Protein AF-0000000084835492 (afdb_homodimer)

InterPro domains:
  IPR012337 Ribonuclease H-like superfamily [SSF53098] (126-531)
  IPR033375 CGG triplet repeat-binding protein 1 [PTHR32344] (2-127)

Organism: Latimeria chalumnae (NCBI:txid7897)

pLDDT: mean 83.34, std 13.82, range [31.86, 97.75]

Foldseek 3Di:
DDDDDQWDADPQQRDTFRPPDPVRVVVCCVDPSSVVSVVVCVVVPPVPPPCDPVRVVVVVVVVVVVLLVVLLVVLLVCLQVLHQQQCCVPPVVLVCLVPPNDNSPSHDHSVCSLPPNLVVNLVVVLQVVLVVQPPAAWEWEKEWDQDPVRWIWMWICRPFIFIDTFPDDALVRVLVVNVVVCVSSVPDLQSHAEYEYALDPRVVVNCVPPSCVSRVNYFYFYALLVLLLVLVCLLCVLVVLLVLLLVLLQVLCVVPPPLVVLVQVQVLVVVCVVPVPDGDDDAQRDDPLDRCSSLSNLLVCLVCVVSLQVSLVVVDDPPGDPSSVVNNVQCPPPVSVVVNNVVSNLSNPLCVLSVVLSVVLADQQADLLCSLVSLVVVLVSLVVVCPDDDDPSNNSSSVSSNVSSVVCCPVSTRLNLQSVLSVCLQLQCVVVDDLDLVSNPSNRQSVVFDSVLSVVCNVPRHNPDDSDLVVLVVCCVVRVSVSVSNNCRNNDRNNHCVNVVLVVLLDSSCDPVNVVDDPVSSSSSSSSNRPNPD/DDDDDQWDADPQQRDTFRPPDPVRVVVCCVDPVSVVSVVVCVVVPPVVPPCDPVRVVVVVVVVVVVLLVVLLVVLLVCLQVLHQQQCCVPPVVLVCLVPPNDSSPSHDHSVCSLPPNLVVNLVVVLQVVLVVQPPAAWEWEKEWDQDPVRWIWMWICRPFIFIDTFPDDALVRVLVVNVVVCVSSVPDLQSYAEYEYALDPRVVVNCVPPSCVSRVNYFYFYALLVLLLVLVCLLCVLVVLLVLLLVLLQVQCVVPPVLVVLVQVQVLVVVCVVPVPDGDDDAQRDDPLDRCSSLSNLLVCLVCVVSLQVSLVVVDDPPGDPSSVVNNVQCPPPVSVVVNNVVSNLSNPLCVLSVVLSVVLLDQQADLLCSLVSLVVVLVSLVVVCPDDDDPSNNSSSVSSNVSSVVCCPVSTRLNLVSVLSVCLQLQCVVVDDLDLVSNPSNRQSVVFDSVLSVVCNVPRHNVDDSDLVVLVVCCVVRVSVSVSNNCRNNDRNNDPPNSVLVVLLDSSCDPVNVVDDPVSSSSSSSSNRPNPD

Structure (mmCIF, N/CA/C/O backbone):
data_AF-0000000084835492-model_v1
#
loop_
_entity.id
_entity.type
_entity.pdbx_description
1 polymer 'Uncharacterized protein'
#
loop_
_atom_site.group_PDB
_atom_site.id
_atom_site.type_symbol
_atom_site.label_atom_id
_atom_site.label_alt_id
_atom_site.label_comp_id
_atom_site.label_asym_id
_atom_site.label_entity_id
_atom_site.label_seq_id
_atom_site.pdbx_PDB_ins_code
_atom_site.Cartn_x
_atom_site.Cartn_y
_atom_site.Cartn_z
_atom_site.occupancy
_atom_site.B_iso_or_equiv
_atom_site.auth_seq_id
_atom_site.auth_comp_id
_atom_site.auth_asym_id
_atom_site.auth_atom_id
_atom_site.pdbx_PDB_model_num
ATOM 1 N N . MET A 1 1 ? 51.344 -12.445 8.789 1 59.06 1 MET A N 1
ATOM 2 C CA . MET A 1 1 ? 50.062 -12.719 9.43 1 59.06 1 MET A CA 1
ATOM 3 C C . MET A 1 1 ? 49.906 -11.906 10.711 1 59.06 1 MET A C 1
ATOM 5 O O . MET A 1 1 ? 50.875 -11.656 11.414 1 59.06 1 MET A O 1
ATOM 9 N N . HIS A 1 2 ? 48.875 -10.945 10.734 1 64.19 2 HIS A N 1
ATOM 10 C CA . HIS A 1 2 ? 48.719 -10.281 12.031 1 64.19 2 HIS A CA 1
ATOM 11 C C . HIS A 1 2 ? 47.406 -10.672 12.703 1 64.19 2 HIS A C 1
ATOM 13 O O . HIS A 1 2 ? 46.438 -10.984 12.031 1 64.19 2 HIS A O 1
ATOM 19 N N . ALA A 1 3 ? 47.5 -10.984 13.977 1 58.06 3 ALA A N 1
ATOM 20 C CA . ALA A 1 3 ? 46.375 -11.336 14.852 1 58.06 3 ALA A CA 1
ATOM 21 C C . ALA A 1 3 ? 45.625 -10.094 15.297 1 58.06 3 ALA A C 1
ATOM 23 O O . ALA A 1 3 ? 46.219 -9.086 15.664 1 58.06 3 ALA A O 1
ATOM 24 N N . ASP A 1 4 ? 44.5 -9.812 14.797 1 55.22 4 ASP A N 1
ATOM 25 C CA . ASP A 1 4 ? 43.656 -8.773 15.383 1 55.22 4 ASP A CA 1
ATOM 26 C C . ASP A 1 4 ? 42.469 -9.391 16.109 1 55.22 4 ASP A C 1
ATOM 28 O O . ASP A 1 4 ? 41.469 -9.805 15.469 1 55.22 4 ASP A O 1
ATOM 32 N N . GLY A 1 5 ? 42.406 -9.477 17.453 1 56.06 5 GLY A N 1
ATOM 33 C CA . GLY A 1 5 ? 41.531 -10.219 18.344 1 56.06 5 GLY A CA 1
ATOM 34 C C . GLY A 1 5 ? 41.562 -11.719 18.109 1 56.06 5 GLY A C 1
ATOM 35 O O . GLY A 1 5 ? 42.656 -12.312 18.109 1 56.06 5 GLY A O 1
ATOM 36 N N . ASP A 1 6 ? 40.375 -12.477 17.922 1 56.5 6 ASP A N 1
ATOM 37 C CA . ASP A 1 6 ? 40.312 -13.922 17.781 1 56.5 6 ASP A CA 1
ATOM 38 C C . ASP A 1 6 ? 40.438 -14.336 16.312 1 56.5 6 ASP A C 1
ATOM 40 O O . ASP A 1 6 ? 40.156 -15.492 15.969 1 56.5 6 ASP A O 1
ATOM 44 N N . LYS A 1 7 ? 40.719 -13.352 15.398 1 59.97 7 LYS A N 1
ATOM 45 C CA . LYS A 1 7 ? 40.844 -13.711 13.984 1 59.97 7 LYS A CA 1
ATOM 46 C C . LYS A 1 7 ? 42.25 -13.438 13.469 1 59.97 7 LYS A C 1
ATOM 48 O O . LYS A 1 7 ? 42.938 -12.531 13.953 1 59.97 7 LYS A O 1
ATOM 53 N N . LEU A 1 8 ? 42.812 -14.352 12.68 1 66.88 8 LEU A N 1
ATOM 54 C CA . LEU A 1 8 ? 44.125 -14.258 12.055 1 66.88 8 LEU A CA 1
ATOM 55 C C . LEU A 1 8 ? 44 -13.695 10.641 1 66.88 8 LEU A C 1
ATOM 57 O O . LEU A 1 8 ? 43.188 -14.156 9.844 1 66.88 8 LEU A O 1
ATOM 61 N N . PHE A 1 9 ? 44.625 -12.492 10.383 1 65.5 9 PHE A N 1
ATOM 62 C CA . PHE A 1 9 ? 44.625 -11.797 9.102 1 65.5 9 PHE A CA 1
ATOM 63 C C . PHE A 1 9 ? 45.906 -12.078 8.336 1 65.5 9 PHE A C 1
ATOM 65 O O . PHE A 1 9 ? 47 -12.047 8.906 1 65.5 9 PHE A O 1
ATOM 72 N N . CYS A 1 10 ? 45.719 -12.578 7.082 1 64.94 10 CYS A N 1
ATOM 73 C CA . CYS A 1 10 ? 46.875 -12.633 6.203 1 64.94 10 CYS A CA 1
ATOM 74 C C . CYS A 1 10 ? 47.094 -11.297 5.504 1 64.94 10 CYS A C 1
ATOM 76 O O . CYS A 1 10 ? 46.281 -10.852 4.719 1 64.94 10 CYS A O 1
ATOM 78 N N . THR A 1 11 ? 48.031 -10.469 5.859 1 66.69 11 THR A N 1
ATOM 79 C CA . THR A 1 11 ? 48.375 -9.141 5.367 1 66.69 11 THR A CA 1
ATOM 80 C C . THR A 1 11 ? 48.594 -9.164 3.857 1 66.69 11 THR A C 1
ATOM 82 O O . THR A 1 11 ? 48.281 -8.203 3.16 1 66.69 11 THR A O 1
ATOM 85 N N . SER A 1 12 ? 49.094 -10.148 3.289 1 64.88 12 SER A N 1
ATOM 86 C CA . SER A 1 12 ? 49.406 -10.234 1.868 1 64.88 12 SER A CA 1
ATOM 87 C C . SER A 1 12 ? 48.156 -10.508 1.034 1 64.88 12 SER A C 1
ATOM 89 O O . SER A 1 12 ? 48.031 -9.977 -0.072 1 64.88 12 SER A O 1
ATOM 91 N N . CYS A 1 13 ? 47.219 -11.227 1.516 1 63.81 13 CYS A N 1
ATOM 92 C CA . CYS A 1 13 ? 46.031 -11.641 0.775 1 63.81 13 CYS A CA 1
ATOM 93 C C . CYS A 1 13 ? 44.781 -10.914 1.274 1 63.81 13 CYS A C 1
ATOM 95 O O . CYS A 1 13 ? 43.719 -11.039 0.686 1 63.81 13 CYS A O 1
ATOM 97 N N . ASN A 1 14 ? 44.812 -9.977 2.314 1 60.72 14 ASN A N 1
ATOM 98 C CA . ASN A 1 14 ? 43.781 -9.188 2.986 1 60.72 14 ASN A CA 1
ATOM 99 C C . ASN A 1 14 ? 42.562 -10.023 3.309 1 60.72 14 ASN A C 1
ATOM 101 O O . ASN A 1 14 ? 41.438 -9.609 3.031 1 60.72 14 ASN A O 1
ATOM 105 N N . VAL A 1 15 ? 42.781 -11.242 3.818 1 67.94 15 VAL A N 1
ATOM 106 C CA . VAL A 1 15 ? 41.719 -12.164 4.184 1 67.94 15 VAL A CA 1
ATOM 107 C C . VAL A 1 15 ? 41.812 -12.516 5.668 1 67.94 15 VAL A C 1
ATOM 109 O O . VAL A 1 15 ? 42.906 -12.492 6.242 1 67.94 15 VAL A O 1
ATOM 112 N N . VAL A 1 16 ? 40.625 -12.711 6.406 1 67.94 16 VAL A N 1
ATOM 113 C CA . VAL A 1 16 ? 40.562 -13.156 7.793 1 67.94 16 VAL A CA 1
ATOM 114 C C . VAL A 1 16 ? 40.562 -14.688 7.848 1 67.94 16 VAL A C 1
ATOM 116 O O . VAL A 1 16 ? 39.781 -15.344 7.148 1 67.94 16 VAL A O 1
ATOM 119 N N . LEU A 1 17 ? 41.562 -15.32 8.438 1 65.5 17 LEU A N 1
ATOM 120 C CA . LEU A 1 17 ? 41.688 -16.766 8.586 1 65.5 17 LEU A CA 1
ATOM 121 C C . LEU A 1 17 ? 41.219 -17.219 9.961 1 65.5 17 LEU A C 1
ATOM 123 O O . LEU A 1 17 ? 41.344 -16.484 10.945 1 65.5 17 LEU A O 1
ATOM 127 N N . ASN A 1 18 ? 40.281 -18.297 10.078 1 62.31 18 ASN A N 1
ATOM 128 C CA . ASN A 1 18 ? 39.906 -18.891 11.352 1 62.31 18 ASN A CA 1
ATOM 129 C C . ASN A 1 18 ? 41.094 -19.5 12.078 1 62.31 18 ASN A C 1
ATOM 131 O O . ASN A 1 18 ? 41.812 -20.312 11.523 1 62.31 18 ASN A O 1
ATOM 135 N N . HIS A 1 19 ? 41.469 -19.016 13.289 1 58.59 19 HIS A N 1
ATOM 136 C CA . HIS A 1 19 ? 42.656 -19.359 14.07 1 58.59 19 HIS A CA 1
ATOM 137 C C . HIS A 1 19 ? 42.5 -20.703 14.773 1 58.59 19 HIS A C 1
ATOM 139 O O . HIS A 1 19 ? 43.438 -21.219 15.352 1 58.59 19 HIS A O 1
ATOM 145 N N . ASP A 1 20 ? 41.281 -21.344 14.953 1 59.28 20 ASP A N 1
ATOM 146 C CA . ASP A 1 20 ? 41.156 -22.531 15.797 1 59.28 20 ASP A CA 1
ATOM 147 C C . ASP A 1 20 ? 41.656 -23.766 15.078 1 59.28 20 ASP A C 1
ATOM 149 O O . ASP A 1 20 ? 41.875 -24.812 15.703 1 59.28 20 ASP A O 1
ATOM 153 N N . ARG A 1 21 ? 41.719 -23.75 13.641 1 56.41 21 ARG A N 1
ATOM 154 C CA . ARG A 1 21 ? 42.188 -24.953 12.969 1 56.41 21 ARG A CA 1
ATOM 155 C C . ARG A 1 21 ? 43.531 -24.719 12.281 1 56.41 21 ARG A C 1
ATOM 157 O O . ARG A 1 21 ? 43.625 -23.922 11.352 1 56.41 21 ARG A O 1
ATOM 164 N N . ARG A 1 22 ? 44.531 -25.297 12.719 1 61.28 22 ARG A N 1
ATOM 165 C CA . ARG A 1 22 ? 45.875 -25.234 12.211 1 61.28 22 ARG A CA 1
ATOM 166 C C . ARG A 1 22 ? 45.938 -25.625 10.742 1 61.28 22 ARG A C 1
ATOM 168 O O . ARG A 1 22 ? 46.719 -25.047 9.969 1 61.28 22 ARG A O 1
ATOM 175 N N . SER A 1 23 ? 44.969 -26.578 10.336 1 65.62 23 SER A N 1
ATOM 176 C CA . SER A 1 23 ? 45.031 -27.094 8.969 1 65.62 23 SER A CA 1
ATOM 177 C C . SER A 1 23 ? 44.625 -26.031 7.953 1 65.62 23 SER A C 1
ATOM 179 O O . SER A 1 23 ? 45.188 -25.969 6.859 1 65.62 23 SER A O 1
ATOM 181 N N . VAL A 1 24 ? 43.719 -25.062 8.359 1 66.94 24 VAL A N 1
ATOM 182 C CA . VAL A 1 24 ? 43.219 -24.047 7.441 1 66.94 24 VAL A CA 1
ATOM 183 C C . VAL A 1 24 ? 44.312 -23 7.203 1 66.94 24 VAL A C 1
ATOM 185 O O . VAL A 1 24 ? 44.469 -22.516 6.078 1 66.94 24 VAL A O 1
ATOM 188 N N . ILE A 1 25 ? 45.094 -22.75 8.227 1 67.31 25 ILE A N 1
ATOM 189 C CA . ILE A 1 25 ? 46.188 -21.781 8.141 1 67.31 25 ILE A CA 1
ATOM 190 C C . ILE A 1 25 ? 47.312 -22.344 7.258 1 67.31 25 ILE A C 1
ATOM 192 O O . ILE A 1 25 ? 47.844 -21.641 6.398 1 67.31 25 ILE A O 1
ATOM 196 N N . VAL A 1 26 ? 47.594 -23.656 7.383 1 70.81 26 VAL A N 1
ATOM 197 C CA . VAL A 1 26 ? 48.625 -24.312 6.621 1 70.81 26 VAL A CA 1
ATOM 198 C C . VAL A 1 26 ? 48.219 -24.406 5.152 1 70.81 26 VAL A C 1
ATOM 200 O O . VAL A 1 26 ? 49.062 -24.156 4.262 1 70.81 26 VAL A O 1
ATOM 203 N N . ASP A 1 27 ? 46.938 -24.625 4.875 1 70.88 27 ASP A N 1
ATOM 204 C CA . ASP A 1 27 ? 46.438 -24.734 3.508 1 70.88 27 ASP A CA 1
ATOM 205 C C . ASP A 1 27 ? 46.438 -23.375 2.82 1 70.88 27 ASP A C 1
ATOM 207 O O . ASP A 1 27 ? 46.781 -23.266 1.634 1 70.88 27 ASP A O 1
ATOM 211 N N . HIS A 1 28 ? 46.156 -22.281 3.57 1 72.94 28 HIS A N 1
ATOM 212 C CA . HIS A 1 28 ? 46.219 -20.938 3.021 1 72.94 28 HIS A CA 1
ATOM 213 C C . HIS A 1 28 ? 47.625 -20.578 2.6 1 72.94 28 HIS A C 1
ATOM 215 O O . HIS A 1 28 ? 47.844 -20.062 1.499 1 72.94 28 HIS A O 1
ATOM 221 N N . PHE A 1 29 ? 48.562 -20.953 3.445 1 72.25 29 PHE A N 1
ATOM 222 C CA . PHE A 1 29 ? 49.969 -20.641 3.158 1 72.25 29 PHE A CA 1
ATOM 223 C C . PHE A 1 29 ? 50.469 -21.469 1.984 1 72.25 29 PHE A C 1
ATOM 225 O O . PHE A 1 29 ? 51.344 -21.031 1.243 1 72.25 29 PHE A O 1
ATOM 232 N N . ALA A 1 30 ? 49.844 -22.656 1.763 1 69.19 30 ALA A N 1
ATOM 233 C CA . ALA A 1 30 ? 50.25 -23.562 0.693 1 69.19 30 ALA A CA 1
ATOM 234 C C . ALA A 1 30 ? 49.5 -23.25 -0.606 1 69.19 30 ALA A C 1
ATOM 236 O O . ALA A 1 30 ? 49.844 -23.781 -1.664 1 69.19 30 ALA A O 1
ATOM 237 N N . SER A 1 31 ? 48.5 -22.375 -0.477 1 69.94 31 SER A N 1
ATOM 238 C CA . SER A 1 31 ? 47.719 -22.094 -1.665 1 69.94 31 SER A CA 1
ATOM 239 C C . SER A 1 31 ? 48.469 -21.234 -2.66 1 69.94 31 SER A C 1
ATOM 241 O O . SER A 1 31 ? 49.344 -20.438 -2.27 1 69.94 31 SER A O 1
ATOM 243 N N . LYS A 1 32 ? 48.25 -21.375 -3.977 1 70.12 32 LYS A N 1
ATOM 244 C CA . LYS A 1 32 ? 48.906 -20.672 -5.07 1 70.12 32 LYS A CA 1
ATOM 245 C C . LYS A 1 32 ? 48.594 -19.188 -5.035 1 70.12 32 LYS A C 1
ATOM 247 O O . LYS A 1 32 ? 49.469 -18.359 -5.344 1 70.12 32 LYS A O 1
ATOM 252 N N . LYS A 1 33 ? 47.438 -18.812 -4.551 1 66.38 33 LYS A N 1
ATOM 253 C CA . LYS A 1 33 ? 47.031 -17.406 -4.512 1 66.38 33 LYS A CA 1
ATOM 254 C C . LYS A 1 33 ? 47.844 -16.641 -3.463 1 66.38 33 LYS A C 1
ATOM 256 O O . LYS A 1 33 ? 48.281 -15.516 -3.711 1 66.38 33 LYS A O 1
ATOM 261 N N . HIS A 1 34 ? 48.031 -17.203 -2.332 1 69.81 34 HIS A N 1
ATOM 262 C CA . HIS A 1 34 ? 48.812 -16.547 -1.301 1 69.81 34 HIS A CA 1
ATOM 263 C C . HIS A 1 34 ? 50.281 -16.422 -1.742 1 69.81 34 HIS A C 1
ATOM 265 O O . HIS A 1 34 ? 50.906 -15.375 -1.557 1 69.81 34 HIS A O 1
ATOM 271 N N . LYS A 1 35 ? 50.844 -17.469 -2.385 1 71.94 35 LYS A N 1
ATOM 272 C CA . LYS A 1 35 ? 52.219 -17.453 -2.826 1 71.94 35 LYS A CA 1
ATOM 273 C C . LYS A 1 35 ? 52.438 -16.375 -3.898 1 71.94 35 LYS A C 1
ATOM 275 O O . LYS A 1 35 ? 53.438 -15.672 -3.885 1 71.94 35 LYS A O 1
ATOM 280 N N . LEU A 1 36 ? 51.5 -16.234 -4.77 1 68.44 36 LEU A N 1
ATOM 281 C CA . LEU A 1 36 ? 51.625 -15.242 -5.828 1 68.44 36 LEU A CA 1
ATOM 282 C C . LEU A 1 36 ? 51.531 -13.836 -5.262 1 68.44 36 LEU A C 1
ATOM 284 O O . LEU A 1 36 ? 52.281 -12.945 -5.668 1 68.44 36 LEU A O 1
ATOM 288 N N . LYS A 1 37 ? 50.656 -13.617 -4.266 1 64.88 37 LYS A N 1
ATOM 289 C CA . LYS A 1 37 ? 50.531 -12.289 -3.68 1 64.88 37 LYS A CA 1
ATOM 290 C C . LYS A 1 37 ? 51.719 -11.977 -2.773 1 64.88 37 LYS A C 1
ATOM 292 O O . LYS A 1 37 ? 52.188 -10.828 -2.707 1 64.88 37 LYS A O 1
ATOM 297 N N . GLU A 1 38 ? 52.219 -12.992 -2.172 1 65.44 38 GLU A N 1
ATOM 298 C CA . GLU A 1 38 ? 53.438 -12.836 -1.371 1 65.44 38 GLU A CA 1
ATOM 299 C C . GLU A 1 38 ? 54.625 -12.516 -2.25 1 65.44 38 GLU A C 1
ATOM 301 O O . GLU A 1 38 ? 55.469 -11.672 -1.902 1 65.44 38 GLU A O 1
ATOM 306 N N . GLU A 1 39 ? 54.812 -13.188 -3.381 1 64.06 39 GLU A N 1
ATOM 307 C CA . GLU A 1 39 ? 55.906 -12.914 -4.305 1 64.06 39 GLU A CA 1
ATOM 308 C C . GLU A 1 39 ? 55.781 -11.523 -4.922 1 64.06 39 GLU A C 1
ATOM 310 O O . GLU A 1 39 ? 56.75 -10.805 -5.066 1 64.06 39 GLU A O 1
ATOM 315 N N . ALA A 1 40 ? 54.594 -11.078 -5.262 1 56.97 40 ALA A N 1
ATOM 316 C CA . ALA A 1 40 ? 54.406 -9.727 -5.777 1 56.97 40 ALA A CA 1
ATOM 317 C C . A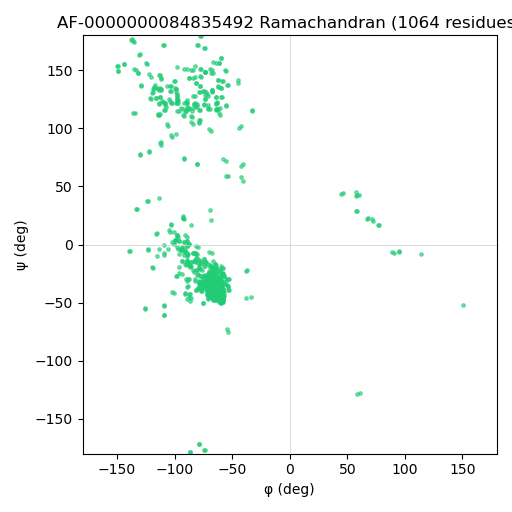LA A 1 40 ? 54.688 -8.68 -4.703 1 56.97 40 ALA A C 1
ATOM 319 O O . ALA A 1 40 ? 55.25 -7.633 -4.984 1 56.97 40 ALA A O 1
ATOM 320 N N . ALA A 1 41 ? 54.281 -8.914 -3.535 1 52.53 41 ALA A N 1
ATOM 321 C CA . ALA A 1 41 ? 54.562 -8.008 -2.428 1 52.53 41 ALA A CA 1
ATOM 322 C C . ALA A 1 41 ? 56.062 -7.938 -2.168 1 52.53 41 ALA A C 1
ATOM 324 O O . ALA A 1 41 ? 56.594 -6.879 -1.823 1 52.53 41 ALA A O 1
ATOM 325 N N . GLN A 1 42 ? 56.75 -8.961 -2.266 1 49.44 42 GLN A N 1
ATOM 326 C CA . GLN A 1 42 ? 58.219 -8.953 -2.111 1 49.44 42 GLN A CA 1
ATOM 327 C C . GLN A 1 42 ? 58.875 -8.172 -3.238 1 49.44 42 GLN A C 1
ATOM 329 O O . GLN A 1 42 ? 59.875 -7.5 -3.02 1 49.44 42 GLN A O 1
ATOM 334 N N . GLU A 1 43 ? 58.5 -8.328 -4.516 1 46.53 43 GLU A N 1
ATOM 335 C CA . GLU A 1 43 ? 59.125 -7.543 -5.578 1 46.53 43 GLU A CA 1
ATOM 336 C C . GLU A 1 43 ? 58.812 -6.055 -5.406 1 46.53 43 GLU A C 1
ATOM 338 O O . GLU A 1 43 ? 59.688 -5.215 -5.707 1 46.53 43 GLU A O 1
ATOM 343 N N . ASP A 1 44 ? 57.625 -5.691 -5.125 1 40.38 44 ASP A N 1
ATOM 344 C CA . ASP A 1 44 ? 57.406 -4.277 -4.871 1 40.38 44 ASP A CA 1
ATOM 345 C C . ASP A 1 44 ? 58.031 -3.836 -3.551 1 40.38 44 ASP A C 1
ATOM 347 O O . ASP A 1 44 ? 57.875 -2.682 -3.141 1 40.38 44 ASP A O 1
ATOM 351 N N . GLY A 1 45 ? 58.531 -4.68 -2.801 1 38.31 45 GLY A N 1
ATOM 352 C CA . GLY A 1 45 ? 59.219 -4.414 -1.553 1 38.31 45 GLY A CA 1
ATOM 353 C C . GLY A 1 45 ? 60.469 -3.545 -1.731 1 38.31 45 GLY A C 1
ATOM 354 O O . GLY A 1 45 ? 61.156 -3.25 -0.764 1 38.31 45 GLY A O 1
ATOM 355 N N . GLY A 1 46 ? 61.094 -3.549 -2.82 1 36.25 46 GLY A N 1
ATOM 356 C CA . GLY A 1 46 ? 62.281 -2.744 -2.781 1 36.25 46 GLY A CA 1
ATOM 357 C C . GLY A 1 46 ? 62.031 -1.311 -2.352 1 36.25 46 GLY A C 1
ATOM 358 O O . GLY A 1 46 ? 62.875 -0.703 -1.685 1 36.25 46 GLY A O 1
ATOM 359 N N . ASN A 1 47 ? 61.438 -0.494 -3.174 1 35.31 47 ASN A N 1
ATOM 360 C CA . ASN A 1 47 ? 61.375 0.901 -2.75 1 35.31 47 ASN A CA 1
ATOM 361 C C . ASN A 1 47 ? 60.438 1.087 -1.564 1 35.31 47 ASN A C 1
ATOM 363 O O . ASN A 1 47 ? 59.281 1.511 -1.736 1 35.31 47 ASN A O 1
ATOM 367 N N . LYS A 1 48 ? 60.219 0.139 -0.65 1 33.94 48 LYS A N 1
ATOM 368 C CA . LYS A 1 48 ? 59.531 0.352 0.623 1 33.94 48 LYS A CA 1
ATOM 369 C C . LYS A 1 48 ? 60.188 1.465 1.426 1 33.94 48 LYS A C 1
ATOM 371 O O . LYS A 1 48 ? 61.281 1.263 2.006 1 33.94 48 LYS A O 1
ATOM 376 N N . ARG A 1 49 ? 60.312 2.715 0.982 1 33.47 49 ARG A N 1
ATOM 377 C CA . ARG A 1 49 ? 60.562 3.723 2.004 1 33.47 49 ARG A CA 1
ATOM 378 C C . ARG A 1 49 ? 59.875 3.377 3.311 1 33.47 49 ARG A C 1
ATOM 380 O O . ARG A 1 49 ? 58.719 2.953 3.303 1 33.47 49 ARG A O 1
ATOM 387 N N . GLN A 1 50 ? 60.531 3.102 4.414 1 32.75 50 GLN A N 1
ATOM 388 C CA . GLN A 1 50 ? 60.125 2.871 5.801 1 32.75 50 GLN A CA 1
ATOM 389 C C . GLN A 1 50 ? 59.062 3.863 6.246 1 32.75 50 GLN A C 1
ATOM 391 O O . GLN A 1 50 ? 59.344 5.059 6.371 1 32.75 50 GLN A O 1
ATOM 396 N N . LYS A 1 51 ? 57.906 3.812 5.73 1 35.66 51 LYS A N 1
ATOM 397 C CA . LYS A 1 51 ? 56.906 4.648 6.391 1 35.66 51 LYS A CA 1
ATOM 398 C C . LYS A 1 51 ? 57.031 4.562 7.906 1 35.66 51 LYS A C 1
ATOM 400 O O . LYS A 1 51 ? 57.125 3.469 8.461 1 35.66 51 LYS A O 1
ATOM 405 N N . THR A 1 52 ? 57.625 5.555 8.586 1 34.94 52 THR A N 1
ATOM 406 C CA . THR A 1 52 ? 57.812 5.641 10.031 1 34.94 52 THR A CA 1
ATOM 407 C C . THR A 1 52 ? 56.562 5.273 10.773 1 34.94 52 THR A C 1
ATOM 409 O O . THR A 1 52 ? 55.438 5.414 10.242 1 34.94 52 THR A O 1
ATOM 412 N N . ILE A 1 53 ? 56.656 4.555 11.922 1 42.06 53 ILE A N 1
ATOM 413 C CA . ILE A 1 53 ? 55.594 4.121 12.836 1 42.06 53 ILE A CA 1
ATOM 414 C C . ILE A 1 53 ? 54.531 5.215 12.953 1 42.06 53 ILE A C 1
ATOM 416 O O . ILE A 1 53 ? 53.344 4.934 12.914 1 42.06 53 ILE A O 1
ATOM 420 N N . PRO A 1 54 ? 54.969 6.375 13.125 1 45.47 54 PRO A N 1
ATOM 421 C CA . PRO A 1 54 ? 53.938 7.41 13.281 1 45.47 54 PRO A CA 1
ATOM 422 C C . PRO A 1 54 ? 53.094 7.594 12.023 1 45.47 54 PRO A C 1
ATOM 424 O O . PRO A 1 54 ? 51.906 7.844 12.109 1 45.47 54 PRO A O 1
ATOM 427 N N . SER A 1 55 ? 53.656 7.371 10.961 1 46.09 55 SER A N 1
ATOM 428 C CA . SER A 1 55 ? 52.938 7.609 9.703 1 46.09 55 SER A CA 1
ATOM 429 C C . SER A 1 55 ? 51.938 6.488 9.414 1 46.09 55 SER A C 1
ATOM 431 O O . SER A 1 55 ? 50.844 6.742 8.914 1 46.09 55 SER A O 1
ATOM 433 N N . THR A 1 56 ? 52.344 5.32 9.719 1 44.69 56 THR A N 1
ATOM 434 C CA . THR A 1 56 ? 51.438 4.188 9.547 1 44.69 56 THR A CA 1
ATOM 435 C C . THR A 1 56 ? 50.25 4.293 10.484 1 44.69 56 THR A C 1
ATOM 437 O O . THR A 1 56 ? 49.094 3.986 10.094 1 44.69 56 THR A O 1
ATOM 440 N N . LEU A 1 57 ? 50.531 4.645 11.664 1 46.53 57 LEU A N 1
ATOM 441 C CA . LEU A 1 57 ? 49.469 4.844 12.625 1 46.53 57 LEU A CA 1
ATOM 442 C C . LEU A 1 57 ? 48.531 5.977 12.188 1 46.53 57 LEU A C 1
ATOM 444 O O . LEU A 1 57 ? 47.312 5.887 12.336 1 46.53 57 LEU A O 1
ATOM 448 N N . LYS A 1 58 ? 49.156 7.023 11.773 1 48.94 58 LYS A N 1
ATOM 449 C CA . LYS A 1 58 ? 48.375 8.141 11.25 1 48.94 58 LYS A CA 1
ATOM 450 C C . LYS A 1 58 ? 47.594 7.723 10.023 1 48.94 58 LYS A C 1
ATOM 452 O O . LYS A 1 58 ? 46.438 8.125 9.867 1 48.94 58 LYS A O 1
ATOM 457 N N . ASN A 1 59 ? 48.281 6.945 9.281 1 51.31 59 ASN A N 1
ATOM 458 C CA . ASN A 1 59 ? 47.594 6.461 8.086 1 51.31 59 ASN A CA 1
ATOM 459 C C . ASN A 1 59 ? 46.438 5.508 8.438 1 51.31 59 ASN A C 1
ATOM 461 O O . ASN A 1 59 ? 45.375 5.543 7.809 1 51.31 59 ASN A O 1
ATOM 465 N N . LYS A 1 60 ? 46.719 4.715 9.469 1 51.66 60 LYS A N 1
ATOM 466 C CA . LYS A 1 60 ? 45.656 3.812 9.93 1 51.66 60 LYS A CA 1
ATOM 467 C C . LYS A 1 60 ? 44.5 4.586 10.547 1 51.66 60 LYS A C 1
ATOM 469 O O . LYS A 1 60 ? 43.344 4.246 10.336 1 51.66 60 LYS A O 1
ATOM 474 N N . THR A 1 61 ? 44.938 5.559 11.336 1 60.91 61 THR A N 1
ATOM 475 C CA . THR A 1 61 ? 43.906 6.387 11.961 1 60.91 61 THR A CA 1
ATOM 476 C C . THR A 1 61 ? 43.094 7.148 10.906 1 60.91 61 THR A C 1
ATOM 478 O O . THR A 1 61 ? 41.875 7.273 11.023 1 60.91 61 THR A O 1
ATOM 481 N N . GLN A 1 62 ? 43.812 7.582 9.922 1 70.56 62 GLN A N 1
ATOM 482 C CA . GLN A 1 62 ? 43.156 8.32 8.867 1 70.56 62 GLN A CA 1
ATOM 483 C C . GLN A 1 62 ? 42.281 7.391 8.023 1 70.56 62 GLN A C 1
ATOM 485 O O . GLN A 1 62 ? 41.156 7.754 7.641 1 70.56 62 GLN A O 1
ATOM 490 N N . ALA A 1 63 ? 42.844 6.258 7.832 1 70.44 63 ALA A N 1
ATOM 491 C CA . ALA A 1 63 ? 42.062 5.277 7.07 1 70.44 63 ALA A CA 1
ATOM 492 C C . ALA A 1 63 ? 40.781 4.883 7.809 1 70.44 63 ALA A C 1
ATOM 494 O O . ALA A 1 63 ? 39.75 4.715 7.195 1 70.44 63 ALA A O 1
ATOM 495 N N . GLU A 1 64 ? 40.969 4.734 9.109 1 77.94 64 GLU A N 1
ATOM 496 C CA . GLU A 1 64 ? 39.812 4.383 9.922 1 77.94 64 GLU A CA 1
ATOM 497 C C . GLU A 1 64 ? 38.781 5.5 9.922 1 77.94 64 GLU A C 1
ATOM 499 O O . GLU A 1 64 ? 37.562 5.242 9.852 1 77.94 64 GLU A O 1
ATOM 504 N N . LYS A 1 65 ? 39.281 6.637 9.969 1 82.75 65 LYS A N 1
ATOM 505 C CA . LYS A 1 65 ? 38.375 7.781 9.938 1 82.75 65 LYS A CA 1
ATOM 506 C C . LYS A 1 65 ? 37.625 7.867 8.609 1 82.75 65 LYS A C 1
ATOM 508 O O . LYS A 1 65 ? 36.438 8.164 8.57 1 82.75 65 LYS A O 1
ATOM 513 N N . GLU A 1 66 ? 38.375 7.598 7.613 1 84 66 GLU A N 1
ATOM 514 C CA . GLU A 1 66 ? 37.75 7.645 6.289 1 84 66 GLU A CA 1
ATOM 515 C C . GLU A 1 66 ? 36.719 6.539 6.121 1 84 66 GLU A C 1
ATOM 517 O O . GLU A 1 66 ? 35.688 6.738 5.465 1 84 66 GLU A O 1
ATOM 522 N N . ARG A 1 67 ? 37.031 5.492 6.734 1 86.69 67 ARG A N 1
ATOM 523 C CA . ARG A 1 67 ? 36.094 4.371 6.688 1 86.69 67 ARG A CA 1
ATOM 524 C C . ARG A 1 67 ? 34.812 4.715 7.402 1 86.69 67 ARG A C 1
ATOM 526 O O . ARG A 1 67 ? 33.719 4.441 6.887 1 86.69 67 ARG A O 1
ATOM 533 N N . VAL A 1 68 ? 34.969 5.242 8.484 1 89.81 68 VAL A N 1
ATOM 534 C CA . VAL A 1 68 ? 33.781 5.605 9.266 1 89.81 68 VAL A CA 1
ATOM 535 C C . VAL A 1 68 ? 33 6.684 8.539 1 89.81 68 VAL A C 1
ATOM 537 O O . VAL A 1 68 ? 31.766 6.652 8.516 1 89.81 68 VAL A O 1
ATOM 540 N N . GLU A 1 69 ? 33.688 7.535 7.926 1 91.19 69 GLU A N 1
ATOM 541 C CA . GLU A 1 69 ? 33.031 8.656 7.242 1 91.19 69 GLU A CA 1
ATOM 542 C C . GLU A 1 69 ? 32.219 8.164 6.059 1 91.19 69 GLU A C 1
ATOM 544 O O . GLU A 1 69 ? 31.094 8.641 5.84 1 91.19 69 GLU A O 1
ATOM 549 N N . ILE A 1 70 ? 32.781 7.258 5.348 1 92.69 70 ILE A N 1
ATOM 550 C CA . ILE A 1 70 ? 32.062 6.781 4.172 1 92.69 70 ILE A CA 1
ATOM 551 C C . ILE A 1 70 ? 30.828 5.984 4.613 1 92.69 70 ILE A C 1
ATOM 553 O O . ILE A 1 70 ? 29.781 6.035 3.961 1 92.69 70 ILE A O 1
ATOM 557 N N . CYS A 1 71 ? 30.953 5.219 5.641 1 94.81 71 CYS A N 1
ATOM 558 C CA . CYS A 1 71 ? 29.828 4.434 6.145 1 94.81 71 CYS A CA 1
ATOM 559 C C . CYS A 1 71 ? 28.719 5.336 6.656 1 94.81 71 CYS A C 1
ATOM 561 O O . CYS A 1 71 ? 27.547 5.102 6.371 1 94.81 71 CYS A O 1
ATOM 563 N N . LYS A 1 72 ? 29.094 6.379 7.316 1 94.62 72 LYS A N 1
ATOM 564 C CA . LYS A 1 72 ? 28.109 7.332 7.828 1 94.62 72 LYS A CA 1
ATOM 565 C C . LYS A 1 72 ? 27.438 8.086 6.688 1 94.62 72 LYS A C 1
ATOM 567 O O . LYS A 1 72 ? 26.219 8.297 6.715 1 94.62 72 LYS A O 1
ATOM 572 N N . ALA A 1 73 ? 28.234 8.438 5.773 1 94.25 73 ALA A N 1
ATOM 573 C CA . ALA A 1 73 ? 27.688 9.148 4.617 1 94.25 73 ALA A CA 1
ATOM 574 C C . ALA A 1 73 ? 26.688 8.281 3.854 1 94.25 73 ALA A C 1
ATOM 576 O O . ALA A 1 73 ? 25.656 8.766 3.391 1 94.25 73 ALA A O 1
ATOM 577 N N . TRP A 1 74 ? 27.031 7.031 3.715 1 95.81 74 TRP A N 1
ATOM 578 C CA . TRP A 1 74 ? 26.172 6.09 3.008 1 95.81 74 TRP A CA 1
ATOM 579 C C . TRP A 1 74 ? 24.859 5.887 3.754 1 95.81 74 TRP A C 1
ATOM 581 O O . TRP A 1 74 ? 23.781 5.945 3.154 1 95.81 74 TRP A O 1
ATOM 591 N N . VAL A 1 75 ? 24.922 5.719 5.043 1 96.25 75 VAL A N 1
ATOM 592 C CA . VAL 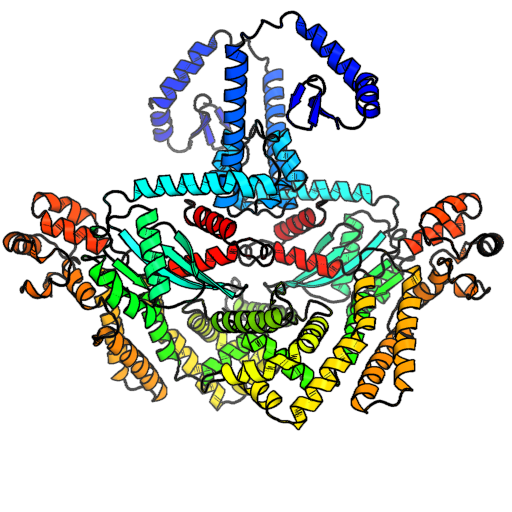A 1 75 ? 23.734 5.523 5.867 1 96.25 75 VAL A CA 1
ATOM 593 C C . VAL A 1 75 ? 22.844 6.77 5.809 1 96.25 75 VAL A C 1
ATOM 595 O O . VAL A 1 75 ? 21.625 6.672 5.66 1 96.25 75 VAL A O 1
ATOM 598 N N . LYS A 1 76 ? 23.438 7.891 5.902 1 95 76 LYS A N 1
ATOM 599 C CA . LYS A 1 76 ? 22.703 9.148 5.848 1 95 76 LYS A CA 1
ATOM 600 C C . LYS A 1 76 ? 22 9.32 4.504 1 95 76 LYS A C 1
ATOM 602 O O . LYS A 1 76 ? 20.844 9.727 4.449 1 95 76 LYS A O 1
ATOM 607 N N . THR A 1 77 ? 22.766 8.977 3.488 1 94.75 77 THR A N 1
ATOM 608 C CA . THR A 1 77 ? 22.203 9.102 2.143 1 94.75 77 THR A CA 1
ATOM 609 C C . THR A 1 77 ? 20.984 8.203 1.97 1 94.75 77 THR A C 1
ATOM 611 O O . THR A 1 77 ? 19.953 8.648 1.489 1 94.75 77 THR A O 1
ATOM 614 N N . LEU A 1 78 ? 21.094 6.953 2.365 1 95.62 78 LEU A N 1
ATOM 615 C CA . LEU A 1 78 ? 20 6.004 2.211 1 95.62 78 LEU A CA 1
ATOM 616 C C . LEU A 1 78 ? 18.812 6.395 3.09 1 95.62 78 LEU A C 1
ATOM 618 O O . LEU A 1 78 ? 17.672 6.41 2.629 1 95.62 78 LEU A O 1
ATOM 622 N N . ALA A 1 79 ? 19.078 6.746 4.305 1 94.25 79 ALA A N 1
ATOM 623 C CA . ALA A 1 79 ? 18.016 7.062 5.262 1 94.25 79 ALA A CA 1
ATOM 624 C C . ALA A 1 79 ? 17.25 8.32 4.844 1 94.25 79 ALA A C 1
ATOM 626 O O . ALA A 1 79 ? 16.016 8.344 4.859 1 94.25 79 ALA A O 1
ATOM 627 N N . ASP A 1 80 ? 18 9.344 4.422 1 93.06 80 ASP A N 1
ATOM 628 C CA . ASP A 1 80 ? 17.375 10.602 4.035 1 93.06 80 ASP A CA 1
ATOM 629 C C . ASP A 1 80 ? 16.547 10.445 2.762 1 93.06 80 ASP A C 1
ATOM 631 O O . ASP A 1 80 ? 15.555 11.148 2.568 1 93.06 80 ASP A O 1
ATOM 635 N N . ALA A 1 81 ? 17 9.57 1.958 1 92.94 81 ALA A N 1
ATOM 636 C CA . ALA A 1 81 ? 16.297 9.344 0.701 1 92.94 81 ALA A CA 1
ATOM 637 C C . ALA A 1 81 ? 15.25 8.234 0.851 1 92.94 81 ALA A C 1
ATOM 639 O O . ALA A 1 81 ? 14.602 7.859 -0.122 1 92.94 81 ALA A O 1
ATOM 640 N N . ASN A 1 82 ? 15.094 7.695 1.999 1 92.06 82 ASN A N 1
ATOM 641 C CA . ASN A 1 82 ? 14.172 6.602 2.305 1 92.06 82 ASN A CA 1
ATOM 642 C C . ASN A 1 82 ? 14.453 5.375 1.442 1 92.06 82 ASN A C 1
ATOM 644 O O . ASN A 1 82 ? 13.547 4.836 0.807 1 92.06 82 ASN A O 1
ATOM 648 N N . ILE A 1 83 ? 15.672 5.109 1.295 1 94.12 83 ILE A N 1
ATOM 649 C CA . ILE A 1 83 ? 16.125 3.852 0.706 1 94.12 83 ILE A CA 1
ATOM 650 C C . ILE A 1 83 ? 16.484 2.867 1.813 1 94.12 83 ILE A C 1
ATOM 652 O O . ILE A 1 83 ? 17.312 3.174 2.68 1 94.12 83 ILE A O 1
ATOM 656 N N . PRO A 1 84 ? 15.883 1.691 1.805 1 93.31 84 PRO A N 1
ATOM 657 C CA . PRO A 1 84 ? 16.188 0.728 2.863 1 93.31 84 PRO A CA 1
ATOM 658 C C . PRO A 1 84 ? 17.672 0.361 2.914 1 93.31 84 PRO A C 1
ATOM 660 O O . PRO A 1 84 ? 18.297 0.173 1.87 1 93.31 84 PRO A O 1
ATOM 663 N N . LEU A 1 85 ? 18.203 0.222 4.102 1 94.31 85 LEU A N 1
ATOM 664 C CA . LEU A 1 85 ? 19.609 -0.118 4.281 1 94.31 85 LEU A CA 1
ATOM 665 C C . LEU A 1 85 ? 19.891 -1.525 3.771 1 94.31 85 LEU A C 1
ATOM 667 O O . LEU A 1 85 ? 21.031 -1.839 3.41 1 94.31 85 LEU A O 1
ATOM 671 N N . SER A 1 86 ? 18.922 -2.35 3.723 1 92.12 86 SER A N 1
ATOM 672 C CA . SER A 1 86 ? 19.094 -3.727 3.268 1 92.12 86 SER A CA 1
ATOM 673 C C . SER A 1 86 ? 19.469 -3.775 1.791 1 92.12 86 SER A C 1
ATOM 675 O O . SER A 1 86 ? 20.016 -4.773 1.319 1 92.12 86 SER A O 1
ATOM 677 N N . LYS A 1 87 ? 19.141 -2.725 1.096 1 93.12 87 LYS A N 1
ATOM 678 C CA . LYS A 1 87 ? 19.469 -2.672 -0.325 1 93.12 87 LYS A CA 1
ATOM 679 C C . LYS A 1 87 ? 20.984 -2.686 -0.538 1 93.12 87 LYS A C 1
ATOM 681 O O . LYS A 1 87 ? 21.469 -3.018 -1.625 1 93.12 87 LYS A O 1
ATOM 686 N N . SER A 1 88 ? 21.734 -2.324 0.486 1 93.56 88 SER A N 1
ATOM 687 C CA . SER A 1 88 ? 23.188 -2.334 0.4 1 93.56 88 SER A CA 1
ATOM 688 C C . SER A 1 88 ? 23.719 -3.748 0.195 1 93.56 88 SER A C 1
ATOM 690 O O . SER A 1 88 ? 24.859 -3.93 -0.25 1 93.56 88 SER A O 1
ATOM 692 N N . GLU A 1 89 ? 22.922 -4.699 0.524 1 92.12 89 GLU A N 1
ATOM 693 C CA . GLU A 1 89 ? 23.359 -6.086 0.414 1 92.12 89 GLU A CA 1
ATOM 694 C C . GLU A 1 89 ? 23.062 -6.652 -0.972 1 92.12 89 GLU A C 1
ATOM 696 O O . GLU A 1 89 ? 23.531 -7.738 -1.318 1 92.12 89 GLU A O 1
ATOM 701 N N . HIS A 1 90 ? 22.234 -5.984 -1.649 1 92.56 90 HIS A N 1
ATOM 702 C CA . HIS A 1 90 ? 21.969 -6.445 -3.008 1 92.56 90 HIS A CA 1
ATOM 703 C C . HIS A 1 90 ? 23.266 -6.59 -3.803 1 92.56 90 HIS A C 1
ATOM 705 O O . HIS A 1 90 ? 24.125 -5.715 -3.756 1 92.56 90 HIS A O 1
ATOM 711 N N . PRO A 1 91 ? 23.453 -7.598 -4.551 1 91.19 91 PRO A N 1
ATOM 712 C CA . PRO A 1 91 ? 24.703 -7.891 -5.23 1 91.19 91 PRO A CA 1
ATOM 713 C C . PRO A 1 91 ? 25.156 -6.77 -6.164 1 91.19 91 PRO A C 1
ATOM 715 O O . PRO A 1 91 ? 26.328 -6.422 -6.199 1 91.19 91 PRO A O 1
ATOM 718 N N . LEU A 1 92 ? 24.25 -6.203 -6.844 1 91.75 92 LEU A N 1
ATOM 719 C CA . LEU A 1 92 ? 24.625 -5.156 -7.793 1 91.75 92 LEU A CA 1
ATOM 720 C C . LEU A 1 92 ? 24.984 -3.867 -7.066 1 91.75 92 LEU A C 1
ATOM 722 O O . LEU A 1 92 ? 25.828 -3.105 -7.535 1 91.75 92 LEU A O 1
ATOM 726 N N . VAL A 1 93 ? 24.297 -3.58 -5.988 1 93.94 93 VAL A N 1
ATOM 727 C CA . VAL A 1 93 ? 24.656 -2.408 -5.195 1 93.94 93 VAL A CA 1
ATOM 728 C C . VAL A 1 93 ? 26.047 -2.59 -4.602 1 93.94 93 VAL A C 1
ATOM 730 O O . VAL A 1 93 ? 26.859 -1.664 -4.617 1 93.94 93 VAL A O 1
ATOM 733 N N . ARG A 1 94 ? 26.266 -3.793 -4.16 1 93.31 94 ARG A N 1
ATOM 734 C CA . ARG A 1 94 ? 27.578 -4.105 -3.619 1 93.31 94 ARG A CA 1
ATOM 735 C C . ARG A 1 94 ? 28.656 -3.943 -4.684 1 93.31 94 ARG A C 1
ATOM 737 O O . ARG A 1 94 ? 29.734 -3.4 -4.41 1 93.31 94 ARG A O 1
ATOM 744 N N . GLU A 1 95 ? 28.359 -4.453 -5.824 1 92.5 95 GLU A N 1
ATOM 745 C CA . GLU A 1 95 ? 29.297 -4.324 -6.93 1 92.5 95 GLU A CA 1
ATOM 746 C C . GLU A 1 95 ? 29.562 -2.857 -7.266 1 92.5 95 GLU A C 1
ATOM 748 O O . GLU A 1 95 ? 30.703 -2.465 -7.512 1 92.5 95 GLU A O 1
ATOM 753 N N . PHE A 1 96 ? 28.578 -2.059 -7.25 1 93.56 96 PHE A N 1
ATOM 754 C CA . PHE A 1 96 ? 28.703 -0.633 -7.535 1 93.56 96 PHE A CA 1
ATOM 755 C C . PHE A 1 96 ? 29.547 0.059 -6.469 1 93.56 96 PHE A C 1
ATOM 757 O O . PHE A 1 96 ? 30.422 0.864 -6.793 1 93.56 96 PHE A O 1
ATOM 764 N N . LEU A 1 97 ? 29.266 -0.27 -5.25 1 93.38 97 LEU A N 1
ATOM 765 C CA . LEU A 1 97 ? 30.016 0.315 -4.145 1 93.38 97 LEU A CA 1
ATOM 766 C C . LEU A 1 97 ? 31.484 -0.074 -4.223 1 93.38 97 LEU A C 1
ATOM 768 O O . LEU A 1 97 ? 32.375 0.767 -4.023 1 93.38 97 LEU A O 1
ATOM 772 N N . ASP A 1 98 ? 31.75 -1.258 -4.574 1 91.56 98 ASP A N 1
ATOM 773 C CA . ASP A 1 98 ? 33.125 -1.794 -4.59 1 91.56 98 ASP A CA 1
ATOM 774 C C . ASP A 1 98 ? 33.906 -1.249 -5.777 1 91.56 98 ASP A C 1
ATOM 776 O O . ASP A 1 98 ? 35.094 -0.956 -5.652 1 91.56 98 ASP A O 1
ATOM 780 N N . SER A 1 99 ? 33.25 -1.067 -6.852 1 90.88 99 SER A N 1
ATOM 781 C CA . SER A 1 99 ? 33.969 -0.769 -8.086 1 90.88 99 SER A CA 1
ATOM 782 C C . SER A 1 99 ? 33.969 0.729 -8.367 1 90.88 99 SER A C 1
ATOM 784 O O . SER A 1 99 ? 34.938 1.245 -8.969 1 90.88 99 SER A O 1
ATOM 786 N N . ARG A 1 100 ? 33 1.405 -7.902 1 91.25 100 ARG A N 1
ATOM 787 C CA . ARG A 1 100 ? 32.844 2.764 -8.414 1 91.25 100 ARG A CA 1
ATOM 788 C C . ARG A 1 100 ? 32.969 3.787 -7.289 1 91.25 100 ARG A C 1
ATOM 790 O O . ARG A 1 100 ? 33.188 4.973 -7.543 1 91.25 100 ARG A O 1
ATOM 797 N N . VAL A 1 101 ? 32.781 3.379 -6.113 1 92.25 101 VAL A N 1
ATOM 798 C CA . VAL A 1 101 ? 32.781 4.316 -4.996 1 92.25 101 VAL A CA 1
ATOM 799 C C . VAL A 1 101 ? 34.156 4.289 -4.316 1 92.25 101 VAL A C 1
ATOM 801 O O . VAL A 1 101 ? 34.688 3.219 -4.016 1 92.25 101 VAL A O 1
ATOM 804 N N . ARG A 1 102 ? 34.625 5.441 -4.074 1 87.81 102 ARG A N 1
ATOM 805 C CA . ARG A 1 102 ? 35.906 5.562 -3.361 1 87.81 102 ARG A CA 1
ATOM 806 C C . ARG A 1 102 ? 35.781 4.996 -1.951 1 87.81 102 ARG A C 1
ATOM 808 O O . ARG A 1 102 ? 35 5.484 -1.14 1 87.81 102 ARG A O 1
ATOM 815 N N . ASN A 1 103 ? 36.531 3.936 -1.649 1 87 103 ASN A N 1
ATOM 816 C CA . ASN A 1 103 ? 36.5 3.252 -0.362 1 87 103 ASN A CA 1
ATOM 817 C C . ASN A 1 103 ? 35.188 2.537 -0.124 1 87 103 ASN A C 1
ATOM 819 O O . ASN A 1 103 ? 34.75 2.371 1.021 1 87 103 ASN A O 1
ATOM 823 N N . GLY A 1 104 ? 34.5 2.24 -1.194 1 90.62 104 GLY A N 1
ATOM 824 C CA . GLY A 1 104 ? 33.188 1.625 -1.109 1 90.62 104 GLY A CA 1
ATOM 825 C C . GLY A 1 104 ? 33.219 0.224 -0.528 1 90.62 104 GLY A C 1
ATOM 826 O O . GLY A 1 104 ? 32.25 -0.245 0.034 1 90.62 104 GLY A O 1
ATOM 827 N N . GLY A 1 105 ? 34.281 -0.385 -0.685 1 88.44 105 GLY A N 1
ATOM 828 C CA . GLY A 1 105 ? 34.438 -1.73 -0.156 1 88.44 105 GLY A CA 1
ATOM 829 C C . GLY A 1 105 ? 34.375 -1.784 1.359 1 88.44 105 GLY A C 1
ATOM 830 O O . GLY A 1 105 ? 34.156 -2.844 1.942 1 88.44 105 GLY A O 1
ATOM 831 N N . ALA A 1 106 ? 34.562 -0.607 1.929 1 89.56 106 ALA A N 1
ATOM 832 C CA . ALA A 1 106 ? 34.594 -0.529 3.387 1 89.56 106 ALA A CA 1
ATOM 833 C C . ALA A 1 106 ? 33.156 -0.536 3.949 1 89.56 106 ALA A C 1
ATOM 835 O O . ALA A 1 106 ? 32.969 -0.763 5.145 1 89.56 106 ALA A O 1
ATOM 836 N N . ILE A 1 107 ? 32.25 -0.296 3.143 1 93.31 107 ILE A N 1
ATOM 837 C CA . ILE A 1 107 ? 30.859 -0.258 3.596 1 93.31 107 ILE A CA 1
ATOM 838 C C . ILE A 1 107 ? 30.391 -1.671 3.932 1 93.31 107 ILE A C 1
ATOM 840 O O . ILE A 1 107 ? 30.344 -2.541 3.059 1 93.31 107 ILE A O 1
ATOM 844 N N . PRO A 1 108 ? 30.062 -1.859 5.145 1 92.62 108 PRO A N 1
ATOM 845 C CA . PRO A 1 108 ? 29.688 -3.211 5.562 1 92.62 108 PRO A CA 1
ATOM 846 C C . PRO A 1 108 ? 28.25 -3.574 5.16 1 92.62 108 PRO A C 1
ATOM 848 O O . PRO A 1 108 ? 27.641 -2.867 4.359 1 92.62 108 PRO A O 1
ATOM 851 N N . GLY A 1 109 ? 27.828 -4.707 5.664 1 91.25 109 GLY A N 1
ATOM 852 C CA . GLY A 1 109 ? 26.484 -5.184 5.395 1 91.25 109 GLY A CA 1
ATOM 853 C C . GLY A 1 109 ? 25.422 -4.48 6.223 1 91.25 109 GLY A C 1
ATOM 854 O O . GLY A 1 109 ? 25.75 -3.619 7.047 1 91.25 109 GLY A O 1
ATOM 855 N N . ARG A 1 110 ? 24.234 -4.848 6.02 1 91 110 ARG A N 1
ATOM 856 C CA . ARG A 1 110 ? 23.062 -4.188 6.602 1 91 110 ARG A CA 1
ATOM 857 C C . ARG A 1 110 ? 23.141 -4.199 8.125 1 91 110 ARG A C 1
ATOM 859 O O . ARG A 1 110 ? 22.797 -3.211 8.773 1 91 110 ARG A O 1
ATOM 866 N N . THR A 1 111 ? 23.5 -5.289 8.711 1 91.62 111 THR A N 1
ATOM 867 C CA . THR A 1 111 ? 23.484 -5.453 10.156 1 91.62 111 THR A CA 1
ATOM 868 C C . THR A 1 111 ? 24.391 -4.422 10.828 1 91.62 111 THR A C 1
ATOM 870 O O . THR A 1 111 ? 23.984 -3.744 11.773 1 91.62 111 THR A O 1
ATOM 873 N N . GLN A 1 112 ? 25.562 -4.266 10.312 1 92.5 112 GLN A N 1
ATOM 874 C CA . GLN A 1 112 ? 26.484 -3.301 10.883 1 92.5 112 GLN A CA 1
ATOM 875 C C . GLN A 1 112 ? 26.031 -1.869 10.602 1 92.5 112 GLN A C 1
ATOM 877 O O . GLN A 1 112 ? 26.203 -0.985 11.445 1 92.5 112 GLN A O 1
ATOM 882 N N . LEU A 1 113 ? 25.547 -1.64 9.438 1 95.12 113 LEU A N 1
ATOM 883 C CA . LEU A 1 113 ? 25.047 -0.311 9.102 1 95.12 113 LEU A CA 1
ATOM 884 C C . LEU A 1 113 ? 23.938 0.11 10.055 1 95.12 113 LEU A C 1
ATOM 886 O O . LEU A 1 113 ? 23.875 1.267 10.477 1 95.12 113 LEU A O 1
ATOM 890 N N . THR A 1 114 ? 23.062 -0.844 10.422 1 93.69 114 THR A N 1
ATOM 891 C CA . THR A 1 114 ? 21.891 -0.562 11.242 1 93.69 114 THR A CA 1
ATOM 892 C C . THR A 1 114 ? 22.266 -0.453 12.711 1 93.69 114 THR A C 1
ATOM 894 O O . THR A 1 114 ? 21.734 0.386 13.438 1 93.69 114 THR A O 1
ATOM 897 N N . GLU A 1 115 ? 23.156 -1.242 13.133 1 92.62 115 GLU A N 1
ATOM 898 C CA . GLU A 1 115 ? 23.453 -1.33 14.555 1 92.62 115 GLU A CA 1
ATOM 899 C C . GLU A 1 115 ? 24.516 -0.3 14.961 1 92.62 115 GLU A C 1
ATOM 901 O O . GLU A 1 115 ? 24.469 0.228 16.078 1 92.62 115 GLU A O 1
ATOM 906 N N . THR A 1 116 ? 25.375 0.025 14.055 1 92.94 116 THR A N 1
ATOM 907 C CA . THR A 1 116 ? 26.5 0.87 14.438 1 92.94 116 THR A CA 1
ATOM 908 C C . THR A 1 116 ? 26.359 2.27 13.852 1 92.94 116 THR A C 1
ATOM 910 O O . THR A 1 116 ? 26.359 3.262 14.586 1 92.94 116 THR A O 1
ATOM 913 N N . TYR A 1 117 ? 26.172 2.389 12.672 1 95.31 117 TYR A N 1
ATOM 914 C CA . TYR A 1 117 ? 26.312 3.672 12 1 95.31 117 TYR A CA 1
ATOM 915 C C . TYR A 1 117 ? 25.016 4.453 12.016 1 95.31 117 TYR A C 1
ATOM 917 O O . TYR A 1 117 ? 25.016 5.688 12.094 1 95.31 117 TYR A O 1
ATOM 925 N N . LEU A 1 118 ? 23.891 3.771 11.914 1 95.81 118 LEU A N 1
ATOM 926 C CA . LEU A 1 118 ? 22.609 4.465 11.922 1 95.81 118 LEU A CA 1
ATOM 927 C C . LEU A 1 118 ? 22.422 5.234 13.227 1 95.81 118 LEU A C 1
ATOM 929 O O . LEU A 1 118 ? 22.062 6.418 13.203 1 95.81 118 LEU A O 1
ATOM 933 N N . PRO A 1 119 ? 22.625 4.562 14.328 1 94 119 PRO A N 1
ATOM 934 C CA . PRO A 1 119 ? 22.469 5.32 15.57 1 94 119 PRO A CA 1
ATOM 935 C C . PRO A 1 119 ? 23.422 6.512 15.656 1 94 119 PRO A C 1
ATOM 937 O O . PRO A 1 119 ? 23.062 7.559 16.203 1 94 119 PRO A O 1
ATOM 940 N N . GLU A 1 120 ? 24.594 6.367 15.102 1 94.31 120 GLU A N 1
ATOM 941 C CA . GLU A 1 120 ? 25.562 7.453 15.133 1 94.31 120 GLU A CA 1
ATOM 942 C C . GLU A 1 120 ? 25.094 8.641 14.289 1 94.31 120 GLU A C 1
ATOM 944 O O . GLU A 1 120 ? 25.188 9.789 14.727 1 94.31 120 GLU A O 1
ATOM 949 N N . VAL A 1 121 ? 24.641 8.32 13.141 1 94.94 121 VAL A N 1
ATOM 950 C CA . VAL A 1 121 ? 24.141 9.367 12.25 1 94.94 121 VAL A CA 1
ATOM 951 C C . VAL A 1 121 ? 22.938 10.055 12.883 1 94.94 121 VAL A C 1
ATOM 953 O O . VAL A 1 121 ? 22.797 11.273 12.797 1 94.94 121 VAL A O 1
ATOM 956 N N . TYR A 1 122 ? 22.125 9.281 13.492 1 92.62 122 TYR A N 1
ATOM 957 C CA . TYR A 1 122 ? 20.938 9.781 14.195 1 92.62 122 TYR A CA 1
ATOM 958 C C . TYR A 1 122 ? 21.328 10.781 15.273 1 92.62 122 TYR A C 1
ATOM 960 O O . TYR A 1 122 ? 20.781 11.875 15.352 1 92.62 122 TYR A O 1
ATOM 968 N N . LEU A 1 123 ? 22.266 10.375 16.047 1 91.75 123 LEU A N 1
ATOM 969 C CA . LEU A 1 123 ? 22.703 11.211 17.156 1 91.75 123 LEU A CA 1
ATOM 970 C C . LEU A 1 123 ? 23.359 12.492 16.641 1 91.75 123 LEU A C 1
ATOM 972 O O . LEU A 1 123 ? 23.172 13.562 17.219 1 91.75 123 LEU A O 1
ATOM 976 N N . GLU A 1 124 ? 24.094 12.359 15.578 1 91.88 124 GLU A N 1
ATOM 977 C CA . GLU A 1 124 ? 24.75 13.531 15 1 91.88 124 GLU A CA 1
ATOM 978 C C . GLU A 1 124 ? 23.719 14.531 14.477 1 91.88 124 GLU A C 1
ATOM 980 O O . GLU A 1 124 ? 23.859 15.742 14.672 1 91.88 124 GLU A O 1
ATOM 985 N N . GLU A 1 125 ? 22.797 14.031 13.797 1 89.19 125 GLU A N 1
ATOM 986 C CA . GLU A 1 125 ? 21.75 14.906 13.266 1 89.19 125 GLU A CA 1
ATOM 987 C C . GLU A 1 125 ? 20.938 15.539 14.391 1 89.19 125 GLU A C 1
ATOM 989 O O . GLU A 1 125 ? 20.484 16.672 14.273 1 89.19 125 GLU A O 1
ATOM 994 N N . LYS A 1 126 ? 20.703 14.805 15.398 1 86.25 126 LYS A N 1
ATOM 995 C CA . LYS A 1 126 ? 20 15.328 16.562 1 86.25 126 LYS A CA 1
ATOM 996 C C . LYS A 1 126 ? 20.766 16.5 17.188 1 86.25 126 LYS A C 1
ATOM 998 O O . LYS A 1 126 ? 20.172 17.5 17.578 1 86.25 126 LYS A O 1
ATOM 1003 N N . GLU A 1 127 ? 22.047 16.328 17.25 1 87.62 127 GLU A N 1
ATOM 1004 C CA . GLU A 1 127 ? 22.875 17.391 17.812 1 87.62 127 GLU A CA 1
ATOM 1005 C C . GLU A 1 127 ? 22.859 18.641 16.922 1 87.62 127 GLU A C 1
ATOM 1007 O O . GLU A 1 127 ? 22.859 19.766 17.422 1 87.62 127 GLU A O 1
ATOM 1012 N N . ASN A 1 128 ? 22.828 18.422 15.672 1 85.88 128 ASN A N 1
ATOM 1013 C CA . ASN A 1 128 ? 22.75 19.531 14.734 1 85.88 128 ASN A CA 1
ATOM 1014 C C . ASN A 1 128 ? 21.438 20.297 14.898 1 85.88 128 ASN A C 1
ATOM 1016 O O . ASN A 1 128 ? 21.406 21.516 14.805 1 85.88 128 ASN A O 1
ATOM 1020 N N . LEU A 1 129 ? 20.438 19.609 15.133 1 83.56 129 LEU A N 1
ATOM 1021 C CA . LEU A 1 129 ? 19.125 20.219 15.273 1 83.56 129 LEU A CA 1
ATOM 1022 C C . LEU A 1 129 ? 19.031 21 16.578 1 83.56 129 LEU A C 1
ATOM 1024 O O . LEU A 1 129 ? 18.375 22.031 16.656 1 83.56 129 LEU A O 1
ATOM 1028 N N . LYS A 1 130 ? 19.703 20.516 17.578 1 83.25 130 LYS A N 1
ATOM 1029 C CA . LYS A 1 130 ? 19.75 21.219 18.859 1 83.25 130 LYS A CA 1
ATOM 1030 C C . LYS A 1 130 ? 20.328 22.625 18.688 1 83.25 130 LYS A C 1
ATOM 1032 O O . LYS A 1 130 ? 19.812 23.578 19.266 1 83.25 130 LYS A O 1
ATOM 1037 N N . LEU A 1 131 ? 21.234 22.656 17.875 1 83.25 131 LEU A N 1
ATOM 1038 C CA . LEU A 1 131 ? 21.906 23.938 17.641 1 83.25 131 LEU A CA 1
ATOM 1039 C C . LEU A 1 131 ? 21.016 24.875 16.859 1 83.25 131 LEU A C 1
ATOM 1041 O O . LEU A 1 131 ? 21.031 26.094 17.062 1 83.25 131 LEU A O 1
ATOM 1045 N N . MET A 1 132 ? 20.219 24.328 16.094 1 79.31 132 MET A N 1
ATOM 1046 C CA . MET A 1 132 ? 19.328 25.141 15.25 1 79.31 132 MET A CA 1
ATOM 1047 C C . MET A 1 132 ? 18.203 25.75 16.078 1 79.31 132 MET A C 1
ATOM 1049 O O . MET A 1 132 ? 17.703 26.828 15.758 1 79.31 132 MET A O 1
ATOM 1053 N N . PHE A 1 133 ? 17.844 25.156 17.141 1 78.75 133 PHE A N 1
ATOM 1054 C CA . PHE A 1 133 ? 16.703 25.594 17.922 1 78.75 133 PHE A CA 1
ATOM 1055 C C . PHE A 1 133 ? 17.125 26.594 19 1 78.75 133 PHE A C 1
ATOM 1057 O O . PHE A 1 133 ? 16.297 27.266 19.594 1 78.75 133 PHE A O 1
ATOM 1064 N N . LYS A 1 134 ? 18.359 26.719 19.016 1 79.44 134 LYS A N 1
ATOM 1065 C CA . LYS A 1 134 ? 18.844 27.594 20.078 1 79.44 134 LYS A CA 1
ATOM 1066 C C . LYS A 1 134 ? 18.344 29.016 19.891 1 79.44 134 LYS A C 1
ATOM 1068 O O . LYS A 1 134 ? 18.469 29.578 18.797 1 79.44 134 LYS A O 1
ATOM 1073 N N . ASP A 1 135 ? 17.609 29.562 20.938 1 74.12 135 ASP A N 1
ATOM 1074 C CA . ASP A 1 135 ? 17.172 30.953 21.047 1 74.12 135 ASP A CA 1
ATOM 1075 C C . ASP A 1 135 ? 16.047 31.25 20.062 1 74.12 135 ASP A C 1
ATOM 1077 O O . ASP A 1 135 ? 15.906 32.375 19.609 1 74.12 135 ASP A O 1
ATOM 1081 N N . LYS A 1 136 ? 15.422 30.266 19.625 1 77.06 136 LYS A N 1
ATOM 1082 C CA . LYS A 1 136 ? 14.289 30.469 18.734 1 77.06 136 LYS A CA 1
ATOM 1083 C C . LYS A 1 136 ? 12.977 30.062 19.406 1 77.06 136 LYS A C 1
ATOM 1085 O O . LYS A 1 136 ? 12.961 29.188 20.266 1 77.06 136 LYS A O 1
ATOM 1090 N N . LYS A 1 137 ? 12.016 30.828 19.016 1 78.69 137 LYS A N 1
ATOM 1091 C CA . LYS A 1 137 ? 10.68 30.422 19.469 1 78.69 137 LYS A CA 1
ATOM 1092 C C . LYS A 1 137 ? 10.141 29.266 18.641 1 78.69 137 LYS A C 1
ATOM 1094 O O . LYS A 1 137 ? 10.344 29.234 17.422 1 78.69 137 LYS A O 1
ATOM 1099 N N . ILE A 1 138 ? 9.547 28.312 19.375 1 81.88 138 ILE A N 1
ATOM 1100 C CA . ILE A 1 138 ? 9.227 27.078 18.656 1 81.88 138 ILE A CA 1
ATOM 1101 C C . ILE A 1 138 ? 7.785 26.672 18.953 1 81.88 138 ILE A C 1
ATOM 1103 O O . ILE A 1 138 ? 7.215 27.078 19.969 1 81.88 138 ILE A O 1
ATOM 1107 N N . ALA A 1 139 ? 7.227 26.094 17.984 1 83.12 139 ALA A N 1
ATOM 1108 C CA . ALA A 1 139 ? 5.949 25.406 18.172 1 83.12 139 ALA A CA 1
ATOM 1109 C C . ALA A 1 139 ? 6.156 23.906 18.328 1 83.12 139 ALA A C 1
ATOM 1111 O O . ALA A 1 139 ? 7.004 23.312 17.656 1 83.12 139 ALA A O 1
ATOM 1112 N N . VAL A 1 140 ? 5.363 23.328 19.25 1 85.81 140 VAL A N 1
ATOM 1113 C CA . VAL A 1 140 ? 5.398 21.891 19.438 1 85.81 140 VAL A CA 1
ATOM 1114 C C . VAL A 1 140 ? 4.113 21.266 18.891 1 85.81 140 VAL A C 1
ATOM 1116 O O . VAL A 1 140 ? 3.018 21.578 19.375 1 85.81 140 VAL A O 1
ATOM 1119 N N . ILE A 1 141 ? 4.297 20.5 17.922 1 86.19 141 ILE A N 1
ATOM 1120 C CA . ILE A 1 141 ? 3.168 19.812 17.312 1 86.19 141 ILE A CA 1
ATOM 1121 C C . ILE A 1 141 ? 3.277 18.312 17.562 1 86.19 141 ILE A C 1
ATOM 1123 O O . ILE A 1 141 ? 4.336 17.719 17.344 1 86.19 141 ILE A O 1
ATOM 1127 N N . PHE A 1 142 ? 2.238 17.75 18.094 1 83.12 142 PHE A N 1
ATOM 1128 C CA . PHE A 1 142 ? 2.34 16.312 18.281 1 83.12 142 PHE A CA 1
ATOM 1129 C C . PHE A 1 142 ? 0.971 15.656 18.172 1 83.12 142 PHE A C 1
ATOM 1131 O O . PHE A 1 142 ? -0.056 16.297 18.375 1 83.12 142 PHE A O 1
ATOM 1138 N N . ASP A 1 143 ? 0.994 14.523 17.734 1 82.62 143 ASP A N 1
ATOM 1139 C CA . ASP A 1 143 ? -0.176 13.664 17.578 1 82.62 143 ASP A CA 1
ATOM 1140 C C . ASP A 1 143 ? 0.197 12.188 17.75 1 82.62 143 ASP A C 1
ATOM 1142 O O . ASP A 1 143 ? 1.377 11.836 17.703 1 82.62 143 ASP A O 1
ATOM 1146 N N . GLU A 1 144 ? -0.807 11.453 18.156 1 77.69 144 GLU A N 1
ATOM 1147 C CA . GLU A 1 144 ? -0.587 10.023 18.375 1 77.69 144 GLU A CA 1
ATOM 1148 C C . GLU A 1 144 ? -1.347 9.188 17.344 1 77.69 144 GLU A C 1
ATOM 1150 O O . GLU A 1 144 ? -2.41 9.594 16.875 1 77.69 144 GLU A O 1
ATOM 1155 N N . CYS A 1 145 ? -0.721 8.133 16.922 1 74.12 145 CYS A N 1
ATOM 1156 C CA . CYS A 1 145 ? -1.368 7.195 16.016 1 74.12 145 CYS A CA 1
ATOM 1157 C C . CYS A 1 145 ? -0.948 5.762 16.328 1 74.12 145 CYS A C 1
ATOM 1159 O O . CYS A 1 145 ? 0.074 5.535 16.969 1 74.12 145 CYS A O 1
ATOM 1161 N N . CYS A 1 146 ? -1.802 4.918 15.953 1 72.81 146 CYS A N 1
ATOM 1162 C CA . CYS A 1 146 ? -1.46 3.502 16.062 1 72.81 146 CYS A CA 1
ATOM 1163 C C . CYS A 1 146 ? -0.968 2.961 14.719 1 72.81 146 CYS A C 1
ATOM 1165 O O . CYS A 1 146 ? -1.627 3.137 13.695 1 72.81 146 CYS A O 1
ATOM 1167 N N . ASP A 1 147 ? 0.146 2.35 14.711 1 72.69 147 ASP A N 1
ATOM 1168 C CA . ASP A 1 147 ? 0.674 1.867 13.438 1 72.69 147 ASP A CA 1
ATOM 1169 C C . ASP A 1 147 ? 0.131 0.478 13.109 1 72.69 147 ASP A C 1
ATOM 1171 O O . ASP A 1 147 ? -0.741 -0.035 13.812 1 72.69 147 ASP A O 1
ATOM 1175 N N . ASP A 1 148 ? 0.518 -0.122 12.016 1 68.81 148 ASP A N 1
ATOM 1176 C CA . ASP A 1 148 ? -0 -1.38 11.484 1 68.81 148 ASP A CA 1
ATOM 1177 C C . ASP A 1 148 ? 0.328 -2.545 12.414 1 68.81 148 ASP A C 1
ATOM 1179 O O . ASP A 1 148 ? -0.319 -3.592 12.359 1 68.81 148 ASP A O 1
ATOM 1183 N N . GLU A 1 149 ? 1.33 -2.359 13.234 1 66.81 149 GLU A N 1
ATOM 1184 C CA . GLU A 1 149 ? 1.702 -3.408 14.18 1 66.81 149 GLU A CA 1
ATOM 1185 C C . GLU A 1 149 ? 1.093 -3.154 15.555 1 66.81 149 GLU A C 1
ATOM 1187 O O . GLU A 1 149 ? 1.476 -3.795 16.531 1 66.81 149 GLU A O 1
ATOM 1192 N N . ALA A 1 150 ? 0.219 -2.113 15.633 1 66.25 150 ALA A N 1
ATOM 1193 C CA . ALA A 1 150 ? -0.564 -1.793 16.828 1 66.25 150 ALA A CA 1
ATOM 1194 C C . ALA A 1 150 ? 0.294 -1.092 17.875 1 66.25 150 ALA A C 1
ATOM 1196 O O . ALA A 1 150 ? 0.005 -1.164 19.078 1 66.25 150 ALA A O 1
ATOM 1197 N N . ARG A 1 151 ? 1.29 -0.646 17.531 1 73 151 ARG A N 1
ATOM 1198 C CA . ARG A 1 151 ? 2.086 0.174 18.438 1 73 151 ARG A CA 1
ATOM 1199 C C . ARG A 1 151 ? 1.56 1.604 18.484 1 73 151 ARG A C 1
ATOM 1201 O O . ARG A 1 151 ? 1.143 2.154 17.469 1 73 151 ARG A O 1
ATOM 1208 N N . SER A 1 152 ? 1.538 2.127 19.656 1 73.81 152 SER A N 1
ATOM 1209 C CA . SER A 1 152 ? 1.18 3.533 19.797 1 73.81 152 SER A CA 1
ATOM 1210 C C . SER A 1 152 ? 2.367 4.441 19.5 1 73.81 152 SER A C 1
ATOM 1212 O O . SER A 1 152 ? 3.391 4.383 20.188 1 73.81 152 SER A O 1
ATOM 1214 N N . VAL A 1 153 ? 2.188 5.258 18.484 1 74 153 VAL A N 1
ATOM 1215 C CA . VAL A 1 153 ? 3.281 6.102 18.031 1 74 153 VAL A CA 1
ATOM 1216 C C . VAL A 1 153 ? 2.924 7.574 18.234 1 74 153 VAL A C 1
ATOM 1218 O O . VAL A 1 153 ? 1.815 8 17.906 1 74 153 VAL A O 1
ATOM 1221 N N . LEU A 1 154 ? 3.756 8.242 18.891 1 74.94 154 LEU A N 1
ATOM 1222 C CA . LEU A 1 154 ? 3.633 9.68 19.047 1 74.94 154 LEU A CA 1
ATOM 1223 C C . LEU A 1 154 ? 4.723 10.414 18.281 1 74.94 154 LEU A C 1
ATOM 1225 O O . LEU A 1 154 ? 5.91 10.133 18.453 1 74.94 154 LEU A O 1
ATOM 1229 N N . ASN A 1 155 ? 4.324 11.227 17.438 1 74.44 155 ASN A N 1
ATOM 1230 C CA . ASN A 1 155 ? 5.266 12.102 16.75 1 74.44 155 ASN A CA 1
ATOM 1231 C C . ASN A 1 155 ? 5.254 13.508 17.312 1 74.44 155 ASN A C 1
ATOM 1233 O O . ASN A 1 155 ? 4.191 14.117 17.484 1 74.44 155 ASN A O 1
ATOM 1237 N N . VAL A 1 156 ? 6.363 13.906 17.734 1 72.94 156 VAL A N 1
ATOM 1238 C CA . VAL A 1 156 ? 6.539 15.258 18.25 1 72.94 156 VAL A CA 1
ATOM 1239 C C . VAL A 1 156 ? 7.352 16.094 17.266 1 72.94 156 VAL A C 1
ATOM 1241 O O . VAL A 1 156 ? 8.469 15.719 16.906 1 72.94 156 VAL A O 1
ATOM 1244 N N . LEU A 1 157 ? 6.754 17.172 16.828 1 76 157 LEU A N 1
ATOM 1245 C CA . LEU A 1 157 ? 7.391 18.047 15.852 1 76 157 LEU A CA 1
ATOM 1246 C C . LEU A 1 157 ? 7.707 19.406 16.453 1 76 157 LEU A C 1
ATOM 1248 O O . LEU A 1 157 ? 6.848 20.031 17.094 1 76 157 LEU A O 1
ATOM 1252 N N . PHE A 1 158 ? 8.93 19.938 16.516 1 69.06 158 PHE A N 1
ATOM 1253 C CA . PHE A 1 158 ? 9.336 21.297 16.844 1 69.06 158 PHE A CA 1
ATOM 1254 C C . PHE A 1 158 ? 9.555 22.109 15.578 1 69.06 158 PHE A C 1
ATOM 1256 O O . PHE A 1 158 ? 9.43 23.344 15.594 1 69.06 158 PHE A O 1
ATOM 1263 N N . ALA A 1 159 ? 9.75 21.734 14.414 1 58.94 159 ALA A N 1
ATOM 1264 C CA . ALA A 1 159 ? 10.102 21.875 13 1 58.94 159 ALA A CA 1
ATOM 1265 C C . ALA A 1 159 ? 10.711 20.594 12.453 1 58.94 159 ALA A C 1
ATOM 1267 O O . ALA A 1 159 ? 10.344 20.141 11.367 1 58.94 159 ALA A O 1
ATOM 1268 N N . PRO A 1 160 ? 11.781 19.953 13.07 1 47.88 160 PRO A N 1
ATOM 1269 C CA . PRO A 1 160 ? 12.094 18.562 12.742 1 47.88 160 PRO A CA 1
ATOM 1270 C C . PRO A 1 160 ? 11.234 17.578 13.516 1 47.88 160 PRO A C 1
ATOM 1272 O O . PRO A 1 160 ? 10.633 17.922 14.539 1 47.88 160 PRO A O 1
ATOM 1275 N N . VAL A 1 161 ? 10.945 16.359 13.078 1 43.53 161 VAL A N 1
ATOM 1276 C CA . VAL A 1 161 ? 10.039 15.344 13.633 1 43.53 161 VAL A CA 1
ATOM 1277 C C . VAL A 1 161 ? 10.812 14.422 14.57 1 43.53 161 VAL A C 1
ATOM 1279 O O . VAL A 1 161 ? 11.945 14.031 14.273 1 43.53 161 VAL A O 1
ATOM 1282 N N . ASP A 1 162 ? 10.43 14.273 15.93 1 44.38 162 ASP A N 1
ATOM 1283 C CA . ASP A 1 162 ? 10.875 13.203 16.812 1 44.38 162 ASP A CA 1
ATOM 1284 C C . ASP A 1 162 ? 9.766 12.172 17.031 1 44.38 162 ASP A C 1
ATOM 1286 O O . ASP A 1 162 ? 8.648 12.523 17.406 1 44.38 162 ASP A O 1
ATOM 1290 N N . THR A 1 163 ? 10.016 10.891 16.766 1 41.31 163 THR A N 1
ATOM 1291 C CA . THR A 1 163 ? 9.039 9.82 16.906 1 41.31 163 THR A CA 1
ATOM 1292 C C . THR A 1 163 ? 9.227 9.086 18.234 1 41.31 163 THR A C 1
ATOM 1294 O O . THR A 1 163 ? 10.344 8.703 18.578 1 41.31 163 THR A O 1
ATOM 1297 N N . VAL A 1 164 ? 8.18 9 19.172 1 39.88 164 VAL A N 1
ATOM 1298 C CA . VAL A 1 164 ? 8.219 8.305 20.453 1 39.88 164 VAL A CA 1
ATOM 1299 C C . VAL A 1 164 ? 7.152 7.211 20.484 1 39.88 164 VAL A C 1
ATOM 1301 O O . VAL A 1 164 ? 6.016 7.426 20.047 1 39.88 164 VAL A O 1
ATOM 1304 N N . PHE A 1 165 ? 7.547 6.047 20.859 1 40.84 165 PHE A N 1
ATOM 1305 C CA . PHE A 1 165 ? 6.613 4.938 21.016 1 40.84 165 PHE A CA 1
ATOM 1306 C C . PHE A 1 165 ? 6.043 4.898 22.422 1 40.84 165 PHE A C 1
ATOM 1308 O O . PHE A 1 165 ? 6.789 4.918 23.406 1 40.84 165 PHE A O 1
ATOM 1315 N N . LEU A 1 166 ? 4.676 4.93 22.531 1 50.41 166 LEU A N 1
ATOM 1316 C CA . LEU A 1 166 ? 4 4.973 23.828 1 50.41 166 LEU A CA 1
ATOM 1317 C C . LEU A 1 166 ? 3.367 3.625 24.141 1 50.41 166 LEU A C 1
ATOM 1319 O O . LEU A 1 166 ? 2.844 2.949 23.266 1 50.41 166 LEU A O 1
ATOM 1323 N N . ASP A 1 167 ? 3.486 3.129 25.344 1 52.03 167 ASP A N 1
ATOM 1324 C CA . ASP A 1 167 ? 2.801 1.918 25.781 1 52.03 167 ASP A CA 1
ATOM 1325 C C . ASP A 1 167 ? 1.289 2.123 25.812 1 52.03 167 ASP A C 1
ATOM 1327 O O . ASP A 1 167 ? 0.525 1.204 25.516 1 52.03 167 ASP A O 1
ATOM 1331 N N . ALA A 1 168 ? 0.937 3.33 26.406 1 56 168 ALA A N 1
ATOM 1332 C CA . ALA A 1 168 ? -0.466 3.732 26.469 1 56 168 ALA A CA 1
ATOM 1333 C C . ALA A 1 168 ? -0.641 5.188 26.047 1 56 168 ALA A C 1
ATOM 1335 O O . ALA A 1 168 ? 0.287 5.992 26.172 1 56 168 ALA A O 1
ATOM 1336 N N . VAL A 1 169 ? -1.757 5.395 25.516 1 59.88 169 VAL A N 1
ATOM 1337 C CA . VAL A 1 169 ? -2.02 6.762 25.078 1 59.88 169 VAL A CA 1
ATOM 1338 C C . VAL A 1 169 ? -2.939 7.457 26.078 1 59.88 169 VAL A C 1
ATOM 1340 O O . VAL A 1 169 ? -4.152 7.234 26.078 1 59.88 169 VAL A O 1
ATOM 1343 N N . ASN A 1 170 ? -2.426 8.125 27.016 1 71.12 170 ASN A N 1
ATOM 1344 C CA . ASN A 1 170 ? -3.148 8.984 27.953 1 71.12 170 ASN A CA 1
ATOM 1345 C C . ASN A 1 170 ? -2.416 10.305 28.188 1 71.12 170 ASN A C 1
ATOM 1347 O O . ASN A 1 170 ? -1.352 10.539 27.609 1 71.12 170 ASN A O 1
ATOM 1351 N N . HIS A 1 171 ? -3.023 11.18 28.969 1 78.25 171 HIS A N 1
ATOM 1352 C CA . HIS A 1 171 ? -2.471 12.516 29.141 1 78.25 171 HIS A CA 1
ATOM 1353 C C . HIS A 1 171 ? -1.106 12.469 29.828 1 78.25 171 HIS A C 1
ATOM 1355 O O . HIS A 1 171 ? -0.222 13.266 29.516 1 78.25 171 HIS A O 1
ATOM 1361 N N . SER A 1 172 ? -0.947 11.555 30.656 1 75.5 172 SER A N 1
ATOM 1362 C CA . SER A 1 172 ? 0.305 11.461 31.406 1 75.5 172 SER A CA 1
ATOM 1363 C C . SER A 1 172 ? 1.45 11.008 30.5 1 75.5 172 SER A C 1
ATOM 1365 O O . SER A 1 172 ? 2.52 11.617 30.5 1 75.5 172 SER A O 1
ATOM 1367 N N . THR A 1 173 ? 1.176 9.992 29.719 1 75.88 173 THR A N 1
ATOM 1368 C CA . THR A 1 173 ? 2.225 9.438 28.875 1 75.88 173 THR A CA 1
ATOM 1369 C C . THR A 1 173 ? 2.605 10.414 27.766 1 75.88 173 THR A C 1
ATOM 1371 O O . THR A 1 173 ? 3.781 10.547 27.422 1 75.88 173 THR A O 1
ATOM 1374 N N . VAL A 1 174 ? 1.647 11.047 27.297 1 79.88 174 VAL A N 1
ATOM 1375 C CA . VAL A 1 174 ? 1.898 12.016 26.234 1 79.88 174 VAL A CA 1
ATOM 1376 C C . VAL A 1 174 ? 2.697 13.195 26.797 1 79.88 174 VAL A C 1
ATOM 1378 O O . VAL A 1 174 ? 3.656 13.656 26.156 1 79.88 174 VAL A O 1
ATOM 1381 N N . SER A 1 175 ? 2.273 13.664 27.984 1 83.12 175 SER A N 1
ATOM 1382 C CA . SER A 1 175 ? 2.973 14.797 28.594 1 83.12 175 SER A CA 1
ATOM 1383 C C . SER A 1 175 ? 4.434 14.453 28.875 1 83.12 175 SER A C 1
ATOM 1385 O O . SER A 1 175 ? 5.324 15.258 28.609 1 83.12 175 SER A O 1
ATOM 1387 N N . GLN A 1 176 ? 4.609 13.305 29.344 1 79.56 176 GLN A N 1
ATOM 1388 C CA . GLN A 1 176 ? 5.969 12.875 29.641 1 79.56 176 GLN A CA 1
ATOM 1389 C C . GLN A 1 176 ? 6.816 12.797 28.391 1 79.56 176 GLN A C 1
ATOM 1391 O O . GLN A 1 176 ? 7.98 13.211 28.391 1 79.56 176 GLN A O 1
ATOM 1396 N N . ALA A 1 177 ? 6.199 12.258 27.391 1 80.69 177 ALA A N 1
ATOM 1397 C CA . ALA A 1 177 ? 6.926 12.078 26.141 1 80.69 177 ALA A CA 1
ATOM 1398 C C . ALA A 1 177 ? 7.336 13.43 25.547 1 80.69 177 ALA A C 1
ATOM 1400 O O . ALA A 1 177 ? 8.453 13.578 25.047 1 80.69 177 ALA A O 1
ATOM 1401 N N . VAL A 1 178 ? 6.465 14.367 25.609 1 85.12 178 VAL A N 1
ATOM 1402 C CA . VAL A 1 178 ? 6.723 15.688 25.031 1 85.12 178 VAL A CA 1
ATOM 1403 C C . VAL A 1 178 ? 7.789 16.406 25.844 1 85.12 178 VAL A C 1
ATOM 1405 O O . VAL A 1 178 ? 8.695 17.031 25.281 1 85.12 178 VAL A O 1
ATOM 1408 N N . VAL A 1 179 ? 7.656 16.312 27.141 1 86.5 179 VAL A N 1
ATOM 1409 C CA . VAL A 1 179 ? 8.625 16.969 28.031 1 86.5 179 VAL A CA 1
ATOM 1410 C C . VAL A 1 179 ? 10 16.344 27.844 1 86.5 179 VAL A C 1
ATOM 1412 O O . VAL A 1 179 ? 11.008 17.047 27.766 1 86.5 179 VAL A O 1
ATOM 1415 N N . LYS A 1 180 ? 9.977 15.055 27.734 1 81.69 180 LYS A N 1
ATOM 1416 C CA . LYS A 1 180 ? 11.234 14.359 27.5 1 81.69 180 LYS A CA 1
ATOM 1417 C C . LYS A 1 180 ? 11.867 14.797 26.172 1 81.69 180 LYS A C 1
ATOM 1419 O O . LYS A 1 180 ? 13.086 14.992 26.094 1 81.69 180 LYS A O 1
ATOM 1424 N N . ALA A 1 181 ? 11.086 14.922 25.219 1 82.62 181 ALA A N 1
ATOM 1425 C CA . ALA A 1 181 ? 11.57 15.367 23.922 1 82.62 181 ALA A CA 1
ATOM 1426 C C . ALA A 1 181 ? 12.133 16.781 24 1 82.62 181 ALA A C 1
ATOM 1428 O O . ALA A 1 181 ? 13.188 17.062 23.422 1 82.62 181 ALA A O 1
ATOM 1429 N N . ALA A 1 182 ? 11.43 17.672 24.656 1 85.56 182 ALA A N 1
ATOM 1430 C CA . ALA A 1 182 ? 11.883 19.047 24.797 1 85.56 182 ALA A CA 1
ATOM 1431 C C . ALA A 1 182 ? 13.227 19.109 25.516 1 85.56 182 ALA A C 1
ATOM 1433 O O . ALA A 1 182 ? 14.102 19.906 25.141 1 85.56 182 ALA A O 1
ATOM 1434 N N . ASN A 1 183 ? 13.344 18.266 26.484 1 85.31 183 ASN A N 1
ATOM 1435 C CA . ASN A 1 183 ? 14.594 18.219 27.234 1 85.31 183 ASN A CA 1
ATOM 1436 C C . ASN A 1 183 ? 15.734 17.656 26.406 1 85.31 183 ASN A C 1
ATOM 1438 O O . ASN A 1 183 ? 16.859 18.141 26.469 1 85.31 183 ASN A O 1
ATOM 1442 N N . GLU A 1 184 ? 15.375 16.625 25.719 1 82.75 184 GLU A N 1
ATOM 1443 C CA . GLU A 1 184 ? 16.391 15.984 24.875 1 82.75 184 GLU A CA 1
ATOM 1444 C C . GLU A 1 184 ? 16.953 16.969 23.859 1 82.75 184 GLU A C 1
ATOM 1446 O O . GLU A 1 184 ? 18.141 16.891 23.516 1 82.75 184 GLU A O 1
ATOM 1451 N N . TYR A 1 185 ? 16.172 17.828 23.375 1 84.44 185 TYR A N 1
ATOM 1452 C CA . TYR A 1 185 ? 16.625 18.797 22.359 1 84.44 185 TYR A CA 1
ATOM 1453 C C . TYR A 1 185 ? 17.016 20.109 23.016 1 84.44 185 TYR A C 1
ATOM 1455 O O . TYR A 1 185 ? 17.297 21.094 22.328 1 84.44 185 TYR A O 1
ATOM 1463 N N . GLN A 1 186 ? 16.953 20.172 24.328 1 84.31 186 GLN A N 1
ATOM 1464 C CA . GLN A 1 186 ? 17.391 21.328 25.109 1 84.31 186 GLN A CA 1
ATOM 1465 C C . GLN A 1 186 ? 16.609 22.578 24.719 1 84.31 186 GLN A C 1
ATOM 1467 O O . GLN A 1 186 ? 17.203 23.625 24.484 1 84.31 186 GLN A O 1
ATOM 1472 N N . ILE A 1 187 ? 15.367 22.406 24.562 1 85.94 187 ILE A N 1
ATOM 1473 C CA . ILE A 1 187 ? 14.5 23.531 24.266 1 85.94 187 ILE A CA 1
ATOM 1474 C C . ILE A 1 187 ? 14.133 24.266 25.562 1 85.94 187 ILE A C 1
ATOM 1476 O O . ILE A 1 187 ? 13.672 23.641 26.516 1 85.94 187 ILE A O 1
ATOM 1480 N N . ASP A 1 188 ? 14.375 25.531 25.484 1 85.81 188 ASP A N 1
ATOM 1481 C CA . ASP A 1 188 ? 13.961 26.328 26.625 1 85.81 188 ASP A CA 1
ATOM 1482 C C . ASP A 1 188 ? 12.438 26.375 26.75 1 85.81 188 ASP A C 1
ATOM 1484 O O . ASP A 1 188 ? 11.734 26.656 25.781 1 85.81 188 ASP A O 1
ATOM 1488 N N . TYR A 1 189 ? 11.977 26.109 27.953 1 86.94 189 TYR A N 1
ATOM 1489 C CA . TYR A 1 189 ? 10.539 26.047 28.203 1 86.94 189 TYR A CA 1
ATOM 1490 C C . TYR A 1 189 ? 9.867 27.375 27.875 1 86.94 189 TYR A C 1
ATOM 1492 O O . TYR A 1 189 ? 8.727 27.391 27.406 1 86.94 189 TYR A O 1
ATOM 1500 N N . GLU A 1 190 ? 10.594 28.406 28 1 85 190 GLU A N 1
ATOM 1501 C CA . GLU A 1 190 ? 10.047 29.734 27.734 1 85 190 GLU A CA 1
ATOM 1502 C C . GLU A 1 190 ? 9.969 30.016 26.234 1 85 190 GLU A C 1
ATOM 1504 O O . GLU A 1 190 ? 9.273 30.922 25.797 1 85 190 GLU A O 1
ATOM 1509 N N . SER A 1 191 ? 10.641 29.172 25.5 1 85.44 191 SER A N 1
ATOM 1510 C CA . SER A 1 191 ? 10.703 29.375 24.062 1 85.44 191 SER A CA 1
ATOM 1511 C C . SER A 1 191 ? 9.547 28.672 23.359 1 85.44 191 SER A C 1
ATOM 1513 O O . SER A 1 191 ? 9.305 28.906 22.172 1 85.44 191 SER A O 1
ATOM 1515 N N . ILE A 1 192 ? 8.797 27.906 24.047 1 87.88 192 ILE A N 1
ATOM 1516 C CA . ILE A 1 192 ? 7.656 27.203 23.469 1 87.88 192 ILE A CA 1
ATOM 1517 C C . ILE A 1 192 ? 6.441 28.125 23.469 1 87.88 192 ILE A C 1
ATOM 1519 O O . ILE A 1 192 ? 5.93 28.5 24.531 1 87.88 192 ILE A O 1
ATOM 1523 N N . LEU A 1 193 ? 6.016 28.438 22.297 1 85.06 193 LEU A N 1
ATOM 1524 C CA . LEU A 1 193 ? 4.953 29.422 22.156 1 85.06 193 LEU A CA 1
ATOM 1525 C C . LEU A 1 193 ? 3.607 28.75 21.922 1 85.06 193 LEU A C 1
ATOM 1527 O O . LEU A 1 193 ? 2.574 29.234 22.391 1 85.06 193 LEU A O 1
ATOM 1531 N N . VAL A 1 194 ? 3.707 27.734 21.078 1 88.5 194 VAL A N 1
ATOM 1532 C CA . VAL A 1 194 ? 2.455 27.094 20.703 1 88.5 194 VAL A CA 1
ATOM 1533 C C . VAL A 1 194 ? 2.568 25.578 20.891 1 88.5 194 VAL A C 1
ATOM 1535 O O . VAL A 1 194 ? 3.602 24.984 20.578 1 88.5 194 VAL A O 1
ATOM 1538 N N . ILE A 1 195 ? 1.536 25.031 21.438 1 90.5 195 ILE A N 1
ATOM 1539 C CA . ILE A 1 195 ? 1.331 23.594 21.484 1 90.5 195 ILE A CA 1
ATOM 1540 C C . ILE A 1 195 ? 0.118 23.219 20.625 1 90.5 195 ILE A C 1
ATOM 1542 O O . ILE A 1 195 ? -1.012 23.594 20.953 1 90.5 195 ILE A O 1
ATOM 1546 N N . ASP A 1 196 ? 0.441 22.547 19.562 1 90 196 ASP A N 1
ATOM 1547 C CA . ASP A 1 196 ? -0.594 22.203 18.578 1 90 196 ASP A CA 1
ATOM 1548 C C . ASP A 1 196 ? -0.924 20.719 18.625 1 90 196 ASP A C 1
ATOM 1550 O O . ASP A 1 196 ? -0.05 19.875 18.422 1 90 196 ASP A O 1
ATOM 1554 N N . THR A 1 197 ? -2.174 20.344 18.938 1 89.19 197 THR A N 1
ATOM 1555 C CA . THR A 1 197 ? -2.596 18.953 19.062 1 89.19 197 THR A CA 1
ATOM 1556 C C . THR A 1 197 ? -3.938 18.734 18.359 1 89.19 197 THR A C 1
ATOM 1558 O O . THR A 1 197 ? -4.547 19.688 17.859 1 89.19 197 THR A O 1
ATOM 1561 N N . ASP A 1 198 ? -4.34 17.562 18.312 1 84.38 198 ASP A N 1
ATOM 1562 C CA . ASP A 1 198 ? -5.703 17.297 17.859 1 84.38 198 ASP A CA 1
ATOM 1563 C C . ASP A 1 198 ? -6.719 17.688 18.938 1 84.38 198 ASP A C 1
ATOM 1565 O O . ASP A 1 198 ? -6.352 18.25 19.969 1 84.38 198 ASP A O 1
ATOM 1569 N N . ASN A 1 199 ? -7.961 17.453 18.688 1 83.88 199 ASN A N 1
ATOM 1570 C CA . ASN A 1 199 ? -9.023 17.891 19.578 1 83.88 199 ASN A CA 1
ATOM 1571 C C . ASN A 1 199 ? -9.383 16.828 20.609 1 83.88 199 ASN A C 1
ATOM 1573 O O . ASN A 1 199 ? -10.438 16.891 21.25 1 83.88 199 ASN A O 1
ATOM 1577 N N . ALA A 1 200 ? -8.508 15.93 20.875 1 81.88 200 ALA A N 1
ATOM 1578 C CA . ALA A 1 200 ? -8.797 14.852 21.812 1 81.88 200 ALA A CA 1
ATOM 1579 C C . ALA A 1 200 ? -8.805 15.359 23.25 1 81.88 200 ALA A C 1
ATOM 1581 O O . ALA A 1 200 ? -8.023 16.25 23.609 1 81.88 200 ALA A O 1
ATOM 1582 N N . SER A 1 201 ? -9.609 14.75 24.062 1 85.75 201 SER A N 1
ATOM 1583 C CA . SER A 1 201 ? -9.781 15.188 25.438 1 85.75 201 SER A CA 1
ATOM 1584 C C . SER A 1 201 ? -8.5 15.016 26.234 1 85.75 201 SER A C 1
ATOM 1586 O O . SER A 1 201 ? -8.164 15.859 27.078 1 85.75 201 SER A O 1
ATOM 1588 N N . TYR A 1 202 ? -7.785 13.961 26.031 1 84.38 202 TYR A N 1
ATOM 1589 C CA . TYR A 1 202 ? -6.578 13.711 26.812 1 84.38 202 TYR A CA 1
ATOM 1590 C C . TYR A 1 202 ? -5.473 14.695 26.438 1 84.38 202 TYR A C 1
ATOM 1592 O O . TYR A 1 202 ? -4.602 15 27.25 1 84.38 202 TYR A O 1
ATOM 1600 N N . MET A 1 203 ? -5.5 15.234 25.266 1 88.62 203 MET A N 1
ATOM 1601 C CA . MET A 1 203 ? -4.547 16.266 24.859 1 88.62 203 MET A CA 1
ATOM 1602 C C . MET A 1 203 ? -4.812 17.562 25.594 1 88.62 203 MET A C 1
ATOM 1604 O O . MET A 1 203 ? -3.875 18.234 26.031 1 88.62 203 MET A O 1
ATOM 1608 N N . LYS A 1 204 ? -6.09 17.891 25.656 1 89.75 204 LYS A N 1
ATOM 1609 C CA . LYS A 1 204 ? -6.465 19.094 26.391 1 89.75 204 LYS A CA 1
ATOM 1610 C C . LYS A 1 204 ? -6.098 18.969 27.859 1 89.75 204 LYS A C 1
ATOM 1612 O O . LYS A 1 204 ? -5.598 19.922 28.469 1 89.75 204 LYS A O 1
ATOM 1617 N N . LYS A 1 205 ? -6.301 17.781 28.359 1 90.69 205 LYS A N 1
ATOM 1618 C CA . LYS A 1 205 ? -5.941 17.547 29.75 1 90.69 205 LYS A CA 1
ATOM 1619 C C . LYS A 1 205 ? -4.43 17.625 29.938 1 90.69 205 LYS A C 1
ATOM 1621 O O . LYS A 1 205 ? -3.959 18.109 30.984 1 90.69 205 LYS A O 1
ATOM 1626 N N . ALA A 1 206 ? -3.715 17.156 29.016 1 89.5 206 ALA A N 1
ATOM 1627 C CA . ALA A 1 206 ? -2.258 17.234 29.094 1 89.5 206 ALA A CA 1
ATOM 1628 C C . ALA A 1 206 ? -1.785 18.688 29.156 1 89.5 206 ALA A C 1
ATOM 1630 O O . ALA A 1 206 ? -0.874 19 29.922 1 89.5 206 ALA A O 1
ATOM 1631 N N . PHE A 1 207 ? -2.396 19.5 28.359 1 92.94 207 PHE A N 1
ATOM 1632 C CA . PHE A 1 207 ? -2.012 20.906 28.375 1 92.94 207 PHE A CA 1
ATOM 1633 C C . PHE A 1 207 ? -2.381 21.562 29.703 1 92.94 207 PHE A C 1
ATOM 1635 O O . PHE A 1 207 ? -1.549 22.219 30.328 1 92.94 207 PHE A O 1
ATOM 1642 N N . ASP A 1 208 ? -3.568 21.359 30.172 1 91.81 208 ASP A N 1
ATOM 1643 C CA . ASP A 1 208 ? -4.094 22.031 31.359 1 91.81 208 ASP A CA 1
ATOM 1644 C C . ASP A 1 208 ? -3.363 21.578 32.625 1 91.81 208 ASP A C 1
ATOM 1646 O O . ASP A 1 208 ? -3.107 22.375 33.531 1 91.81 208 ASP A O 1
ATOM 1650 N N . SER A 1 209 ? -3.021 20.344 32.625 1 90.56 209 SER A N 1
ATOM 1651 C CA . SER A 1 209 ? -2.467 19.781 33.844 1 90.56 209 SER A CA 1
ATOM 1652 C C . SER A 1 209 ? -0.948 19.922 33.906 1 90.56 209 SER A C 1
ATOM 1654 O O . SER A 1 209 ? -0.354 20 34.969 1 90.56 209 SER A O 1
ATOM 1656 N N . VAL A 1 210 ? -0.35 19.922 32.719 1 88.88 210 VAL A N 1
ATOM 1657 C CA . VAL A 1 210 ? 1.104 19.812 32.75 1 88.88 210 VAL A CA 1
ATOM 1658 C C . VAL A 1 210 ? 1.729 20.969 31.969 1 88.88 210 VAL A C 1
ATOM 1660 O O . VAL A 1 210 ? 2.467 21.781 32.531 1 88.88 210 VAL A O 1
ATOM 1663 N N . PHE A 1 211 ? 1.38 21.156 30.766 1 92.12 211 PHE A N 1
ATOM 1664 C CA . PHE A 1 211 ? 2.102 22.047 29.859 1 92.12 211 PHE A CA 1
ATOM 1665 C C . PHE A 1 211 ? 1.879 23.5 30.25 1 92.12 211 PHE A C 1
ATOM 1667 O O . PHE A 1 211 ? 2.787 24.328 30.125 1 92.12 211 PHE A O 1
ATOM 1674 N N . SER A 1 212 ? 0.675 23.812 30.688 1 90.75 212 SER A N 1
ATOM 1675 C CA . SER A 1 212 ? 0.371 25.203 31.031 1 90.75 212 SER A CA 1
ATOM 1676 C C . SER A 1 212 ? 1.29 25.703 32.125 1 90.75 212 SER A C 1
ATOM 1678 O O . SER A 1 212 ? 1.652 26.891 32.156 1 90.75 212 SER A O 1
ATOM 1680 N N . THR A 1 213 ? 1.689 24.797 32.969 1 89.81 213 THR A N 1
ATOM 1681 C CA . THR A 1 213 ? 2.555 25.156 34.094 1 89.81 213 THR A CA 1
ATOM 1682 C C . THR A 1 213 ? 4.023 25.109 33.688 1 89.81 213 THR A C 1
ATOM 1684 O O . THR A 1 213 ? 4.801 26 34 1 89.81 213 THR A O 1
ATOM 1687 N N . LEU A 1 214 ? 4.379 24.156 33 1 89.56 214 LEU A N 1
ATOM 1688 C CA . LEU A 1 214 ? 5.777 23.922 32.656 1 89.56 214 LEU A CA 1
ATOM 1689 C C . LEU A 1 214 ? 6.238 24.906 31.562 1 89.56 214 LEU A C 1
ATOM 1691 O O . LEU A 1 214 ? 7.406 25.297 31.547 1 89.56 214 LEU A O 1
ATOM 1695 N N . PHE A 1 215 ? 5.262 25.172 30.656 1 91.06 215 PHE A N 1
ATOM 1696 C CA . PHE A 1 215 ? 5.535 26.094 29.578 1 91.06 215 PHE A CA 1
ATOM 1697 C C . PHE A 1 215 ? 4.707 27.375 29.734 1 91.06 215 PHE A C 1
ATOM 1699 O O . PHE A 1 215 ? 3.707 27.562 29.031 1 91.06 215 PHE A O 1
ATOM 1706 N N . PRO A 1 216 ? 5.152 28.328 30.422 1 86.81 216 PRO A N 1
ATOM 1707 C CA . PRO A 1 216 ? 4.32 29.453 30.844 1 86.81 216 PRO A CA 1
ATOM 1708 C C . PRO A 1 216 ? 3.881 30.344 29.688 1 86.81 216 PRO A C 1
ATOM 1710 O O . PRO A 1 216 ? 2.83 30.984 29.75 1 86.81 216 PRO A O 1
ATOM 1713 N N . ASN A 1 217 ? 4.617 30.391 28.641 1 85.81 217 ASN A N 1
ATOM 1714 C CA . ASN A 1 217 ? 4.281 31.266 27.531 1 85.81 217 ASN A CA 1
ATOM 1715 C C . ASN A 1 217 ? 3.549 30.5 26.422 1 85.81 217 ASN A C 1
ATOM 1717 O O . ASN A 1 217 ? 3.273 31.062 25.359 1 85.81 217 ASN A O 1
ATOM 1721 N N . SER A 1 218 ? 3.211 29.281 26.719 1 90.19 218 SER A N 1
ATOM 1722 C CA . SER A 1 218 ? 2.668 28.438 25.656 1 90.19 218 SER A CA 1
ATOM 1723 C C . SER A 1 218 ? 1.156 28.609 25.547 1 90.19 218 SER A C 1
ATOM 1725 O O . SER A 1 218 ? 0.474 28.828 26.547 1 90.19 218 SER A O 1
ATOM 1727 N N . ILE A 1 219 ? 0.75 28.562 24.281 1 91.94 219 ILE A N 1
ATOM 1728 C CA . ILE A 1 219 ? -0.676 28.594 23.984 1 91.94 219 ILE A CA 1
ATOM 1729 C C . ILE A 1 219 ? -1.098 27.266 23.344 1 91.94 219 ILE A C 1
ATOM 1731 O O . ILE A 1 219 ? -0.394 26.719 22.5 1 91.94 219 ILE A O 1
ATOM 1735 N N . HIS A 1 220 ? -2.223 26.719 23.828 1 93.81 220 HIS A N 1
ATOM 1736 C CA . HIS A 1 220 ? -2.736 25.484 23.266 1 93.81 220 HIS A CA 1
ATOM 1737 C C . HIS A 1 220 ? -3.693 25.75 22.109 1 93.81 220 HIS A C 1
ATOM 1739 O O . HIS A 1 220 ? -4.738 26.375 22.297 1 93.81 220 HIS A O 1
ATOM 1745 N N . ILE A 1 221 ? -3.311 25.344 20.984 1 92.25 221 ILE A N 1
ATOM 1746 C CA . ILE A 1 221 ? -4.16 25.438 19.797 1 92.25 221 ILE A CA 1
ATOM 1747 C C . ILE A 1 221 ? -4.402 24.047 19.219 1 92.25 221 ILE A C 1
ATOM 1749 O O . ILE A 1 221 ? -3.455 23.297 18.969 1 92.25 221 ILE A O 1
ATOM 1753 N N . THR A 1 222 ? -5.645 23.719 19.062 1 91.75 222 THR A N 1
ATOM 1754 C CA . THR A 1 222 ? -5.934 22.469 18.391 1 91.75 222 THR A CA 1
ATOM 1755 C C . THR A 1 222 ? -5.93 22.641 16.875 1 91.75 222 THR A C 1
ATOM 1757 O O . THR A 1 222 ? -6.281 23.719 16.375 1 91.75 222 THR A O 1
ATOM 1760 N N . CYS A 1 223 ? -5.594 21.656 16.188 1 89.19 223 CYS A N 1
ATOM 1761 C CA . CYS A 1 223 ? -5.367 21.734 14.742 1 89.19 223 CYS A CA 1
ATOM 1762 C C . CYS A 1 223 ? -6.586 22.297 14.023 1 89.19 223 CYS A C 1
ATOM 1764 O O . CYS A 1 223 ? -7.648 21.672 14.008 1 89.19 223 CYS A O 1
ATOM 1766 N N . LEU A 1 224 ? -6.328 23.391 13.391 1 92.06 224 LEU A N 1
ATOM 1767 C CA . LEU A 1 224 ? -7.422 24.109 12.727 1 92.06 224 LEU A CA 1
ATOM 1768 C C . LEU A 1 224 ? -7.918 23.328 11.516 1 92.06 224 LEU A C 1
ATOM 1770 O O . LEU A 1 224 ? -9.117 23.328 11.219 1 92.06 224 LEU A O 1
ATOM 1774 N N . ALA A 1 225 ? -7.004 22.719 10.828 1 90.12 225 ALA A N 1
ATOM 1775 C CA . ALA A 1 225 ? -7.41 21.906 9.688 1 90.12 225 ALA A CA 1
ATOM 1776 C C . ALA A 1 225 ? -8.344 20.781 10.125 1 90.12 225 ALA A C 1
ATOM 1778 O O . ALA A 1 225 ? -9.297 20.438 9.422 1 90.12 225 ALA A O 1
ATOM 1779 N N . HIS A 1 226 ? -8.062 20.188 11.227 1 88.5 226 HIS A N 1
ATOM 1780 C CA . HIS A 1 226 ? -8.914 19.125 11.766 1 88.5 226 HIS A CA 1
ATOM 1781 C C . HIS A 1 226 ? -10.289 19.656 12.133 1 88.5 226 HIS A C 1
ATOM 1783 O O . HIS A 1 226 ? -11.297 18.969 11.945 1 88.5 226 HIS A O 1
ATOM 1789 N N . ILE A 1 227 ? -10.32 20.781 12.688 1 92 227 ILE A N 1
ATOM 1790 C CA . ILE A 1 227 ? -11.586 21.406 13.055 1 92 227 ILE A CA 1
ATOM 1791 C C . ILE A 1 227 ? -12.445 21.609 11.805 1 92 227 ILE A C 1
ATOM 1793 O O . ILE A 1 227 ? -13.633 21.266 11.805 1 92 227 ILE A O 1
ATOM 1797 N N . VAL A 1 228 ? -11.805 22.109 10.766 1 93.62 228 VAL A N 1
ATOM 1798 C CA . VAL A 1 228 ? -12.539 22.328 9.523 1 93.62 228 VAL A CA 1
ATOM 1799 C C . VAL A 1 228 ? -13.039 21 8.969 1 93.62 228 VAL A C 1
ATOM 1801 O O . VAL A 1 228 ? -14.141 20.922 8.414 1 93.62 228 VAL A O 1
ATOM 1804 N N . ASN A 1 229 ? -12.273 20.016 9.086 1 91.75 229 ASN A N 1
ATOM 1805 C CA . ASN A 1 229 ? -12.695 18.688 8.648 1 91.75 229 ASN A CA 1
ATOM 1806 C C . ASN A 1 229 ? -13.922 18.219 9.422 1 91.75 229 ASN A C 1
ATOM 1808 O O . ASN A 1 229 ? -14.828 17.609 8.852 1 91.75 229 ASN A O 1
ATOM 1812 N N . LEU A 1 230 ? -13.93 18.438 10.711 1 92 230 LEU A N 1
ATOM 1813 C CA . LEU A 1 230 ? -15.07 18.062 11.539 1 92 230 LEU A CA 1
ATOM 1814 C C . LEU A 1 230 ? -16.328 18.828 11.109 1 92 230 LEU A C 1
ATOM 1816 O O . LEU A 1 230 ? -17.422 18.266 11.117 1 92 230 LEU A O 1
ATOM 1820 N N . ILE A 1 231 ? -16.141 20.031 10.789 1 95.69 231 ILE A N 1
ATOM 1821 C CA . ILE A 1 231 ? -17.25 20.844 10.297 1 95.69 231 ILE A CA 1
ATOM 1822 C C . ILE A 1 231 ? -17.766 20.266 8.984 1 95.69 231 ILE A C 1
ATOM 1824 O O . ILE A 1 231 ? -18.984 20.172 8.773 1 95.69 231 ILE A O 1
ATOM 1828 N N . GLY A 1 232 ? -16.828 19.922 8.117 1 94.94 232 GLY A N 1
ATOM 1829 C CA . GLY A 1 232 ? -17.219 19.281 6.875 1 94.94 232 GLY A CA 1
ATOM 1830 C C . GLY A 1 232 ? -17.984 18 7.082 1 94.94 232 GLY A C 1
ATOM 1831 O O . GLY A 1 232 ? -18.953 17.719 6.359 1 94.94 232 GLY A O 1
ATOM 1832 N N . GLU A 1 233 ? -17.656 17.25 8.016 1 93.19 233 GLU A N 1
ATOM 1833 C CA . GLU A 1 233 ? -18.359 16.016 8.336 1 93.19 233 GLU A CA 1
ATOM 1834 C C . GLU A 1 233 ? -19.766 16.297 8.82 1 93.19 233 GLU A C 1
ATOM 1836 O O . GLU A 1 233 ? -20.703 15.555 8.477 1 93.19 233 GLU A O 1
ATOM 1841 N N . SER A 1 234 ? -19.906 17.312 9.617 1 95.12 234 SER A N 1
ATOM 1842 C CA . SER A 1 234 ? -21.219 17.703 10.086 1 95.12 234 SER A CA 1
ATOM 1843 C C . SER A 1 234 ? -22.094 18.203 8.93 1 95.12 234 SER A C 1
ATOM 1845 O O . SER A 1 234 ? -23.312 17.969 8.922 1 95.12 234 SER A O 1
ATOM 1847 N N . PHE A 1 235 ? -21.438 18.828 8.023 1 96.31 235 PHE A N 1
ATOM 1848 C CA . PHE A 1 235 ? -22.125 19.391 6.867 1 96.31 235 PHE A CA 1
ATOM 1849 C C . PHE A 1 235 ? -22.688 18.281 5.988 1 96.31 235 PHE A C 1
ATOM 1851 O O . PHE A 1 235 ? -23.797 18.406 5.441 1 96.31 235 PHE A O 1
ATOM 1858 N N . ARG A 1 236 ? -22 17.188 5.859 1 94.94 236 ARG A N 1
ATOM 1859 C CA . ARG A 1 236 ? -22.406 16.125 4.934 1 94.94 236 ARG A CA 1
ATOM 1860 C C . ARG A 1 236 ? -23.297 15.102 5.633 1 94.94 236 ARG A C 1
ATOM 1862 O O . ARG A 1 236 ? -23.969 14.305 4.977 1 94.94 236 ARG A O 1
ATOM 1869 N N . LYS A 1 237 ? -23.469 15.125 6.898 1 93.38 237 LYS A N 1
ATOM 1870 C CA . LYS A 1 237 ? -24.125 14.117 7.73 1 93.38 237 LYS A CA 1
ATOM 1871 C C . LYS A 1 237 ? -25.578 13.898 7.285 1 93.38 237 LYS A C 1
ATOM 1873 O O . LYS A 1 237 ? -26.031 12.758 7.199 1 93.38 237 LYS A O 1
ATOM 1878 N N . PRO A 1 238 ? -26.328 14.938 6.977 1 94.69 238 PRO A N 1
ATOM 1879 C CA . PRO A 1 238 ? -27.75 14.742 6.621 1 94.69 238 PRO A CA 1
ATOM 1880 C C . PRO A 1 238 ? -27.922 14.016 5.293 1 94.69 238 PRO A C 1
ATOM 1882 O O . PRO A 1 238 ? -29 13.484 5.016 1 94.69 238 PRO A O 1
ATOM 1885 N N . PHE A 1 239 ? -26.938 13.984 4.484 1 95.88 239 PHE A N 1
ATOM 1886 C CA . PHE A 1 239 ? -27.078 13.461 3.131 1 95.88 239 PHE A CA 1
ATOM 1887 C C . PHE A 1 239 ? -26.734 11.977 3.096 1 95.88 239 PHE A C 1
ATOM 1889 O O . PHE A 1 239 ? -25.781 11.562 2.43 1 95.88 239 PHE A O 1
ATOM 1896 N N . GLN A 1 240 ? -27.609 11.211 3.596 1 94.19 240 GLN A N 1
ATOM 1897 C CA . GLN A 1 240 ? -27.391 9.773 3.721 1 94.19 240 GLN A CA 1
ATOM 1898 C C . GLN A 1 240 ? -27.453 9.094 2.357 1 94.19 240 GLN A C 1
ATOM 1900 O O . GLN A 1 240 ? -26.703 8.141 2.104 1 94.19 240 GLN A O 1
ATOM 1905 N N . LEU A 1 241 ? -28.297 9.539 1.555 1 95.75 241 LEU A N 1
ATOM 1906 C CA . LEU A 1 241 ? -28.438 8.961 0.222 1 95.75 241 LEU A CA 1
ATOM 1907 C C . LEU A 1 241 ? -27.156 9.117 -0.578 1 95.75 241 LEU A C 1
ATOM 1909 O O . LEU A 1 241 ? -26.688 8.172 -1.222 1 95.75 241 LEU A O 1
ATOM 1913 N N . VAL A 1 242 ? -26.547 10.289 -0.484 1 96.69 242 VAL A N 1
ATOM 1914 C CA . VAL A 1 242 ? -25.297 10.562 -1.202 1 96.69 242 VAL A CA 1
ATOM 1915 C C . VAL A 1 242 ? -24.172 9.742 -0.592 1 96.69 242 VAL A C 1
ATOM 1917 O O . VAL A 1 242 ? -23.312 9.234 -1.312 1 96.69 242 VAL A O 1
ATOM 1920 N N . ASP A 1 243 ? -24.188 9.641 0.665 1 95.06 243 ASP A N 1
ATOM 1921 C CA . ASP A 1 243 ? -23.156 8.867 1.356 1 95.06 243 ASP A CA 1
ATOM 1922 C C . ASP A 1 243 ? -23.172 7.406 0.914 1 95.06 243 ASP A C 1
ATOM 1924 O O . ASP A 1 243 ? -22.125 6.812 0.68 1 95.06 243 ASP A O 1
ATOM 1928 N N . THR A 1 244 ? -24.375 6.895 0.809 1 94.31 244 THR A N 1
ATOM 1929 C CA . THR A 1 244 ? -24.516 5.516 0.35 1 94.31 244 THR A CA 1
ATOM 1930 C C . THR A 1 244 ? -24.031 5.371 -1.091 1 94.31 244 THR A C 1
ATOM 1932 O O . THR A 1 244 ? -23.344 4.41 -1.426 1 94.31 244 THR A O 1
ATOM 1935 N N . PHE A 1 245 ? -24.359 6.289 -1.851 1 96.62 245 PHE A N 1
ATOM 1936 C CA . PHE A 1 245 ? -23.969 6.289 -3.254 1 96.62 245 PHE A CA 1
ATOM 1937 C C . PHE A 1 245 ? -22.453 6.305 -3.383 1 96.62 245 PHE A C 1
ATOM 1939 O O . PHE A 1 245 ? -21.875 5.496 -4.121 1 96.62 245 PHE A O 1
ATOM 1946 N N . VAL A 1 246 ? -21.797 7.199 -2.631 1 95.69 246 VAL A N 1
ATOM 1947 C CA . VAL A 1 246 ? -20.359 7.371 -2.697 1 95.69 246 VAL A CA 1
ATOM 1948 C C . VAL A 1 246 ? -19.656 6.117 -2.17 1 95.69 246 VAL A C 1
ATOM 1950 O O . VAL A 1 246 ? -18.672 5.664 -2.742 1 95.69 246 VAL A O 1
ATOM 1953 N N . ARG A 1 247 ? -20.172 5.605 -1.154 1 90.62 247 ARG A N 1
ATOM 1954 C CA . ARG A 1 247 ? -19.609 4.391 -0.571 1 90.62 247 ARG A CA 1
ATOM 1955 C C . ARG A 1 247 ? -19.719 3.215 -1.539 1 90.62 247 ARG A C 1
ATOM 1957 O O . ARG A 1 247 ? -18.766 2.475 -1.738 1 90.62 247 ARG A O 1
ATOM 1964 N N . CYS A 1 248 ? -20.859 3.029 -2.119 1 93.62 248 CYS A N 1
ATOM 1965 C CA . CYS A 1 248 ? -21.078 1.942 -3.066 1 93.62 248 CYS A CA 1
ATOM 1966 C C . CYS A 1 248 ? -20.219 2.115 -4.305 1 93.62 248 CYS A C 1
ATOM 1968 O O . CYS A 1 248 ? -19.688 1.14 -4.836 1 93.62 248 CYS A O 1
ATOM 1970 N N . PHE A 1 249 ? -20.094 3.316 -4.68 1 94.69 249 PHE A N 1
ATOM 1971 C CA . PHE A 1 249 ? -19.281 3.6 -5.867 1 94.69 249 PHE A CA 1
ATOM 1972 C C . PHE A 1 249 ? -17.828 3.229 -5.637 1 94.69 249 PHE A C 1
ATOM 1974 O O . PHE A 1 249 ? -17.172 2.699 -6.531 1 94.69 249 PHE A O 1
ATOM 1981 N N . LYS A 1 250 ? -17.359 3.525 -4.5 1 90.38 250 LYS A N 1
ATOM 1982 C CA . LYS A 1 250 ? -15.992 3.156 -4.137 1 90.38 250 LYS A CA 1
ATOM 1983 C C . LYS A 1 250 ? -15.828 1.64 -4.086 1 90.38 250 LYS A C 1
ATOM 1985 O O . LYS A 1 250 ? -14.867 1.097 -4.637 1 90.38 250 LYS A O 1
ATOM 1990 N N . ASN A 1 251 ? -16.766 1.002 -3.541 1 87.44 251 ASN A N 1
ATOM 1991 C CA . ASN A 1 251 ? -16.672 -0.43 -3.273 1 87.44 251 ASN A CA 1
ATOM 1992 C C . ASN A 1 251 ? -16.781 -1.247 -4.559 1 87.44 251 ASN A C 1
ATOM 1994 O O . ASN A 1 251 ? -16.219 -2.346 -4.645 1 87.44 251 ASN A O 1
ATOM 1998 N N . MET A 1 252 ? -17.469 -0.736 -5.504 1 89 252 MET A N 1
ATOM 1999 C CA . MET A 1 252 ? -17.688 -1.515 -6.719 1 89 252 MET A CA 1
ATOM 2000 C C . MET A 1 252 ? -16.375 -1.756 -7.457 1 89 252 MET A C 1
ATOM 2002 O O . MET A 1 252 ? -16.266 -2.693 -8.25 1 89 252 MET A O 1
ATOM 2006 N N . PHE A 1 253 ? -15.367 -0.942 -7.18 1 85.81 253 PHE A N 1
ATOM 2007 C CA . PHE A 1 253 ? -14.086 -1.06 -7.871 1 85.81 253 PHE A CA 1
ATOM 2008 C C . PHE A 1 253 ? -13.094 -1.866 -7.043 1 85.81 253 PHE A C 1
ATOM 2010 O O . PHE A 1 253 ? -11.969 -2.104 -7.473 1 85.81 253 PHE A O 1
ATOM 2017 N N . TYR A 1 254 ? -13.492 -2.238 -5.891 1 75.56 254 TYR A N 1
ATOM 2018 C CA . TYR A 1 254 ? -12.602 -3.002 -5.027 1 75.56 254 TYR A CA 1
ATOM 2019 C C . TYR A 1 254 ? -12.242 -4.34 -5.66 1 75.56 254 TYR A C 1
ATOM 2021 O O . TYR A 1 254 ? -13.117 -5.172 -5.91 1 75.56 254 TYR A O 1
ATOM 2029 N N . ASN A 1 255 ? -10.969 -4.594 -5.984 1 64.25 255 ASN A N 1
ATOM 2030 C CA . ASN A 1 255 ? -10.406 -5.809 -6.566 1 64.25 255 ASN A CA 1
ATOM 2031 C C . ASN A 1 255 ? -11.078 -6.164 -7.887 1 64.25 255 ASN A C 1
ATOM 2033 O O . ASN A 1 255 ? -11.359 -7.336 -8.156 1 64.25 255 ASN A O 1
ATOM 2037 N N . SER A 1 256 ? -11.547 -5.168 -8.578 1 76.56 256 SER A N 1
ATOM 2038 C CA . SER A 1 256 ? -12.211 -5.379 -9.859 1 76.56 256 SER A CA 1
ATOM 2039 C C . SER A 1 256 ? -11.523 -4.602 -10.977 1 76.56 256 SER A C 1
ATOM 2041 O O . SER A 1 256 ? -12.008 -3.551 -11.398 1 76.56 256 SER A O 1
ATOM 2043 N N . GLY A 1 257 ? -10.492 -5.148 -11.422 1 71.56 257 GLY A N 1
ATOM 2044 C CA . GLY A 1 257 ? -9.727 -4.488 -12.461 1 71.56 257 GLY A CA 1
ATOM 2045 C C . GLY A 1 257 ? -10.469 -4.375 -13.781 1 71.56 257 GLY A C 1
ATOM 2046 O O . GLY A 1 257 ? -10.398 -3.348 -14.453 1 71.56 257 GLY A O 1
ATOM 2047 N N . SER A 1 258 ? -11.219 -5.375 -14.117 1 73.88 258 SER A N 1
ATOM 2048 C CA . SER A 1 258 ? -11.961 -5.371 -15.375 1 73.88 258 SER A CA 1
ATOM 2049 C C . SER A 1 258 ? -13.031 -4.289 -15.375 1 73.88 258 SER A C 1
ATOM 2051 O O . SER A 1 258 ? -13.234 -3.617 -16.391 1 73.88 258 SER A O 1
ATOM 2053 N N . ARG A 1 259 ? -13.664 -4.16 -14.258 1 84.19 259 ARG A N 1
ATOM 2054 C CA . ARG A 1 259 ? -14.703 -3.139 -14.156 1 84.19 259 ARG A CA 1
ATOM 2055 C C . ARG A 1 259 ? -14.102 -1.739 -14.25 1 84.19 259 ARG A C 1
ATOM 2057 O O . ARG A 1 259 ? -14.703 -0.836 -14.828 1 84.19 259 ARG A O 1
ATOM 2064 N N . LYS A 1 260 ? -12.969 -1.545 -13.625 1 84.38 260 LYS A N 1
ATOM 2065 C CA . LYS A 1 260 ? -12.266 -0.267 -13.727 1 84.38 260 LYS A CA 1
ATOM 2066 C C . LYS A 1 260 ? -11.961 0.073 -15.188 1 84.38 260 LYS A C 1
ATOM 2068 O O . LYS A 1 260 ? -12.172 1.206 -15.617 1 84.38 260 LYS A O 1
ATOM 2073 N N . ALA A 1 261 ? -11.516 -0.875 -15.883 1 79.44 261 ALA A N 1
ATOM 2074 C CA . ALA A 1 261 ? -11.172 -0.677 -17.281 1 79.44 261 ALA A CA 1
ATOM 2075 C C . ALA A 1 261 ? -12.414 -0.329 -18.109 1 79.44 261 ALA A C 1
ATOM 2077 O O . ALA A 1 261 ? -12.367 0.556 -18.969 1 79.44 261 ALA A O 1
ATOM 2078 N N . LYS A 1 262 ? -13.43 -1.085 -17.859 1 87.75 262 LYS A N 1
ATOM 2079 C CA . LYS A 1 262 ? -14.672 -0.812 -18.562 1 87.75 262 LYS A CA 1
ATOM 2080 C C . LYS A 1 262 ? -15.18 0.597 -18.266 1 87.75 262 LYS A C 1
ATOM 2082 O O . LYS A 1 262 ? -15.664 1.291 -19.156 1 87.75 262 LYS A O 1
ATOM 2087 N N . TYR A 1 263 ? -15.047 0.943 -16.969 1 92.44 263 TYR A N 1
ATOM 2088 C CA . TYR A 1 263 ? -15.484 2.275 -16.578 1 92.44 263 TYR A CA 1
ATOM 2089 C C . TYR A 1 263 ? -14.672 3.352 -17.297 1 92.44 263 TYR A C 1
ATOM 2091 O O . TYR A 1 263 ? -15.242 4.301 -17.844 1 92.44 263 TYR A O 1
ATOM 2099 N N . LEU A 1 264 ? -13.461 3.236 -17.281 1 88.5 264 LEU A N 1
ATOM 2100 C CA . LEU A 1 264 ? -12.594 4.238 -17.906 1 88.5 264 LEU A CA 1
ATOM 2101 C C . LEU A 1 264 ? -12.836 4.312 -19.406 1 88.5 264 LEU A C 1
ATOM 2103 O O . LEU A 1 264 ? -12.836 5.402 -19.984 1 88.5 264 LEU A O 1
ATOM 2107 N N . ARG A 1 265 ? -12.961 3.182 -20.062 1 87.12 265 ARG A N 1
ATOM 2108 C CA . ARG A 1 265 ? -13.258 3.156 -21.5 1 87.12 265 ARG A CA 1
ATOM 2109 C C . ARG A 1 265 ? -14.57 3.875 -21.797 1 87.12 265 ARG A C 1
ATOM 2111 O O . ARG A 1 265 ? -14.641 4.676 -22.734 1 87.12 265 ARG A O 1
ATOM 2118 N N . PHE A 1 266 ? -15.57 3.527 -21.016 1 94.12 266 PHE A N 1
ATOM 2119 C CA . PHE A 1 266 ? -16.875 4.148 -21.188 1 94.12 266 PHE A CA 1
ATOM 2120 C C . PHE A 1 266 ? -16.797 5.656 -21 1 94.12 266 PHE A C 1
ATOM 2122 O O . PHE A 1 266 ? -17.297 6.426 -21.812 1 94.12 266 PHE A O 1
ATOM 2129 N N . MET A 1 267 ? -16.156 6.074 -19.953 1 94.5 267 MET A N 1
ATOM 2130 C CA . MET A 1 267 ? -16.047 7.492 -19.625 1 94.5 267 MET A CA 1
ATOM 2131 C C . MET A 1 267 ? -15.234 8.242 -20.672 1 94.5 267 MET A C 1
ATOM 2133 O O . MET A 1 267 ? -15.555 9.383 -21 1 94.5 267 MET A O 1
ATOM 2137 N N . ASN A 1 268 ? -14.211 7.617 -21.109 1 91.31 268 ASN A N 1
ATOM 2138 C CA . ASN A 1 268 ? -13.398 8.234 -22.156 1 91.31 268 ASN A CA 1
ATOM 2139 C C . ASN A 1 268 ? -14.219 8.469 -23.422 1 91.31 268 ASN A C 1
ATOM 2141 O O . ASN A 1 268 ? -14.102 9.523 -24.047 1 91.31 268 ASN A O 1
ATOM 2145 N N . GLN A 1 269 ? -14.961 7.473 -23.797 1 92.81 269 GLN A N 1
ATOM 2146 C CA . GLN A 1 269 ? -15.82 7.598 -24.969 1 92.81 269 GLN A CA 1
ATOM 2147 C C . GLN A 1 269 ? -16.797 8.758 -24.828 1 92.81 269 GLN A C 1
ATOM 2149 O O . GLN A 1 269 ? -16.953 9.57 -25.734 1 92.81 269 GLN A O 1
ATOM 2154 N N . LYS A 1 270 ? -17.391 8.859 -23.672 1 93.88 270 LYS A N 1
ATOM 2155 C CA . LYS A 1 270 ? -18.391 9.891 -23.438 1 93.88 270 LYS A CA 1
ATOM 2156 C C . LYS A 1 270 ? -17.75 11.273 -23.359 1 93.88 270 LYS A C 1
ATOM 2158 O O . LYS A 1 270 ? -18.297 12.242 -23.906 1 93.88 270 LYS A O 1
ATOM 2163 N N . LEU A 1 271 ? -16.688 11.367 -22.688 1 92.56 271 LEU A N 1
ATOM 2164 C CA . LEU A 1 271 ? -16.016 12.656 -22.516 1 92.56 271 LEU A CA 1
ATOM 2165 C C . LEU A 1 271 ? -15.43 13.141 -23.828 1 92.56 271 LEU A C 1
ATOM 2167 O O . LEU A 1 271 ? -15.414 14.336 -24.109 1 92.56 271 LEU A O 1
ATOM 2171 N N . GLN A 1 272 ? -14.961 12.227 -24.562 1 89.88 272 GLN A N 1
ATOM 2172 C CA . GLN A 1 272 ? -14.344 12.586 -25.828 1 89.88 272 GLN A CA 1
ATOM 2173 C C . GLN A 1 272 ? -15.398 13.023 -26.844 1 89.88 272 GLN A C 1
ATOM 2175 O O . GLN A 1 272 ? -15.094 13.742 -27.797 1 89.88 272 GLN A O 1
ATOM 2180 N N . GLU A 1 273 ? -16.531 12.484 -26.656 1 90.12 273 GLU A N 1
ATOM 2181 C CA . GLU A 1 273 ? -17.625 12.977 -27.484 1 90.12 273 GLU A CA 1
ATOM 2182 C C . GLU A 1 273 ? -17.859 14.469 -27.266 1 90.12 273 GLU A C 1
ATOM 2184 O O . GLU A 1 273 ? -18.234 15.188 -28.188 1 90.12 273 GLU A O 1
ATOM 2189 N N . GLU A 1 274 ? -17.625 14.875 -26.094 1 86.06 274 GLU A N 1
ATOM 2190 C CA . GLU A 1 274 ? -17.797 16.281 -25.75 1 86.06 274 GLU A CA 1
ATOM 2191 C C . GLU A 1 274 ? -16.531 17.094 -26.047 1 86.06 274 GLU A C 1
ATOM 2193 O O . GLU A 1 274 ? -16.609 18.203 -26.562 1 86.06 274 GLU A O 1
ATOM 2198 N N . SER A 1 275 ? -15.445 16.531 -25.578 1 89.31 275 SER A N 1
ATOM 2199 C CA . SER A 1 275 ? -14.141 17.141 -25.812 1 89.31 275 SER A CA 1
ATOM 2200 C C . SER A 1 275 ? -13.109 16.109 -26.25 1 89.31 275 SER A C 1
ATOM 2202 O O . SER A 1 275 ? -12.711 15.25 -25.453 1 89.31 275 SER A O 1
ATOM 2204 N N . PRO A 1 276 ? -12.633 16.141 -27.406 1 87.25 276 PRO A N 1
ATOM 2205 C CA . PRO A 1 276 ? -11.766 15.102 -27.969 1 87.25 276 PRO A CA 1
ATOM 2206 C C . PRO A 1 276 ? -10.508 14.875 -27.141 1 87.25 276 PRO A C 1
ATOM 2208 O O . PRO A 1 276 ? -9.984 13.758 -27.094 1 87.25 276 PRO A O 1
ATOM 2211 N N . ASP A 1 277 ? -10.094 15.812 -26.438 1 86.38 277 ASP A N 1
ATOM 2212 C CA . ASP A 1 277 ? -8.844 15.664 -25.719 1 86.38 277 ASP A CA 1
ATOM 2213 C C . ASP A 1 277 ? -9.094 15.305 -24.25 1 86.38 277 ASP A C 1
ATOM 2215 O O . ASP A 1 277 ? -8.148 15.18 -23.469 1 86.38 277 ASP A O 1
ATOM 2219 N N . ALA A 1 278 ? -10.312 15.125 -23.953 1 87 278 ALA A N 1
ATOM 2220 C CA . ALA A 1 278 ? -10.625 14.852 -22.547 1 87 278 ALA A CA 1
ATOM 2221 C C . ALA A 1 278 ? -10.242 13.422 -22.172 1 87 278 ALA A C 1
ATOM 2223 O O . ALA A 1 278 ? -10.414 12.5 -22.969 1 87 278 ALA A O 1
ATOM 2224 N N . LYS A 1 279 ? -9.57 13.242 -21.094 1 86.56 279 LYS A N 1
ATOM 2225 C CA . LYS A 1 279 ? -9.195 11.93 -20.578 1 86.56 279 LYS A CA 1
ATOM 2226 C C . LYS A 1 279 ? -9.93 11.617 -19.281 1 86.56 279 LYS A C 1
ATOM 2228 O O . LYS A 1 279 ? -10.039 12.469 -18.406 1 86.56 279 LYS A O 1
ATOM 2233 N N . ALA A 1 280 ? -10.445 10.422 -19.266 1 88.31 280 ALA A N 1
ATOM 2234 C CA . ALA A 1 280 ? -11.188 10 -18.078 1 88.31 280 ALA A CA 1
ATOM 2235 C C . ALA A 1 280 ? -10.234 9.617 -16.953 1 88.31 280 ALA A C 1
ATOM 2237 O O . ALA A 1 280 ? -9.094 9.203 -17.203 1 88.31 280 ALA A O 1
ATOM 2238 N N . SER A 1 281 ? -10.641 9.898 -15.781 1 87.56 281 SER A N 1
ATOM 2239 C CA . SER A 1 281 ? -9.922 9.469 -14.586 1 87.56 281 SER A CA 1
ATOM 2240 C C . SER A 1 281 ? -10.828 8.672 -13.648 1 87.56 281 SER A C 1
ATOM 2242 O O . SER A 1 281 ? -12.055 8.742 -13.758 1 87.56 281 SER A O 1
ATOM 2244 N N . MET A 1 282 ? -10.219 7.898 -12.867 1 88.31 282 MET A N 1
ATOM 2245 C CA . MET A 1 282 ? -10.992 7.191 -11.844 1 88.31 282 MET A CA 1
ATOM 2246 C C . MET A 1 282 ? -11.531 8.164 -10.797 1 88.31 282 MET A C 1
ATOM 2248 O O . MET A 1 282 ? -10.891 9.172 -10.492 1 88.31 282 MET A O 1
ATOM 2252 N N . PRO A 1 283 ? -12.703 7.859 -10.242 1 90.19 283 PRO A N 1
ATOM 2253 C CA . PRO A 1 283 ? -13.203 8.711 -9.164 1 90.19 283 PRO A CA 1
ATOM 2254 C C . PRO A 1 283 ? -12.289 8.711 -7.938 1 90.19 283 PRO A C 1
ATOM 2256 O O . PRO A 1 283 ? -11.734 7.668 -7.578 1 90.19 283 PRO A O 1
ATOM 2259 N N . PRO A 1 284 ? -12.164 9.883 -7.355 1 88.12 284 PRO A N 1
ATOM 2260 C CA . PRO A 1 284 ? -11.406 9.906 -6.102 1 88.12 284 PRO A CA 1
ATOM 2261 C C . PRO A 1 284 ? -12.016 9.008 -5.027 1 88.12 284 PRO A C 1
ATOM 2263 O O . PRO A 1 284 ? -13.234 8.945 -4.887 1 88.12 284 PRO A O 1
ATOM 2266 N N . SER A 1 285 ? -11.195 8.289 -4.414 1 84.38 285 SER A N 1
ATOM 2267 C CA . SER A 1 285 ? -11.664 7.387 -3.369 1 84.38 285 SER A CA 1
ATOM 2268 C C . SER A 1 285 ? -11.688 8.078 -2.01 1 84.38 285 SER A C 1
ATOM 2270 O O . SER A 1 285 ? -10.656 8.586 -1.55 1 84.38 285 SER A O 1
ATOM 2272 N N . PRO A 1 286 ? -12.828 8.117 -1.413 1 86.56 286 PRO A N 1
ATOM 2273 C CA . PRO A 1 286 ? -12.875 8.672 -0.06 1 86.56 286 PRO A CA 1
ATOM 2274 C C . PRO A 1 286 ? -12.078 7.848 0.948 1 86.56 286 PRO A C 1
ATOM 2276 O O . PRO A 1 286 ? -12.234 6.625 1.007 1 86.56 286 PRO A O 1
ATOM 2279 N N . VAL A 1 287 ? -11.125 8.484 1.562 1 75.44 287 VAL A N 1
ATOM 2280 C CA . VAL A 1 287 ? -10.312 7.848 2.596 1 75.44 287 VAL A CA 1
ATOM 2281 C C . VAL A 1 287 ? -10.484 8.594 3.92 1 75.44 287 VAL A C 1
ATOM 2283 O O . VAL A 1 287 ? -10.555 9.82 3.943 1 75.44 287 VAL A O 1
ATOM 2286 N N . GLY A 1 288 ? -10.672 7.945 4.938 1 65.5 288 GLY A N 1
ATOM 2287 C CA . GLY A 1 288 ? -10.914 8.539 6.242 1 65.5 288 GLY A CA 1
ATOM 2288 C C . GLY A 1 288 ? -9.766 9.414 6.723 1 65.5 288 GLY A C 1
ATOM 2289 O O . GLY A 1 288 ? -9.992 10.406 7.414 1 65.5 288 GLY A O 1
ATOM 2290 N N . THR A 1 289 ? -8.594 9.016 6.289 1 64.06 289 THR A N 1
ATOM 2291 C CA . THR A 1 289 ? -7.438 9.742 6.801 1 64.06 289 THR A CA 1
ATOM 2292 C C . THR A 1 289 ? -7.156 10.984 5.953 1 64.06 289 THR A C 1
ATOM 2294 O O . THR A 1 289 ? -6.395 11.859 6.363 1 64.06 289 THR A O 1
ATOM 2297 N N . ARG A 1 290 ? -7.656 10.977 4.809 1 69.5 290 ARG A N 1
ATOM 2298 C CA . ARG A 1 290 ? -7.492 12.148 3.955 1 69.5 290 ARG A CA 1
ATOM 2299 C C . ARG A 1 290 ? -8.711 13.07 4.043 1 69.5 290 ARG A C 1
ATOM 2301 O O . ARG A 1 290 ? -9.711 12.836 3.369 1 69.5 290 ARG A O 1
ATOM 2308 N N . TRP A 1 291 ? -8.352 14.117 4.539 1 76.5 291 TRP A N 1
ATOM 2309 C CA . TRP A 1 291 ? -9.43 15.078 4.77 1 76.5 291 TRP A CA 1
ATOM 2310 C C . TRP A 1 291 ? -10 15.586 3.447 1 76.5 291 TRP A C 1
ATOM 2312 O O . TRP A 1 291 ? -9.281 15.672 2.449 1 76.5 291 TRP A O 1
ATOM 2322 N N . ASN A 1 292 ? -11.227 15.664 3.182 1 81.38 292 ASN A N 1
ATOM 2323 C CA . ASN A 1 292 ? -11.922 16.266 2.053 1 81.38 292 ASN A CA 1
ATOM 2324 C C . ASN A 1 292 ? -12.102 15.281 0.907 1 81.38 292 ASN A C 1
ATOM 2326 O O . ASN A 1 292 ? -12.695 15.617 -0.119 1 81.38 292 ASN A O 1
ATOM 2330 N N . SER A 1 293 ? -11.492 14.117 1.084 1 89.06 293 SER A N 1
ATOM 2331 C CA . SER A 1 293 ? -11.547 13.164 -0.017 1 89.06 293 SER A CA 1
ATOM 2332 C C . SER A 1 293 ? -12.992 12.852 -0.404 1 89.06 293 SER A C 1
ATOM 2334 O O . SER A 1 293 ? -13.297 12.656 -1.582 1 89.06 293 SER A O 1
ATOM 2336 N N . TRP A 1 294 ? -13.805 12.852 0.543 1 93.75 294 TRP A N 1
ATOM 2337 C CA . TRP A 1 294 ? -15.219 12.594 0.278 1 93.75 294 TRP A CA 1
ATOM 2338 C C . TRP A 1 294 ? -15.812 13.68 -0.613 1 93.75 294 TRP A C 1
ATOM 2340 O O . TRP A 1 294 ? -16.516 13.383 -1.577 1 93.75 294 TRP A O 1
ATOM 2350 N N . PHE A 1 295 ? -15.523 14.922 -0.328 1 95.56 295 PHE A N 1
ATOM 2351 C CA . PHE A 1 295 ? -16.047 16.031 -1.108 1 95.56 295 PHE A CA 1
ATOM 2352 C C . PHE A 1 295 ? -15.477 16.016 -2.523 1 95.56 295 PHE A C 1
ATOM 2354 O O . PHE A 1 295 ? -16.172 16.359 -3.48 1 95.56 295 PHE A O 1
ATOM 2361 N N . HIS A 1 296 ? -14.273 15.656 -2.645 1 94.56 296 HIS A N 1
ATOM 2362 C CA . HIS A 1 296 ? -13.688 15.547 -3.975 1 94.56 296 HIS A CA 1
ATOM 2363 C C . HIS A 1 296 ? -14.406 14.484 -4.805 1 94.56 296 HIS A C 1
ATOM 2365 O O . HIS A 1 296 ? -14.586 14.648 -6.012 1 94.56 296 HIS A O 1
ATOM 2371 N N . ALA A 1 297 ? -14.695 13.422 -4.129 1 96.12 297 ALA A N 1
ATOM 2372 C CA . ALA A 1 297 ? -15.469 12.391 -4.812 1 96.12 297 ALA A CA 1
ATOM 2373 C C . ALA A 1 297 ? -16.812 12.93 -5.277 1 96.12 297 ALA A C 1
ATOM 2375 O O . ALA A 1 297 ? -17.25 12.656 -6.402 1 96.12 297 ALA A O 1
ATOM 2376 N N . VAL A 1 298 ? -17.453 13.664 -4.445 1 97.06 298 VAL A N 1
ATOM 2377 C CA . VAL A 1 298 ? -18.75 14.227 -4.766 1 97.06 298 VAL A CA 1
ATOM 2378 C C . VAL A 1 298 ? -18.641 15.195 -5.941 1 97.06 298 VAL A C 1
ATOM 2380 O O . VAL A 1 298 ? -19.5 15.211 -6.828 1 97.06 298 VAL A O 1
ATOM 2383 N N . GLN A 1 299 ? -17.641 15.992 -5.945 1 96.75 299 GLN A N 1
ATOM 2384 C CA . GLN A 1 299 ? -17.406 16.922 -7.051 1 96.75 299 GLN A CA 1
ATOM 2385 C C . GLN A 1 299 ? -17.203 16.156 -8.359 1 96.75 299 GLN A C 1
ATOM 2387 O O . GLN A 1 299 ? -17.719 16.578 -9.406 1 96.75 299 GLN A O 1
ATOM 2392 N N . TYR A 1 300 ? -16.484 15.109 -8.281 1 96.5 300 TYR A N 1
ATOM 2393 C CA . TYR A 1 300 ? -16.312 14.25 -9.453 1 96.5 300 TYR A CA 1
ATOM 2394 C C . TYR A 1 300 ? -17.656 13.703 -9.93 1 96.5 300 TYR A C 1
ATOM 2396 O O . TYR A 1 300 ? -17.938 13.711 -11.133 1 96.5 300 TYR A O 1
ATOM 2404 N N . HIS A 1 301 ? -18.422 13.203 -9.008 1 97.19 301 HIS A N 1
ATOM 2405 C CA . HIS A 1 301 ? -19.703 12.594 -9.359 1 97.19 301 HIS A CA 1
ATOM 2406 C C . HIS A 1 301 ? -20.672 13.633 -9.922 1 97.19 301 HIS A C 1
ATOM 2408 O O . HIS A 1 301 ? -21.5 13.312 -10.781 1 97.19 301 HIS A O 1
ATOM 2414 N N . SER A 1 302 ? -20.562 14.797 -9.367 1 97.56 302 SER A N 1
ATOM 2415 C CA . SER A 1 302 ? -21.422 15.859 -9.891 1 97.56 302 SER A CA 1
ATOM 2416 C C . SER A 1 302 ? -21.141 16.125 -11.359 1 97.56 302 SER A C 1
ATOM 2418 O O . SER A 1 302 ? -22.062 16.297 -12.156 1 97.56 302 SER A O 1
ATOM 2420 N N . LYS A 1 303 ? -19.922 16.125 -11.766 1 95.19 303 LYS A N 1
ATOM 2421 C CA . LYS A 1 303 ? -19.516 16.422 -13.133 1 95.19 303 LYS A CA 1
ATOM 2422 C C . LYS A 1 303 ? -19.906 15.289 -14.078 1 95.19 303 LYS A C 1
ATOM 2424 O O . LYS A 1 303 ? -20.172 15.523 -15.258 1 95.19 303 LYS A O 1
ATOM 2429 N N . ASN A 1 304 ? -19.969 14.086 -13.555 1 95.81 304 ASN A N 1
ATOM 2430 C CA . ASN A 1 304 ? -20.125 12.93 -14.438 1 95.81 304 ASN A CA 1
ATOM 2431 C C . ASN A 1 304 ? -21.453 12.219 -14.195 1 95.81 304 ASN A C 1
ATOM 2433 O O . ASN A 1 304 ? -21.719 11.172 -14.789 1 95.81 304 ASN A O 1
ATOM 2437 N N . PHE A 1 305 ? -22.297 12.781 -13.438 1 96.94 305 PHE A N 1
ATOM 2438 C CA . PHE A 1 305 ? -23.516 12.117 -12.961 1 96.94 305 PHE A CA 1
ATOM 2439 C C . PHE A 1 305 ? -24.391 11.688 -14.133 1 96.94 305 PHE A C 1
ATOM 2441 O O . PHE A 1 305 ? -25.031 10.633 -14.086 1 96.94 305 PHE A O 1
ATOM 2448 N N . GLN A 1 306 ? -24.422 12.422 -15.172 1 93.88 306 GLN A N 1
ATOM 2449 C CA . GLN A 1 306 ? -25.328 12.203 -16.297 1 93.88 306 GLN A CA 1
ATOM 2450 C C . GLN A 1 306 ? -25 10.898 -17.016 1 93.88 306 GLN A C 1
ATOM 2452 O O . GLN A 1 306 ? -25.844 10.32 -17.688 1 93.88 306 GLN A O 1
ATOM 2457 N N . PHE A 1 307 ? -23.844 10.383 -16.875 1 95.56 307 PHE A N 1
ATOM 2458 C CA . PHE A 1 307 ? -23.406 9.211 -17.625 1 95.56 307 PHE A CA 1
ATOM 2459 C C . PHE A 1 307 ? -23.672 7.938 -16.828 1 95.56 307 PHE A C 1
ATOM 2461 O O . PHE A 1 307 ? -23.609 6.836 -17.391 1 95.56 307 PHE A O 1
ATOM 2468 N N . TYR A 1 308 ? -23.969 8.023 -15.523 1 96.75 308 TYR A N 1
ATOM 2469 C CA . TYR A 1 308 ? -23.938 6.871 -14.633 1 96.75 308 TYR A CA 1
ATOM 2470 C C . TYR A 1 308 ? -25.062 5.902 -14.969 1 96.75 308 TYR A C 1
ATOM 2472 O O . TYR A 1 308 ? -24.875 4.684 -14.945 1 96.75 308 TYR A O 1
ATOM 2480 N N . LYS A 1 309 ? -26.188 6.441 -15.273 1 95.06 309 LYS A N 1
ATOM 2481 C CA . LYS A 1 309 ? -27.344 5.578 -15.539 1 95.06 309 LYS A CA 1
ATOM 2482 C C . LYS A 1 309 ? -27.047 4.617 -16.688 1 95.06 309 LYS A C 1
ATOM 2484 O O . LYS A 1 309 ? -27.328 3.422 -16.594 1 95.06 309 LYS A O 1
ATOM 2489 N N . GLU A 1 310 ? -26.516 5.086 -17.734 1 94.81 310 GLU A N 1
ATOM 2490 C CA . GLU A 1 310 ? -26.188 4.266 -18.891 1 94.81 310 GLU A CA 1
ATOM 2491 C C . GLU A 1 310 ? -25.125 3.225 -18.547 1 94.81 310 GLU A C 1
ATOM 2493 O O . GLU A 1 310 ? -25.25 2.055 -18.906 1 94.81 310 GLU A O 1
ATOM 2498 N N . PHE A 1 311 ? -24.109 3.67 -17.875 1 95.81 311 PHE A N 1
ATOM 2499 C CA . PHE A 1 311 ? -23.016 2.764 -17.531 1 95.81 311 PHE A CA 1
ATOM 2500 C C . PHE A 1 311 ? -23.531 1.608 -16.672 1 95.81 311 PHE A C 1
ATOM 2502 O O . PHE A 1 311 ? -23.188 0.448 -16.938 1 95.81 311 PHE A O 1
ATOM 2509 N N . PHE A 1 312 ? -24.281 1.916 -15.648 1 95.38 312 PHE A N 1
ATOM 2510 C CA . PHE A 1 312 ? -24.688 0.901 -14.68 1 95.38 312 PHE A CA 1
ATOM 2511 C C . PHE A 1 312 ? -25.734 -0.021 -15.266 1 95.38 312 PHE A C 1
ATOM 2513 O O . PHE A 1 312 ? -25.844 -1.188 -14.883 1 95.38 312 PHE A O 1
ATOM 2520 N N . ASN A 1 313 ? -26.484 0.461 -16.172 1 93.38 313 ASN A N 1
ATOM 2521 C CA . ASN A 1 313 ? -27.422 -0.41 -16.859 1 93.38 313 ASN A CA 1
ATOM 2522 C C . ASN A 1 313 ? -26.703 -1.438 -17.734 1 93.38 313 ASN A C 1
ATOM 2524 O O . ASN A 1 313 ? -27.188 -2.566 -17.891 1 93.38 313 ASN A O 1
ATOM 2528 N N . GLU A 1 314 ? -25.547 -1.093 -18.219 1 90.69 314 GLU A N 1
ATOM 2529 C CA . GLU A 1 314 ? -24.734 -2.012 -19.016 1 90.69 314 GLU A CA 1
ATOM 2530 C C . GLU A 1 314 ? -23.938 -2.963 -18.125 1 90.69 314 GLU A C 1
ATOM 2532 O O . GLU A 1 314 ? -23.766 -4.133 -18.469 1 90.69 314 GLU A O 1
ATOM 2537 N N . GLU A 1 315 ? -23.438 -2.422 -17.031 1 88.5 315 GLU A N 1
ATOM 2538 C CA . GLU A 1 315 ? -22.531 -3.164 -16.172 1 88.5 315 GLU A CA 1
ATOM 2539 C C . GLU A 1 315 ? -23.281 -4.145 -15.281 1 88.5 315 GLU A C 1
ATOM 2541 O O . GLU A 1 315 ? -22.75 -5.199 -14.922 1 88.5 315 GLU A O 1
ATOM 2546 N N . CYS A 1 316 ? -24.438 -3.859 -14.883 1 85.62 316 CYS A N 1
ATOM 2547 C CA . CYS A 1 316 ? -25.141 -4.652 -13.883 1 85.62 316 CYS A CA 1
ATOM 2548 C C . CYS A 1 316 ? -25.719 -5.926 -14.508 1 85.62 316 CYS A C 1
ATOM 2550 O O . CYS A 1 316 ? -26.531 -5.859 -15.422 1 85.62 316 CYS A O 1
ATOM 2552 N N . LYS A 1 317 ? -25.047 -6.941 -14.141 1 81.12 317 LYS A N 1
ATOM 2553 C CA . LYS A 1 317 ? -25.531 -8.281 -14.469 1 81.12 317 LYS A CA 1
ATOM 2554 C C . LYS A 1 317 ? -26.031 -9.008 -13.219 1 81.12 317 LYS A C 1
ATOM 2556 O O . LYS A 1 317 ? -25.984 -8.453 -12.117 1 81.12 317 LYS A O 1
ATOM 2561 N N . SER A 1 318 ? -26.625 -10.133 -13.438 1 70.06 318 SER A N 1
ATOM 2562 C CA . SER A 1 318 ? -27.203 -10.883 -12.328 1 70.06 318 SER A CA 1
ATOM 2563 C C . SER A 1 318 ? -26.156 -11.227 -11.281 1 70.06 318 SER A C 1
ATOM 2565 O O . SER A 1 318 ? -26.438 -11.234 -10.086 1 70.06 318 SER A O 1
ATOM 2567 N N . SER A 1 319 ? -24.969 -11.297 -11.656 1 74 319 SER A N 1
ATOM 2568 C CA . SER A 1 319 ? -23.922 -11.75 -10.75 1 74 319 SER A CA 1
ATOM 2569 C C . SER A 1 319 ? -23.094 -10.578 -10.234 1 74 319 SER A C 1
ATOM 2571 O O . SER A 1 319 ? -22.078 -10.781 -9.555 1 74 319 SER A O 1
ATOM 2573 N N . SER A 1 320 ? -23.656 -9.438 -10.406 1 82.19 320 SER A N 1
ATOM 2574 C CA . SER A 1 320 ? -22.891 -8.258 -10.016 1 82.19 320 SER A CA 1
ATOM 2575 C C . SER A 1 320 ? -22.906 -8.062 -8.5 1 82.19 320 SER A C 1
ATOM 2577 O O . SER A 1 320 ? -23.844 -8.477 -7.828 1 82.19 320 SER A O 1
ATOM 2579 N N . PRO A 1 321 ? -21.875 -7.465 -7.977 1 83.81 321 PRO A N 1
ATOM 2580 C CA . PRO A 1 321 ? -21.828 -7.195 -6.539 1 83.81 321 PRO A CA 1
ATOM 2581 C C . PRO A 1 321 ? -22.969 -6.316 -6.059 1 83.81 321 PRO A C 1
ATOM 2583 O O . PRO A 1 321 ? -23.609 -5.625 -6.863 1 83.81 321 PRO A O 1
ATOM 2586 N N . VAL A 1 322 ? -23.219 -6.367 -4.789 1 85 322 VAL A N 1
ATOM 2587 C CA . VAL A 1 322 ? -24.328 -5.656 -4.156 1 85 322 VAL A CA 1
ATOM 2588 C C . VAL A 1 322 ? -24.172 -4.152 -4.383 1 85 322 VAL A C 1
ATOM 2590 O O . VAL A 1 322 ? -25.156 -3.441 -4.562 1 85 322 VAL A O 1
ATOM 2593 N N . SER A 1 323 ? -22.984 -3.666 -4.336 1 90.44 323 SER A N 1
ATOM 2594 C CA . SER A 1 323 ? -22.719 -2.242 -4.523 1 90.44 323 SER A CA 1
ATOM 2595 C C . SER A 1 323 ? -23.203 -1.774 -5.898 1 90.44 323 SER A C 1
ATOM 2597 O O . SER A 1 323 ? -23.797 -0.708 -6.02 1 90.44 323 SER A O 1
ATOM 2599 N N . VAL A 1 324 ? -22.984 -2.564 -6.883 1 92.75 324 VAL A N 1
ATOM 2600 C CA . VAL A 1 324 ? -23.391 -2.223 -8.242 1 92.75 324 VAL A CA 1
ATOM 2601 C C . VAL A 1 324 ? -24.922 -2.256 -8.352 1 92.75 324 VAL A C 1
ATOM 2603 O O . VAL A 1 324 ? -25.531 -1.363 -8.945 1 92.75 324 VAL A O 1
ATOM 2606 N N . GLN A 1 325 ? -25.5 -3.207 -7.738 1 92.94 325 GLN A N 1
ATOM 2607 C CA . GLN A 1 325 ? -26.953 -3.35 -7.766 1 92.94 325 GLN A CA 1
ATOM 2608 C C . GLN A 1 325 ? -27.641 -2.188 -7.051 1 92.94 325 GLN A C 1
ATOM 2610 O O . GLN A 1 325 ? -28.656 -1.666 -7.523 1 92.94 325 GLN A O 1
ATOM 2615 N N . THR A 1 326 ? -27.062 -1.835 -5.965 1 93.88 326 THR A N 1
ATOM 2616 C CA . THR A 1 326 ? -27.625 -0.736 -5.184 1 93.88 326 THR A CA 1
ATOM 2617 C C . THR A 1 326 ? -27.594 0.564 -5.98 1 93.88 326 THR A C 1
ATOM 2619 O O . THR A 1 326 ? -28.578 1.312 -5.992 1 93.88 326 THR A O 1
ATOM 2622 N N . ILE A 1 327 ? -26.5 0.807 -6.625 1 95.75 327 ILE A N 1
ATOM 2623 C CA . ILE A 1 327 ? -26.375 2.031 -7.406 1 95.75 327 ILE A CA 1
ATOM 2624 C C . ILE A 1 327 ? -27.359 2 -8.578 1 95.75 327 ILE A C 1
ATOM 2626 O O . ILE A 1 327 ? -28.016 3 -8.867 1 95.75 327 ILE A O 1
ATOM 2630 N N . GLN A 1 328 ? -27.453 0.87 -9.211 1 95.38 328 GLN A N 1
ATOM 2631 C CA . GLN A 1 328 ? -28.375 0.745 -10.336 1 95.38 328 GLN A CA 1
ATOM 2632 C C . GLN A 1 328 ? -29.812 1.001 -9.898 1 95.38 328 GLN A C 1
ATOM 2634 O O . GLN A 1 328 ? -30.562 1.688 -10.594 1 95.38 328 GLN A O 1
ATOM 2639 N N . LYS A 1 329 ? -30.125 0.433 -8.781 1 94.94 329 LYS A N 1
ATOM 2640 C CA . LYS A 1 329 ? -31.469 0.638 -8.25 1 94.94 329 LYS A CA 1
ATOM 2641 C C . LYS A 1 329 ? -31.734 2.115 -7.961 1 94.94 329 LYS A C 1
ATOM 2643 O O . LYS A 1 329 ? -32.812 2.627 -8.242 1 94.94 329 LYS A O 1
ATOM 2648 N N . MET A 1 330 ? -30.766 2.789 -7.434 1 96.25 330 MET A N 1
ATOM 2649 C CA . MET A 1 330 ? -30.891 4.211 -7.121 1 96.25 330 MET A CA 1
ATOM 2650 C C . MET A 1 330 ? -31.062 5.035 -8.391 1 96.25 330 MET A C 1
ATOM 2652 O O . MET A 1 330 ? -31.859 5.973 -8.43 1 96.25 330 MET A O 1
ATOM 2656 N N . LEU A 1 331 ? -30.375 4.637 -9.398 1 96.12 331 LEU A N 1
ATOM 2657 C CA . LEU A 1 331 ? -30.344 5.418 -10.633 1 96.12 331 LEU A CA 1
ATOM 2658 C C . LEU A 1 331 ? -31.594 5.152 -11.461 1 96.12 331 LEU A C 1
ATOM 2660 O O . LEU A 1 331 ? -32.031 6.004 -12.25 1 96.12 331 LEU A O 1
ATOM 2664 N N . ASN A 1 332 ? -32.188 4.031 -11.32 1 95.56 332 ASN A N 1
ATOM 2665 C CA . ASN A 1 332 ? -33.375 3.678 -12.117 1 95.56 332 ASN A CA 1
ATOM 2666 C C . ASN A 1 332 ? -34.656 4.105 -11.422 1 95.56 332 ASN A C 1
ATOM 2668 O O . ASN A 1 332 ? -35.719 4.164 -12.055 1 95.56 332 ASN A O 1
ATOM 2672 N N . ASP A 1 333 ? -34.562 4.367 -10.102 1 96.44 333 ASP A N 1
ATOM 2673 C CA . ASP A 1 333 ? -35.688 4.977 -9.398 1 96.44 333 ASP A CA 1
ATOM 2674 C C . ASP A 1 333 ? -35.75 6.473 -9.68 1 96.44 333 ASP A C 1
ATOM 2676 O O . ASP A 1 333 ? -34.875 7.238 -9.258 1 96.44 333 ASP A O 1
ATOM 2680 N N . PRO A 1 334 ? -36.781 6.883 -10.305 1 95.44 334 PRO A N 1
ATOM 2681 C CA . PRO A 1 334 ? -36.875 8.281 -10.727 1 95.44 334 PRO A CA 1
ATOM 2682 C C . PRO A 1 334 ? -36.781 9.258 -9.555 1 95.44 334 PRO A C 1
ATOM 2684 O O . PRO A 1 334 ? -36.156 10.32 -9.672 1 95.44 334 PRO A O 1
ATOM 2687 N N . THR A 1 335 ? -37.406 8.953 -8.477 1 95.81 335 THR A N 1
ATOM 2688 C CA . THR A 1 335 ? -37.375 9.82 -7.305 1 95.81 335 THR A CA 1
ATOM 2689 C C . THR A 1 335 ? -35.969 9.891 -6.711 1 95.81 335 THR A C 1
ATOM 2691 O O . THR A 1 335 ? -35.469 10.984 -6.422 1 95.81 335 THR A O 1
ATOM 2694 N N . LYS A 1 336 ? -35.375 8.781 -6.586 1 95.56 336 LYS A N 1
ATOM 2695 C CA . LYS A 1 336 ? -34.031 8.742 -6.02 1 95.56 336 LYS A CA 1
ATOM 2696 C C . LYS A 1 336 ? -33.031 9.375 -6.965 1 95.56 336 LYS A C 1
ATOM 2698 O O . LYS A 1 336 ? -32.094 10.023 -6.523 1 95.56 336 LYS A O 1
ATOM 2703 N N . TYR A 1 337 ? -33.281 9.141 -8.172 1 96.88 337 TYR A N 1
ATOM 2704 C CA . TYR A 1 337 ? -32.406 9.727 -9.172 1 96.88 337 TYR A CA 1
ATOM 2705 C C . TYR A 1 337 ? -32.406 11.25 -9.094 1 96.88 337 TYR A C 1
ATOM 2707 O O . TYR A 1 337 ? -31.359 11.891 -9.078 1 96.88 337 TYR A O 1
ATOM 2715 N N . ALA A 1 338 ? -33.531 11.773 -9.016 1 95.88 338 ALA A N 1
ATOM 2716 C CA . ALA A 1 338 ? -33.688 13.227 -8.961 1 95.88 338 ALA A CA 1
ATOM 2717 C C . ALA A 1 338 ? -33.125 13.789 -7.668 1 95.88 338 ALA A C 1
ATOM 2719 O O . ALA A 1 338 ? -32.438 14.82 -7.68 1 95.88 338 ALA A O 1
ATOM 2720 N N . LEU A 1 339 ? -33.406 13.094 -6.645 1 95.38 339 LEU A N 1
ATOM 2721 C CA . LEU A 1 339 ? -32.906 13.523 -5.344 1 95.38 339 LEU A CA 1
ATOM 2722 C C . LEU A 1 339 ? -31.375 13.484 -5.305 1 95.38 339 LEU A C 1
ATOM 2724 O O . LEU A 1 339 ? -30.75 14.406 -4.797 1 95.38 339 LEU A O 1
ATOM 2728 N N . LEU A 1 340 ? -30.828 12.438 -5.84 1 97 340 LEU A N 1
ATOM 2729 C CA . LEU A 1 340 ? -29.375 12.273 -5.879 1 97 340 LEU A CA 1
ATOM 2730 C C . LEU A 1 340 ? -28.719 13.367 -6.719 1 97 340 LEU A C 1
ATOM 2732 O O . LEU A 1 340 ? -27.703 13.938 -6.324 1 97 340 LEU A O 1
ATOM 2736 N N . LYS A 1 341 ? -29.312 13.609 -7.777 1 96.94 341 LYS A N 1
ATOM 2737 C CA . LYS A 1 341 ? -28.781 14.625 -8.688 1 96.94 341 LYS A CA 1
ATOM 2738 C C . LYS A 1 341 ? -28.734 15.992 -8.016 1 96.94 341 LYS A C 1
ATOM 2740 O O . LYS A 1 341 ? -27.719 16.672 -8.07 1 96.94 341 LYS A O 1
ATOM 2745 N N . VAL A 1 342 ? -29.75 16.312 -7.348 1 96.06 342 VAL A N 1
ATOM 2746 C CA . VAL A 1 342 ? -29.844 17.625 -6.711 1 96.06 342 VAL A CA 1
ATOM 2747 C C . VAL A 1 342 ? -28.906 17.703 -5.516 1 96.06 342 VAL A C 1
ATOM 2749 O O . VAL A 1 342 ? -28.219 18.703 -5.32 1 96.06 342 VAL A O 1
ATOM 2752 N N . GLN A 1 343 ? -28.891 16.656 -4.762 1 97 343 GLN A N 1
ATOM 2753 C CA . GLN A 1 343 ? -28.062 16.656 -3.561 1 97 343 GLN A CA 1
ATOM 2754 C C . GLN A 1 343 ? -26.578 16.688 -3.918 1 97 343 GLN A C 1
ATOM 2756 O O . GLN A 1 343 ? -25.797 17.406 -3.293 1 97 343 GLN A O 1
ATOM 2761 N N . ILE A 1 344 ? -26.219 15.961 -4.91 1 97.75 344 ILE A N 1
ATOM 2762 C CA . ILE A 1 344 ? -24.828 15.906 -5.34 1 97.75 344 ILE A CA 1
ATOM 2763 C C . ILE A 1 344 ? -24.406 17.266 -5.883 1 97.75 344 ILE A C 1
ATOM 276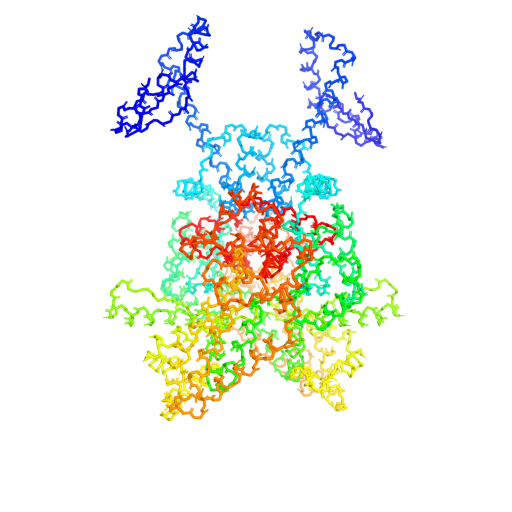5 O O . ILE A 1 344 ? -23.328 17.766 -5.57 1 97.75 344 ILE A O 1
ATOM 2769 N N . ALA A 1 345 ? -25.25 17.812 -6.637 1 97.06 345 ALA A N 1
ATOM 2770 C CA . ALA A 1 345 ? -24.953 19.125 -7.195 1 97.06 345 ALA A CA 1
ATOM 2771 C C . ALA A 1 345 ? -24.828 20.188 -6.09 1 97.06 345 ALA A C 1
ATOM 2773 O O . ALA A 1 345 ? -23.938 21.031 -6.133 1 97.06 345 ALA A O 1
ATOM 2774 N N . PHE A 1 346 ? -25.75 20.125 -5.156 1 96 346 PHE A N 1
ATOM 2775 C CA . PHE A 1 346 ? -25.734 21.047 -4.023 1 96 346 PHE A CA 1
ATOM 2776 C C . PHE A 1 346 ? -24.422 20.922 -3.236 1 96 346 PHE A C 1
ATOM 2778 O O . PHE A 1 346 ? -23.766 21.906 -2.961 1 96 346 PHE A O 1
ATOM 2785 N N . LEU A 1 347 ? -24.094 19.719 -2.928 1 96.75 347 LEU A N 1
ATOM 2786 C CA . LEU A 1 347 ? -22.906 19.453 -2.127 1 96.75 347 LEU A CA 1
ATOM 2787 C C . LEU A 1 347 ? -21.641 19.859 -2.873 1 96.75 347 LEU A C 1
ATOM 2789 O O . LEU A 1 347 ? -20.703 20.422 -2.275 1 96.75 347 LEU A O 1
ATOM 2793 N N . ALA A 1 348 ? -21.578 19.578 -4.137 1 97.12 348 ALA A N 1
ATOM 2794 C CA . ALA A 1 348 ? -20.406 19.891 -4.949 1 97.12 348 ALA A CA 1
ATOM 2795 C C . ALA A 1 348 ? -20.156 21.406 -4.98 1 97.12 348 ALA A C 1
ATOM 2797 O O . ALA A 1 348 ? -19.016 21.844 -4.965 1 97.12 348 ALA A O 1
ATOM 2798 N N . LYS A 1 349 ? -21.188 22.141 -4.941 1 95.81 349 LYS A N 1
ATOM 2799 C CA . LYS A 1 349 ? -21.078 23.594 -5.035 1 95.81 349 LYS A CA 1
ATOM 2800 C C . LYS A 1 349 ? -20.828 24.219 -3.666 1 95.81 349 LYS A C 1
ATOM 2802 O O . LYS A 1 349 ? -19.953 25.062 -3.51 1 95.81 349 LYS A O 1
ATOM 2807 N N . LYS A 1 350 ? -21.594 23.766 -2.732 1 95.25 350 LYS A N 1
ATOM 2808 C CA . LYS A 1 350 ? -21.609 24.469 -1.448 1 95.25 350 LYS A CA 1
ATOM 2809 C C . LYS A 1 350 ? -20.438 24.031 -0.568 1 95.25 350 LYS A C 1
ATOM 2811 O O . LYS A 1 350 ? -20.109 24.688 0.414 1 95.25 350 LYS A O 1
ATOM 2816 N N . CYS A 1 351 ? -19.781 22.938 -0.931 1 95.69 351 CYS A N 1
ATOM 2817 C CA . CYS A 1 351 ? -18.672 22.484 -0.105 1 95.69 351 CYS A CA 1
ATOM 2818 C C . CYS A 1 351 ? -17.406 23.266 -0.423 1 95.69 351 CYS A C 1
ATOM 2820 O O . CYS A 1 351 ? -16.391 23.141 0.284 1 95.69 351 CYS A O 1
ATOM 2822 N N . GLU A 1 352 ? -17.375 24.062 -1.403 1 95.5 352 GLU A N 1
ATOM 2823 C CA . GLU A 1 352 ? -16.188 24.734 -1.902 1 95.5 352 GLU A CA 1
ATOM 2824 C C . GLU A 1 352 ? -15.562 25.625 -0.823 1 95.5 352 GLU A C 1
ATOM 2826 O O . GLU A 1 352 ? -14.336 25.688 -0.709 1 95.5 352 GLU A O 1
ATOM 2831 N N . GLN A 1 353 ? -16.406 26.266 -0.079 1 95.5 353 GLN A N 1
ATOM 2832 C CA . GLN A 1 353 ? -15.883 27.141 0.963 1 95.5 353 GLN A CA 1
ATOM 2833 C C . GLN A 1 353 ? -15.188 26.344 2.061 1 95.5 353 GLN A C 1
ATOM 2835 O O . GLN A 1 353 ? -14.172 26.781 2.602 1 95.5 353 GLN A O 1
ATOM 2840 N N . ILE A 1 354 ? -15.758 25.234 2.369 1 96.25 354 ILE A N 1
ATOM 2841 C CA . ILE A 1 354 ? -15.172 24.375 3.379 1 96.25 354 ILE A CA 1
ATOM 2842 C C . ILE A 1 354 ? -13.836 23.828 2.881 1 96.25 354 ILE A C 1
ATOM 2844 O O . ILE A 1 354 ? -12.836 23.859 3.611 1 96.25 354 ILE A O 1
ATOM 2848 N N . LEU A 1 355 ? -13.805 23.453 1.59 1 95.12 355 LEU A N 1
ATOM 2849 C CA . LEU A 1 355 ? -12.602 22.891 0.989 1 95.12 355 LEU A CA 1
ATOM 2850 C C . LEU A 1 355 ? -11.492 23.938 0.903 1 95.12 355 LEU A C 1
ATOM 2852 O O . LEU A 1 355 ? -10.328 23.625 1.183 1 95.12 355 LEU A O 1
ATOM 2856 N N . SER A 1 356 ? -11.836 25.062 0.549 1 94.31 356 SER A N 1
ATOM 2857 C CA . SER A 1 356 ? -10.859 26.141 0.421 1 94.31 356 SER A CA 1
ATOM 2858 C C . SER A 1 356 ? -10.211 26.469 1.765 1 94.31 356 SER A C 1
ATOM 2860 O O . SER A 1 356 ? -9 26.672 1.844 1 94.31 356 SER A O 1
ATOM 2862 N N . LEU A 1 357 ? -11.016 26.516 2.783 1 94.38 357 LEU A N 1
ATOM 2863 C CA . LEU A 1 357 ? -10.484 26.812 4.109 1 94.38 357 LEU A CA 1
ATOM 2864 C C . LEU A 1 357 ? -9.594 25.688 4.605 1 94.38 357 LEU A C 1
ATOM 2866 O O . LEU A 1 357 ? -8.547 25.938 5.215 1 94.38 357 LEU A O 1
ATOM 2870 N N . ASN A 1 358 ? -10.008 24.516 4.344 1 92.56 358 ASN A N 1
ATOM 2871 C CA . ASN A 1 358 ? -9.203 23.359 4.742 1 92.56 358 ASN A CA 1
ATOM 2872 C C . ASN A 1 358 ? -7.84 23.375 4.062 1 92.56 358 ASN A C 1
ATOM 2874 O O . ASN A 1 358 ? -6.824 23.062 4.688 1 92.56 358 ASN A O 1
ATOM 2878 N N . LEU A 1 359 ? -7.844 23.703 2.846 1 90 359 LEU A N 1
ATOM 2879 C CA . LEU A 1 359 ? -6.59 23.781 2.102 1 90 359 LEU A CA 1
ATOM 2880 C C . LEU A 1 359 ? -5.688 24.859 2.674 1 90 359 LEU A C 1
ATOM 2882 O O . LEU A 1 359 ? -4.469 24.688 2.76 1 90 359 LEU A O 1
ATOM 2886 N N . ALA A 1 360 ? -6.258 25.922 3.059 1 89.69 360 ALA A N 1
ATOM 2887 C CA . ALA A 1 360 ? -5.5 27.031 3.654 1 89.69 360 ALA A CA 1
ATOM 2888 C C . ALA A 1 360 ? -4.855 26.594 4.969 1 89.69 360 ALA A C 1
ATOM 2890 O O . ALA A 1 360 ? -3.697 26.922 5.234 1 89.69 360 ALA A O 1
ATOM 2891 N N . PHE A 1 361 ? -5.602 25.844 5.715 1 91.25 361 PHE A N 1
ATOM 2892 C CA . PHE A 1 361 ? -5.117 25.469 7.031 1 91.25 361 PHE A CA 1
ATOM 2893 C C . PHE A 1 361 ? -4.148 24.281 6.93 1 91.25 361 PHE A C 1
ATOM 2895 O O . PHE A 1 361 ? -3.348 24.062 7.84 1 91.25 361 PHE A O 1
ATOM 2902 N N . GLU A 1 362 ? -4.227 23.547 5.883 1 87.31 362 GLU A N 1
ATOM 2903 C CA . GLU A 1 362 ? -3.305 22.438 5.68 1 87.31 362 GLU A CA 1
ATOM 2904 C C . GLU A 1 362 ? -1.947 22.922 5.184 1 87.31 362 GLU A C 1
ATOM 2906 O O . GLU A 1 362 ? -0.95 22.203 5.277 1 87.31 362 GLU A O 1
ATOM 2911 N N . SER A 1 363 ? -2.021 24.094 4.664 1 83.38 363 SER A N 1
ATOM 2912 C CA . SER A 1 363 ? -0.785 24.672 4.141 1 83.38 363 SER A CA 1
ATOM 2913 C C . SER A 1 363 ? 0.23 24.906 5.254 1 83.38 363 SER A C 1
ATOM 2915 O O . SER A 1 363 ? -0.141 25.031 6.422 1 83.38 363 SER A O 1
ATOM 2917 N N . ARG A 1 364 ? 1.518 24.953 4.93 1 78.12 364 ARG A N 1
ATOM 2918 C CA . ARG A 1 364 ? 2.58 25.203 5.898 1 78.12 364 ARG A CA 1
ATOM 2919 C C . ARG A 1 364 ? 2.766 26.688 6.141 1 78.12 364 ARG A C 1
ATOM 2921 O O . ARG A 1 364 ? 3.443 27.094 7.086 1 78.12 364 ARG A O 1
ATOM 2928 N N . LYS A 1 365 ? 2.117 27.359 5.402 1 78 365 LYS A N 1
ATOM 2929 C CA . LYS A 1 365 ? 2.178 28.797 5.617 1 78 365 LYS A CA 1
ATOM 2930 C C . LYS A 1 365 ? 1.391 29.203 6.859 1 78 365 LYS A C 1
ATOM 2932 O O . LYS A 1 365 ? 0.202 28.891 6.977 1 78 365 LYS A O 1
ATOM 2937 N N . PRO A 1 366 ? 2.096 29.875 7.699 1 81 366 PRO A N 1
ATOM 2938 C CA . PRO A 1 366 ? 1.396 30.266 8.922 1 81 366 PRO A CA 1
ATOM 2939 C C . PRO A 1 366 ? 0.208 31.188 8.656 1 81 366 PRO A C 1
ATOM 2941 O O . PRO A 1 366 ? 0.289 32.062 7.805 1 81 366 PRO A O 1
ATOM 2944 N N . CYS A 1 367 ? -0.871 30.906 9.312 1 85.12 367 CYS A N 1
ATOM 2945 C CA . CYS A 1 367 ? -2.072 31.719 9.148 1 85.12 367 CYS A CA 1
ATOM 2946 C C . CYS A 1 367 ? -2.678 32.094 10.492 1 85.12 367 CYS A C 1
ATOM 2948 O O . CYS A 1 367 ? -3.891 32.25 10.609 1 85.12 367 CYS A O 1
ATOM 2950 N N . THR A 1 368 ? -1.869 32.219 11.43 1 88.62 368 THR A N 1
ATOM 2951 C CA . THR A 1 368 ? -2.35 32.406 12.789 1 88.62 368 THR A CA 1
ATOM 2952 C C . THR A 1 368 ? -3.088 33.75 12.898 1 88.62 368 THR A C 1
ATOM 2954 O O . THR A 1 368 ? -4.156 33.812 13.508 1 88.62 368 THR A O 1
ATOM 2957 N N . VAL A 1 369 ? -2.607 34.75 12.312 1 90.06 369 VAL A N 1
ATOM 2958 C CA . VAL A 1 369 ? -3.145 36.094 12.469 1 90.06 369 VAL A CA 1
ATOM 2959 C C . VAL A 1 369 ? -4.461 36.219 11.711 1 90.06 369 VAL A C 1
ATOM 2961 O O . VAL A 1 369 ? -5.289 37.094 12.031 1 90.06 369 VAL A O 1
ATOM 2964 N N . LYS A 1 370 ? -4.691 35.312 10.773 1 91.19 370 LYS A N 1
ATOM 2965 C CA . LYS A 1 370 ? -5.898 35.375 9.953 1 91.19 370 LYS A CA 1
ATOM 2966 C C . LYS A 1 370 ? -6.875 34.25 10.32 1 91.19 370 LYS A C 1
ATOM 2968 O O . LYS A 1 370 ? -8.008 34.25 9.836 1 91.19 370 LYS A O 1
ATOM 2973 N N . ALA A 1 371 ? -6.449 33.375 11.133 1 93.19 371 ALA A N 1
ATOM 2974 C CA . ALA A 1 371 ? -7.172 32.125 11.375 1 93.19 371 ALA A CA 1
ATOM 2975 C C . ALA A 1 371 ? -8.586 32.406 11.883 1 93.19 371 ALA A C 1
ATOM 2977 O O . ALA A 1 371 ? -9.555 31.812 11.398 1 93.19 371 ALA A O 1
ATOM 2978 N N . PHE A 1 372 ? -8.711 33.281 12.805 1 93.94 372 PHE A N 1
ATOM 2979 C CA . PHE A 1 372 ? -10.016 33.562 13.391 1 93.94 372 PHE A CA 1
ATOM 2980 C C . PHE A 1 372 ? -10.953 34.156 12.352 1 93.94 372 PHE A C 1
ATOM 2982 O O . PHE A 1 372 ? -12.117 33.781 12.266 1 93.94 372 PHE A O 1
ATOM 2989 N N . ASP A 1 373 ? -10.477 35.094 11.633 1 93.44 373 ASP A N 1
ATOM 2990 C CA . ASP A 1 373 ? -11.297 35.75 10.625 1 93.44 373 ASP A CA 1
ATOM 2991 C C . ASP A 1 373 ? -11.75 34.75 9.555 1 93.44 373 ASP A C 1
ATOM 2993 O O . ASP A 1 373 ? -12.883 34.844 9.055 1 93.44 373 ASP A O 1
ATOM 2997 N N . LEU A 1 374 ? -10.859 33.938 9.203 1 94.56 374 LEU A N 1
ATOM 2998 C CA . LEU A 1 374 ? -11.219 32.906 8.219 1 94.56 374 LEU A CA 1
ATOM 2999 C C . LEU A 1 374 ? -12.336 32 8.742 1 94.56 374 LEU A C 1
ATOM 3001 O O . LEU A 1 374 ? -13.266 31.672 8 1 94.56 374 LEU A O 1
ATOM 3005 N N . LEU A 1 375 ? -12.266 31.641 9.984 1 96 375 LEU A N 1
ATOM 3006 C CA . LEU A 1 375 ? -13.312 30.828 10.594 1 96 375 LEU A CA 1
ATOM 3007 C C . LEU A 1 375 ? -14.617 31.609 10.703 1 96 375 LEU A C 1
ATOM 3009 O O . LEU A 1 375 ? -15.695 31.062 10.477 1 96 375 LEU A O 1
ATOM 3013 N N . GLU A 1 376 ? -14.484 32.812 11.023 1 95.06 376 GLU A N 1
ATOM 3014 C CA . GLU A 1 376 ? -15.664 33.688 11.125 1 95.06 376 GLU A CA 1
ATOM 3015 C C . GLU A 1 376 ? -16.344 33.844 9.766 1 95.06 376 GLU A C 1
ATOM 3017 O O . GLU A 1 376 ? -17.578 33.844 9.68 1 95.06 376 GLU A O 1
ATOM 3022 N N . GLU A 1 377 ? -15.547 34.031 8.789 1 95.81 377 GLU A N 1
ATOM 3023 C CA . GLU A 1 377 ? -16.094 34.125 7.441 1 95.81 377 GLU A CA 1
ATOM 3024 C C . GLU A 1 377 ? -16.875 32.844 7.074 1 95.81 377 GLU A C 1
ATOM 3026 O O . GLU A 1 377 ? -17.922 32.938 6.422 1 95.81 377 GLU A O 1
ATOM 3031 N N . LEU A 1 378 ? -16.344 31.75 7.457 1 97.25 378 LEU A N 1
ATOM 3032 C CA . LEU A 1 378 ? -17.047 30.5 7.207 1 97.25 378 LEU A CA 1
ATOM 3033 C C . LEU A 1 378 ? -18.375 30.453 7.969 1 97.25 378 LEU A C 1
ATOM 3035 O O . LEU A 1 378 ? -19.375 29.969 7.449 1 97.25 378 LEU A O 1
ATOM 3039 N N . GLN A 1 379 ? -18.391 30.984 9.148 1 97.06 379 GLN A N 1
ATOM 3040 C CA . GLN A 1 379 ? -19.609 31.047 9.945 1 97.06 379 GLN A CA 1
ATOM 3041 C C . GLN A 1 379 ? -20.656 31.938 9.281 1 97.06 379 GLN A C 1
ATOM 3043 O O . GLN A 1 379 ? -21.828 31.594 9.242 1 97.06 379 GLN A O 1
ATOM 3048 N N . ILE A 1 380 ? -20.219 33.031 8.812 1 96.25 380 ILE A N 1
ATOM 3049 C CA . ILE A 1 380 ? -21.109 33.969 8.125 1 96.25 380 ILE A CA 1
ATOM 3050 C C . ILE A 1 380 ? -21.688 33.281 6.887 1 96.25 380 ILE A C 1
ATOM 3052 O O . ILE A 1 380 ? -22.875 33.469 6.582 1 96.25 380 ILE A O 1
ATOM 3056 N N . TYR A 1 381 ? -20.844 32.562 6.281 1 96.31 381 TYR A N 1
ATOM 3057 C CA . TYR A 1 381 ? -21.281 31.828 5.105 1 96.31 381 TYR A CA 1
ATOM 3058 C C . TYR A 1 381 ? -22.422 30.875 5.465 1 96.31 381 TYR A C 1
ATOM 3060 O O . TYR A 1 381 ? -23.438 30.812 4.77 1 96.31 381 TYR A O 1
ATOM 3068 N N . PHE A 1 382 ? -22.312 30.156 6.531 1 96.56 382 PHE A N 1
ATOM 3069 C CA . PHE A 1 382 ? -23.344 29.203 6.945 1 96.56 382 PHE A CA 1
ATOM 3070 C C . PHE A 1 382 ? -24.625 29.922 7.34 1 96.56 382 PHE A C 1
ATOM 3072 O O . PHE A 1 382 ? -25.719 29.531 6.91 1 96.56 382 PHE A O 1
ATOM 3079 N N . ILE A 1 383 ? -24.5 30.969 8.055 1 94.75 383 ILE A N 1
ATOM 3080 C CA . ILE A 1 383 ? -25.656 31.703 8.57 1 94.75 383 ILE A CA 1
ATOM 3081 C C . ILE A 1 383 ? -26.422 32.344 7.418 1 94.75 383 ILE A C 1
ATOM 3083 O O . ILE A 1 383 ? -27.656 32.375 7.422 1 94.75 383 ILE A O 1
ATOM 3087 N N . SER A 1 384 ? -25.656 32.812 6.477 1 94.5 384 SER A N 1
ATOM 3088 C CA . SER A 1 384 ? -26.297 33.469 5.328 1 94.5 384 SER A CA 1
ATOM 3089 C C . SER A 1 384 ? -27.141 32.469 4.543 1 94.5 384 SER A C 1
ATOM 3091 O O . SER A 1 384 ? -28.172 32.844 3.967 1 94.5 384 SER A O 1
ATOM 3093 N N . HIS A 1 385 ? -26.766 31.281 4.527 1 93.31 385 HIS A N 1
ATOM 3094 C CA . HIS A 1 385 ? -27.5 30.266 3.764 1 93.31 385 HIS A CA 1
ATOM 3095 C C . HIS A 1 385 ? -28.656 29.688 4.57 1 93.31 385 HIS A C 1
ATOM 3097 O O . HIS A 1 385 ? -29.562 29.078 4.012 1 93.31 385 HIS A O 1
ATOM 3103 N N . LEU A 1 386 ? -28.594 29.859 5.816 1 91.25 386 LEU A N 1
ATOM 3104 C CA . LEU A 1 386 ? -29.719 29.453 6.648 1 91.25 386 LEU A CA 1
ATOM 3105 C C . LEU A 1 386 ? -30.922 30.359 6.426 1 91.25 386 LEU A C 1
ATOM 3107 O O . LEU A 1 386 ? -32.062 29.938 6.629 1 91.25 386 LEU A O 1
ATOM 3111 N N . GLU A 1 387 ? -30.688 31.5 5.965 1 86.19 387 GLU A N 1
ATOM 3112 C CA . GLU A 1 387 ? -31.734 32.5 5.773 1 86.19 387 GLU A CA 1
ATOM 3113 C C . GLU A 1 387 ? -32.375 32.375 4.387 1 86.19 387 GLU A C 1
ATOM 3115 O O . GLU A 1 387 ? -33.469 32.906 4.145 1 86.19 387 GLU A O 1
ATOM 3120 N N . LEU A 1 388 ? -31.703 31.625 3.562 1 84.12 388 LEU A N 1
ATOM 3121 C CA . LEU A 1 388 ? -32.219 31.469 2.205 1 84.12 388 LEU A CA 1
ATOM 3122 C C . LEU A 1 388 ? -33.281 30.375 2.154 1 84.12 388 LEU A C 1
ATOM 3124 O O . LEU A 1 388 ? -33.219 29.422 2.928 1 84.12 388 LEU A O 1
ATOM 3128 N N . PRO A 1 389 ? -34.25 30.641 1.331 1 73.5 389 PRO A N 1
ATOM 3129 C CA . PRO A 1 389 ? -35.25 29.594 1.166 1 73.5 389 PRO A CA 1
ATOM 3130 C C . PRO A 1 389 ? -34.719 28.344 0.456 1 73.5 389 PRO A C 1
ATOM 3132 O O . PRO A 1 389 ? -34.281 28.438 -0.702 1 73.5 389 PRO A O 1
ATOM 3135 N N . SER A 1 390 ? -34.375 27.391 1.171 1 76.62 390 SER A N 1
ATOM 3136 C CA . SER A 1 390 ? -33.875 26.141 0.617 1 76.62 390 SER A CA 1
ATOM 3137 C C . SER A 1 390 ? -34.594 24.938 1.23 1 76.62 390 SER A C 1
ATOM 3139 O O . SER A 1 390 ? -35.375 25.094 2.152 1 76.62 390 SER A O 1
ATOM 3141 N N . GLY A 1 391 ? -34.5 23.828 0.649 1 79.94 391 GLY A N 1
ATOM 3142 C CA . GLY A 1 391 ? -35.062 22.609 1.163 1 79.94 391 GLY A CA 1
ATOM 3143 C C . GLY A 1 391 ? -34.594 22.25 2.555 1 79.94 391 GLY A C 1
ATOM 3144 O O . GLY A 1 391 ? -33.5 22.656 2.959 1 79.94 391 GLY A O 1
ATOM 3145 N N . ASN A 1 392 ? -35.406 21.578 3.34 1 85.25 392 ASN A N 1
ATOM 3146 C CA . ASN A 1 392 ? -35.156 21.234 4.734 1 85.25 392 ASN A CA 1
ATOM 3147 C C . ASN A 1 392 ? -33.812 20.5 4.906 1 85.25 392 ASN A C 1
ATOM 3149 O O . ASN A 1 392 ? -33.062 20.781 5.836 1 85.25 392 ASN A O 1
ATOM 3153 N N . LEU A 1 393 ? -33.531 19.734 3.963 1 91.31 393 LEU A N 1
ATOM 3154 C CA . LEU A 1 393 ? -32.312 18.953 4.039 1 91.31 393 LEU A CA 1
ATOM 3155 C C . LEU A 1 393 ? -31.094 19.859 3.91 1 91.31 393 LEU A C 1
ATOM 3157 O O . LEU A 1 393 ? -30.094 19.672 4.617 1 91.31 393 LEU A O 1
ATOM 3161 N N . PHE A 1 394 ? -31.203 20.781 3.09 1 92 394 PHE A N 1
ATOM 3162 C CA . PHE A 1 394 ? -30.109 21.703 2.846 1 92 394 PHE A CA 1
ATOM 3163 C C . PHE A 1 394 ? -29.922 22.641 4.027 1 92 394 PHE A C 1
ATOM 3165 O O . PHE A 1 394 ? -28.781 22.938 4.43 1 92 394 PHE A O 1
ATOM 3172 N N . LYS A 1 395 ? -31 23.062 4.582 1 93.75 395 LYS A N 1
ATOM 3173 C CA . LYS A 1 395 ? -30.938 23.922 5.762 1 93.75 395 LYS A CA 1
ATOM 3174 C C . LYS A 1 395 ? -30.344 23.172 6.957 1 93.75 395 LYS A C 1
ATOM 3176 O O . LYS A 1 395 ? -29.594 23.75 7.746 1 93.75 395 LYS A O 1
ATOM 3181 N N . GLU A 1 396 ? -30.688 21.953 6.98 1 95.38 396 GLU A N 1
ATOM 3182 C CA . GLU A 1 396 ? -30.172 21.141 8.07 1 95.38 396 GLU A CA 1
ATOM 3183 C C . GLU A 1 396 ? -28.656 21 7.977 1 95.38 396 GLU A C 1
ATOM 3185 O O . GLU A 1 396 ? -27.953 21.016 8.992 1 95.38 396 GLU A O 1
ATOM 3190 N N . ALA A 1 397 ? -28.172 20.859 6.809 1 96.06 397 ALA A N 1
ATOM 3191 C CA . ALA A 1 397 ? -26.734 20.75 6.598 1 96.06 397 ALA A CA 1
ATOM 3192 C C . ALA A 1 397 ? -26 21.984 7.082 1 96.06 397 ALA A C 1
ATOM 3194 O O . ALA A 1 397 ? -25 21.891 7.801 1 96.06 397 ALA A O 1
ATOM 3195 N N . PHE A 1 398 ? -26.531 23.109 6.727 1 96.5 398 PHE A N 1
ATOM 3196 C CA . PHE A 1 398 ? -25.922 24.375 7.145 1 96.5 398 PHE A CA 1
ATOM 3197 C C . PHE A 1 398 ? -26.062 24.562 8.648 1 96.5 398 PHE A C 1
ATOM 3199 O O . PHE A 1 398 ? -25.156 25.109 9.297 1 96.5 398 PHE A O 1
ATOM 3206 N N . HIS A 1 399 ? -27.125 24.125 9.141 1 96.44 399 HIS A N 1
ATOM 3207 C CA . HIS A 1 399 ? -27.359 24.25 10.578 1 96.44 399 HIS A CA 1
ATOM 3208 C C . HIS A 1 399 ? -26.375 23.406 11.375 1 96.44 399 HIS A C 1
ATOM 3210 O O . HIS A 1 399 ? -25.766 23.891 12.328 1 96.44 399 HIS A O 1
ATOM 3216 N N . GLU A 1 400 ? -26.203 22.219 10.953 1 96.56 400 GLU A N 1
ATOM 3217 C CA . GLU A 1 400 ? -25.281 21.328 11.633 1 96.56 400 GLU A CA 1
ATOM 3218 C C . GLU A 1 400 ? -23.859 21.859 11.57 1 96.56 400 GLU A C 1
ATOM 3220 O O . GLU A 1 400 ? -23.125 21.812 12.57 1 96.56 400 GLU A O 1
ATOM 3225 N N . ALA A 1 401 ? -23.5 22.297 10.453 1 97.06 401 ALA A N 1
ATOM 3226 C CA . ALA A 1 401 ? -22.156 22.844 10.273 1 97.06 401 ALA A CA 1
ATOM 3227 C C . ALA A 1 401 ? -21.953 24.094 11.102 1 97.06 401 ALA A C 1
ATOM 3229 O O . ALA A 1 401 ? -20.906 24.281 11.734 1 97.06 401 ALA A O 1
ATOM 3230 N N . SER A 1 402 ? -22.969 24.922 11.078 1 96.94 402 SER A N 1
ATOM 3231 C CA . SER A 1 402 ? -22.906 26.172 11.836 1 96.94 402 SER A CA 1
ATOM 3232 C C . SER A 1 402 ? -22.828 25.906 13.336 1 96.94 402 SER A C 1
ATOM 3234 O O . SER A 1 402 ? -22.062 26.562 14.047 1 96.94 402 SER A O 1
ATOM 3236 N N . GLU A 1 403 ? -23.547 25.016 13.773 1 96.5 403 GLU A N 1
ATOM 3237 C CA . GLU A 1 403 ? -23.531 24.672 15.195 1 96.5 403 GLU A CA 1
ATOM 3238 C C . GLU A 1 403 ? -22.188 24.125 15.617 1 96.5 403 GLU A C 1
ATOM 3240 O O . GLU A 1 403 ? -21.672 24.453 16.688 1 96.5 403 GLU A O 1
ATOM 3245 N N . LYS A 1 404 ? -21.688 23.281 14.805 1 96.31 404 LYS A N 1
ATOM 3246 C CA . LYS A 1 404 ? -20.375 22.703 15.102 1 96.31 404 LYS A CA 1
ATOM 3247 C C . LYS A 1 404 ? -19.297 23.797 15.156 1 96.31 404 LYS A C 1
ATOM 3249 O O . LYS A 1 404 ? -18.453 23.781 16.047 1 96.31 404 LYS A O 1
ATOM 3254 N N . LEU A 1 405 ? -19.344 24.609 14.203 1 97.38 405 LEU A N 1
ATOM 3255 C CA . LEU A 1 405 ? -18.359 25.703 14.148 1 97.38 405 LEU A CA 1
ATOM 3256 C C . LEU A 1 405 ? -18.531 26.641 15.344 1 97.38 405 LEU A C 1
ATOM 3258 O O . LEU A 1 405 ? -17.531 27.094 15.914 1 97.38 405 LEU A O 1
ATOM 3262 N N . ASP A 1 406 ? -19.734 26.891 15.688 1 96.56 406 ASP A N 1
ATOM 3263 C CA . ASP A 1 406 ? -20.016 27.766 16.812 1 96.56 406 ASP A CA 1
ATOM 3264 C C . ASP A 1 406 ? -19.438 27.203 18.109 1 96.56 406 ASP A C 1
ATOM 3266 O O . ASP A 1 406 ? -18.984 27.969 18.969 1 96.56 406 ASP A O 1
ATOM 3270 N N . LYS A 1 407 ? -19.469 26.016 18.203 1 95.62 407 LYS A N 1
ATOM 3271 C CA . LYS A 1 407 ? -18.875 25.375 19.375 1 95.62 407 LYS A CA 1
ATOM 3272 C C . LYS A 1 407 ? -17.391 25.688 19.469 1 95.62 407 LYS A C 1
ATOM 3274 O O . LYS A 1 407 ? -16.875 25.969 20.562 1 95.62 407 LYS A O 1
ATOM 3279 N N . TYR A 1 408 ? -16.688 25.656 18.406 1 94.69 408 TYR A N 1
ATOM 3280 C CA . TYR A 1 408 ? -15.242 25.906 18.406 1 94.69 408 TYR A CA 1
ATOM 3281 C C . TYR A 1 408 ? -14.945 27.391 18.516 1 94.69 408 TYR A C 1
ATOM 3283 O O . TYR A 1 408 ? -13.906 27.781 19.078 1 94.69 408 TYR A O 1
ATOM 3291 N N . LEU A 1 409 ? -15.875 28.203 18.047 1 95 409 LEU A N 1
ATOM 3292 C CA . LEU A 1 409 ? -15.688 29.656 18.109 1 95 409 LEU A CA 1
ATOM 3293 C C . LEU A 1 409 ? -16.078 30.188 19.484 1 95 409 LEU A C 1
ATOM 3295 O O . LEU A 1 409 ? -15.789 31.344 19.797 1 95 409 LEU A O 1
ATOM 3299 N N . SER A 1 410 ? -16.625 29.328 20.281 1 91.31 410 SER A N 1
ATOM 3300 C CA . SER A 1 410 ? -17.031 29.766 21.609 1 91.31 410 SER A CA 1
ATOM 3301 C C . SER A 1 410 ? -16.109 29.172 22.688 1 91.31 410 SER A C 1
ATOM 3303 O O . SER A 1 410 ? -15.391 29.906 23.375 1 91.31 410 SER A O 1
ATOM 3305 N N . PHE A 1 411 ? -16.062 27.75 22.781 1 86.5 411 PHE A N 1
ATOM 3306 C CA . PHE A 1 411 ? -15.281 27.172 23.875 1 86.5 411 PHE A CA 1
ATOM 3307 C C . PHE A 1 411 ? -14.484 25.969 23.406 1 86.5 411 PHE A C 1
ATOM 3309 O O . PHE A 1 411 ? -13.602 25.484 24.109 1 86.5 411 PHE A O 1
ATOM 3316 N N . GLY A 1 412 ? -14.68 25.609 22.266 1 89.44 412 GLY A N 1
ATOM 3317 C CA . GLY A 1 412 ? -14.07 24.375 21.812 1 89.44 412 GLY A CA 1
ATOM 3318 C C . GLY A 1 412 ? -12.602 24.516 21.469 1 89.44 412 GLY A C 1
ATOM 3319 O O . GLY A 1 412 ? -11.828 23.562 21.594 1 89.44 412 GLY A O 1
ATOM 3320 N N . GLN A 1 413 ? -12.219 25.625 21 1 93.06 413 GLN A N 1
ATOM 3321 C CA . GLN A 1 413 ? -10.828 25.922 20.672 1 93.06 413 GLN A CA 1
ATOM 3322 C C . GLN A 1 413 ? -10.117 26.578 21.859 1 93.06 413 GLN A C 1
ATOM 3324 O O . GLN A 1 413 ? -10.352 27.75 22.156 1 93.06 413 GLN A O 1
ATOM 3329 N N . PRO A 1 414 ? -9.188 25.891 22.469 1 92.62 414 PRO A N 1
ATOM 3330 C CA . PRO A 1 414 ? -8.516 26.438 23.656 1 92.62 414 PRO A CA 1
ATOM 3331 C C . PRO A 1 414 ? -7.766 27.734 23.375 1 92.62 414 PRO A C 1
ATOM 3333 O O . PRO A 1 414 ? -7.695 28.609 24.234 1 92.62 414 PRO A O 1
ATOM 3336 N N . GLY A 1 415 ? -7.211 27.891 22.25 1 92.88 415 GLY A N 1
ATOM 3337 C CA . GLY A 1 415 ? -6.426 29.062 21.906 1 92.88 415 GLY A CA 1
ATOM 3338 C C . GLY A 1 415 ? -7.242 30.141 21.234 1 92.88 415 GLY A C 1
ATOM 3339 O O . GLY A 1 415 ? -6.688 31.031 20.562 1 92.88 415 GLY A O 1
ATOM 3340 N N . LEU A 1 416 ? -8.523 30.125 21.453 1 94.25 416 LEU A N 1
ATOM 3341 C CA . LEU A 1 416 ? -9.414 31.031 20.719 1 94.25 416 LEU A CA 1
ATOM 3342 C C . LEU A 1 416 ? -9.086 32.5 21.031 1 94.25 416 LEU A C 1
ATOM 3344 O O . LEU A 1 416 ? -9.031 33.312 20.125 1 94.25 416 LEU A O 1
ATOM 3348 N N . ASN A 1 417 ? -8.914 32.812 22.328 1 93.06 417 ASN A N 1
ATOM 3349 C CA . ASN A 1 417 ? -8.625 34.188 22.719 1 93.06 417 ASN A CA 1
ATOM 3350 C C . ASN A 1 417 ? -7.309 34.688 22.125 1 93.06 417 ASN A C 1
ATOM 3352 O O . ASN A 1 417 ? -7.184 35.844 21.781 1 93.06 417 ASN A O 1
ATOM 3356 N N . PHE A 1 418 ? -6.418 33.812 22.078 1 93.75 418 PHE A N 1
ATOM 3357 C CA . PHE A 1 418 ? -5.145 34.156 21.453 1 93.75 418 PHE A CA 1
ATOM 3358 C C . PHE A 1 418 ? -5.328 34.469 19.969 1 93.75 418 PHE A C 1
ATOM 3360 O O . PHE A 1 418 ? -4.801 35.438 19.469 1 93.75 418 PHE A O 1
ATOM 3367 N N . LEU A 1 419 ? -6.074 33.594 19.297 1 93.5 419 LEU A N 1
ATOM 3368 C CA . LEU A 1 419 ? -6.324 33.781 17.875 1 93.5 419 LEU A CA 1
ATOM 3369 C C . LEU A 1 419 ? -7.047 35.094 17.609 1 93.5 419 LEU A C 1
ATOM 3371 O O . LEU A 1 419 ? -6.758 35.781 16.625 1 93.5 419 LEU A O 1
ATOM 3375 N N . LYS A 1 420 ? -7.922 35.469 18.5 1 92.88 420 LYS A N 1
ATOM 3376 C CA . LYS A 1 420 ? -8.641 36.719 18.391 1 92.88 420 LYS A CA 1
ATOM 3377 C C . LYS A 1 420 ? -7.691 37.906 18.578 1 92.88 420 LYS A C 1
ATOM 3379 O O . LYS A 1 420 ? -7.746 38.875 17.828 1 92.88 420 LYS A O 1
ATOM 3384 N N . ALA A 1 421 ? -6.871 37.75 19.516 1 92.88 421 ALA A N 1
ATOM 3385 C CA . ALA A 1 421 ? -5.953 38.812 19.859 1 92.88 421 ALA A CA 1
ATOM 3386 C C . ALA A 1 421 ? -4.902 39 18.766 1 92.88 421 ALA A C 1
ATOM 3388 O O . ALA A 1 421 ? -4.496 40.125 18.484 1 92.88 421 ALA A O 1
ATOM 3389 N N . CYS A 1 422 ? -4.488 37.969 18.141 1 92.12 422 CYS A N 1
ATOM 3390 C CA . CYS A 1 422 ? -3.426 38.031 17.141 1 92.12 422 CYS A CA 1
ATOM 3391 C C . CYS A 1 422 ? -3.855 38.812 15.906 1 92.12 422 CYS A C 1
ATOM 3393 O O . CYS A 1 422 ? -3.014 39.25 15.117 1 92.12 422 CYS A O 1
ATOM 3395 N N . ARG A 1 423 ? -5.074 39.031 15.805 1 91.69 423 ARG A N 1
ATOM 3396 C CA . ARG A 1 423 ? -5.586 39.812 14.695 1 91.69 423 ARG A CA 1
ATOM 3397 C C . ARG A 1 423 ? -4.988 41.219 14.703 1 91.69 423 ARG A C 1
ATOM 3399 O O . ARG A 1 423 ? -5.023 41.906 13.695 1 91.69 423 ARG A O 1
ATOM 3406 N N . LEU A 1 424 ? -4.535 41.562 15.82 1 90.69 424 LEU A N 1
ATOM 3407 C CA . LEU A 1 424 ? -3.863 42.844 15.977 1 90.69 424 LEU A CA 1
ATOM 3408 C C . LEU A 1 424 ? -2.744 43 14.953 1 90.69 424 LEU A C 1
ATOM 3410 O O . LEU A 1 424 ? -2.463 44.094 14.5 1 90.69 424 LEU A O 1
ATOM 3414 N N . PHE A 1 425 ? -2.207 41.938 14.594 1 90.31 425 PHE A N 1
ATOM 3415 C CA . PHE A 1 425 ? -1.009 42 13.758 1 90.31 425 PHE A CA 1
ATOM 3416 C C . PHE A 1 425 ? -1.354 41.781 12.297 1 90.31 425 PHE A C 1
ATOM 3418 O O . PHE A 1 425 ? -0.462 41.562 11.469 1 90.31 425 PHE A O 1
ATOM 3425 N N . ASP A 1 426 ? -2.582 41.656 12.008 1 88 426 ASP A N 1
ATOM 3426 C CA . ASP A 1 426 ? -3.051 41.719 10.625 1 88 426 ASP A CA 1
ATOM 3427 C C . ASP A 1 426 ? -3.346 43.156 10.211 1 88 426 ASP A C 1
ATOM 3429 O O . ASP A 1 426 ? -4.301 43.781 10.695 1 88 426 ASP A O 1
ATOM 3433 N N . PRO A 1 427 ? -2.66 43.625 9.266 1 82.94 427 PRO A N 1
ATOM 3434 C CA . PRO A 1 427 ? -2.814 45.031 8.891 1 82.94 427 PRO A CA 1
ATOM 3435 C C . PRO A 1 427 ? -4.219 45.344 8.391 1 82.94 427 PRO A C 1
ATOM 3437 O O . PRO A 1 427 ? -4.664 46.5 8.5 1 82.94 427 PRO A O 1
ATOM 3440 N N . HIS A 1 428 ? -4.914 44.406 7.926 1 83.25 428 HIS A N 1
ATOM 3441 C CA . HIS A 1 428 ? -6.238 44.656 7.367 1 83.25 428 HIS A CA 1
ATOM 3442 C C . HIS A 1 428 ? -7.289 44.75 8.469 1 83.25 428 HIS A C 1
ATOM 3444 O O . HIS A 1 428 ? -8.375 45.281 8.25 1 83.25 428 HIS A O 1
ATOM 3450 N N . ARG A 1 429 ? -6.863 44.344 9.664 1 83.44 429 ARG A N 1
ATOM 3451 C CA . ARG A 1 429 ? -7.895 44.219 10.695 1 83.44 429 ARG A CA 1
ATOM 3452 C C . ARG A 1 429 ? -7.562 45.062 11.906 1 83.44 429 ARG A C 1
ATOM 3454 O O . ARG A 1 429 ? -8.398 45.25 12.797 1 83.44 429 ARG A O 1
ATOM 3461 N N . VAL A 1 430 ? -6.512 45.656 11.945 1 82.94 430 VAL A N 1
ATOM 3462 C CA . VAL A 1 430 ? -6.023 46.375 13.125 1 82.94 430 VAL A CA 1
ATOM 3463 C C . VAL A 1 430 ? -7 47.469 13.5 1 82.94 430 VAL A C 1
ATOM 3465 O O . VAL A 1 430 ? -7.234 47.719 14.68 1 82.94 430 VAL A O 1
ATOM 3468 N N . TYR A 1 431 ? -7.73 48 12.523 1 79.75 431 TYR A N 1
ATOM 3469 C CA . TYR A 1 431 ? -8.539 49.188 12.758 1 79.75 431 TYR A CA 1
ATOM 3470 C C . TYR A 1 431 ? -9.906 48.812 13.32 1 79.75 431 TYR A C 1
ATOM 3472 O O . TYR A 1 431 ? -10.594 49.656 13.898 1 79.75 431 TYR A O 1
ATOM 3480 N N . ILE A 1 432 ? -10.211 47.562 13.195 1 81.94 432 ILE A N 1
ATOM 3481 C CA . ILE A 1 432 ? -11.539 47.156 13.664 1 81.94 432 ILE A CA 1
ATOM 3482 C C . ILE A 1 432 ? -11.445 46.656 15.102 1 81.94 432 ILE A C 1
ATOM 3484 O O . ILE A 1 432 ? -12.469 46.5 15.773 1 81.94 432 ILE A O 1
ATOM 3488 N N . LEU A 1 433 ? -10.25 46.594 15.641 1 87.06 433 LEU A N 1
ATOM 3489 C CA . LEU A 1 433 ? -10.07 46 16.969 1 87.06 433 LEU A CA 1
ATOM 3490 C C . LEU A 1 433 ? -10.172 47.062 18.047 1 87.06 433 LEU A C 1
ATOM 3492 O O . LEU A 1 433 ? -9.922 48.25 17.781 1 87.06 433 LEU A O 1
ATOM 3496 N N . PRO A 1 434 ? -10.602 46.594 19.141 1 83.19 434 PRO A N 1
ATOM 3497 C CA . PRO A 1 434 ? -10.75 47.562 20.234 1 83.19 434 PRO A CA 1
ATOM 3498 C C . PRO A 1 434 ? -9.43 48.219 20.641 1 83.19 434 PRO A C 1
ATOM 3500 O O . PRO A 1 434 ? -8.359 47.625 20.406 1 83.19 434 PRO A O 1
ATOM 3503 N N . GLU A 1 435 ? -9.617 49.406 21.234 1 77.44 435 GLU A N 1
ATOM 3504 C CA . GLU A 1 435 ? -8.445 50.156 21.688 1 77.44 435 GLU A CA 1
ATOM 3505 C C . GLU A 1 435 ? -7.965 49.656 23.047 1 77.44 435 GLU A C 1
ATOM 3507 O O . GLU A 1 435 ? -6.805 49.875 23.422 1 77.44 435 GLU A O 1
ATOM 3512 N N . ASN A 1 436 ? -8.844 48.938 23.594 1 74.25 436 ASN A N 1
ATOM 3513 C CA . ASN A 1 436 ? -8.516 48.469 24.953 1 74.25 436 ASN A CA 1
ATOM 3514 C C . ASN A 1 436 ? -7.418 47.406 24.922 1 74.25 436 ASN A C 1
ATOM 3516 O O . ASN A 1 436 ? -7.539 46.406 24.234 1 74.25 436 ASN A O 1
ATOM 3520 N N . CYS A 1 437 ? -6.48 47.688 25.75 1 76.38 437 CYS A N 1
ATOM 3521 C CA . CYS A 1 437 ? -5.297 46.844 25.844 1 76.38 437 CYS A CA 1
ATOM 3522 C C . CYS A 1 437 ? -5.641 45.5 26.453 1 76.38 437 CYS A C 1
ATOM 3524 O O . CYS A 1 437 ? -4.965 44.5 26.188 1 76.38 437 CYS A O 1
ATOM 3526 N N . GLU A 1 438 ? -6.695 45.406 27.109 1 81 438 GLU A N 1
ATOM 3527 C CA . GLU A 1 438 ? -7.027 44.188 27.812 1 81 438 GLU A CA 1
ATOM 3528 C C . GLU A 1 438 ? -7.359 43.062 26.844 1 81 438 GLU A C 1
ATOM 3530 O O . GLU A 1 438 ? -7.102 41.875 27.125 1 81 438 GLU A O 1
ATOM 3535 N N . TYR A 1 439 ? -7.754 43.469 25.766 1 83.19 439 TYR A N 1
ATOM 3536 C CA . TYR A 1 439 ? -8.164 42.531 24.734 1 83.19 439 TYR A CA 1
ATOM 3537 C C . TYR A 1 439 ? -6.969 41.75 24.203 1 83.19 439 TYR A C 1
ATOM 3539 O O . TYR A 1 439 ? -7.109 40.594 23.797 1 83.19 439 TYR A O 1
ATOM 3547 N N . PHE A 1 440 ? -5.805 42.312 24.359 1 91.06 440 PHE A N 1
ATOM 3548 C CA . PHE A 1 440 ? -4.629 41.719 23.719 1 91.06 440 PHE A CA 1
ATOM 3549 C C . PHE A 1 440 ? -3.766 41 24.734 1 91.06 440 PHE A C 1
ATOM 3551 O O . PHE A 1 440 ? -2.715 40.438 24.391 1 91.06 440 PHE A O 1
ATOM 3558 N N . GLN A 1 441 ? -4.34 40.812 25.938 1 90.06 441 GLN A N 1
ATOM 3559 C CA . GLN A 1 441 ? -3.586 40.156 27 1 90.06 441 GLN A CA 1
ATOM 3560 C C . GLN A 1 441 ? -3.459 38.656 26.766 1 90.06 441 GLN A C 1
ATOM 3562 O O . GLN A 1 441 ? -2.611 38 27.359 1 90.06 441 GLN A O 1
ATOM 3567 N N . ALA A 1 442 ? -4.223 38.188 25.844 1 91 442 ALA A N 1
ATOM 3568 C CA . ALA A 1 442 ? -4.168 36.781 25.5 1 91 442 ALA A CA 1
ATOM 3569 C C . ALA A 1 442 ? -2.879 36.438 24.766 1 91 442 ALA A C 1
ATOM 3571 O O . ALA A 1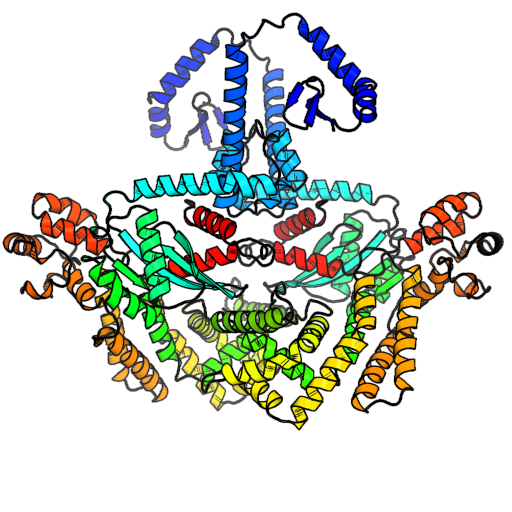 442 ? -2.506 35.25 24.656 1 91 442 ALA A O 1
ATOM 3572 N N . ILE A 1 443 ? -2.195 37.438 24.266 1 91.56 443 ILE A N 1
ATOM 3573 C CA . ILE A 1 443 ? -0.891 37.25 23.641 1 91.56 443 ILE A CA 1
ATOM 3574 C C . ILE A 1 443 ? 0.196 37.219 24.719 1 91.56 443 ILE A C 1
ATOM 3576 O O . ILE A 1 443 ? 0.388 38.188 25.438 1 91.56 443 ILE A O 1
ATOM 3580 N N . PRO A 1 444 ? 0.871 36.125 24.734 1 88.81 444 PRO A N 1
ATOM 3581 C CA . PRO A 1 444 ? 1.94 36.094 25.734 1 88.81 444 PRO A CA 1
ATOM 3582 C C . PRO A 1 444 ? 2.963 37.219 25.562 1 88.81 444 PRO A C 1
ATOM 3584 O O . PRO A 1 444 ? 3.482 37.406 24.453 1 88.81 444 PRO A O 1
ATOM 3587 N N . GLY A 1 445 ? 3.211 38 26.703 1 87.38 445 GLY A N 1
ATOM 3588 C CA . GLY A 1 445 ? 4.199 39.062 26.688 1 87.38 445 GLY A CA 1
ATOM 3589 C C . GLY A 1 445 ? 3.605 40.438 26.391 1 87.38 445 GLY A C 1
ATOM 3590 O O . GLY A 1 445 ? 4.297 41.438 26.5 1 87.38 445 GLY A O 1
ATOM 3591 N N . PHE A 1 446 ? 2.363 40.438 26.094 1 91.81 446 PHE A N 1
ATOM 3592 C CA . PHE A 1 446 ? 1.744 41.688 25.703 1 91.81 446 PHE A CA 1
ATOM 3593 C C . PHE A 1 446 ? 1.71 42.656 26.891 1 91.81 446 PHE A C 1
ATOM 3595 O O . PHE A 1 446 ? 1.687 43.875 26.688 1 91.81 446 PHE A O 1
ATOM 3602 N N . SER A 1 447 ? 1.655 42.156 28.062 1 86.62 447 SER A N 1
ATOM 3603 C CA . SER A 1 447 ? 1.601 43 29.266 1 86.62 447 SER A CA 1
ATOM 3604 C C . SER A 1 447 ? 2.818 43.906 29.359 1 86.62 447 SER A C 1
ATOM 3606 O O . SER A 1 447 ? 2.764 44.969 30 1 86.62 447 SER A O 1
ATOM 3608 N N . GLU A 1 448 ? 3.807 43.594 28.672 1 86.12 448 GLU A N 1
ATOM 3609 C CA . GLU A 1 448 ? 5.047 44.375 28.734 1 86.12 448 GLU A CA 1
ATOM 3610 C C . GLU A 1 448 ? 5.07 45.438 27.641 1 86.12 448 GLU A C 1
ATOM 3612 O O . GLU A 1 448 ? 5.969 46.281 27.609 1 86.12 448 GLU A O 1
ATOM 3617 N N . VAL A 1 449 ? 4.113 45.5 26.844 1 90.5 449 VAL A N 1
ATOM 3618 C CA . VAL A 1 449 ? 4.078 46.438 25.75 1 90.5 449 VAL A CA 1
ATOM 3619 C C . VAL A 1 449 ? 3.602 47.812 26.266 1 90.5 449 VAL A C 1
ATOM 3621 O O . VAL A 1 449 ? 2.494 47.906 26.797 1 90.5 449 VAL A O 1
ATOM 3624 N N . PRO A 1 450 ? 4.41 48.781 26.078 1 88.44 450 PRO A N 1
ATOM 3625 C CA . PRO A 1 450 ? 3.986 50.094 26.5 1 88.44 450 PRO A CA 1
ATOM 3626 C C . PRO A 1 450 ? 2.848 50.656 25.656 1 88.44 450 PRO A C 1
ATOM 3628 O O . PRO A 1 450 ? 2.789 50.406 24.453 1 88.44 450 PRO A O 1
ATOM 3631 N N . GLU A 1 451 ? 2.047 51.469 26.25 1 86.94 451 GLU A N 1
ATOM 3632 C CA . GLU A 1 451 ? 0.887 52.062 25.578 1 86.94 451 GLU A CA 1
ATOM 3633 C C . GLU A 1 451 ? 1.31 52.938 24.406 1 86.94 451 GLU A C 1
ATOM 3635 O O . GLU A 1 451 ? 0.616 53 23.391 1 86.94 451 GLU A O 1
ATOM 3640 N N . HIS A 1 452 ? 2.398 53.562 24.578 1 88.38 452 HIS A N 1
ATOM 3641 C CA . HIS A 1 452 ? 2.855 54.469 23.531 1 88.38 452 HIS A CA 1
ATOM 3642 C C . HIS A 1 452 ? 3.234 53.688 22.266 1 88.38 452 HIS A C 1
ATOM 3644 O O . HIS A 1 452 ? 3.025 54.156 21.156 1 88.38 452 HIS A O 1
ATOM 3650 N N . GLU A 1 453 ? 3.756 52.531 22.422 1 90.75 453 GLU A N 1
ATOM 3651 C CA . GLU A 1 453 ? 4.117 51.688 21.266 1 90.75 453 GLU A CA 1
ATOM 3652 C C . GLU A 1 453 ? 2.877 51.25 20.5 1 90.75 453 GLU A C 1
ATOM 3654 O O . GLU A 1 453 ? 2.887 51.188 19.281 1 90.75 453 GLU A O 1
ATOM 3659 N N . LEU A 1 454 ? 1.89 50.906 21.25 1 89.44 454 LEU A N 1
ATOM 3660 C CA . LEU A 1 454 ? 0.644 50.469 20.625 1 89.44 454 LEU A CA 1
ATOM 3661 C C . LEU A 1 454 ? 0.014 51.594 19.812 1 89.44 454 LEU A C 1
ATOM 3663 O O . LEU A 1 454 ? -0.491 51.375 18.719 1 89.44 454 LEU A O 1
ATOM 3667 N N . LYS A 1 455 ? 0.05 52.75 20.391 1 87.62 455 LYS A N 1
ATOM 3668 C CA . LYS A 1 455 ? -0.492 53.906 19.703 1 87.62 455 LYS A CA 1
ATOM 3669 C C . LYS A 1 455 ? 0.289 54.219 18.422 1 87.62 455 LYS A C 1
ATOM 3671 O O . LYS A 1 455 ? -0.302 54.5 17.375 1 87.62 455 LYS A O 1
ATOM 3676 N N . LEU A 1 456 ? 1.517 54.094 18.547 1 88.94 456 LEU A N 1
ATOM 3677 C CA . LEU A 1 456 ? 2.371 54.344 17.391 1 88.94 456 LEU A CA 1
ATOM 3678 C C . LEU A 1 456 ? 2.135 53.312 16.297 1 88.94 456 LEU A C 1
ATOM 3680 O O . LEU A 1 456 ? 2.15 53.625 15.117 1 88.94 456 LEU A O 1
ATOM 3684 N N . TYR A 1 457 ? 2.004 52.125 16.75 1 89.94 457 TYR A N 1
ATOM 3685 C CA . TYR A 1 457 ? 1.75 51.031 15.812 1 89.94 457 TYR A CA 1
ATOM 3686 C C . TYR A 1 457 ? 0.468 51.281 15.023 1 89.94 457 TYR A C 1
ATOM 3688 O O . TYR A 1 457 ? 0.454 51.156 13.797 1 89.94 457 TYR A O 1
ATOM 3696 N N . ARG A 1 458 ? -0.537 51.594 15.656 1 87.12 458 ARG A N 1
ATOM 3697 C CA . ARG A 1 458 ? -1.833 51.812 15.016 1 87.12 458 ARG A CA 1
ATOM 3698 C C . ARG A 1 458 ? -1.78 53 14.055 1 87.12 458 ARG A C 1
ATOM 3700 O O . ARG A 1 458 ? -2.486 53 13.047 1 87.12 458 ARG A O 1
ATOM 3707 N N . GLU A 1 459 ? -0.922 53.875 14.312 1 84.06 459 GLU A N 1
ATOM 3708 C CA . GLU A 1 459 ? -0.796 55.062 13.469 1 84.06 459 GLU A CA 1
ATOM 3709 C C . GLU A 1 459 ? 0.034 54.781 12.227 1 84.06 459 GLU A C 1
ATOM 3711 O O . GLU A 1 459 ? -0.217 55.344 11.156 1 84.06 459 GLU A O 1
ATOM 3716 N N . LYS A 1 460 ? 0.915 53.906 12.359 1 81.81 460 LYS A N 1
ATOM 3717 C CA . LYS A 1 460 ? 1.9 53.719 11.297 1 81.81 460 LYS A CA 1
ATOM 3718 C C . LYS A 1 460 ? 1.49 52.594 10.352 1 81.81 460 LYS A C 1
ATOM 3720 O O . LYS A 1 460 ? 1.902 52.562 9.195 1 81.81 460 LYS A O 1
ATOM 3725 N N . ILE A 1 461 ? 0.715 51.75 10.883 1 79.88 461 ILE A N 1
ATOM 3726 C CA . ILE A 1 461 ? 0.432 50.562 10.07 1 79.88 461 ILE A CA 1
ATOM 3727 C C . ILE A 1 461 ? -0.607 50.906 9.008 1 79.88 461 ILE A C 1
ATOM 3729 O O . ILE A 1 461 ? -1.567 51.625 9.273 1 79.88 461 ILE A O 1
ATOM 3733 N N . VAL A 1 462 ? -0.219 50.469 7.699 1 73.69 462 VAL A N 1
ATOM 3734 C CA . VAL A 1 462 ? -1.099 50.719 6.562 1 73.69 462 VAL A CA 1
ATOM 3735 C C . VAL A 1 462 ? -1.834 49.438 6.188 1 73.69 462 VAL A C 1
ATOM 3737 O O . VAL A 1 462 ? -1.227 48.375 6.113 1 73.69 462 VAL A O 1
ATOM 3740 N N . PRO A 1 463 ? -3.051 49.688 6.043 1 69.69 463 PRO A N 1
ATOM 3741 C CA . PRO A 1 463 ? -3.873 48.5 5.727 1 69.69 463 PRO A CA 1
ATOM 3742 C C . PRO A 1 463 ? -3.398 47.781 4.473 1 69.69 463 PRO A C 1
ATOM 3744 O O . PRO A 1 463 ? -3.572 46.562 4.359 1 69.69 463 PRO A O 1
ATOM 3747 N N . GLU A 1 464 ? -2.824 48.438 3.639 1 66.69 464 GLU A N 1
ATOM 3748 C CA . GLU A 1 464 ? -2.424 47.844 2.371 1 66.69 464 GLU A CA 1
ATOM 3749 C C . GLU A 1 464 ? -1.134 47.031 2.525 1 66.69 464 GLU A C 1
ATOM 3751 O O . GLU A 1 464 ? -0.735 46.312 1.613 1 66.69 464 GLU A O 1
ATOM 3756 N N . ALA A 1 465 ? -0.688 47.094 3.672 1 61.19 465 ALA A N 1
ATOM 3757 C CA . ALA A 1 465 ? 0.597 46.406 3.865 1 61.19 465 ALA A CA 1
ATOM 3758 C C . ALA A 1 465 ? 0.427 44.906 3.887 1 61.19 465 ALA A C 1
ATOM 3760 O O . ALA A 1 465 ? -0.531 44.375 4.469 1 61.19 465 ALA A O 1
ATOM 3761 N N . ILE A 1 466 ? 1.146 44.375 2.928 1 57.97 466 ILE A N 1
ATOM 3762 C CA . ILE A 1 466 ? 1.124 42.938 2.848 1 57.97 466 ILE A CA 1
ATOM 3763 C C . ILE A 1 466 ? 1.68 42.344 4.137 1 57.97 466 ILE A C 1
ATOM 3765 O O . ILE A 1 466 ? 2.641 42.844 4.707 1 57.97 466 ILE A O 1
ATOM 3769 N N . GLN A 1 467 ? 0.897 41.688 4.926 1 59.66 467 GLN A N 1
ATOM 3770 C CA . GLN A 1 467 ? 1.184 40.969 6.168 1 59.66 467 GLN A CA 1
ATOM 3771 C C . GLN A 1 467 ? 2.494 40.188 6.074 1 59.66 467 GLN A C 1
ATOM 3773 O O . GLN A 1 467 ? 2.508 38.969 6.219 1 59.66 467 GLN A O 1
ATOM 3778 N N . SER A 1 468 ? 3.506 41.062 5.699 1 63.03 468 SER A N 1
ATOM 3779 C CA . SER A 1 468 ? 4.793 40.406 5.535 1 63.03 468 SER A CA 1
ATOM 3780 C C . SER A 1 468 ? 5.676 40.594 6.766 1 63.03 468 SER A C 1
ATOM 3782 O O . SER A 1 468 ? 5.539 41.562 7.488 1 63.03 468 SER A O 1
ATOM 3784 N N . GLN A 1 469 ? 6.234 39.594 7.145 1 75.19 469 GLN A N 1
ATOM 3785 C CA . GLN A 1 469 ? 7.281 39.594 8.156 1 75.19 469 GLN A CA 1
ATOM 3786 C C . GLN A 1 469 ? 8.188 40.812 8.008 1 75.19 469 GLN A C 1
ATOM 3788 O O . GLN A 1 469 ? 8.641 41.375 9.008 1 75.19 469 GLN A O 1
ATOM 3793 N N . ALA A 1 470 ? 8.195 41.312 6.883 1 77.25 470 ALA A N 1
ATOM 3794 C CA . ALA A 1 470 ? 9.125 42.406 6.562 1 77.25 470 ALA A CA 1
ATOM 3795 C C . ALA A 1 470 ? 8.68 43.719 7.211 1 77.25 470 ALA A C 1
ATOM 3797 O O . ALA A 1 470 ? 9.516 44.5 7.652 1 77.25 470 ALA A O 1
ATOM 3798 N N . VAL A 1 471 ? 7.473 43.875 7.316 1 80.81 471 VAL A N 1
ATOM 3799 C CA . VAL A 1 471 ? 6.941 45.094 7.879 1 80.81 471 VAL A CA 1
ATOM 3800 C C . VAL A 1 471 ? 7.32 45.188 9.352 1 80.81 471 VAL A C 1
ATOM 3802 O O . VAL A 1 471 ? 7.719 46.281 9.828 1 80.81 471 VAL A O 1
ATOM 3805 N N . PHE A 1 472 ? 7.316 44.156 10 1 85.81 472 PHE A N 1
ATOM 3806 C CA . PHE A 1 472 ? 7.559 44.188 11.438 1 85.81 472 PHE A CA 1
ATOM 3807 C C . PHE A 1 472 ? 9.055 44.188 11.734 1 85.81 472 PHE A C 1
ATOM 3809 O O . PHE A 1 472 ? 9.484 44.75 12.758 1 85.81 472 PHE A O 1
ATOM 3816 N N . VAL A 1 473 ? 9.75 43.719 10.773 1 83.25 473 VAL A N 1
ATOM 3817 C CA . VAL A 1 473 ? 11.195 43.812 10.906 1 83.25 473 VAL A CA 1
ATOM 3818 C C . VAL A 1 473 ? 11.617 45.281 10.797 1 83.25 473 VAL A C 1
ATOM 3820 O O . VAL A 1 473 ? 12.484 45.75 11.547 1 83.25 473 VAL A O 1
ATOM 3823 N N . ASP A 1 474 ? 10.984 45.938 9.961 1 82.69 474 ASP A N 1
ATOM 3824 C CA . ASP A 1 474 ? 11.289 47.344 9.742 1 82.69 474 ASP A CA 1
ATOM 3825 C C . ASP A 1 474 ? 10.852 48.188 10.938 1 82.69 474 ASP A C 1
ATOM 3827 O O . ASP A 1 474 ? 11.484 49.188 11.258 1 82.69 474 ASP A O 1
ATOM 3831 N N . LEU A 1 475 ? 9.883 47.812 11.609 1 85.38 475 LEU A N 1
ATOM 3832 C CA . LEU A 1 475 ? 9.312 48.594 12.703 1 85.38 475 LEU A CA 1
ATOM 3833 C C . LEU A 1 475 ? 10.008 48.25 14.023 1 85.38 475 LEU A C 1
ATOM 3835 O O . LEU A 1 475 ? 9.742 48.906 15.039 1 85.38 475 LEU A O 1
ATOM 3839 N N . GLN A 1 476 ? 10.898 47.375 14.008 1 87.38 476 GLN A N 1
ATOM 3840 C CA . GLN A 1 476 ? 11.539 46.906 15.219 1 87.38 476 GLN A CA 1
ATOM 3841 C C . GLN A 1 476 ? 12.297 48.031 15.93 1 87.38 476 GLN A C 1
ATOM 3843 O O . GLN A 1 476 ? 12.383 48.031 17.156 1 87.38 476 GLN A O 1
ATOM 3848 N N . LYS A 1 477 ? 12.789 48.938 15.219 1 87.69 477 LYS A N 1
ATOM 3849 C CA . LYS A 1 477 ? 13.562 50.031 15.805 1 87.69 477 LYS A CA 1
ATOM 3850 C C . LYS A 1 477 ? 12.656 51.031 16.516 1 87.69 477 LYS A C 1
ATOM 3852 O O . LYS A 1 477 ? 13.008 51.531 17.578 1 87.69 477 LYS A O 1
ATOM 3857 N N . ARG A 1 478 ? 11.5 51.25 16.047 1 89.19 478 ARG A N 1
ATOM 3858 C CA . ARG A 1 478 ? 10.594 52.25 16.578 1 89.19 478 ARG A CA 1
ATOM 3859 C C . ARG A 1 478 ? 9.688 51.656 17.656 1 89.19 478 ARG A C 1
ATOM 3861 O O . ARG A 1 478 ? 9.367 52.344 18.641 1 89.19 478 ARG A O 1
ATOM 3868 N N . ILE A 1 479 ? 9.188 50.438 17.391 1 91.44 479 ILE A N 1
ATOM 3869 C CA . ILE A 1 479 ? 8.297 49.781 18.328 1 91.44 479 ILE A CA 1
ATOM 3870 C C . ILE A 1 479 ? 8.797 48.344 18.594 1 91.44 479 ILE A C 1
ATOM 3872 O O . ILE A 1 479 ? 8.156 47.375 18.203 1 91.44 479 ILE A O 1
ATOM 3876 N N . PRO A 1 480 ? 9.781 48.219 19.391 1 91.38 480 PRO A N 1
ATOM 3877 C CA . PRO A 1 480 ? 10.477 46.938 19.547 1 91.38 480 PRO A CA 1
ATOM 3878 C C . PRO A 1 480 ? 9.602 45.875 20.203 1 91.38 480 PRO A C 1
ATOM 3880 O O . PRO A 1 480 ? 9.617 44.719 19.781 1 91.38 480 PRO A O 1
ATOM 3883 N N . ASN A 1 481 ? 8.859 46.25 21.172 1 91.06 481 ASN A N 1
ATOM 3884 C CA . ASN A 1 481 ? 8.078 45.25 21.906 1 91.06 481 ASN A CA 1
ATOM 3885 C C . ASN A 1 481 ? 6.922 44.719 21.062 1 91.06 481 ASN A C 1
ATOM 3887 O O . ASN A 1 481 ? 6.699 43.5 21 1 91.06 481 ASN A O 1
ATOM 3891 N N . ILE A 1 482 ? 6.324 45.594 20.359 1 90 482 ILE A N 1
ATOM 3892 C CA . ILE A 1 482 ? 5.199 45.188 19.516 1 90 482 ILE A CA 1
ATOM 3893 C C . ILE A 1 482 ? 5.707 44.406 18.312 1 90 482 ILE A C 1
ATOM 3895 O O . ILE A 1 482 ? 5.09 43.406 17.906 1 90 482 ILE A O 1
ATOM 3899 N N . ALA A 1 483 ? 6.789 44.844 17.828 1 89.25 483 ALA A N 1
ATOM 3900 C CA . ALA A 1 483 ? 7.359 44.156 16.672 1 89.25 483 ALA A CA 1
ATOM 3901 C C . ALA A 1 483 ? 7.77 42.719 17.016 1 89.25 483 ALA A C 1
ATOM 3903 O O . ALA A 1 483 ? 7.582 41.812 16.203 1 89.25 483 ALA A O 1
ATOM 3904 N N . LYS A 1 484 ? 8.266 42.594 18.109 1 87.25 484 LYS A N 1
ATOM 3905 C CA . LYS A 1 484 ? 8.672 41.281 18.562 1 87.25 484 LYS A CA 1
ATOM 3906 C C . LYS A 1 484 ? 7.465 40.344 18.703 1 87.25 484 LYS A C 1
ATOM 3908 O O . LYS A 1 484 ? 7.5 39.188 18.25 1 87.25 484 LYS A O 1
ATOM 3913 N N . LEU A 1 485 ? 6.465 40.844 19.297 1 88.81 485 LEU A N 1
ATOM 3914 C CA . LEU A 1 485 ? 5.25 40.031 19.469 1 88.81 485 LEU A CA 1
ATOM 3915 C C . LEU A 1 485 ? 4.605 39.75 18.109 1 88.81 485 LEU A C 1
ATOM 3917 O O . LEU A 1 485 ? 4.105 38.625 17.891 1 88.81 485 LEU A O 1
ATOM 3921 N N . ALA A 1 486 ? 4.684 40.719 17.266 1 89.38 486 ALA A N 1
ATOM 3922 C CA . ALA A 1 486 ? 4.113 40.562 15.93 1 89.38 486 ALA A CA 1
ATOM 3923 C C . ALA A 1 486 ? 4.828 39.438 15.164 1 89.38 486 ALA A C 1
ATOM 3925 O O . ALA A 1 486 ? 4.188 38.594 14.531 1 89.38 486 ALA A O 1
ATOM 3926 N N . LEU A 1 487 ? 6.066 39.438 15.266 1 85.69 487 LEU A N 1
ATOM 3927 C CA . LEU A 1 487 ? 6.855 38.438 14.57 1 85.69 487 LEU A CA 1
ATOM 3928 C C . LEU A 1 487 ? 6.582 37.031 15.125 1 85.69 487 LEU A C 1
ATOM 3930 O O . LEU A 1 487 ? 6.523 36.062 14.375 1 85.69 487 LEU A O 1
ATOM 3934 N N . ASN A 1 488 ? 6.316 36.938 16.344 1 84.25 488 ASN A N 1
ATOM 3935 C CA . ASN A 1 488 ? 5.973 35.688 16.969 1 84.25 488 ASN A CA 1
ATOM 3936 C C . ASN A 1 488 ? 4.613 35.156 16.5 1 84.25 488 ASN A C 1
ATOM 3938 O O . ASN A 1 488 ? 4.461 34 16.188 1 84.25 488 ASN A O 1
ATOM 3942 N N . CYS A 1 489 ? 3.752 36.031 16.406 1 86.81 489 CYS A N 1
ATOM 3943 C CA . CYS A 1 489 ? 2.385 35.656 16.062 1 86.81 489 CYS A CA 1
ATOM 3944 C C . CYS A 1 489 ? 2.262 35.344 14.578 1 86.81 489 CYS A C 1
ATOM 3946 O O . CYS A 1 489 ? 1.603 34.375 14.203 1 86.81 489 CYS A O 1
ATOM 3948 N N . VAL A 1 490 ? 2.932 36.125 13.781 1 85.31 490 VAL A N 1
ATOM 3949 C CA . VAL A 1 490 ? 2.838 35.969 12.336 1 85.31 490 VAL A CA 1
ATOM 3950 C C . VAL A 1 490 ? 3.496 34.656 11.906 1 85.31 490 VAL A C 1
ATOM 3952 O O . VAL A 1 490 ? 3.041 34.031 10.961 1 85.31 490 VAL A O 1
ATOM 3955 N N . ASN A 1 491 ? 4.434 34.281 12.641 1 79.5 491 ASN A N 1
ATOM 3956 C CA . ASN A 1 491 ? 5.191 33.094 12.258 1 79.5 491 ASN A CA 1
ATOM 3957 C C . ASN A 1 491 ? 4.75 31.859 13.047 1 79.5 491 ASN A C 1
ATOM 3959 O O . ASN A 1 491 ? 5.234 30.766 12.797 1 79.5 491 ASN A O 1
ATOM 3963 N N . ALA A 1 492 ? 3.799 32.094 13.883 1 79.81 492 ALA A N 1
ATOM 3964 C CA . ALA A 1 492 ? 3.352 30.953 14.703 1 79.81 492 ALA A CA 1
ATOM 3965 C C . ALA A 1 492 ? 2.561 29.953 13.875 1 79.81 492 ALA A C 1
ATOM 3967 O O . ALA A 1 492 ? 1.71 30.328 13.07 1 79.81 492 ALA A O 1
ATOM 3968 N N . VAL A 1 493 ? 2.943 28.672 14.023 1 77.81 493 VAL A N 1
ATOM 3969 C CA . VAL A 1 493 ? 2.246 27.609 13.305 1 77.81 493 VAL A CA 1
ATOM 3970 C C . VAL A 1 493 ? 1.021 27.156 14.102 1 77.81 493 VAL A C 1
ATOM 3972 O O . VAL A 1 493 ? 1.15 26.656 15.219 1 77.81 493 VAL A O 1
ATOM 3975 N N . SER A 1 494 ? -0.184 27.469 13.57 1 74.44 494 SER A N 1
ATOM 3976 C CA . SER A 1 494 ? -1.42 27.109 14.258 1 74.44 494 SER A CA 1
ATOM 3977 C C . SER A 1 494 ? -2.223 26.094 13.445 1 74.44 494 SER A C 1
ATOM 3979 O O . SER A 1 494 ? -3.223 25.562 13.93 1 74.44 494 SER A O 1
ATOM 3981 N N . ASN A 1 495 ? -1.838 25.844 12.227 1 65.81 495 ASN A N 1
ATOM 3982 C CA . ASN A 1 495 ? -2.643 25.031 11.312 1 65.81 495 ASN A CA 1
ATOM 3983 C C . ASN A 1 495 ? -1.956 23.719 10.977 1 65.81 495 ASN A C 1
ATOM 3985 O O . ASN A 1 495 ? -2.252 23.109 9.945 1 65.81 495 ASN A O 1
ATOM 3989 N N . SER A 1 496 ? -1.347 23.094 11.883 1 69.44 496 SER A N 1
ATOM 3990 C CA . SER A 1 496 ? -0.329 22.203 11.328 1 69.44 496 SER A CA 1
ATOM 3991 C C . SER A 1 496 ? -0.895 20.812 11.062 1 69.44 496 SER A C 1
ATOM 3993 O O . SER A 1 496 ? -1.471 20.188 11.961 1 69.44 496 SER A O 1
ATOM 3995 N N . ALA A 1 497 ? -0.946 20.453 9.766 1 77.38 497 ALA A N 1
ATOM 3996 C CA . ALA A 1 497 ? -1.193 19.094 9.281 1 77.38 497 ALA A CA 1
ATOM 3997 C C . ALA A 1 497 ? 0.101 18.281 9.219 1 77.38 497 ALA A C 1
ATOM 3999 O O . ALA A 1 497 ? 0.148 17.219 8.602 1 77.38 497 ALA A O 1
ATOM 4000 N N . ASP A 1 498 ? 1.062 18.844 9.945 1 78.81 498 ASP A N 1
ATOM 4001 C CA . ASP A 1 498 ? 2.385 18.234 9.836 1 78.81 498 ASP A CA 1
ATOM 4002 C C . ASP A 1 498 ? 2.438 16.906 10.586 1 78.81 498 ASP A C 1
ATOM 4004 O O . ASP A 1 498 ? 3.152 15.984 10.18 1 78.81 498 ASP A O 1
ATOM 4008 N N . ALA A 1 499 ? 1.692 16.891 11.695 1 81 499 ALA A N 1
ATOM 4009 C CA . ALA A 1 499 ? 1.664 15.625 12.406 1 81 499 ALA A CA 1
ATOM 4010 C C . ALA A 1 499 ? 1.124 14.508 11.523 1 81 499 ALA A C 1
ATOM 4012 O O . ALA A 1 499 ? 1.675 13.406 11.492 1 81 499 ALA A O 1
ATOM 4013 N N . GLU A 1 500 ? 0.084 14.805 10.805 1 79.69 500 GLU A N 1
ATOM 4014 C CA . GLU A 1 500 ? -0.483 13.828 9.883 1 79.69 500 GLU A CA 1
ATOM 4015 C C . GLU A 1 500 ? 0.512 13.461 8.781 1 79.69 500 GLU A C 1
ATOM 4017 O O . GLU A 1 500 ? 0.609 12.305 8.383 1 79.69 500 GLU A O 1
ATOM 4022 N N . ARG A 1 501 ? 1.147 14.461 8.328 1 78.44 501 ARG A N 1
ATOM 4023 C CA . ARG A 1 501 ? 2.154 14.234 7.301 1 78.44 501 ARG A CA 1
ATOM 4024 C C . ARG A 1 501 ? 3.283 13.352 7.82 1 78.44 501 ARG A C 1
ATOM 4026 O O . ARG A 1 501 ? 3.83 12.531 7.082 1 78.44 501 ARG A O 1
ATOM 4033 N N . SER A 1 502 ? 3.623 13.578 9.047 1 83.75 502 SER A N 1
ATOM 4034 C CA . SER A 1 502 ? 4.684 12.773 9.648 1 83.75 502 SER A CA 1
ATOM 4035 C C . SER A 1 502 ? 4.277 11.312 9.75 1 83.75 502 SER A C 1
ATOM 4037 O O . SER A 1 502 ? 5.113 10.414 9.594 1 83.75 502 SER A O 1
ATOM 4039 N N . PHE A 1 503 ? 3.037 11.094 10.008 1 82.12 503 PHE A N 1
ATOM 4040 C CA . PHE A 1 503 ? 2.566 9.711 10.078 1 82.12 503 PHE A CA 1
ATOM 4041 C C . PHE A 1 503 ? 2.545 9.078 8.688 1 82.12 503 PHE A C 1
ATOM 4043 O O . PHE A 1 503 ? 2.789 7.879 8.547 1 82.12 503 PHE A O 1
ATOM 4050 N N . SER A 1 504 ? 2.207 9.883 7.715 1 82.31 504 SER A N 1
ATOM 4051 C CA . SER A 1 504 ? 2.291 9.391 6.348 1 82.31 504 SER A CA 1
ATOM 4052 C C . SER A 1 504 ? 3.707 8.93 6.008 1 82.31 504 SER A C 1
ATOM 4054 O O . SER A 1 504 ? 3.896 7.895 5.375 1 82.31 504 SER A O 1
ATOM 4056 N N . LEU A 1 505 ? 4.609 9.727 6.406 1 83.69 505 LEU A N 1
ATOM 4057 C CA . LEU A 1 505 ? 6.008 9.383 6.168 1 83.69 505 LEU A CA 1
ATOM 4058 C C . LEU A 1 505 ? 6.41 8.148 6.977 1 83.69 505 LEU A C 1
ATOM 4060 O O . LEU A 1 505 ? 7.156 7.301 6.488 1 83.69 505 LEU A O 1
ATOM 4064 N N . TYR A 1 506 ? 5.945 8.125 8.211 1 86.12 506 TYR A N 1
ATOM 4065 C CA . TYR A 1 506 ? 6.18 6.965 9.062 1 86.12 506 TYR A CA 1
ATOM 4066 C C . TYR A 1 506 ? 5.73 5.68 8.383 1 86.12 506 TYR A C 1
ATOM 4068 O O . TYR A 1 506 ? 6.457 4.684 8.383 1 86.12 506 TYR A O 1
ATOM 4076 N N . ASN A 1 507 ? 4.66 5.797 7.738 1 83.94 507 ASN A N 1
ATOM 4077 C CA . ASN A 1 507 ? 4.086 4.629 7.078 1 83.94 507 ASN A CA 1
ATOM 4078 C C . ASN A 1 507 ? 4.855 4.266 5.812 1 83.94 507 ASN A C 1
ATOM 4080 O O . ASN A 1 507 ? 4.855 3.107 5.391 1 83.94 507 ASN A O 1
ATOM 4084 N N . LEU A 1 508 ? 5.402 5.203 5.215 1 86.19 508 LEU A N 1
ATOM 4085 C CA . LEU A 1 508 ? 6.242 4.934 4.051 1 86.19 508 LEU A CA 1
ATOM 4086 C C . LEU A 1 508 ? 7.469 4.121 4.445 1 86.19 508 LEU A C 1
ATOM 4088 O O . LEU A 1 508 ? 7.938 3.283 3.67 1 86.19 508 LEU A O 1
ATOM 4092 N N . ILE A 1 509 ? 7.938 4.461 5.586 1 87.88 509 ILE A N 1
ATOM 4093 C CA . ILE A 1 509 ? 9.125 3.764 6.074 1 87.88 509 ILE A CA 1
ATOM 4094 C C . ILE A 1 509 ? 8.742 2.367 6.559 1 87.88 509 ILE A C 1
ATOM 4096 O O . ILE A 1 509 ? 9.391 1.381 6.199 1 87.88 509 ILE A O 1
ATOM 4100 N N . LEU A 1 510 ? 7.711 2.41 7.391 1 85.5 510 LEU A N 1
ATOM 4101 C CA . LEU A 1 510 ? 7.215 1.124 7.867 1 85.5 510 LEU A CA 1
ATOM 4102 C C . LEU A 1 510 ? 6.312 0.468 6.828 1 85.5 510 LEU A C 1
ATOM 4104 O O . LEU A 1 510 ? 5.102 0.361 7.031 1 85.5 510 LEU A O 1
ATOM 4108 N N . SER A 1 511 ? 6.887 0.056 5.785 1 81.62 511 SER A N 1
ATOM 4109 C CA . SER A 1 511 ? 6.129 -0.589 4.715 1 81.62 511 SER A CA 1
ATOM 4110 C C . SER A 1 511 ? 5.848 -2.051 5.047 1 81.62 511 SER A C 1
ATOM 4112 O O . SER A 1 511 ? 6.383 -2.59 6.016 1 81.62 511 SER A O 1
ATOM 4114 N N . ALA A 1 512 ? 5.066 -2.658 4.262 1 74.38 512 ALA A N 1
ATOM 4115 C CA . ALA A 1 512 ? 4.68 -4.051 4.477 1 74.38 512 ALA A CA 1
ATOM 4116 C C . ALA A 1 512 ? 5.898 -4.969 4.457 1 74.38 512 ALA A C 1
ATOM 4118 O O . ALA A 1 512 ? 5.895 -6.027 5.09 1 74.38 512 ALA A O 1
ATOM 4119 N N . ARG A 1 513 ? 6.922 -4.539 3.834 1 77.19 513 ARG A N 1
ATOM 4120 C CA . ARG A 1 513 ? 8.109 -5.379 3.703 1 77.19 513 ARG A CA 1
ATOM 4121 C C . ARG A 1 513 ? 9.117 -5.074 4.809 1 77.19 513 ARG A C 1
ATOM 4123 O O . ARG A 1 513 ? 10.148 -5.738 4.91 1 77.19 513 ARG A O 1
ATOM 4130 N N . ARG A 1 514 ? 8.82 -4.098 5.617 1 81.25 514 ARG A N 1
ATOM 4131 C CA . ARG A 1 514 ? 9.742 -3.707 6.676 1 81.25 514 ARG A CA 1
ATOM 4132 C C . ARG A 1 514 ? 9.062 -3.762 8.039 1 81.25 514 ARG A C 1
ATOM 4134 O O . ARG A 1 514 ? 9.258 -2.871 8.875 1 81.25 514 ARG A O 1
ATOM 4141 N N . LYS A 1 515 ? 8.281 -4.699 8.18 1 74.94 515 LYS A N 1
ATOM 4142 C CA . LYS A 1 515 ? 7.496 -4.809 9.406 1 74.94 515 LYS A CA 1
ATOM 4143 C C . LYS A 1 515 ? 8.367 -5.262 10.57 1 74.94 515 LYS A C 1
ATOM 4145 O O . LYS A 1 515 ? 7.996 -5.086 11.734 1 74.94 515 LYS A O 1
ATOM 4150 N N . SER A 1 516 ? 9.562 -5.781 10.266 1 76.62 516 SER A N 1
ATOM 4151 C CA . SER A 1 516 ? 10.414 -6.332 11.312 1 76.62 516 SER A CA 1
ATOM 4152 C C . SER A 1 516 ? 11.32 -5.262 11.906 1 76.62 516 SER A C 1
ATOM 4154 O O . SER A 1 516 ? 12.141 -5.547 12.781 1 76.62 516 SER A O 1
ATOM 4156 N N . LEU A 1 517 ? 11.164 -4.062 11.469 1 83.44 517 LEU A N 1
ATOM 4157 C CA . LEU A 1 517 ? 11.977 -2.973 11.992 1 83.44 517 LEU A CA 1
ATOM 4158 C C . LEU A 1 517 ? 11.703 -2.75 13.477 1 83.44 517 LEU A C 1
ATOM 4160 O O . LEU A 1 517 ? 10.547 -2.676 13.891 1 83.44 517 LEU A O 1
ATOM 4164 N N . ASN A 1 518 ? 12.773 -2.77 14.188 1 83.81 518 ASN A N 1
ATOM 4165 C CA . ASN A 1 518 ? 12.586 -2.475 15.609 1 83.81 518 ASN A CA 1
ATOM 4166 C C . ASN A 1 518 ? 12.32 -0.991 15.836 1 83.81 518 ASN A C 1
ATOM 4168 O O . ASN A 1 518 ? 12.547 -0.167 14.953 1 83.81 518 ASN A O 1
ATOM 4172 N N . GLU A 1 519 ? 11.914 -0.65 17.031 1 82.44 519 GLU A N 1
ATOM 4173 C CA . GLU A 1 519 ? 11.453 0.694 17.359 1 82.44 519 GLU A CA 1
ATOM 4174 C C . GLU A 1 519 ? 12.586 1.708 17.266 1 82.44 519 GLU A C 1
ATOM 4176 O O . GLU A 1 519 ? 12.391 2.824 16.781 1 82.44 519 GLU A O 1
ATOM 4181 N N . LYS A 1 520 ? 13.75 1.288 17.688 1 85.38 520 LYS A N 1
ATOM 4182 C CA . LYS A 1 520 ? 14.891 2.199 17.688 1 85.38 520 LYS A CA 1
ATOM 4183 C C . LYS A 1 520 ? 15.281 2.588 16.266 1 85.38 520 LYS A C 1
ATOM 4185 O O . LYS A 1 520 ? 15.492 3.768 15.977 1 85.38 520 LYS A O 1
ATOM 4190 N N . ASN A 1 521 ? 15.367 1.568 15.438 1 89.69 521 ASN A N 1
ATOM 4191 C CA . ASN A 1 521 ? 15.727 1.821 14.047 1 89.69 521 ASN A CA 1
ATOM 4192 C C . ASN A 1 521 ? 14.648 2.625 13.328 1 89.69 521 ASN A C 1
ATOM 4194 O O . ASN A 1 521 ? 14.953 3.516 12.531 1 89.69 521 ASN A O 1
ATOM 4198 N N . LEU A 1 522 ? 13.461 2.311 13.664 1 87.25 522 LEU A N 1
ATOM 4199 C CA . LEU A 1 522 ? 12.344 3.008 13.047 1 87.25 522 LEU A CA 1
ATOM 4200 C C . LEU A 1 522 ? 12.336 4.484 13.43 1 87.25 522 LEU A C 1
ATOM 4202 O O . LEU A 1 522 ? 12.109 5.348 12.578 1 87.25 522 LEU A O 1
ATOM 4206 N N . LYS A 1 523 ? 12.555 4.703 14.648 1 86.75 523 LYS A N 1
ATOM 4207 C CA . LYS A 1 523 ? 12.641 6.074 15.133 1 86.75 523 LYS A CA 1
ATOM 4208 C C . LYS A 1 523 ? 13.734 6.848 14.406 1 86.75 523 LYS A C 1
ATOM 4210 O O . LYS A 1 523 ? 13.516 7.973 13.953 1 86.75 523 LYS A O 1
ATOM 4215 N N . ALA A 1 524 ? 14.883 6.227 14.312 1 90.19 524 ALA A N 1
ATOM 4216 C CA . ALA A 1 524 ? 16.016 6.875 13.672 1 90.19 524 ALA A CA 1
ATOM 4217 C C . ALA A 1 524 ? 15.742 7.152 12.195 1 90.19 524 ALA A C 1
ATOM 4219 O O . ALA A 1 524 ? 16.031 8.242 11.695 1 90.19 524 ALA A O 1
ATOM 4220 N N . LEU A 1 525 ? 15.188 6.211 11.539 1 90.69 525 LEU A N 1
ATOM 4221 C CA . LEU A 1 525 ? 14.906 6.34 10.109 1 90.69 525 LEU A CA 1
ATOM 4222 C C . LEU A 1 525 ? 13.852 7.414 9.859 1 90.69 525 LEU A C 1
ATOM 4224 O O . LEU A 1 525 ? 13.977 8.211 8.93 1 90.69 525 LEU A O 1
ATOM 4228 N N . CYS A 1 526 ? 12.836 7.41 10.648 1 87.31 526 CYS A N 1
ATOM 4229 C CA . CYS A 1 526 ? 11.789 8.414 10.516 1 87.31 526 CYS A CA 1
ATOM 4230 C C . CYS A 1 526 ? 12.344 9.812 10.75 1 87.31 526 CYS A C 1
ATOM 4232 O O . CYS A 1 526 ? 12.031 10.742 9.992 1 87.31 526 CYS A O 1
ATOM 4234 N N . PHE A 1 527 ? 13.133 9.875 11.781 1 87.69 527 PHE A N 1
ATOM 4235 C CA . PHE A 1 527 ? 13.742 11.148 12.125 1 87.69 527 PHE A CA 1
ATOM 4236 C C . PHE A 1 527 ? 14.586 11.68 10.977 1 87.69 527 PHE A C 1
ATOM 4238 O O . PHE A 1 527 ? 14.453 12.844 10.586 1 87.69 527 PHE A O 1
ATOM 4245 N N . LEU A 1 528 ? 15.406 10.867 10.438 1 89.19 528 LEU A N 1
ATOM 4246 C CA . LEU A 1 528 ? 16.328 11.281 9.383 1 89.19 528 LEU A CA 1
ATOM 4247 C C . LEU A 1 528 ? 15.57 11.609 8.102 1 89.19 528 LEU A C 1
ATOM 4249 O O . LEU A 1 528 ? 15.883 12.586 7.426 1 89.19 528 LEU A O 1
ATOM 4253 N N . TYR A 1 529 ? 14.602 10.852 7.77 1 89.31 529 TYR A N 1
ATOM 4254 C CA . TYR A 1 529 ? 13.844 11.055 6.543 1 89.31 529 TYR A CA 1
ATOM 4255 C C . TYR A 1 529 ? 13.008 12.328 6.629 1 89.31 529 TYR A C 1
ATOM 4257 O O . TYR A 1 529 ? 12.945 13.102 5.672 1 89.31 529 TYR A O 1
ATOM 4265 N N . TYR A 1 530 ? 12.414 12.516 7.68 1 84.81 530 TYR A N 1
ATOM 4266 C CA . TYR A 1 530 ? 11.555 13.68 7.84 1 84.81 530 TYR A CA 1
ATOM 4267 C C . TYR A 1 530 ? 12.359 14.969 7.805 1 84.81 530 TYR A C 1
ATOM 4269 O O . TYR A 1 530 ? 11.891 15.992 7.297 1 84.81 530 TYR A O 1
ATOM 4277 N N . ASN A 1 531 ? 13.477 14.922 8.375 1 79.94 531 ASN A N 1
ATOM 4278 C CA . ASN A 1 531 ? 14.273 16.141 8.5 1 79.94 531 ASN A CA 1
ATOM 4279 C C . ASN A 1 531 ? 15.164 16.359 7.281 1 79.94 531 ASN A C 1
ATOM 4281 O O . ASN A 1 531 ? 15.969 17.281 7.25 1 79.94 531 ASN A O 1
ATOM 4285 N N . SER A 1 532 ? 14.992 15.352 6.332 1 78.12 532 SER A N 1
ATOM 4286 C CA . SER A 1 532 ? 15.812 15.484 5.129 1 78.12 532 SER A CA 1
ATOM 4287 C C . SER A 1 532 ? 15.336 16.641 4.266 1 78.12 532 SER A C 1
ATOM 4289 O O . SER A 1 532 ? 14.148 16.953 4.23 1 78.12 532 SER A O 1
ATOM 4291 N N . ASN A 1 533 ? 16.141 17.578 4.031 1 60.81 533 ASN A N 1
ATOM 4292 C CA . ASN A 1 533 ? 15.828 18.734 3.195 1 60.81 533 ASN A CA 1
ATOM 4293 C C . ASN A 1 533 ? 15.422 18.312 1.786 1 60.81 533 ASN A C 1
ATOM 4295 O O . ASN A 1 533 ? 16.219 17.719 1.058 1 60.81 533 ASN A O 1
ATOM 4299 N N . GLU A 1 534 ? 14.227 17.766 1.555 1 51.59 534 GLU A N 1
ATOM 4300 C CA . GLU A 1 534 ? 13.93 17.547 0.141 1 51.59 534 GLU A CA 1
ATOM 4301 C C . GLU A 1 534 ? 13.703 18.875 -0.58 1 51.59 534 GLU A C 1
ATOM 4303 O O . GLU A 1 534 ? 13.266 19.859 0.03 1 51.59 534 GLU A O 1
ATOM 4308 N N . MET B 1 1 ? 36.625 29.5 -25.031 1 59.31 1 MET B N 1
ATOM 4309 C CA . MET B 1 1 ? 35.156 29.297 -25.078 1 59.31 1 MET B CA 1
ATOM 4310 C C . MET B 1 1 ? 34.781 28.391 -26.234 1 59.31 1 MET B C 1
ATOM 4312 O O . MET B 1 1 ? 35.406 28.422 -27.297 1 59.31 1 MET B O 1
ATOM 4316 N N . HIS B 1 2 ? 34.156 27.156 -25.891 1 64.19 2 HIS B N 1
ATOM 4317 C CA . HIS B 1 2 ? 33.719 26.391 -27.047 1 64.19 2 HIS B CA 1
ATOM 4318 C C . HIS B 1 2 ? 32.188 26.312 -27.109 1 64.19 2 HIS B C 1
ATOM 4320 O O . HIS B 1 2 ? 31.531 26.328 -26.062 1 64.19 2 HIS B O 1
ATOM 4326 N N . ALA B 1 3 ? 31.625 26.531 -28.281 1 58.16 3 ALA B N 1
ATOM 4327 C CA . ALA B 1 3 ? 30.203 26.438 -28.578 1 58.16 3 ALA B CA 1
ATOM 4328 C C . ALA B 1 3 ? 29.766 25 -28.75 1 58.16 3 ALA B C 1
ATOM 4330 O O . ALA B 1 3 ? 30.438 24.203 -29.391 1 58.16 3 ALA B O 1
ATOM 4331 N N . ASP B 1 4 ? 29.109 24.438 -27.828 1 55.41 4 ASP B N 1
ATOM 4332 C CA . ASP B 1 4 ? 28.469 23.156 -28.078 1 55.41 4 ASP B CA 1
ATOM 4333 C C . ASP B 1 4 ? 26.953 23.297 -28.219 1 55.41 4 ASP B C 1
ATOM 4335 O O . ASP B 1 4 ? 26.25 23.438 -27.219 1 55.41 4 ASP B O 1
ATOM 4339 N N . GLY B 1 5 ? 26.328 23.281 -29.406 1 56.59 5 GLY B N 1
ATOM 4340 C CA . GLY B 1 5 ? 24.984 23.625 -29.812 1 56.59 5 GLY B CA 1
ATOM 4341 C C . GLY B 1 5 ? 24.625 25.078 -29.547 1 56.59 5 GLY B C 1
ATOM 4342 O O . GLY B 1 5 ? 25.359 25.984 -29.953 1 56.59 5 GLY B O 1
ATOM 4343 N N . ASP B 1 6 ? 23.453 25.406 -28.828 1 56.94 6 ASP B N 1
ATOM 4344 C CA . ASP B 1 6 ? 22.984 26.766 -28.578 1 56.94 6 ASP B CA 1
ATOM 4345 C C . ASP B 1 6 ? 23.547 27.297 -27.266 1 56.94 6 ASP B C 1
ATOM 4347 O O . ASP B 1 6 ? 23.094 28.344 -26.781 1 56.94 6 ASP B O 1
ATOM 4351 N N . LYS B 1 7 ? 24.516 26.531 -26.609 1 60.16 7 LYS B N 1
ATOM 4352 C CA . LYS B 1 7 ? 25.078 27 -25.359 1 60.16 7 LYS B CA 1
ATOM 4353 C C . LYS B 1 7 ? 26.578 27.234 -25.469 1 60.16 7 LYS B C 1
ATOM 4355 O O . LYS B 1 7 ? 27.266 26.562 -26.25 1 60.16 7 LYS B O 1
ATOM 4360 N N . LEU B 1 8 ? 27.078 28.344 -24.938 1 66.81 8 LEU B N 1
ATOM 4361 C CA . LEU B 1 8 ? 28.484 28.719 -24.906 1 66.81 8 LEU B CA 1
ATOM 4362 C C . LEU B 1 8 ? 29.156 28.25 -23.625 1 66.81 8 LEU B C 1
ATOM 4364 O O . LEU B 1 8 ? 28.641 28.484 -22.531 1 66.81 8 LEU B O 1
ATOM 4368 N N . PHE B 1 9 ? 30.172 27.328 -23.719 1 65.38 9 PHE B N 1
ATOM 4369 C CA . PHE B 1 9 ? 30.922 26.734 -22.594 1 65.38 9 PHE B CA 1
ATOM 4370 C C . PHE B 1 9 ? 32.25 27.469 -22.406 1 65.38 9 PHE B C 1
ATOM 4372 O O . PHE B 1 9 ? 32.969 27.734 -23.375 1 65.38 9 PHE B O 1
ATOM 4379 N N . CYS B 1 10 ? 32.469 27.953 -21.172 1 65.44 10 CYS B N 1
ATOM 4380 C CA . CYS B 1 10 ? 33.781 28.438 -20.844 1 65.44 10 CYS B CA 1
ATOM 4381 C C . CYS B 1 10 ? 34.688 27.297 -20.375 1 65.44 10 CYS B C 1
ATOM 4383 O O . CYS B 1 10 ? 34.438 26.672 -19.344 1 65.44 10 CYS B O 1
ATOM 4385 N N . THR B 1 11 ? 35.625 26.812 -21.125 1 66.94 11 THR B N 1
ATOM 4386 C CA . THR B 1 11 ? 36.531 25.688 -20.906 1 66.94 11 THR B CA 1
ATOM 4387 C C . THR B 1 11 ? 37.344 25.891 -19.625 1 66.94 11 THR B C 1
ATOM 4389 O O . THR B 1 11 ? 37.656 24.938 -18.922 1 66.94 11 THR B O 1
ATOM 4392 N N . SER B 1 12 ? 37.688 27 -19.234 1 65.25 12 SER B N 1
ATOM 4393 C CA . SER B 1 12 ? 38.5 27.281 -18.062 1 65.25 12 SER B CA 1
ATOM 4394 C C . SER B 1 12 ? 37.688 27.203 -16.781 1 65.25 12 SER B C 1
ATOM 4396 O O . SER B 1 12 ? 38.188 26.734 -15.758 1 65.25 12 SER B O 1
ATOM 4398 N N . CYS B 1 13 ? 36.469 27.562 -16.766 1 64.38 13 CYS B N 1
ATOM 4399 C CA . CYS B 1 13 ? 35.594 27.625 -15.586 1 64.38 13 CYS B CA 1
ATOM 4400 C C . CYS B 1 13 ? 34.594 26.5 -15.578 1 64.38 13 CYS B C 1
ATOM 4402 O O . CYS B 1 13 ? 33.875 26.312 -14.594 1 64.38 13 CYS B O 1
ATOM 4404 N N . ASN B 1 14 ? 34.469 25.562 -16.609 1 60.53 14 ASN B N 1
ATOM 4405 C CA . ASN B 1 14 ? 33.562 24.422 -16.844 1 60.53 14 ASN B CA 1
ATOM 4406 C C . ASN B 1 14 ? 32.125 24.797 -16.578 1 60.53 14 ASN B C 1
ATOM 4408 O O . ASN B 1 14 ? 31.406 24.078 -15.883 1 60.53 14 ASN B O 1
ATOM 4412 N N . VAL B 1 15 ? 31.703 25.969 -17.062 1 68.31 15 VAL B N 1
ATOM 4413 C CA . VAL B 1 15 ? 30.344 26.469 -16.906 1 68.31 15 VAL B CA 1
ATOM 4414 C C . VAL B 1 15 ? 29.719 26.734 -18.266 1 68.31 15 VAL B C 1
ATOM 4416 O O . VAL B 1 15 ? 30.422 27.031 -19.234 1 68.31 15 VAL B O 1
ATOM 4419 N N . VAL B 1 16 ? 28.344 26.531 -18.453 1 68.44 16 VAL B N 1
ATOM 4420 C CA . VAL B 1 16 ? 27.562 26.828 -19.656 1 68.44 16 VAL B CA 1
ATOM 4421 C C . VAL B 1 16 ? 27.062 28.281 -19.594 1 68.44 16 VAL B C 1
ATOM 4423 O O . VAL B 1 16 ? 26.5 28.703 -18.594 1 68.44 16 VAL B O 1
ATOM 4426 N N . LEU B 1 17 ? 27.453 29.141 -20.5 1 66.5 17 LEU B N 1
ATOM 4427 C CA . LEU B 1 17 ? 27.062 30.547 -20.594 1 66.5 17 LEU B CA 1
ATOM 4428 C C . LEU B 1 17 ? 25.938 30.734 -21.625 1 66.5 17 LEU B C 1
ATOM 4430 O O . LEU B 1 17 ? 25.906 30.016 -22.625 1 66.5 17 LEU B O 1
ATOM 4434 N N . ASN B 1 18 ? 24.781 31.484 -21.281 1 62.81 18 ASN B N 1
ATOM 4435 C CA . ASN B 1 18 ? 23.734 31.844 -22.234 1 62.81 18 ASN B CA 1
ATOM 4436 C C . ASN B 1 18 ? 24.266 32.75 -23.344 1 62.81 18 ASN B C 1
ATOM 4438 O O . ASN B 1 18 ? 24.844 33.812 -23.047 1 62.81 18 ASN B O 1
ATOM 4442 N N . HIS B 1 19 ? 24.266 32.344 -24.609 1 58.66 19 HIS B N 1
ATOM 4443 C CA . HIS B 1 19 ? 24.859 33 -25.781 1 58.66 19 HIS B CA 1
ATOM 4444 C C . HIS B 1 19 ? 23.984 34.156 -26.25 1 58.66 19 HIS B C 1
ATOM 4446 O O . HIS B 1 19 ? 24.375 34.938 -27.125 1 58.66 19 HIS B O 1
ATOM 4452 N N . ASP B 1 20 ? 22.672 34.344 -25.875 1 60.03 20 ASP B N 1
ATOM 4453 C CA . ASP B 1 20 ? 21.828 35.375 -26.5 1 60.03 20 ASP B CA 1
ATOM 4454 C C . ASP B 1 20 ? 22.172 36.75 -25.969 1 60.03 20 ASP B C 1
ATOM 4456 O O . ASP B 1 20 ? 21.781 37.75 -26.562 1 60.03 20 ASP B O 1
ATOM 4460 N N . ARG B 1 21 ? 22.828 36.875 -24.703 1 57.97 21 ARG B N 1
ATOM 4461 C CA . ARG B 1 21 ? 23.125 38.219 -24.188 1 57.97 21 ARG B CA 1
ATOM 4462 C C . ARG B 1 21 ? 24.625 38.438 -24.125 1 57.97 21 ARG B C 1
ATOM 4464 O O . ARG B 1 21 ? 25.328 37.781 -23.375 1 57.97 21 ARG B O 1
ATOM 4471 N N . ARG B 1 22 ? 25.094 39.25 -24.906 1 61.12 22 ARG B N 1
ATOM 4472 C CA . ARG B 1 22 ? 26.5 39.656 -25.016 1 61.12 22 ARG B CA 1
ATOM 4473 C C . ARG B 1 22 ? 27.031 40.156 -23.672 1 61.12 22 ARG B C 1
ATOM 4475 O O . ARG B 1 22 ? 28.188 39.906 -23.328 1 61.12 22 ARG B O 1
ATOM 4482 N N . SER B 1 23 ? 26.094 40.75 -22.828 1 66.75 23 SER B N 1
ATOM 4483 C CA . SER B 1 23 ? 26.531 41.375 -21.562 1 66.75 23 SER B CA 1
ATOM 4484 C C . SER B 1 23 ? 26.953 40.281 -20.562 1 66.75 23 SER B C 1
ATOM 4486 O O . SER B 1 23 ? 27.906 40.5 -19.812 1 66.75 23 SER B O 1
ATOM 4488 N N . VAL B 1 24 ? 26.312 39.062 -20.625 1 67.94 24 VAL B N 1
ATOM 4489 C CA . VAL B 1 24 ? 26.578 38 -19.672 1 67.94 24 VAL B CA 1
ATOM 4490 C C . VAL B 1 24 ? 27.938 37.375 -19.969 1 67.94 24 VAL B C 1
ATOM 4492 O O . VAL B 1 24 ? 28.703 37.031 -19.047 1 67.94 24 VAL B O 1
ATOM 4495 N N . ILE B 1 25 ? 28.297 37.312 -21.234 1 68.12 25 ILE B N 1
ATOM 4496 C CA . ILE B 1 25 ? 29.578 36.781 -21.672 1 68.12 25 ILE B CA 1
ATOM 4497 C C . ILE B 1 25 ? 30.703 37.719 -21.281 1 68.12 25 ILE B C 1
ATOM 4499 O O . ILE B 1 25 ? 31.734 37.281 -20.766 1 68.12 25 ILE B O 1
ATOM 4503 N N . VAL B 1 26 ? 30.484 39.031 -21.406 1 71.19 26 VAL B N 1
ATOM 4504 C CA . VAL B 1 26 ? 31.484 40.031 -21.094 1 71.19 26 VAL B CA 1
ATOM 4505 C C . VAL B 1 26 ? 31.719 40.094 -19.594 1 71.19 26 VAL B C 1
ATOM 4507 O O . VAL B 1 26 ? 32.844 40.188 -19.125 1 71.19 26 VAL B O 1
ATOM 4510 N N . ASP B 1 27 ? 30.656 39.938 -18.781 1 71.38 27 ASP B N 1
ATOM 4511 C CA . ASP B 1 27 ? 30.75 39.969 -17.328 1 71.38 27 ASP B CA 1
ATOM 4512 C C . ASP B 1 27 ? 31.453 38.719 -16.797 1 71.38 27 ASP B C 1
ATOM 4514 O O . ASP B 1 27 ? 32.25 38.781 -15.852 1 71.38 27 ASP B O 1
ATOM 4518 N N . HIS B 1 28 ? 31.234 37.531 -17.438 1 73.44 28 HIS B N 1
ATOM 4519 C CA . HIS B 1 28 ? 31.938 36.312 -17.047 1 73.44 28 HIS B CA 1
ATOM 4520 C C . HIS B 1 28 ? 33.438 36.469 -17.281 1 73.44 28 HIS B C 1
ATOM 4522 O O . HIS B 1 28 ? 34.25 36.125 -16.406 1 73.44 28 HIS B O 1
ATOM 4528 N N . PHE B 1 29 ? 33.781 37.062 -18.406 1 72.56 29 PHE B N 1
ATOM 4529 C CA . PHE B 1 29 ? 35.219 37.219 -18.734 1 72.56 29 PHE B CA 1
ATOM 4530 C C . PHE B 1 29 ? 35.844 38.25 -17.812 1 72.56 29 PHE B C 1
ATOM 4532 O O . PHE B 1 29 ? 37.062 38.156 -17.531 1 72.56 29 PHE B O 1
ATOM 4539 N N . ALA B 1 30 ? 35.031 39.188 -17.266 1 69.69 30 ALA B N 1
ATOM 4540 C CA . ALA B 1 30 ? 35.531 40.25 -16.391 1 69.69 30 ALA B CA 1
ATOM 4541 C C . ALA B 1 30 ? 35.531 39.812 -14.93 1 69.69 30 ALA B C 1
ATOM 4543 O O . ALA B 1 30 ? 36.094 40.5 -14.07 1 69.69 30 ALA B O 1
ATOM 4544 N N . SER B 1 31 ? 34.906 38.656 -14.703 1 70.5 31 SER B N 1
ATOM 4545 C CA . SER B 1 31 ? 34.781 38.219 -13.312 1 70.5 31 SER B CA 1
ATOM 4546 C C . SER B 1 31 ? 36.125 37.719 -12.789 1 70.5 31 SER B C 1
ATOM 4548 O O . SER B 1 31 ? 36.969 37.219 -13.547 1 70.5 31 SER B O 1
ATOM 4550 N N . LYS B 1 32 ? 36.438 37.875 -11.469 1 69.62 32 LYS B N 1
ATOM 4551 C CA . LYS B 1 32 ? 37.656 37.5 -10.797 1 69.62 32 LYS B CA 1
ATOM 4552 C C . LYS B 1 32 ? 37.844 36 -10.805 1 69.62 32 LYS B C 1
ATOM 4554 O O . LYS B 1 32 ? 38.969 35.5 -10.945 1 69.62 32 LYS B O 1
ATOM 4559 N N . LYS B 1 33 ? 36.781 35.219 -10.781 1 66.94 33 LYS B N 1
ATOM 4560 C CA . LYS B 1 33 ? 36.844 33.75 -10.758 1 66.94 33 LYS B CA 1
ATOM 4561 C C . LYS B 1 33 ? 37.344 33.219 -12.094 1 66.94 33 LYS B C 1
ATOM 4563 O O . LYS B 1 33 ? 38.156 32.312 -12.125 1 66.94 33 LYS B O 1
ATOM 4568 N N . HIS B 1 34 ? 36.844 33.719 -13.172 1 70.62 34 HIS B N 1
ATOM 4569 C CA . HIS B 1 34 ? 37.312 33.281 -14.484 1 70.62 34 HIS B CA 1
ATOM 4570 C C . HIS B 1 34 ? 38.781 33.656 -14.688 1 70.62 34 HIS B C 1
ATOM 4572 O O . HIS B 1 34 ? 39.562 32.844 -15.18 1 70.62 34 HIS B O 1
ATOM 4578 N N . LYS B 1 35 ? 39.219 34.906 -14.258 1 72.19 35 LYS B N 1
ATOM 4579 C CA . LYS B 1 35 ? 40.594 35.344 -14.422 1 72.19 35 LYS B CA 1
ATOM 4580 C C . LYS B 1 35 ? 41.562 34.469 -13.609 1 72.19 35 LYS B C 1
ATOM 4582 O O . LYS B 1 35 ? 42.625 34.125 -14.078 1 72.19 35 LYS B O 1
ATOM 4587 N N . LEU B 1 36 ? 41.156 34.094 -12.43 1 69.12 36 LEU B N 1
ATOM 4588 C CA . LEU B 1 36 ? 42 33.281 -11.578 1 69.12 36 LEU B CA 1
ATOM 4589 C C . LEU B 1 36 ? 42.125 31.859 -12.148 1 69.12 36 LEU B C 1
ATOM 4591 O O . LEU B 1 36 ? 43.219 31.281 -12.141 1 69.12 36 LEU B O 1
ATOM 4595 N N . LYS B 1 37 ? 41.031 31.312 -12.703 1 66.12 37 LYS B N 1
ATOM 4596 C CA . LYS B 1 37 ? 41.125 29.969 -13.273 1 66.12 37 LYS B CA 1
ATOM 4597 C C . LYS B 1 37 ? 41.875 29.984 -14.602 1 66.12 37 LYS B C 1
ATOM 4599 O O . LYS B 1 37 ? 42.594 29.047 -14.922 1 66.12 37 LYS B O 1
ATOM 4604 N N . GLU B 1 38 ? 41.719 31.062 -15.281 1 66 38 GLU B N 1
ATOM 4605 C CA . GLU B 1 38 ? 42.469 31.234 -16.516 1 66 38 GLU B CA 1
ATOM 4606 C C . GLU B 1 38 ? 43.969 31.391 -16.234 1 66 38 GLU B C 1
ATOM 4608 O O . GLU B 1 38 ? 44.812 30.812 -16.938 1 66 38 GLU B O 1
ATOM 4613 N N . GLU B 1 39 ? 44.375 32.156 -15.219 1 64.81 39 GLU B N 1
ATOM 4614 C CA . GLU B 1 39 ? 45.781 32.312 -14.844 1 64.81 39 GLU B CA 1
ATOM 4615 C C . GLU B 1 39 ? 46.375 31.016 -14.305 1 64.81 39 GLU B C 1
ATOM 4617 O O . GLU B 1 39 ? 47.5 30.656 -14.609 1 64.81 39 GLU B O 1
ATOM 4622 N N . ALA B 1 40 ? 45.688 30.266 -13.531 1 57.5 40 ALA B N 1
ATOM 4623 C CA . ALA B 1 40 ? 46.125 28.953 -13.062 1 57.5 40 ALA B CA 1
ATOM 4624 C C . ALA B 1 40 ? 46.281 27.969 -14.219 1 57.5 40 ALA B C 1
ATOM 4626 O O . ALA B 1 40 ? 47.219 27.172 -14.25 1 57.5 40 ALA B O 1
ATOM 4627 N N . ALA B 1 41 ? 45.438 28.016 -15.117 1 51.81 41 ALA B N 1
ATOM 4628 C CA . ALA B 1 41 ? 45.531 27.172 -16.297 1 51.81 41 ALA B CA 1
ATOM 4629 C C . ALA B 1 41 ? 46.75 27.562 -17.156 1 51.81 41 ALA B C 1
ATOM 4631 O O . ALA B 1 41 ? 47.406 26.703 -17.734 1 51.81 41 ALA B O 1
ATOM 4632 N N . GLN B 1 42 ? 47 28.734 -17.297 1 49.03 42 GLN B N 1
ATOM 4633 C CA . GLN B 1 42 ? 48.188 29.172 -18.016 1 49.03 42 GLN B CA 1
ATOM 4634 C C . GLN B 1 42 ? 49.469 28.766 -17.297 1 49.03 42 GLN B C 1
ATOM 4636 O O . GLN B 1 42 ? 50.469 28.438 -17.922 1 49.03 42 GLN B O 1
ATOM 4641 N N . GLU B 1 43 ? 49.594 28.891 -15.984 1 45.97 43 GLU B N 1
ATOM 4642 C CA . GLU B 1 43 ? 50.812 28.438 -15.297 1 45.97 43 GLU B CA 1
ATOM 4643 C C . GLU B 1 43 ? 50.969 26.938 -15.406 1 45.9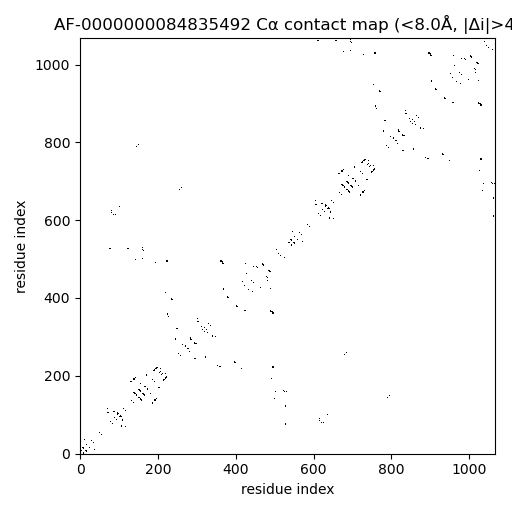7 43 GLU B C 1
ATOM 4645 O O . GLU B 1 43 ? 52.094 26.422 -15.516 1 45.97 43 GLU B O 1
ATOM 4650 N N . ASP B 1 44 ? 50 26.141 -15.164 1 40.03 44 ASP B N 1
ATOM 4651 C CA . ASP B 1 44 ? 50.125 24.719 -15.383 1 40.03 44 ASP B CA 1
ATOM 4652 C C . ASP B 1 44 ? 50.25 24.391 -16.875 1 40.03 44 ASP B C 1
ATOM 4654 O O . ASP B 1 44 ? 50.344 23.219 -17.266 1 40.03 44 ASP B O 1
ATOM 4658 N N . GLY B 1 45 ? 50.094 25.297 -17.734 1 37.28 45 GLY B N 1
ATOM 4659 C CA . GLY B 1 45 ? 50.281 25.188 -19.172 1 37.28 45 GLY B CA 1
ATOM 4660 C C . GLY B 1 45 ? 51.719 24.828 -19.547 1 37.28 45 GLY B C 1
ATOM 4661 O O . GLY B 1 45 ? 52.031 24.719 -20.734 1 37.28 45 GLY B O 1
ATOM 4662 N N . GLY B 1 46 ? 52.719 25.172 -18.828 1 35.09 46 GLY B N 1
ATOM 4663 C CA . GLY B 1 46 ? 54 24.812 -19.375 1 35.09 46 GLY B CA 1
ATOM 4664 C C . GLY B 1 46 ? 54.125 23.344 -19.719 1 35.09 46 GLY B C 1
ATOM 4665 O O . GLY B 1 46 ? 54.781 22.969 -20.688 1 35.09 46 GLY B O 1
ATOM 4666 N N . ASN B 1 47 ? 54.281 22.422 -18.766 1 33.44 47 ASN B N 1
ATOM 4667 C CA . ASN B 1 47 ? 54.5 21.047 -19.203 1 33.44 47 ASN B CA 1
ATOM 4668 C C . ASN B 1 47 ? 53.25 20.484 -19.859 1 33.44 47 ASN B C 1
ATOM 4670 O O . ASN B 1 47 ? 52.594 19.578 -19.328 1 33.44 47 ASN B O 1
ATOM 4674 N N . LYS B 1 48 ? 52.312 21.266 -20.359 1 33.19 48 LYS B N 1
ATOM 4675 C CA . LYS B 1 48 ? 51.219 20.812 -21.219 1 33.19 48 LYS B CA 1
ATOM 4676 C C . LYS B 1 48 ? 51.75 20.031 -22.422 1 33.19 48 LYS B C 1
ATOM 4678 O O . LYS B 1 48 ? 52.281 20.625 -23.375 1 33.19 48 LYS B O 1
ATOM 4683 N N . ARG B 1 49 ? 52.469 18.938 -22.297 1 33.06 49 ARG B N 1
ATOM 4684 C CA . ARG B 1 49 ? 52.656 18.062 -23.438 1 33.06 49 ARG B CA 1
ATOM 4685 C C . ARG B 1 49 ? 51.438 18.062 -24.344 1 33.06 49 ARG B C 1
ATOM 4687 O O . ARG B 1 49 ? 50.312 18 -23.875 1 33.06 49 ARG B O 1
ATOM 4694 N N . GLN B 1 50 ? 51.531 18.531 -25.594 1 31.86 50 GLN B N 1
ATOM 4695 C CA . GLN B 1 50 ? 50.594 18.469 -26.719 1 31.86 50 GLN B CA 1
ATOM 4696 C C . GLN B 1 50 ? 49.906 17.125 -26.812 1 31.86 50 GLN B C 1
ATOM 4698 O O . GLN B 1 50 ? 50.531 16.109 -27.109 1 31.86 50 GLN B O 1
ATOM 4703 N N . LYS B 1 51 ? 49.062 16.812 -25.922 1 35.31 51 LYS B N 1
ATOM 4704 C CA . LYS B 1 51 ? 48.281 15.617 -26.234 1 35.31 51 LYS B CA 1
ATOM 4705 C C . LYS B 1 51 ? 47.812 15.625 -27.688 1 35.31 51 LYS B C 1
ATOM 4707 O O . LYS B 1 51 ? 47.344 16.641 -28.188 1 35.31 51 LYS B O 1
ATOM 4712 N N . THR B 1 52 ? 48.5 14.883 -28.578 1 34 52 THR B N 1
ATOM 4713 C CA . THR B 1 52 ? 48.188 14.766 -30 1 34 52 THR B CA 1
ATOM 4714 C C . THR B 1 52 ? 46.688 14.562 -30.203 1 34 52 THR B C 1
ATOM 4716 O O . THR B 1 52 ? 46 14.062 -29.328 1 34 52 THR B O 1
ATOM 4719 N N . ILE B 1 53 ? 46.094 15.25 -31.25 1 40.47 53 ILE B N 1
ATOM 4720 C CA . ILE B 1 53 ? 44.719 15.188 -31.688 1 40.47 53 ILE B CA 1
ATOM 4721 C C . ILE B 1 53 ? 44.156 13.773 -31.484 1 40.47 53 ILE B C 1
ATOM 4723 O O . ILE B 1 53 ? 43.031 13.602 -31.016 1 40.47 53 ILE B O 1
ATOM 4727 N N . PRO B 1 54 ? 44.906 12.883 -31.844 1 43.59 54 PRO B N 1
ATOM 4728 C CA . PRO B 1 54 ? 44.344 11.539 -31.656 1 43.59 54 PRO B CA 1
ATOM 4729 C C . PRO B 1 54 ? 44.156 11.164 -30.188 1 43.59 54 PRO B C 1
ATOM 4731 O O . PRO B 1 54 ? 43.219 10.477 -29.844 1 43.59 54 PRO B O 1
ATOM 4734 N N . SER B 1 55 ? 44.938 11.695 -29.406 1 45.75 55 SER B N 1
ATOM 4735 C CA . SER B 1 55 ? 44.875 11.32 -28 1 45.75 55 SER B CA 1
ATOM 4736 C C . SER B 1 55 ? 43.719 12.016 -27.281 1 45.75 55 SER B C 1
ATOM 4738 O O . SER B 1 55 ? 43.062 11.422 -26.422 1 45.75 55 SER B O 1
ATOM 4740 N N . THR B 1 56 ? 43.531 13.219 -27.641 1 43.66 56 THR B N 1
ATOM 4741 C CA . THR B 1 56 ? 42.406 13.961 -27.062 1 43.66 56 THR B CA 1
ATOM 4742 C C . THR B 1 56 ? 41.062 13.344 -27.516 1 43.66 56 THR B C 1
ATOM 4744 O O . THR B 1 56 ? 40.125 13.242 -26.719 1 43.66 56 THR B O 1
ATOM 4747 N N . LEU B 1 57 ? 41.031 13.023 -28.734 1 45.34 57 LEU B N 1
ATOM 4748 C CA . LEU B 1 57 ? 39.844 12.367 -29.234 1 45.34 57 LEU B CA 1
ATOM 4749 C C . LEU B 1 57 ? 39.625 11.016 -28.562 1 45.34 57 LEU B C 1
ATOM 4751 O O . LEU B 1 57 ? 38.5 10.641 -28.266 1 45.34 57 LEU B O 1
ATOM 4755 N N . LYS B 1 58 ? 40.719 10.312 -28.484 1 48.34 58 LYS B N 1
ATOM 4756 C CA . LYS B 1 58 ? 40.625 9.031 -27.781 1 48.34 58 LYS B CA 1
ATOM 4757 C C . LYS B 1 58 ? 40.219 9.219 -26.328 1 48.34 58 LYS B C 1
ATOM 4759 O O . LYS B 1 58 ? 39.438 8.438 -25.781 1 48.34 58 LYS B O 1
ATOM 4764 N N . ASN B 1 59 ? 40.781 10.289 -25.844 1 50.19 59 ASN B N 1
ATOM 4765 C CA . ASN B 1 59 ? 40.469 10.586 -24.453 1 50.19 59 ASN B CA 1
ATOM 4766 C C . ASN B 1 59 ? 39 11.008 -24.297 1 50.19 59 ASN B C 1
ATOM 4768 O O . ASN B 1 59 ? 38.344 10.633 -23.328 1 50.19 59 ASN B O 1
ATOM 4772 N N . LYS B 1 60 ? 38.562 11.742 -25.281 1 51.12 60 LYS B N 1
ATOM 4773 C CA . LYS B 1 60 ? 37.156 12.148 -25.266 1 51.12 60 LYS B CA 1
ATOM 4774 C C . LYS B 1 60 ? 36.219 10.953 -25.469 1 51.12 60 LYS B C 1
ATOM 4776 O O . LYS B 1 60 ? 35.188 10.852 -24.828 1 51.12 60 LYS B O 1
ATOM 4781 N N . THR B 1 61 ? 36.688 10.18 -26.422 1 60.78 61 THR B N 1
ATOM 4782 C CA . THR B 1 61 ? 35.906 8.984 -26.703 1 60.78 61 THR B CA 1
ATOM 4783 C C . THR B 1 61 ? 35.875 8.055 -25.484 1 60.78 61 THR B C 1
ATOM 4785 O O . THR B 1 61 ? 34.844 7.469 -25.172 1 60.78 61 THR B O 1
ATOM 4788 N N . GLN B 1 62 ? 37 7.973 -24.875 1 70.31 62 GLN B N 1
ATOM 4789 C CA . GLN B 1 62 ? 37.062 7.117 -23.703 1 70.31 62 GLN B CA 1
ATOM 4790 C C . GLN B 1 62 ? 36.281 7.715 -22.531 1 70.31 62 GLN B C 1
ATOM 4792 O O . GLN B 1 62 ? 35.594 6.996 -21.797 1 70.31 62 GLN B O 1
ATOM 4797 N N . ALA B 1 63 ? 36.406 9 -22.484 1 70.38 63 ALA B N 1
ATOM 4798 C CA . ALA B 1 63 ? 35.688 9.68 -21.438 1 70.38 63 ALA B CA 1
ATOM 4799 C C . ALA B 1 63 ? 34.156 9.523 -21.625 1 70.38 63 ALA B C 1
ATOM 4801 O O . ALA B 1 63 ? 33.438 9.336 -20.672 1 70.38 63 ALA B O 1
ATOM 4802 N N . GLU B 1 64 ? 33.812 9.633 -22.906 1 77.69 64 GLU B N 1
ATOM 4803 C CA . GLU B 1 64 ? 32.375 9.477 -23.219 1 77.69 64 GLU B CA 1
ATOM 4804 C C . GLU B 1 64 ? 31.922 8.055 -22.922 1 77.69 64 GLU B C 1
ATOM 4806 O O . GLU B 1 64 ? 30.812 7.855 -22.406 1 77.69 64 GLU B O 1
ATOM 4811 N N . LYS B 1 65 ? 32.75 7.188 -23.219 1 82.44 65 LYS B N 1
ATOM 4812 C CA . LYS B 1 65 ? 32.406 5.793 -22.953 1 82.44 65 LYS B CA 1
ATOM 4813 C C . LYS B 1 65 ? 32.281 5.539 -21.453 1 82.44 65 LYS B C 1
ATOM 4815 O O . LYS B 1 65 ? 31.391 4.824 -21 1 82.44 65 LYS B O 1
ATOM 4820 N N . GLU B 1 66 ? 33.188 6.133 -20.766 1 83.81 66 GLU B N 1
ATOM 4821 C CA . GLU B 1 66 ? 33.156 5.961 -19.312 1 83.81 66 GLU B CA 1
ATOM 4822 C C . GLU B 1 66 ? 31.906 6.617 -18.703 1 83.81 66 GLU B C 1
ATOM 4824 O O . GLU B 1 66 ? 31.344 6.102 -17.734 1 83.81 66 GLU B O 1
ATOM 4829 N N . ARG B 1 67 ? 31.594 7.664 -19.312 1 86.56 67 ARG B N 1
ATOM 4830 C CA . ARG B 1 67 ? 30.391 8.359 -18.859 1 86.56 67 ARG B CA 1
ATOM 4831 C C . ARG B 1 67 ? 29.141 7.516 -19.078 1 86.56 67 ARG B C 1
ATOM 4833 O O . ARG B 1 67 ? 28.297 7.402 -18.188 1 86.56 67 ARG B O 1
ATOM 4840 N N . VAL B 1 68 ? 29.078 7.02 -20.188 1 89.94 68 VAL B N 1
ATOM 4841 C CA . VAL B 1 68 ? 27.922 6.195 -20.531 1 89.94 68 VAL B CA 1
ATOM 4842 C C . VAL B 1 68 ? 27.906 4.953 -19.641 1 89.94 68 VAL B C 1
ATOM 4844 O O . VAL B 1 68 ? 26.844 4.531 -19.172 1 89.94 68 VAL B O 1
ATOM 4847 N N . GLU B 1 69 ? 29.031 4.457 -19.375 1 91.25 69 GLU B N 1
ATOM 4848 C CA . GLU B 1 69 ? 29.125 3.23 -18.594 1 91.25 69 GLU B CA 1
ATOM 4849 C C . GLU B 1 69 ? 28.656 3.457 -17.156 1 91.25 69 GLU B C 1
ATOM 4851 O O . GLU B 1 69 ? 27.953 2.621 -16.578 1 91.25 69 GLU B O 1
ATOM 4856 N N . ILE B 1 70 ? 29.078 4.551 -16.625 1 92.75 70 ILE B N 1
ATOM 4857 C CA . ILE B 1 70 ? 28.703 4.809 -15.234 1 92.75 70 ILE B CA 1
ATOM 4858 C C . ILE B 1 70 ? 27.203 5.066 -15.148 1 92.75 70 ILE B C 1
ATOM 4860 O O . ILE B 1 70 ? 26.562 4.68 -14.172 1 92.75 70 ILE B O 1
ATOM 4864 N N . CYS B 1 71 ? 26.656 5.75 -16.094 1 94.88 71 CYS B N 1
ATOM 4865 C CA . CYS B 1 71 ? 25.234 6.031 -16.109 1 94.88 71 CYS B CA 1
ATOM 4866 C C . CYS B 1 71 ? 24.422 4.746 -16.234 1 94.88 71 CYS B C 1
ATOM 4868 O O . CYS B 1 71 ? 23.438 4.551 -15.531 1 94.88 71 CYS B O 1
ATOM 4870 N N . LYS B 1 72 ? 24.891 3.879 -17.062 1 94.69 72 LYS B N 1
ATOM 4871 C CA . LYS B 1 72 ? 24.219 2.6 -17.25 1 94.69 72 LYS B CA 1
ATOM 4872 C C . LYS B 1 72 ? 24.328 1.731 -16 1 94.69 72 LYS B C 1
ATOM 4874 O O . LYS B 1 72 ? 23.344 1.086 -15.609 1 94.69 72 LYS B O 1
ATOM 4879 N N . ALA B 1 73 ? 25.469 1.74 -15.469 1 94.25 73 ALA B N 1
ATOM 4880 C CA . ALA B 1 73 ? 25.672 0.96 -14.258 1 94.25 73 ALA B CA 1
ATOM 4881 C C . ALA B 1 73 ? 24.781 1.456 -13.125 1 94.25 73 ALA B C 1
ATOM 4883 O O . ALA B 1 73 ? 24.25 0.657 -12.352 1 94.25 73 ALA B O 1
ATOM 4884 N N . TRP B 1 74 ? 24.656 2.746 -13.023 1 95.75 74 TRP B N 1
ATOM 4885 C CA . TRP B 1 74 ? 23.828 3.354 -11.984 1 95.75 74 TRP B CA 1
ATOM 4886 C C . TRP B 1 74 ? 22.359 3 -12.195 1 95.75 74 TRP B C 1
ATOM 4888 O O . TRP B 1 74 ? 21.672 2.592 -11.25 1 95.75 74 TRP B O 1
ATOM 4898 N N . VAL B 1 75 ? 21.891 3.096 -13.406 1 96.31 75 VAL B N 1
ATOM 4899 C CA . VAL B 1 75 ? 20.5 2.779 -13.734 1 96.31 75 VAL B CA 1
ATOM 4900 C C . VAL B 1 75 ? 20.234 1.303 -13.453 1 96.31 75 VAL B C 1
ATOM 4902 O O . VAL B 1 75 ? 19.203 0.955 -12.867 1 96.31 75 VAL B O 1
ATOM 4905 N N . LYS B 1 76 ? 21.109 0.475 -13.828 1 95 76 LYS B N 1
ATOM 4906 C CA . LYS B 1 76 ? 20.969 -0.961 -13.602 1 95 76 LYS B CA 1
ATOM 4907 C C . LYS B 1 76 ? 20.906 -1.281 -12.109 1 95 76 LYS B C 1
ATOM 4909 O O . LYS B 1 76 ? 20.078 -2.082 -11.672 1 95 76 LYS B O 1
ATOM 4914 N N . THR B 1 77 ? 21.812 -0.622 -11.422 1 94.75 77 THR B N 1
ATOM 4915 C CA . THR B 1 77 ? 21.859 -0.843 -9.977 1 94.75 77 THR B CA 1
ATOM 4916 C C . THR B 1 77 ? 20.547 -0.448 -9.32 1 94.75 77 THR B C 1
ATOM 4918 O O . THR B 1 77 ? 19.984 -1.212 -8.523 1 94.75 77 THR B O 1
ATOM 4921 N N . LEU B 1 78 ? 20.031 0.723 -9.625 1 95.69 78 LEU B N 1
ATOM 4922 C CA . LEU B 1 78 ? 18.797 1.205 -9.023 1 95.69 78 LEU B CA 1
ATOM 4923 C C . LEU B 1 78 ? 17.609 0.339 -9.445 1 95.69 78 LEU B C 1
ATOM 4925 O O . LEU B 1 78 ? 16.812 -0.069 -8.609 1 95.69 78 LEU B O 1
ATOM 4929 N N . ALA B 1 79 ? 17.516 0.029 -10.695 1 94.38 79 ALA B N 1
ATOM 4930 C CA . ALA B 1 79 ? 16.391 -0.727 -11.227 1 94.38 79 ALA B CA 1
ATOM 4931 C C . ALA B 1 79 ? 16.359 -2.141 -10.656 1 94.38 79 ALA B C 1
ATOM 4933 O O . ALA B 1 79 ? 15.305 -2.621 -10.234 1 94.38 79 ALA B O 1
ATOM 4934 N N . ASP B 1 80 ? 17.531 -2.783 -10.609 1 93.12 80 ASP B N 1
ATOM 4935 C CA . ASP B 1 80 ? 17.594 -4.156 -10.117 1 93.12 80 ASP B CA 1
ATOM 4936 C C . ASP B 1 80 ? 17.297 -4.223 -8.625 1 93.12 80 ASP B C 1
ATOM 4938 O O . ASP B 1 80 ? 16.766 -5.23 -8.141 1 93.12 80 ASP B O 1
ATOM 4942 N N . ALA B 1 81 ? 17.641 -3.197 -7.977 1 93.06 81 ALA B N 1
ATOM 4943 C CA . ALA B 1 81 ? 17.406 -3.164 -6.535 1 93.06 81 ALA B CA 1
ATOM 4944 C C . ALA B 1 81 ? 16.047 -2.539 -6.219 1 93.06 81 ALA B C 1
ATOM 4946 O O . ALA B 1 81 ? 15.703 -2.359 -5.051 1 93.06 81 ALA B O 1
ATOM 4947 N N . ASN B 1 82 ? 15.305 -2.176 -7.188 1 92.19 82 ASN B N 1
ATOM 4948 C CA . ASN B 1 82 ? 14 -1.524 -7.055 1 92.19 82 ASN B CA 1
ATOM 4949 C C . ASN B 1 82 ? 14.109 -0.222 -6.266 1 92.19 82 ASN B C 1
ATOM 4951 O O . ASN B 1 82 ? 13.367 -0.015 -5.305 1 92.19 82 ASN B O 1
ATOM 4955 N N . ILE B 1 83 ? 15.094 0.501 -6.543 1 94.19 83 ILE B N 1
ATOM 4956 C CA . ILE B 1 83 ? 15.227 1.875 -6.066 1 94.19 83 ILE B CA 1
ATOM 4957 C C . ILE B 1 83 ? 14.773 2.842 -7.16 1 94.19 83 ILE B C 1
ATOM 4959 O O . ILE B 1 83 ? 15.273 2.799 -8.281 1 94.19 83 ILE B O 1
ATOM 4963 N N . PRO B 1 84 ? 13.812 3.697 -6.852 1 93.19 84 PRO B N 1
ATOM 4964 C CA . PRO B 1 84 ? 13.336 4.625 -7.879 1 93.19 84 PRO B CA 1
ATOM 4965 C C . PRO B 1 84 ? 14.453 5.512 -8.438 1 93.19 84 PRO B C 1
ATOM 4967 O O . PRO B 1 84 ? 15.297 5.996 -7.68 1 93.19 84 PRO B O 1
ATOM 4970 N N . LEU B 1 85 ? 14.422 5.746 -9.719 1 94.38 85 LEU B N 1
ATOM 4971 C CA . LEU B 1 85 ? 15.438 6.566 -10.367 1 94.38 85 LEU B CA 1
ATOM 4972 C C . LEU B 1 85 ? 15.352 8.016 -9.898 1 94.38 85 LEU B C 1
ATOM 4974 O O . LEU B 1 85 ? 16.344 8.75 -9.945 1 94.38 85 LEU B O 1
ATOM 4978 N N . SER B 1 86 ? 14.219 8.414 -9.453 1 92.12 86 SER B N 1
ATOM 4979 C CA . SER B 1 86 ? 14.016 9.789 -8.992 1 92.12 86 SER B CA 1
ATOM 4980 C C . SER B 1 86 ? 14.852 10.086 -7.75 1 92.12 86 SER B C 1
ATOM 4982 O O . SER B 1 86 ? 15.117 11.242 -7.438 1 92.12 86 SER B O 1
ATOM 4984 N N . LYS B 1 87 ? 15.219 9.031 -7.062 1 93.06 87 LYS B N 1
ATOM 4985 C CA . LYS B 1 87 ? 16.031 9.211 -5.863 1 93.06 87 LYS B CA 1
ATOM 4986 C C . LYS B 1 87 ? 17.391 9.797 -6.211 1 93.06 87 LYS B C 1
ATOM 4988 O O . LYS B 1 87 ? 18.078 10.359 -5.348 1 93.06 87 LYS B O 1
ATOM 4993 N N . SER B 1 88 ? 17.797 9.672 -7.453 1 93.5 88 SER B N 1
ATOM 4994 C CA . SER B 1 88 ? 19.078 10.219 -7.895 1 93.5 88 SER B CA 1
ATOM 4995 C C . SER B 1 88 ? 19.078 11.742 -7.801 1 93.5 88 SER B C 1
ATOM 4997 O O . SER B 1 88 ? 20.141 12.367 -7.781 1 93.5 88 SER B O 1
ATOM 4999 N N . GLU B 1 89 ? 17.922 12.297 -7.75 1 92.06 89 GLU B N 1
ATOM 5000 C CA . GLU B 1 89 ? 17.828 13.758 -7.703 1 92.06 89 GLU B CA 1
ATOM 5001 C C . GLU B 1 89 ? 17.859 14.266 -6.266 1 92.06 89 GLU B C 1
ATOM 5003 O O . GLU B 1 89 ? 17.984 15.469 -6.031 1 92.06 89 GLU B O 1
ATOM 5008 N N . HIS B 1 90 ? 17.656 13.398 -5.387 1 92.5 90 HIS B N 1
ATOM 5009 C CA . HIS B 1 90 ? 17.734 13.82 -3.994 1 92.5 90 HIS B CA 1
ATOM 5010 C C . HIS B 1 90 ? 19.078 14.492 -3.705 1 92.5 90 HIS B C 1
ATOM 5012 O O . HIS B 1 90 ? 20.125 14 -4.121 1 92.5 90 HIS B O 1
ATOM 5018 N N . PRO B 1 91 ? 19.125 15.555 -2.998 1 91.06 91 PRO B N 1
ATOM 5019 C CA . PRO B 1 91 ? 20.328 16.344 -2.797 1 91.06 91 PRO B CA 1
ATOM 5020 C C . PRO B 1 91 ? 21.469 15.531 -2.168 1 91.06 91 PRO B C 1
ATOM 5022 O O . PRO B 1 91 ? 22.625 15.648 -2.584 1 91.06 91 PRO B O 1
ATOM 5025 N N . LEU B 1 92 ? 21.156 14.719 -1.258 1 91.62 92 LEU B N 1
ATOM 5026 C CA . LEU B 1 92 ? 22.203 13.961 -0.583 1 91.62 92 LEU B CA 1
ATOM 5027 C C . LEU B 1 92 ? 22.734 12.852 -1.482 1 91.62 92 LEU B C 1
ATOM 5029 O O . LEU B 1 92 ? 23.906 12.492 -1.406 1 91.62 92 LEU B O 1
ATOM 5033 N N . VAL B 1 93 ? 21.859 12.25 -2.252 1 93.94 93 VAL B N 1
ATOM 5034 C CA . VAL B 1 93 ? 22.312 11.234 -3.199 1 93.94 93 VAL B CA 1
ATOM 5035 C C . VAL B 1 93 ? 23.219 11.883 -4.242 1 93.94 93 VAL B C 1
ATOM 5037 O O . VAL B 1 93 ? 24.266 11.32 -4.59 1 93.94 93 VAL B O 1
ATOM 5040 N N . ARG B 1 94 ? 22.797 13.031 -4.652 1 93.19 94 ARG B N 1
ATOM 5041 C CA . ARG B 1 94 ? 23.609 13.773 -5.605 1 93.19 94 ARG B CA 1
ATOM 5042 C C . ARG B 1 94 ? 24.984 14.102 -5.02 1 93.19 94 ARG B C 1
ATOM 5044 O O . ARG B 1 94 ? 26 13.977 -5.703 1 93.19 94 ARG B O 1
ATOM 5051 N N . GLU B 1 95 ? 24.953 14.547 -3.811 1 92.25 95 GLU B N 1
ATOM 5052 C CA . GLU B 1 95 ? 26.203 14.859 -3.133 1 92.25 95 GLU B CA 1
ATOM 5053 C C . GLU B 1 95 ? 27.094 13.625 -3.02 1 92.25 95 GLU B C 1
ATOM 5055 O O . GLU B 1 95 ? 28.297 13.695 -3.23 1 92.25 95 GLU B O 1
ATOM 5060 N N . PHE B 1 96 ? 26.562 12.523 -2.748 1 93.56 96 PHE B N 1
ATOM 5061 C CA . PHE B 1 96 ? 27.297 11.266 -2.633 1 93.56 96 PHE B CA 1
ATOM 5062 C C . PHE B 1 96 ? 27.891 10.867 -3.977 1 93.56 96 PHE B C 1
ATOM 5064 O O . PHE B 1 96 ? 29.062 10.469 -4.051 1 93.56 96 PHE B O 1
ATOM 5071 N N . LEU B 1 97 ? 27.062 10.969 -4.973 1 93.44 97 LEU B N 1
ATOM 5072 C CA . LEU B 1 97 ? 27.531 10.625 -6.312 1 93.44 97 LEU B CA 1
ATOM 5073 C C . LEU B 1 97 ? 28.672 11.531 -6.742 1 93.44 97 LEU B C 1
ATOM 5075 O O . LEU B 1 97 ? 29.672 11.062 -7.301 1 93.44 97 LEU B O 1
ATOM 5079 N N . ASP B 1 98 ? 28.578 12.758 -6.434 1 91.69 98 ASP B N 1
ATOM 5080 C CA . ASP B 1 98 ? 29.547 13.758 -6.871 1 91.69 98 ASP B CA 1
ATOM 5081 C C . ASP B 1 98 ? 30.859 13.625 -6.098 1 91.69 98 ASP B C 1
ATOM 5083 O O . ASP B 1 98 ? 31.938 13.781 -6.668 1 91.69 98 ASP B O 1
ATOM 5087 N N . SER B 1 99 ? 30.766 13.305 -4.871 1 90.88 99 SER B N 1
ATOM 5088 C CA . SER B 1 99 ? 31.938 13.383 -4.008 1 90.88 99 SER B CA 1
ATOM 5089 C C . SER B 1 99 ? 32.594 12.016 -3.857 1 90.88 99 SER B C 1
ATOM 5091 O O . SER B 1 99 ? 33.812 11.93 -3.68 1 90.88 99 SER B O 1
ATOM 5093 N N . ARG B 1 100 ? 31.844 10.992 -3.992 1 91.31 100 ARG B N 1
ATOM 5094 C CA . ARG B 1 100 ? 32.406 9.719 -3.562 1 91.31 100 ARG B CA 1
ATOM 5095 C C . ARG B 1 100 ? 32.469 8.727 -4.719 1 91.31 100 ARG B C 1
ATOM 5097 O O . ARG B 1 100 ? 33.188 7.738 -4.656 1 91.31 100 ARG B O 1
ATOM 5104 N N . VAL B 1 101 ? 31.734 8.969 -5.703 1 92.38 101 VAL B N 1
ATOM 5105 C CA . VAL B 1 101 ? 31.688 8.023 -6.816 1 92.38 101 VAL B CA 1
ATOM 5106 C C . VAL B 1 101 ? 32.594 8.5 -7.941 1 92.38 101 VAL B C 1
ATOM 5108 O O . VAL B 1 101 ? 32.562 9.672 -8.336 1 92.38 101 VAL B O 1
ATOM 5111 N N . ARG B 1 102 ? 33.344 7.59 -8.422 1 87.75 102 ARG B N 1
ATOM 5112 C CA . ARG B 1 102 ? 34.219 7.895 -9.555 1 87.75 102 ARG B CA 1
ATOM 5113 C C . ARG B 1 102 ? 33.406 8.281 -10.781 1 87.75 102 ARG B C 1
ATOM 5115 O O . ARG B 1 102 ? 32.625 7.48 -11.281 1 87.75 102 ARG B O 1
ATOM 5122 N N . ASN B 1 103 ? 33.562 9.516 -11.25 1 87.25 103 ASN B N 1
ATOM 5123 C CA . ASN B 1 103 ? 32.812 10.055 -12.391 1 87.25 103 ASN B CA 1
ATOM 5124 C C . ASN B 1 103 ? 31.328 10.211 -12.086 1 87.25 103 ASN B C 1
ATOM 5126 O O . ASN B 1 103 ? 30.5 10.125 -12.984 1 87.25 103 ASN B O 1
ATOM 5130 N N . GLY B 1 104 ? 31.031 10.289 -10.82 1 90.69 104 GLY B N 1
ATOM 5131 C CA . GLY B 1 104 ? 29.656 10.375 -10.383 1 90.69 104 GLY B CA 1
ATOM 5132 C C . GLY B 1 104 ? 28.953 11.648 -10.844 1 90.69 104 GLY B C 1
ATOM 5133 O O . GLY B 1 104 ? 27.734 11.672 -10.977 1 90.69 104 GLY B O 1
ATOM 5134 N N . GLY B 1 105 ? 29.688 12.617 -11.023 1 88.62 105 GLY B N 1
ATOM 5135 C CA . GLY B 1 105 ? 29.125 13.883 -11.477 1 88.62 105 GLY B CA 1
ATOM 5136 C C . GLY B 1 105 ? 28.531 13.812 -12.867 1 88.62 105 GLY B C 1
ATOM 5137 O O . GLY B 1 105 ? 27.719 14.656 -13.25 1 88.62 105 GLY B O 1
ATOM 5138 N N . ALA B 1 106 ? 28.922 12.75 -13.547 1 89.75 106 ALA B N 1
ATOM 5139 C CA . ALA B 1 106 ? 28.438 12.57 -14.906 1 89.75 106 ALA B CA 1
ATOM 5140 C C . ALA B 1 106 ? 27.016 12.016 -14.914 1 89.75 106 ALA B C 1
ATOM 5142 O O . ALA B 1 106 ? 26.328 12.062 -15.938 1 89.75 106 ALA B O 1
ATOM 5143 N N . ILE B 1 107 ? 26.594 11.5 -13.852 1 93.44 107 ILE B N 1
ATOM 5144 C CA . ILE B 1 107 ? 25.266 10.922 -13.766 1 93.44 107 ILE B CA 1
ATOM 5145 C C . ILE B 1 107 ? 24.219 12.031 -13.805 1 93.44 107 ILE B C 1
ATOM 5147 O O . ILE B 1 107 ? 24.172 12.883 -12.914 1 93.44 107 ILE B O 1
ATOM 5151 N N . PRO B 1 108 ? 23.438 12.008 -14.797 1 92.75 108 PRO B N 1
ATOM 5152 C CA . PRO B 1 108 ? 22.469 13.086 -14.945 1 92.75 108 PRO B CA 1
ATOM 5153 C C . PRO B 1 108 ? 21.25 12.922 -14.039 1 92.75 108 PRO B C 1
ATOM 5155 O O . PRO B 1 108 ? 21.266 12.094 -13.125 1 92.75 108 PRO B O 1
ATOM 5158 N N . GLY B 1 109 ? 20.281 13.781 -14.273 1 91.38 109 GLY B N 1
ATOM 5159 C CA . GLY B 1 109 ? 19.047 13.734 -13.508 1 91.38 109 GLY B CA 1
ATOM 5160 C C . GLY B 1 109 ? 18.109 12.633 -13.945 1 91.38 109 GLY B C 1
ATOM 5161 O O . GLY B 1 109 ? 18.406 11.898 -14.891 1 91.38 109 GLY B O 1
ATOM 5162 N N . ARG B 1 110 ? 17.016 12.531 -13.297 1 91.12 110 ARG B N 1
ATOM 5163 C CA . ARG B 1 110 ? 16.062 11.445 -13.461 1 91.12 110 ARG B CA 1
ATOM 5164 C C . ARG B 1 110 ? 15.562 11.367 -14.906 1 91.12 110 ARG B C 1
ATOM 5166 O O . ARG B 1 110 ? 15.414 10.281 -15.461 1 91.12 110 ARG B O 1
ATOM 5173 N N . THR B 1 111 ? 15.258 12.484 -15.508 1 91.75 111 THR B N 1
ATOM 5174 C CA . THR B 1 111 ? 14.664 12.516 -16.844 1 91.75 111 THR B CA 1
ATOM 5175 C C . THR B 1 111 ? 15.586 11.859 -17.859 1 91.75 111 THR B C 1
ATOM 5177 O O . THR B 1 111 ? 15.148 11.008 -18.641 1 91.75 111 THR B O 1
ATOM 5180 N N . GLN B 1 112 ? 16.812 12.195 -17.812 1 92.62 112 GLN B N 1
ATOM 5181 C CA . GLN B 1 112 ? 17.766 11.609 -18.75 1 92.62 112 GLN B CA 1
ATOM 5182 C C . GLN B 1 112 ? 18.016 10.141 -18.438 1 92.62 112 GLN B C 1
ATOM 5184 O O . GLN B 1 112 ? 18.188 9.32 -19.344 1 92.62 112 GLN B O 1
ATOM 5189 N N . LEU B 1 113 ? 18.125 9.82 -17.188 1 95.25 113 LEU B N 1
ATOM 5190 C CA . LEU B 1 113 ? 18.312 8.43 -16.797 1 95.25 113 LEU B CA 1
ATOM 5191 C C . LEU B 1 113 ? 17.172 7.559 -17.312 1 95.25 113 LEU B C 1
ATOM 5193 O O . LEU B 1 113 ? 17.406 6.441 -17.781 1 95.25 113 LEU B O 1
ATOM 5197 N N . THR B 1 114 ? 15.938 8.078 -17.281 1 93.94 114 THR B N 1
ATOM 5198 C CA . THR B 1 114 ? 14.742 7.324 -17.641 1 93.94 114 THR B CA 1
ATOM 5199 C C . THR B 1 114 ? 14.578 7.258 -19.156 1 93.94 114 THR B C 1
ATOM 5201 O O . THR B 1 114 ? 14.18 6.23 -19.688 1 93.94 114 THR B O 1
ATOM 5204 N N . GLU B 1 115 ? 14.906 8.305 -19.797 1 92.88 115 GLU B N 1
ATOM 5205 C CA . GLU B 1 115 ? 14.617 8.391 -21.234 1 92.88 115 GLU B CA 1
ATOM 5206 C C . GLU B 1 115 ? 15.75 7.801 -22.062 1 92.88 115 GLU B C 1
ATOM 5208 O O . GLU B 1 115 ? 15.516 7.223 -23.125 1 92.88 115 GLU B O 1
ATOM 5213 N N . THR B 1 116 ? 16.922 7.883 -21.547 1 93 116 THR B N 1
ATOM 5214 C CA . THR B 1 116 ? 18.062 7.492 -22.375 1 93 116 THR B CA 1
ATOM 5215 C C . THR B 1 116 ? 18.672 6.184 -21.875 1 93 116 THR B C 1
ATOM 5217 O O . THR B 1 116 ? 18.781 5.215 -22.641 1 93 116 THR B O 1
ATOM 5220 N N . TYR B 1 117 ? 18.969 6.094 -20.734 1 95.5 117 TYR B N 1
ATOM 5221 C CA . TYR B 1 117 ? 19.828 5.008 -20.25 1 95.5 117 TYR B CA 1
ATOM 5222 C C . TYR B 1 117 ? 18.984 3.795 -19.859 1 95.5 117 TYR B C 1
ATOM 5224 O O . TYR B 1 117 ? 19.422 2.652 -20.016 1 95.5 117 TYR B O 1
ATOM 5232 N N . LEU B 1 118 ? 17.812 4.012 -19.297 1 96 118 LEU B N 1
ATOM 5233 C CA . LEU B 1 118 ? 16.969 2.895 -18.891 1 96 118 LEU B CA 1
ATOM 5234 C C . LEU B 1 118 ? 16.609 2.016 -20.078 1 96 118 LEU B C 1
ATOM 5236 O O . LEU B 1 118 ? 16.766 0.793 -20.031 1 96 118 LEU B O 1
ATOM 5240 N N . PRO B 1 119 ? 16.141 2.643 -21.125 1 94.31 119 PRO B N 1
ATOM 5241 C CA . PRO B 1 119 ? 15.844 1.794 -22.281 1 94.31 119 PRO B CA 1
ATOM 5242 C C . PRO B 1 119 ? 17.062 1.039 -22.797 1 94.31 119 PRO B C 1
ATOM 5244 O O . PRO B 1 119 ? 16.953 -0.102 -23.25 1 94.31 119 PRO B O 1
ATOM 5247 N N . GLU B 1 120 ? 18.219 1.646 -22.703 1 94.5 120 GLU B N 1
ATOM 5248 C CA . GLU B 1 120 ? 19.453 0.998 -23.156 1 94.5 120 GLU B CA 1
ATOM 5249 C C . GLU B 1 120 ? 19.797 -0.211 -22.281 1 94.5 120 GLU B C 1
ATOM 5251 O O . GLU B 1 120 ? 20.141 -1.276 -22.797 1 94.5 120 GLU B O 1
ATOM 5256 N N . VAL B 1 121 ? 19.719 0.006 -21.031 1 95.12 121 VAL B N 1
ATOM 5257 C CA . VAL B 1 121 ? 20 -1.08 -20.109 1 95.12 121 VAL B CA 1
ATOM 5258 C C . VAL B 1 121 ? 18.984 -2.209 -20.297 1 95.12 121 VAL B C 1
ATOM 5260 O O . VAL B 1 121 ? 19.344 -3.389 -20.266 1 95.12 121 VAL B O 1
ATOM 5263 N N . TYR B 1 122 ? 17.781 -1.863 -20.516 1 92.75 122 TYR B N 1
ATOM 5264 C CA . TYR B 1 122 ? 16.703 -2.811 -20.766 1 92.75 122 TYR B CA 1
ATOM 5265 C C . TYR B 1 122 ? 17 -3.668 -21.984 1 92.75 122 TYR B C 1
ATOM 5267 O O . TYR B 1 122 ? 16.906 -4.895 -21.938 1 92.75 122 TYR B O 1
ATOM 5275 N N . LEU B 1 123 ? 17.375 -3.002 -23.016 1 91.94 123 LEU B N 1
ATOM 5276 C CA . LEU B 1 123 ? 17.656 -3.697 -24.266 1 91.94 123 LEU B CA 1
ATOM 5277 C C . LEU B 1 123 ? 18.875 -4.602 -24.125 1 91.94 123 LEU B C 1
ATOM 5279 O O . LEU B 1 123 ? 18.906 -5.703 -24.672 1 91.94 123 LEU B O 1
ATOM 5283 N N . GLU B 1 124 ? 19.844 -4.125 -23.406 1 92 124 GLU B N 1
ATOM 5284 C CA . GLU B 1 124 ? 21.047 -4.926 -23.188 1 92 124 GLU B CA 1
ATOM 5285 C C . GLU B 1 124 ? 20.734 -6.195 -22.406 1 92 124 GLU B C 1
ATOM 5287 O O . GLU B 1 124 ? 21.234 -7.273 -22.719 1 92 124 GLU B O 1
ATOM 5292 N N . GLU B 1 125 ? 20 -6.023 -21.391 1 89.38 125 GLU B N 1
ATOM 5293 C CA . GLU B 1 125 ? 19.625 -7.184 -20.578 1 89.38 125 GLU B CA 1
ATOM 5294 C C . GLU B 1 125 ? 18.766 -8.156 -21.375 1 89.38 125 GLU B C 1
ATOM 5296 O O . GLU B 1 125 ? 18.844 -9.367 -21.203 1 89.38 125 GLU B O 1
ATOM 5301 N N . LYS B 1 126 ? 17.906 -7.641 -22.172 1 86.56 126 LYS B N 1
ATOM 5302 C CA . LYS B 1 126 ? 17.078 -8.469 -23.047 1 86.56 126 LYS B CA 1
ATOM 5303 C C . LYS B 1 126 ? 17.938 -9.305 -23.984 1 86.56 126 LYS B C 1
ATOM 5305 O O . LYS B 1 126 ? 17.656 -10.484 -24.203 1 86.56 126 LYS B O 1
ATOM 5310 N N . GLU B 1 127 ? 18.953 -8.688 -24.5 1 87.69 127 GLU B N 1
ATOM 5311 C CA . GLU B 1 127 ? 19.859 -9.398 -25.391 1 87.69 127 GLU B CA 1
ATOM 5312 C C . GLU B 1 127 ? 20.625 -10.492 -24.656 1 87.69 127 GLU B C 1
ATOM 5314 O O . GLU B 1 127 ? 20.859 -11.578 -25.203 1 87.69 127 GLU B O 1
ATOM 5319 N N . ASN B 1 128 ? 20.984 -10.211 -23.469 1 86.19 128 ASN B N 1
ATOM 5320 C CA . ASN B 1 128 ? 21.656 -11.211 -22.656 1 86.19 128 ASN B CA 1
ATOM 5321 C C . ASN B 1 128 ? 20.766 -12.414 -22.391 1 86.19 128 ASN B C 1
ATOM 5323 O O . ASN B 1 128 ? 21.219 -13.555 -22.391 1 86.19 128 ASN B O 1
ATOM 5327 N N . LEU B 1 129 ? 19.578 -12.172 -22.188 1 83.81 129 LEU B N 1
ATOM 5328 C CA . LEU B 1 129 ? 18.625 -13.242 -21.891 1 83.81 129 LEU B CA 1
ATOM 5329 C C . LEU B 1 129 ? 18.359 -14.078 -23.141 1 83.81 129 LEU B C 1
ATOM 5331 O O . LEU B 1 129 ? 18.141 -15.289 -23.031 1 83.81 129 LEU B O 1
ATOM 5335 N N . LYS B 1 130 ? 18.406 -13.445 -24.266 1 83.56 130 LYS B N 1
ATOM 5336 C CA . LYS B 1 130 ? 18.25 -14.18 -25.516 1 83.56 130 LYS B CA 1
ATOM 5337 C C . LYS B 1 130 ? 19.328 -15.25 -25.672 1 83.56 130 LYS B C 1
ATOM 5339 O O . LYS B 1 130 ? 19.031 -16.375 -26.109 1 83.56 130 LYS B O 1
ATOM 5344 N N . LEU B 1 131 ? 20.406 -14.891 -25.266 1 83.44 131 LEU B N 1
ATOM 5345 C CA . LEU B 1 131 ? 21.531 -15.812 -25.375 1 83.44 131 LEU B CA 1
ATOM 5346 C C . LEU B 1 131 ? 21.406 -16.969 -24.391 1 83.44 131 LEU B C 1
ATOM 5348 O O . LEU B 1 131 ? 21.797 -18.094 -24.688 1 83.44 131 LEU B O 1
ATOM 5352 N N . MET B 1 132 ? 20.797 -16.672 -23.359 1 80.19 132 MET B N 1
ATOM 5353 C CA . MET B 1 132 ? 20.641 -17.688 -22.312 1 80.19 132 MET B CA 1
ATOM 5354 C C . MET B 1 132 ? 19.609 -18.734 -22.719 1 80.19 132 MET B C 1
ATOM 5356 O O . MET B 1 132 ? 19.703 -19.891 -22.328 1 80.19 132 MET B O 1
ATOM 5360 N N . PHE B 1 133 ? 18.688 -18.406 -23.531 1 79.12 133 PHE B N 1
ATOM 5361 C CA . PHE B 1 133 ? 17.594 -19.297 -23.891 1 79.12 133 PHE B CA 1
ATOM 5362 C C . PHE B 1 133 ? 17.938 -20.125 -25.109 1 79.12 133 PHE B C 1
ATOM 5364 O O . PHE B 1 133 ? 17.25 -21.094 -25.422 1 79.12 133 PHE B O 1
ATOM 5371 N N . LYS B 1 134 ? 19.031 -19.781 -25.594 1 79.81 134 LYS B N 1
ATOM 5372 C CA . LYS B 1 134 ? 19.391 -20.484 -26.828 1 79.81 134 LYS B CA 1
ATOM 5373 C C . LYS B 1 134 ? 19.562 -21.984 -26.594 1 79.81 134 LYS B C 1
ATOM 5375 O O . LYS B 1 134 ? 20.266 -22.391 -25.656 1 79.81 134 LYS B O 1
ATOM 5380 N N . ASP B 1 135 ? 18.766 -22.828 -27.344 1 74.88 135 ASP B N 1
ATOM 5381 C CA . ASP B 1 135 ? 18.859 -24.281 -27.406 1 74.88 135 ASP B CA 1
ATOM 5382 C C . ASP B 1 135 ? 18.375 -24.906 -26.094 1 74.88 135 ASP B C 1
ATOM 5384 O O . ASP B 1 135 ? 18.828 -25.984 -25.719 1 74.88 135 ASP B O 1
ATOM 5388 N N . LYS B 1 136 ? 17.625 -24.203 -25.406 1 78.12 136 LYS B N 1
ATOM 5389 C CA . LYS B 1 136 ? 17.062 -24.766 -24.172 1 78.12 136 LYS B CA 1
ATOM 5390 C C . LYS B 1 136 ? 15.547 -24.922 -24.297 1 78.12 136 LYS B C 1
ATOM 5392 O O . LYS B 1 136 ? 14.891 -24.156 -25.016 1 78.12 136 LYS B O 1
ATOM 5397 N N . LYS B 1 137 ? 15.133 -25.953 -23.656 1 79.81 137 LYS B N 1
ATOM 5398 C CA . LYS B 1 137 ? 13.688 -26.109 -23.562 1 79.81 137 LYS B CA 1
ATOM 5399 C C . LYS B 1 137 ? 13.102 -25.188 -22.5 1 79.81 137 LYS B C 1
ATOM 5401 O O . LYS B 1 137 ? 13.695 -25 -21.438 1 79.81 137 LYS B O 1
ATOM 5406 N N . ILE B 1 138 ? 11.977 -24.562 -22.875 1 82.44 138 ILE B N 1
ATOM 5407 C CA . ILE B 1 138 ? 11.5 -23.484 -22 1 82.44 138 ILE B CA 1
ATOM 5408 C C . ILE B 1 138 ? 10.008 -23.672 -21.734 1 82.44 138 ILE B C 1
ATOM 5410 O O . ILE B 1 138 ? 9.312 -24.328 -22.5 1 82.44 138 ILE B O 1
ATOM 5414 N N . ALA B 1 139 ? 9.664 -23.266 -20.594 1 83.75 139 ALA B N 1
ATOM 5415 C CA . ALA B 1 139 ? 8.25 -23.125 -20.25 1 83.75 139 ALA B CA 1
ATOM 5416 C C . ALA B 1 139 ? 7.809 -21.672 -20.359 1 83.75 139 ALA B C 1
ATOM 5418 O O . ALA B 1 139 ? 8.555 -20.75 -20 1 83.75 139 ALA B O 1
ATOM 5419 N N . VAL B 1 140 ? 6.582 -21.484 -20.875 1 86.19 140 VAL B N 1
ATOM 5420 C CA . VAL B 1 140 ? 6.012 -20.141 -20.969 1 86.19 140 VAL B CA 1
ATOM 5421 C C . VAL B 1 140 ? 4.871 -20.016 -19.953 1 86.19 140 VAL B C 1
ATOM 5423 O O . VAL B 1 140 ? 3.877 -20.734 -20.031 1 86.19 140 VAL B O 1
ATOM 5426 N N . ILE B 1 141 ? 5.09 -19.172 -19.062 1 86.56 141 ILE B N 1
ATOM 5427 C CA . ILE B 1 141 ? 4.086 -18.906 -18.031 1 86.56 141 ILE B CA 1
ATOM 5428 C C . ILE B 1 141 ? 3.533 -17.5 -18.203 1 86.56 141 ILE B C 1
ATOM 5430 O O . ILE B 1 141 ? 4.293 -16.531 -18.344 1 86.56 141 ILE B O 1
ATOM 5434 N N . PHE B 1 142 ? 2.24 -17.391 -18.281 1 83.5 142 PHE B N 1
ATOM 5435 C CA . PHE B 1 142 ? 1.727 -16.031 -18.391 1 83.5 142 PHE B CA 1
ATOM 5436 C C . PHE B 1 142 ? 0.351 -15.922 -17.75 1 83.5 142 PHE B C 1
ATOM 5438 O O . PHE B 1 142 ? -0.363 -16.922 -17.625 1 83.5 142 PHE B O 1
ATOM 5445 N N . ASP B 1 143 ? 0.112 -14.836 -17.281 1 82.94 143 ASP B N 1
ATOM 5446 C CA . ASP B 1 143 ? -1.155 -14.461 -16.656 1 82.94 143 ASP B CA 1
ATOM 5447 C C . ASP B 1 143 ? -1.44 -12.969 -16.828 1 82.94 143 ASP B C 1
ATOM 5449 O O . ASP B 1 143 ? -0.546 -12.203 -17.188 1 82.94 143 ASP B O 1
ATOM 5453 N N . GLU B 1 144 ? -2.723 -12.688 -16.797 1 78.12 144 GLU B N 1
ATOM 5454 C CA . GLU B 1 144 ? -3.135 -11.297 -16.953 1 78.12 144 GLU B CA 1
ATOM 5455 C C . GLU B 1 144 ? -3.727 -10.742 -15.672 1 78.12 144 GLU B C 1
ATOM 5457 O O . GLU B 1 144 ? -4.301 -11.484 -14.867 1 78.12 144 GLU B O 1
ATOM 5462 N N . CYS B 1 145 ? -3.443 -9.492 -15.43 1 74.5 145 CYS B N 1
ATOM 5463 C CA . CYS B 1 145 ? -4.023 -8.805 -14.289 1 74.5 145 CYS B CA 1
ATOM 5464 C C . CYS B 1 145 ? -4.316 -7.344 -14.617 1 74.5 145 CYS B C 1
ATOM 5466 O O . CYS B 1 145 ? -3.773 -6.805 -15.586 1 74.5 145 CYS B O 1
ATOM 5468 N N . CYS B 1 146 ? -5.23 -6.852 -13.906 1 73.44 146 CYS B N 1
ATOM 5469 C CA . CYS B 1 146 ? -5.504 -5.426 -14.023 1 73.44 146 CYS B CA 1
ATOM 5470 C C . CYS B 1 146 ? -4.805 -4.645 -12.914 1 73.44 146 CYS B C 1
ATOM 5472 O O . CYS B 1 146 ? -4.934 -4.977 -11.734 1 73.44 146 CYS B O 1
ATOM 5474 N N . ASP B 1 147 ? -4.074 -3.666 -13.258 1 73 147 ASP B N 1
ATOM 5475 C CA . ASP B 1 147 ? -3.34 -2.934 -12.234 1 73 147 ASP B CA 1
ATOM 5476 C C . ASP B 1 147 ? -4.199 -1.825 -11.625 1 73 147 ASP B C 1
ATOM 5478 O O . ASP B 1 147 ? -5.391 -1.718 -11.938 1 73 147 ASP B O 1
ATOM 5482 N N . ASP B 1 148 ? -3.695 -1.042 -10.703 1 69.06 148 ASP B N 1
ATOM 5483 C CA . ASP B 1 148 ? -4.41 -0.029 -9.93 1 69.06 148 ASP B CA 1
ATOM 5484 C C . ASP B 1 148 ? -4.898 1.103 -10.836 1 69.06 148 ASP B C 1
ATOM 5486 O O . ASP B 1 148 ? -5.82 1.836 -10.477 1 69.06 148 ASP B O 1
ATOM 5490 N N . GLU B 1 149 ? -4.266 1.242 -11.984 1 67.12 149 GLU B N 1
ATOM 5491 C CA . GLU B 1 149 ? -4.672 2.283 -12.914 1 67.12 149 GLU B CA 1
ATOM 5492 C C . GLU B 1 149 ? -5.598 1.726 -13.992 1 67.12 149 GLU B C 1
ATOM 5494 O O . GLU B 1 149 ? -5.863 2.389 -15 1 67.12 149 GLU B O 1
ATOM 5499 N N . ALA B 1 150 ? -5.996 0.429 -13.812 1 66.62 150 ALA B N 1
ATOM 5500 C CA . ALA B 1 150 ? -6.98 -0.24 -14.664 1 66.62 150 ALA B CA 1
ATOM 5501 C C . ALA B 1 150 ? -6.363 -0.646 -16 1 66.62 150 ALA B C 1
ATOM 5503 O O . ALA B 1 150 ? -7.07 -0.754 -17 1 66.62 150 ALA B O 1
ATOM 5504 N N . ARG B 1 151 ? -5.215 -0.674 -16.078 1 73.19 151 ARG B N 1
ATOM 5505 C CA . ARG B 1 151 ? -4.559 -1.206 -17.266 1 73.19 151 ARG B CA 1
ATOM 5506 C C . ARG B 1 151 ? -4.496 -2.729 -17.234 1 73.19 151 ARG B C 1
ATOM 5508 O O . ARG B 1 151 ? -4.285 -3.316 -16.172 1 73.19 151 ARG B O 1
ATOM 5515 N N . SER B 1 152 ? -4.738 -3.309 -18.344 1 74.31 152 SER B N 1
ATOM 5516 C CA . SER B 1 152 ? -4.574 -4.754 -18.453 1 74.31 152 SER B CA 1
ATOM 5517 C C . SER B 1 152 ? -3.109 -5.129 -18.656 1 74.31 152 SER B C 1
ATOM 5519 O O . SER B 1 152 ? -2.496 -4.742 -19.656 1 74.31 152 SER B O 1
ATOM 5521 N N . VAL B 1 153 ? -2.596 -5.879 -17.719 1 73.75 153 VAL B N 1
ATOM 5522 C CA . VAL B 1 153 ? -1.179 -6.223 -17.734 1 73.75 153 VAL B CA 1
ATOM 5523 C C . VAL B 1 153 ? -1.016 -7.73 -17.906 1 73.75 153 VAL B C 1
ATOM 5525 O O . VAL B 1 153 ? -1.689 -8.516 -17.234 1 73.75 153 VAL B O 1
ATOM 5528 N N . LEU B 1 154 ? -0.285 -8.078 -18.844 1 74.88 154 LEU B N 1
ATOM 5529 C CA . LEU B 1 154 ? 0.085 -9.469 -19.062 1 74.88 154 LEU B CA 1
ATOM 5530 C C . LEU B 1 154 ? 1.569 -9.688 -18.781 1 74.88 154 LEU B C 1
ATOM 5532 O O . LEU B 1 154 ? 2.418 -8.992 -19.359 1 74.88 154 LEU B O 1
ATOM 5536 N N . ASN B 1 155 ? 1.837 -10.547 -17.938 1 74.25 155 ASN B N 1
ATOM 5537 C CA . ASN B 1 155 ? 3.217 -10.953 -17.688 1 74.25 155 ASN B CA 1
ATOM 5538 C C . ASN B 1 155 ? 3.521 -12.305 -18.328 1 74.25 155 ASN B C 1
ATOM 5540 O O . ASN B 1 155 ? 2.779 -13.273 -18.125 1 74.25 155 ASN B O 1
ATOM 5544 N N . VAL B 1 156 ? 4.461 -12.281 -19.141 1 73 156 VAL B N 1
ATOM 5545 C CA . VAL B 1 156 ? 4.926 -13.508 -19.797 1 73 156 VAL B CA 1
ATOM 5546 C C . VAL B 1 156 ? 6.285 -13.906 -19.219 1 73 156 VAL B C 1
ATOM 5548 O O . VAL B 1 156 ? 7.242 -13.125 -19.266 1 73 156 VAL B O 1
ATOM 5551 N N . LEU B 1 157 ? 6.336 -15.102 -18.672 1 75.94 157 LEU B N 1
ATOM 5552 C CA . LEU B 1 157 ? 7.559 -15.602 -18.062 1 75.94 157 LEU B CA 1
ATOM 5553 C C . LEU B 1 157 ? 8.117 -16.781 -18.844 1 75.94 157 LEU B C 1
ATOM 5555 O O . LEU B 1 157 ? 7.383 -17.719 -19.156 1 75.94 157 LEU B O 1
ATOM 5559 N N . PHE B 1 158 ? 9.32 -16.828 -19.406 1 69.88 158 PHE B N 1
ATOM 5560 C CA . PHE B 1 158 ? 10.047 -17.969 -19.953 1 69.88 158 PHE B CA 1
ATOM 5561 C C . PHE B 1 158 ? 11.023 -18.547 -18.938 1 69.88 158 PHE B C 1
ATOM 5563 O O . PHE B 1 158 ? 11.375 -19.719 -19.016 1 69.88 158 PHE B O 1
ATOM 5570 N N . ALA B 1 159 ? 11.336 -18.156 -17.922 1 57.59 159 ALA B N 1
ATOM 5571 C CA . ALA B 1 159 ? 12.367 -18.031 -16.906 1 57.59 159 ALA B CA 1
ATOM 5572 C C . ALA B 1 159 ? 12.805 -16.578 -16.75 1 57.59 159 ALA B C 1
ATOM 5574 O O . ALA B 1 159 ? 13.641 -16.094 -17.531 1 57.59 159 ALA B O 1
ATOM 5575 N N . PRO B 1 160 ? 12.805 -15.578 -17.047 1 48.22 160 PRO B N 1
ATOM 5576 C CA . PRO B 1 160 ? 12.719 -14.125 -16.891 1 48.22 160 PRO B CA 1
ATOM 5577 C C . PRO B 1 160 ? 11.336 -13.578 -17.219 1 48.22 160 PRO B C 1
ATOM 5579 O O . PRO B 1 160 ? 10.547 -14.234 -17.906 1 48.22 160 PRO B O 1
ATOM 5582 N N . VAL B 1 161 ? 10.875 -12.453 -16.656 1 45.19 161 VAL B N 1
ATOM 5583 C CA . VAL B 1 161 ? 9.531 -11.906 -16.781 1 45.19 161 VAL B CA 1
ATOM 5584 C C . VAL B 1 161 ? 9.516 -10.82 -17.844 1 45.19 161 VAL B C 1
ATOM 5586 O O . VAL B 1 161 ? 10.445 -10.008 -17.938 1 45.19 161 VAL B O 1
ATOM 5589 N N . ASP B 1 162 ? 8.672 -10.93 -18.953 1 45.44 162 ASP B N 1
ATOM 5590 C CA . ASP B 1 162 ? 8.344 -9.828 -19.859 1 45.44 162 ASP B CA 1
ATOM 5591 C C . ASP B 1 162 ? 6.934 -9.305 -19.594 1 45.44 162 ASP B C 1
ATOM 5593 O O . ASP B 1 162 ? 5.969 -10.07 -19.594 1 45.44 162 ASP B O 1
ATOM 5597 N N . THR B 1 163 ? 6.773 -8.023 -19.312 1 42.06 163 THR B N 1
ATOM 5598 C CA . THR B 1 163 ? 5.484 -7.41 -19.016 1 42.06 163 THR B CA 1
ATOM 5599 C C . THR B 1 163 ? 4.898 -6.754 -20.266 1 42.06 163 THR B C 1
ATOM 5601 O O . THR B 1 163 ? 5.582 -5.996 -20.953 1 42.06 163 THR B O 1
ATOM 5604 N N . VAL B 1 164 ? 3.648 -7.137 -20.75 1 40.38 164 VAL B N 1
ATOM 5605 C CA . VAL B 1 164 ? 2.961 -6.574 -21.906 1 40.38 164 VAL B CA 1
ATOM 5606 C C . VAL B 1 164 ? 1.637 -5.953 -21.469 1 40.38 164 VAL B C 1
ATOM 5608 O O . VAL B 1 164 ? 0.896 -6.543 -20.688 1 40.38 164 VAL B O 1
ATOM 5611 N N . PHE B 1 165 ? 1.402 -4.762 -21.891 1 41.22 165 PHE B N 1
ATOM 5612 C CA . PHE B 1 165 ? 0.14 -4.086 -21.609 1 41.22 165 PHE B CA 1
ATOM 5613 C C . PHE B 1 165 ? -0.875 -4.355 -22.703 1 41.22 165 PHE B C 1
ATOM 5615 O O . PHE B 1 165 ? -0.589 -4.137 -23.891 1 41.22 165 PHE B O 1
ATOM 5622 N N . LEU B 1 166 ? -2.049 -4.914 -22.328 1 49.53 166 LEU B N 1
ATOM 5623 C CA . LEU B 1 166 ? -3.078 -5.293 -23.281 1 49.53 166 LEU B CA 1
ATOM 5624 C C . LEU B 1 166 ? -4.23 -4.297 -23.266 1 49.53 166 LEU B C 1
ATOM 5626 O O . LEU B 1 166 ? -4.605 -3.793 -22.203 1 49.53 166 LEU B O 1
ATOM 5630 N N . ASP B 1 167 ? -4.742 -3.9 -24.391 1 52.59 167 ASP B N 1
ATOM 5631 C CA . ASP B 1 167 ? -5.934 -3.061 -24.469 1 52.59 167 ASP B CA 1
ATOM 5632 C C . ASP B 1 167 ? -7.164 -3.807 -23.953 1 52.59 167 ASP B C 1
ATOM 5634 O O . ASP B 1 167 ? -8.047 -3.209 -23.344 1 52.59 167 ASP B O 1
ATOM 5638 N N . ALA B 1 168 ? -7.234 -5.102 -24.453 1 57.09 168 ALA B N 1
ATOM 5639 C CA . ALA B 1 168 ? -8.312 -5.996 -24.031 1 57.09 168 ALA B CA 1
ATOM 5640 C C . ALA B 1 168 ? -7.773 -7.383 -23.703 1 57.09 168 ALA B C 1
ATOM 5642 O O . ALA B 1 168 ? -6.723 -7.789 -24.203 1 57.09 168 ALA B O 1
ATOM 5643 N N . VAL B 1 169 ? -8.461 -7.969 -22.828 1 60.72 169 VAL B N 1
ATOM 5644 C CA . VAL B 1 169 ? -8.016 -9.305 -22.438 1 60.72 169 VAL B CA 1
ATOM 5645 C C . VAL B 1 169 ? -8.906 -10.352 -23.094 1 60.72 169 VAL B C 1
ATOM 5647 O O . VAL B 1 169 ? -10.031 -10.594 -22.656 1 60.72 169 VAL B O 1
ATOM 5650 N N . ASN B 1 170 ? -8.539 -10.844 -24.188 1 71.38 170 ASN B N 1
ATOM 5651 C CA . ASN B 1 170 ? -9.172 -11.969 -24.875 1 71.38 170 ASN B CA 1
ATOM 5652 C C . ASN B 1 170 ? -8.141 -12.93 -25.453 1 71.38 170 ASN B C 1
ATOM 5654 O O . ASN B 1 170 ? -6.934 -12.711 -25.312 1 71.38 170 ASN B O 1
ATOM 5658 N N . HIS B 1 171 ? -8.617 -14.023 -26.031 1 79.25 171 HIS B N 1
ATOM 5659 C CA . HIS B 1 171 ? -7.707 -15.062 -26.484 1 79.25 171 HIS B CA 1
ATOM 5660 C C . HIS B 1 171 ? -6.801 -14.555 -27.594 1 79.25 171 HIS B C 1
ATOM 5662 O O . HIS B 1 171 ? -5.633 -14.945 -27.688 1 79.25 171 HIS B O 1
ATOM 5668 N N . SER B 1 172 ? -7.293 -13.719 -28.375 1 76.06 172 SER B N 1
ATOM 5669 C CA . SER B 1 172 ? -6.52 -13.219 -29.5 1 76.06 172 SER B CA 1
ATOM 5670 C C . SER B 1 172 ? -5.391 -12.305 -29.031 1 76.06 172 SER B C 1
ATOM 5672 O O . SER B 1 172 ? -4.242 -12.469 -29.453 1 76.06 172 SER B O 1
ATOM 5674 N N . THR B 1 173 ? -5.727 -11.398 -28.141 1 75.81 173 THR B N 1
ATOM 5675 C CA . THR B 1 173 ? -4.734 -10.438 -27.672 1 75.81 173 THR B CA 1
ATOM 5676 C C . THR B 1 173 ? -3.646 -11.133 -26.859 1 75.81 173 THR B C 1
ATOM 5678 O O . THR B 1 173 ? -2.467 -10.789 -26.969 1 75.81 173 THR B O 1
ATOM 5681 N N . VAL B 1 174 ? -4.055 -12.055 -26.125 1 80 174 VAL B N 1
ATOM 5682 C CA . VAL B 1 174 ? -3.1 -12.789 -25.297 1 80 174 VAL B CA 1
ATOM 5683 C C . VAL B 1 174 ? -2.18 -13.617 -26.188 1 80 174 VAL B C 1
ATOM 5685 O O . VAL B 1 174 ? -0.964 -13.641 -25.984 1 80 174 VAL B O 1
ATOM 5688 N N . SER B 1 175 ? -2.791 -14.273 -27.188 1 82.56 175 SER B N 1
ATOM 5689 C CA . SER B 1 175 ? -1.997 -15.102 -28.094 1 82.56 175 SER B CA 1
ATOM 5690 C C . SER B 1 175 ? -0.975 -14.258 -28.844 1 82.56 175 SER B C 1
ATOM 5692 O O . SER B 1 175 ? 0.185 -14.656 -28.984 1 82.56 175 SER B O 1
ATOM 5694 N N . GLN B 1 176 ? -1.435 -13.172 -29.266 1 78.81 176 GLN B N 1
ATOM 5695 C CA . GLN B 1 176 ? -0.539 -12.289 -30 1 78.81 176 GLN B CA 1
ATOM 5696 C C . GLN B 1 176 ? 0.618 -11.82 -29.125 1 78.81 176 GLN B C 1
ATOM 5698 O O . GLN B 1 176 ? 1.766 -11.773 -29.578 1 78.81 176 GLN B O 1
ATOM 5703 N N . ALA B 1 177 ? 0.251 -11.477 -27.938 1 80.31 177 ALA B N 1
ATOM 5704 C CA . ALA B 1 177 ? 1.261 -10.961 -27.016 1 80.31 177 ALA B CA 1
ATOM 5705 C C . ALA B 1 177 ? 2.322 -12.016 -26.719 1 80.31 177 ALA B C 1
ATOM 5707 O O . ALA B 1 177 ? 3.516 -11.711 -26.672 1 80.31 177 ALA B O 1
ATOM 5708 N N . VAL B 1 178 ? 1.907 -13.219 -26.531 1 85.19 178 VAL B N 1
ATOM 5709 C CA . VAL B 1 178 ? 2.822 -14.305 -26.188 1 85.19 178 VAL B CA 1
ATOM 5710 C C . VAL B 1 178 ? 3.707 -14.633 -27.391 1 85.19 178 VAL B C 1
ATOM 5712 O O . VAL B 1 178 ? 4.914 -14.836 -27.25 1 85.19 178 VAL B O 1
ATOM 5715 N N . VAL B 1 179 ? 3.09 -14.695 -28.547 1 86.5 179 VAL B N 1
ATOM 5716 C CA . VAL B 1 179 ? 3.844 -15 -29.75 1 86.5 179 VAL B CA 1
ATOM 5717 C C . VAL B 1 179 ? 4.852 -13.883 -30.031 1 86.5 179 VAL B C 1
ATOM 5719 O O . VAL B 1 179 ? 6.004 -14.156 -30.375 1 86.5 179 VAL B O 1
ATOM 5722 N N . LYS B 1 180 ? 4.387 -12.688 -29.828 1 81.81 180 LYS B N 1
ATOM 5723 C CA . LYS B 1 180 ? 5.289 -11.555 -30 1 81.81 180 LYS B CA 1
ATOM 5724 C C . LYS B 1 180 ? 6.469 -11.641 -29.031 1 81.81 180 LYS B C 1
ATOM 5726 O O . LYS B 1 180 ? 7.609 -11.359 -29.422 1 81.81 180 LYS B O 1
ATOM 5731 N N . ALA B 1 181 ? 6.195 -11.984 -27.875 1 82.75 181 ALA B N 1
ATOM 5732 C CA . ALA B 1 181 ? 7.25 -12.125 -26.875 1 82.75 181 ALA B CA 1
ATOM 5733 C C . ALA B 1 181 ? 8.227 -13.234 -27.25 1 82.75 181 ALA B C 1
ATOM 5735 O O . ALA B 1 181 ? 9.445 -13.07 -27.125 1 82.75 181 ALA B O 1
ATOM 5736 N N . ALA B 1 182 ? 7.719 -14.359 -27.672 1 85.75 182 ALA B N 1
ATOM 5737 C CA . ALA B 1 182 ? 8.562 -15.484 -28.078 1 85.75 182 ALA B CA 1
ATOM 5738 C C . ALA B 1 182 ? 9.477 -15.086 -29.234 1 85.75 182 ALA B C 1
ATOM 5740 O O . ALA B 1 182 ? 10.656 -15.461 -29.266 1 85.75 182 ALA B O 1
ATOM 5741 N N . ASN B 1 183 ? 8.914 -14.328 -30.125 1 85.44 183 ASN B N 1
ATOM 5742 C CA . ASN B 1 183 ? 9.695 -13.875 -31.266 1 85.44 183 ASN B CA 1
ATOM 5743 C C . ASN B 1 183 ? 10.758 -12.867 -30.859 1 85.44 183 ASN B C 1
ATOM 5745 O O . ASN B 1 183 ? 11.883 -12.906 -31.359 1 85.44 183 ASN B O 1
ATOM 5749 N N . GLU B 1 184 ? 10.32 -12.008 -30 1 82.94 184 GLU B N 1
ATOM 5750 C CA . GLU B 1 184 ? 11.242 -10.984 -29.547 1 82.94 184 GLU B CA 1
ATOM 5751 C C . GLU B 1 184 ? 12.461 -11.602 -28.859 1 82.94 184 GLU B C 1
ATOM 5753 O O . GLU B 1 184 ? 13.578 -11.086 -28.984 1 82.94 184 GLU B O 1
ATOM 5758 N N . TYR B 1 185 ? 12.297 -12.664 -28.203 1 84.81 185 TYR B N 1
ATOM 5759 C CA . TYR B 1 185 ? 13.398 -13.32 -27.5 1 84.81 185 TYR B CA 1
ATOM 5760 C C . TYR B 1 185 ? 13.992 -14.438 -28.344 1 84.81 185 TYR B C 1
ATOM 5762 O O . TYR B 1 185 ? 14.852 -15.188 -27.875 1 84.81 185 TYR B O 1
ATOM 5770 N N . GLN B 1 186 ? 13.5 -14.602 -29.547 1 84.88 186 GLN B N 1
ATOM 5771 C CA . GLN B 1 186 ? 14 -15.562 -30.516 1 84.88 186 GLN B CA 1
ATOM 5772 C C . GLN B 1 186 ? 13.953 -16.984 -29.953 1 84.88 186 GLN B C 1
ATOM 5774 O O . GLN B 1 186 ? 14.938 -17.719 -30.031 1 84.88 186 GLN B O 1
ATOM 5779 N N . ILE B 1 187 ? 12.883 -17.266 -29.375 1 86.38 187 ILE B N 1
ATOM 5780 C CA . ILE B 1 187 ? 12.672 -18.625 -28.859 1 86.38 187 ILE B CA 1
ATOM 5781 C C . ILE B 1 187 ? 12.156 -19.516 -29.984 1 86.38 187 ILE B C 1
ATOM 5783 O O . ILE B 1 187 ? 11.18 -19.188 -30.656 1 86.38 187 ILE B O 1
ATOM 5787 N N . ASP B 1 188 ? 12.867 -20.594 -30.094 1 86.06 188 ASP B N 1
ATOM 5788 C CA . ASP B 1 188 ? 12.398 -21.562 -31.078 1 86.06 188 ASP B CA 1
ATOM 5789 C C . ASP B 1 188 ? 11.062 -22.172 -30.641 1 86.06 188 ASP B C 1
ATOM 5791 O O . ASP B 1 188 ? 10.922 -22.625 -29.516 1 86.06 188 ASP B O 1
ATOM 5795 N N . TYR B 1 189 ? 10.141 -22.203 -31.578 1 87.06 189 TYR B N 1
ATOM 5796 C CA . TYR B 1 189 ? 8.797 -22.688 -31.281 1 87.06 189 TYR B CA 1
ATOM 5797 C C . TYR B 1 189 ? 8.836 -24.141 -30.828 1 87.06 189 TYR B C 1
ATOM 5799 O O . TYR B 1 189 ? 8.031 -24.562 -29.984 1 87.06 189 TYR B O 1
ATOM 5807 N N . GLU B 1 190 ? 9.789 -24.844 -31.281 1 85.25 190 GLU B N 1
ATOM 5808 C CA . GLU B 1 190 ? 9.906 -26.25 -30.938 1 85.25 190 GLU B CA 1
ATOM 5809 C C . GLU B 1 190 ? 10.484 -26.438 -29.531 1 85.25 190 GLU B C 1
ATOM 5811 O O . GLU B 1 190 ? 10.375 -27.516 -28.938 1 85.25 190 GLU B O 1
ATOM 5816 N N . SER B 1 191 ? 11.016 -25.359 -29.047 1 85.94 191 SER B N 1
ATOM 5817 C CA . SER B 1 191 ? 11.664 -25.438 -27.734 1 85.94 191 SER B CA 1
ATOM 5818 C C . SER B 1 191 ? 10.672 -25.172 -26.609 1 85.94 191 SER B C 1
ATOM 5820 O O . SER B 1 191 ? 10.984 -25.391 -25.438 1 85.94 191 SER B O 1
ATOM 5822 N N . ILE B 1 192 ? 9.5 -24.766 -26.938 1 88.31 192 ILE B N 1
ATOM 5823 C CA . ILE B 1 192 ? 8.477 -24.5 -25.922 1 88.31 192 ILE B CA 1
ATOM 5824 C C . ILE B 1 192 ? 7.781 -25.812 -25.562 1 88.31 192 ILE B C 1
ATOM 5826 O O . ILE B 1 192 ? 7.094 -26.406 -26.391 1 88.31 192 ILE B O 1
ATOM 5830 N N . LEU B 1 193 ? 7.945 -26.156 -24.328 1 85.75 193 LEU B N 1
ATOM 5831 C CA . LEU B 1 193 ? 7.453 -27.469 -23.906 1 85.75 193 LEU B CA 1
ATOM 5832 C C . LEU B 1 193 ? 6.137 -27.328 -23.141 1 85.75 193 LEU B C 1
ATOM 5834 O O . LEU B 1 193 ? 5.258 -28.188 -23.266 1 85.75 193 LEU B O 1
ATOM 5838 N N . VAL B 1 194 ? 6.152 -26.312 -22.328 1 88.75 194 VAL B N 1
ATOM 5839 C CA . VAL B 1 194 ? 4.977 -26.156 -21.469 1 88.75 194 VAL B CA 1
ATOM 5840 C C . VAL B 1 194 ? 4.445 -24.719 -21.578 1 88.75 194 VAL B C 1
ATOM 5842 O O . VAL B 1 194 ? 5.219 -23.766 -21.594 1 88.75 194 VAL B O 1
ATOM 5845 N N . ILE B 1 195 ? 3.158 -24.641 -21.672 1 90.75 195 ILE B N 1
ATOM 5846 C CA . ILE B 1 195 ? 2.428 -23.391 -21.531 1 90.75 195 ILE B CA 1
ATOM 5847 C C . ILE B 1 195 ? 1.553 -23.438 -20.281 1 90.75 195 ILE B C 1
ATOM 5849 O O . ILE B 1 195 ? 0.614 -24.234 -20.203 1 90.75 195 ILE B O 1
ATOM 5853 N N . ASP B 1 196 ? 1.968 -22.609 -19.359 1 90.31 196 ASP B N 1
ATOM 5854 C CA . ASP B 1 196 ? 1.302 -22.625 -18.062 1 90.31 196 ASP B CA 1
ATOM 5855 C C . ASP B 1 196 ? 0.446 -21.375 -17.875 1 90.31 196 ASP B C 1
ATOM 5857 O O . ASP B 1 196 ? 0.955 -20.25 -17.938 1 90.31 196 ASP B O 1
ATOM 5861 N N . THR B 1 197 ? -0.868 -21.516 -17.672 1 89.31 197 THR B N 1
ATOM 5862 C CA . THR B 1 197 ? -1.789 -20.391 -17.516 1 89.31 197 THR B CA 1
ATOM 5863 C C . THR B 1 197 ? -2.77 -20.641 -16.375 1 89.31 197 THR B C 1
ATOM 5865 O O . THR B 1 197 ? -2.75 -21.719 -15.766 1 89.31 197 THR B O 1
ATOM 5868 N N . ASP B 1 198 ? -3.531 -19.703 -16.109 1 84.56 198 ASP B N 1
ATOM 5869 C CA . ASP B 1 198 ? -4.633 -19.938 -15.18 1 84.56 198 ASP B CA 1
ATOM 5870 C C . ASP B 1 198 ? -5.746 -20.75 -15.844 1 84.56 198 ASP B C 1
ATOM 5872 O O . ASP B 1 198 ? -5.59 -21.219 -16.984 1 84.56 198 ASP B O 1
ATOM 5876 N N . ASN B 1 199 ? -6.809 -20.984 -15.164 1 83.38 199 ASN B N 1
ATOM 5877 C CA . ASN B 1 199 ? -7.875 -21.859 -15.648 1 83.38 199 ASN B CA 1
ATOM 5878 C C . ASN B 1 199 ? -8.945 -21.078 -16.391 1 83.38 199 ASN B C 1
ATOM 5880 O O . ASN B 1 199 ? -10.055 -21.578 -16.609 1 83.38 199 ASN B O 1
ATOM 5884 N N . ALA B 1 200 ? -8.625 -19.953 -16.891 1 81.88 200 ALA B N 1
ATOM 5885 C CA . ALA B 1 200 ? -9.609 -19.109 -17.578 1 81.88 200 ALA B CA 1
ATOM 5886 C C . ALA B 1 200 ? -9.945 -19.688 -18.953 1 81.88 200 ALA B C 1
ATOM 5888 O O . ALA B 1 200 ? -9.078 -20.234 -19.625 1 81.88 200 ALA B O 1
ATOM 5889 N N . SER B 1 201 ? -11.156 -19.469 -19.359 1 85.81 201 SER B N 1
ATOM 5890 C CA . SER B 1 201 ? -11.641 -20.031 -20.625 1 85.81 201 SER B CA 1
ATOM 5891 C C . SER B 1 201 ? -10.898 -19.438 -21.812 1 85.81 201 SER B C 1
ATOM 5893 O O . SER B 1 201 ? -10.594 -20.156 -22.781 1 85.81 201 SER B O 1
ATOM 5895 N N . TYR B 1 202 ? -10.594 -18.188 -21.797 1 84.44 202 TYR B N 1
ATOM 5896 C CA . TYR B 1 202 ? -9.938 -17.547 -22.922 1 84.44 202 TYR B CA 1
ATOM 5897 C C . TYR B 1 202 ? -8.492 -18.016 -23.047 1 84.44 202 TYR B C 1
ATOM 5899 O O . TYR B 1 202 ? -7.922 -18.031 -24.141 1 84.44 202 TYR B O 1
ATOM 5907 N N . MET B 1 203 ? -7.887 -18.453 -21.984 1 88.75 203 MET B N 1
ATOM 5908 C CA . MET B 1 203 ? -6.543 -19.016 -22.031 1 88.75 203 MET B CA 1
ATOM 5909 C C . MET B 1 203 ? -6.543 -20.375 -22.719 1 88.75 203 MET B C 1
ATOM 5911 O O . MET B 1 203 ? -5.652 -20.672 -23.516 1 88.75 203 MET B O 1
ATOM 5915 N N . LYS B 1 204 ? -7.539 -21.141 -22.344 1 90.12 204 LYS B N 1
ATOM 5916 C CA . LYS B 1 204 ? -7.684 -22.438 -22.984 1 90.12 204 LYS B CA 1
ATOM 5917 C C . LYS B 1 204 ? -7.938 -22.297 -24.484 1 90.12 204 LYS B C 1
ATOM 5919 O O . LYS B 1 204 ? -7.371 -23.031 -25.297 1 90.12 204 LYS B O 1
ATOM 5924 N N . LYS B 1 205 ? -8.742 -21.312 -24.766 1 90.75 205 LYS B N 1
ATOM 5925 C CA . LYS B 1 205 ? -9.023 -21.047 -26.172 1 90.75 205 LYS B CA 1
ATOM 5926 C C . LYS B 1 205 ? -7.773 -20.578 -26.906 1 90.75 205 LYS B C 1
ATOM 5928 O O . LYS B 1 205 ? -7.566 -20.906 -28.078 1 90.75 205 LYS B O 1
ATOM 5933 N N . ALA B 1 206 ? -7 -19.812 -26.266 1 89.75 206 ALA B N 1
ATOM 5934 C CA . ALA B 1 206 ? -5.75 -19.344 -26.859 1 89.75 206 ALA B CA 1
ATOM 5935 C C . ALA B 1 206 ? -4.836 -20.516 -27.203 1 89.75 206 ALA B C 1
ATOM 5937 O O . ALA B 1 206 ? -4.215 -20.516 -28.266 1 89.75 206 ALA B O 1
ATOM 5938 N N . PHE B 1 207 ? -4.762 -21.453 -26.297 1 93.12 207 PHE B N 1
ATOM 5939 C CA . PHE B 1 207 ? -3.914 -22.609 -26.547 1 93.12 207 PHE B CA 1
ATOM 5940 C C . PHE B 1 207 ? -4.465 -23.438 -27.703 1 93.12 207 PHE B C 1
ATOM 5942 O O . PHE B 1 207 ? -3.734 -23.781 -28.641 1 93.12 207 PHE B O 1
ATOM 5949 N N . ASP B 1 208 ? -5.727 -23.734 -27.719 1 91.94 208 ASP B N 1
ATOM 5950 C CA . ASP B 1 208 ? -6.352 -24.625 -28.688 1 91.94 208 ASP B CA 1
ATOM 5951 C C . ASP B 1 208 ? -6.348 -24.031 -30.078 1 91.94 208 ASP B C 1
ATOM 5953 O O . ASP B 1 208 ? -6.16 -24.734 -31.078 1 91.94 208 ASP B O 1
ATOM 5957 N N . SER B 1 209 ? -6.527 -22.766 -30.109 1 90.62 209 SER B N 1
ATOM 5958 C CA . SER B 1 209 ? -6.707 -22.109 -31.406 1 90.62 209 SER B CA 1
ATOM 5959 C C . SER B 1 209 ? -5.367 -21.688 -32 1 90.62 209 SER B C 1
ATOM 5961 O O . SER B 1 209 ? -5.215 -21.625 -33.219 1 90.62 209 SER B O 1
ATOM 5963 N N . VAL B 1 210 ? -4.445 -21.375 -31.125 1 89.12 210 VAL B N 1
ATOM 5964 C CA . VAL B 1 210 ? -3.254 -20.734 -31.672 1 89.12 210 VAL B CA 1
ATOM 5965 C C . VAL B 1 210 ? -2.008 -21.5 -31.25 1 89.12 210 VAL B C 1
ATOM 5967 O O . VAL B 1 210 ? -1.269 -22 -32.094 1 89.12 210 VAL B O 1
ATOM 5970 N N . PHE B 1 211 ? -1.786 -21.734 -30.031 1 92.5 211 PHE B N 1
ATOM 5971 C CA . PHE B 1 211 ? -0.512 -22.234 -29.516 1 92.5 211 PHE B CA 1
ATOM 5972 C C . PHE B 1 211 ? -0.295 -23.688 -29.906 1 92.5 211 PHE B C 1
ATOM 5974 O O . PHE B 1 211 ? 0.833 -24.094 -30.188 1 92.5 211 PHE B O 1
ATOM 5981 N N . SER B 1 212 ? -1.355 -24.453 -29.891 1 90.81 212 SER B N 1
ATOM 5982 C CA . SER B 1 212 ? -1.224 -25.875 -30.203 1 90.81 212 SER B CA 1
ATOM 5983 C C . SER B 1 212 ? -0.644 -26.078 -31.594 1 90.81 212 SER B C 1
ATOM 5985 O O . SER B 1 212 ? 0.107 -27.031 -31.828 1 90.81 212 SER B O 1
ATOM 5987 N N . THR B 1 213 ? -0.953 -25.141 -32.469 1 89.94 213 THR B N 1
ATOM 5988 C CA . THR B 1 213 ? -0.473 -25.234 -33.844 1 89.94 213 THR B CA 1
ATOM 5989 C C . THR B 1 213 ? 0.913 -24.609 -33.969 1 89.94 213 THR B C 1
ATOM 5991 O O . THR B 1 213 ? 1.793 -25.172 -34.625 1 89.94 213 THR B O 1
ATOM 5994 N N . LEU B 1 214 ? 1.106 -23.547 -33.375 1 89.56 214 LEU B N 1
ATOM 5995 C CA . LEU B 1 214 ? 2.34 -22.781 -33.562 1 89.56 214 LEU B CA 1
ATOM 5996 C C . LEU B 1 214 ? 3.486 -23.453 -32.781 1 89.56 214 LEU B C 1
ATOM 5998 O O . LEU B 1 214 ? 4.645 -23.375 -33.219 1 89.56 214 LEU B O 1
ATOM 6002 N N . PHE B 1 215 ? 3.092 -24 -31.609 1 91.12 215 PHE B N 1
ATOM 6003 C CA . PHE B 1 215 ? 4.062 -24.688 -30.766 1 91.12 215 PHE B CA 1
ATOM 6004 C C . PHE B 1 215 ? 3.773 -26.172 -30.719 1 91.12 215 PHE B C 1
ATOM 6006 O O . PHE B 1 215 ? 3.238 -26.672 -29.719 1 91.12 215 PHE B O 1
ATOM 6013 N N . PRO B 1 216 ? 4.266 -26.938 -31.578 1 87 216 PRO B N 1
ATOM 6014 C CA . PRO B 1 216 ? 3.824 -28.312 -31.766 1 87 216 PRO B CA 1
ATOM 6015 C C . PRO B 1 216 ? 4.191 -29.219 -30.594 1 87 216 PRO B C 1
ATOM 6017 O O . PRO B 1 216 ? 3.504 -30.219 -30.344 1 87 216 PRO B O 1
ATOM 6020 N N . ASN B 1 217 ? 5.203 -28.922 -29.891 1 86.06 217 ASN B N 1
ATOM 6021 C CA . ASN B 1 217 ? 5.633 -29.781 -28.797 1 86.06 217 ASN B CA 1
ATOM 6022 C C . ASN B 1 217 ? 5.121 -29.281 -27.438 1 86.06 217 ASN B C 1
ATOM 6024 O O . ASN B 1 217 ? 5.473 -29.828 -26.391 1 86.06 217 ASN B O 1
ATOM 6028 N N . SER B 1 218 ? 4.281 -28.297 -27.516 1 90.5 218 SER B N 1
ATOM 6029 C CA . SER B 1 218 ? 3.887 -27.641 -26.266 1 90.5 218 SER B CA 1
ATOM 6030 C C . SER B 1 218 ? 2.693 -28.344 -25.625 1 90.5 218 SER B C 1
ATOM 6032 O O . SER B 1 218 ? 1.828 -28.875 -26.328 1 90.5 218 SER B O 1
ATOM 6034 N N . ILE B 1 219 ? 2.77 -28.375 -24.297 1 92 219 ILE B N 1
ATOM 6035 C CA . ILE B 1 219 ? 1.676 -28.922 -23.516 1 92 219 ILE B CA 1
ATOM 6036 C C . ILE B 1 219 ? 1.044 -27.812 -22.672 1 92 219 ILE B C 1
ATOM 6038 O O . ILE B 1 219 ? 1.751 -27 -22.062 1 92 219 ILE B O 1
ATOM 6042 N N . HIS B 1 220 ? -0.292 -27.766 -22.688 1 93.75 220 HIS B N 1
ATOM 6043 C CA . HIS B 1 220 ? -0.993 -26.781 -21.891 1 93.75 220 HIS B CA 1
ATOM 6044 C C . HIS B 1 220 ? -1.298 -27.312 -20.5 1 93.75 220 HIS B C 1
ATOM 6046 O O . HIS B 1 220 ? -2.029 -28.281 -20.344 1 93.75 220 HIS B O 1
ATOM 6052 N N . ILE B 1 221 ? -0.723 -26.703 -19.547 1 92.56 221 ILE B N 1
ATOM 6053 C CA . ILE B 1 221 ? -0.988 -27.031 -18.156 1 92.56 221 ILE B CA 1
ATOM 6054 C C . ILE B 1 221 ? -1.505 -25.797 -17.422 1 92.56 221 ILE B C 1
ATOM 6056 O O . ILE B 1 221 ? -0.885 -24.734 -17.469 1 92.56 221 ILE B O 1
ATOM 6060 N N . THR B 1 222 ? -2.629 -25.969 -16.797 1 91.94 222 THR B N 1
ATOM 6061 C CA . THR B 1 222 ? -3.105 -24.859 -15.969 1 91.94 222 THR B CA 1
ATOM 6062 C C . THR B 1 222 ? -2.488 -24.922 -14.578 1 91.94 222 THR B C 1
ATOM 6064 O O . THR B 1 222 ? -2.205 -26 -14.062 1 91.94 222 THR B O 1
ATOM 6067 N N . CYS B 1 223 ? -2.324 -23.844 -13.984 1 89.44 223 CYS B N 1
ATOM 6068 C CA . CYS B 1 223 ? -1.58 -23.719 -12.734 1 89.44 223 CYS B CA 1
ATOM 6069 C C . CYS B 1 223 ? -2.141 -24.641 -11.672 1 89.44 223 CYS B C 1
ATOM 6071 O O . CYS B 1 223 ? -3.277 -24.469 -11.227 1 89.44 223 CYS B O 1
ATOM 6073 N N . LEU B 1 224 ? -1.272 -25.5 -11.242 1 92 224 LEU B N 1
ATOM 6074 C CA . LEU B 1 224 ? -1.69 -26.516 -10.281 1 92 224 LEU B CA 1
ATOM 6075 C C . LEU B 1 224 ? -1.967 -25.891 -8.922 1 92 224 LEU B C 1
ATOM 6077 O O . LEU B 1 224 ? -2.885 -26.312 -8.211 1 92 224 LEU B O 1
ATOM 6081 N N . ALA B 1 225 ? -1.168 -24.938 -8.57 1 90.44 225 ALA B N 1
ATOM 6082 C CA . ALA B 1 225 ? -1.407 -24.25 -7.305 1 90.44 225 ALA B CA 1
ATOM 6083 C C . ALA B 1 225 ? -2.783 -23.594 -7.289 1 90.44 225 ALA B C 1
ATOM 6085 O O . ALA B 1 225 ? -3.465 -23.594 -6.262 1 90.44 225 ALA B O 1
ATOM 6086 N N . HIS B 1 226 ? -3.158 -23.016 -8.375 1 88.81 226 HIS B N 1
ATOM 6087 C CA . HIS B 1 226 ? -4.473 -22.406 -8.492 1 88.81 226 HIS B CA 1
ATOM 6088 C C . HIS B 1 226 ? -5.586 -23.438 -8.367 1 88.81 226 HIS B C 1
ATOM 6090 O O . HIS B 1 226 ? -6.633 -23.156 -7.777 1 88.81 226 HIS B O 1
ATOM 6096 N N . ILE B 1 227 ? -5.383 -24.516 -8.953 1 92.12 227 ILE B N 1
ATOM 6097 C CA . ILE B 1 227 ? -6.363 -25.594 -8.875 1 92.12 227 ILE B CA 1
ATOM 6098 C C . ILE B 1 227 ? -6.574 -26 -7.418 1 92.12 227 ILE B C 1
ATOM 6100 O O . ILE B 1 227 ? -7.711 -26.141 -6.961 1 92.12 227 ILE B O 1
ATOM 6104 N N . VAL B 1 228 ? -5.469 -26.172 -6.727 1 93.81 228 VAL B N 1
ATOM 6105 C CA . VAL B 1 228 ? -5.566 -26.562 -5.324 1 93.81 228 VAL B CA 1
ATOM 6106 C C . VAL B 1 228 ? -6.289 -25.469 -4.531 1 93.81 228 VAL B C 1
ATOM 6108 O O . VAL B 1 228 ? -7.055 -25.766 -3.611 1 93.81 228 VAL B O 1
ATOM 6111 N N . ASN B 1 229 ? -6.035 -24.281 -4.848 1 91.81 229 ASN B N 1
ATOM 6112 C CA . ASN B 1 229 ? -6.738 -23.172 -4.195 1 91.81 229 ASN B CA 1
ATOM 6113 C C . ASN B 1 229 ? -8.242 -23.25 -4.434 1 91.81 229 ASN B C 1
ATOM 6115 O O . ASN B 1 229 ? -9.031 -22.984 -3.527 1 91.81 229 ASN B O 1
ATOM 6119 N N . LEU B 1 230 ? -8.625 -23.562 -5.641 1 92.06 230 LEU B N 1
ATOM 6120 C CA . LEU B 1 230 ? -10.039 -23.703 -5.969 1 92.06 230 LEU B CA 1
ATOM 6121 C C . LEU B 1 230 ? -10.672 -24.828 -5.172 1 92.06 230 LEU B C 1
ATOM 6123 O O . LEU B 1 230 ? -11.82 -24.719 -4.734 1 92.06 230 LEU B O 1
ATOM 6127 N N . ILE B 1 231 ? -9.953 -25.844 -5.023 1 95.88 231 ILE B N 1
ATOM 6128 C CA . ILE B 1 231 ? -10.406 -26.969 -4.223 1 95.88 231 ILE B CA 1
ATOM 6129 C C . ILE B 1 231 ? -10.594 -26.531 -2.77 1 95.88 231 ILE B C 1
ATOM 6131 O O . ILE B 1 231 ? -11.586 -26.891 -2.129 1 95.88 231 ILE B O 1
ATOM 6135 N N . GLY B 1 232 ? -9.609 -25.812 -2.287 1 95.06 232 GLY B N 1
ATOM 6136 C CA . GLY B 1 232 ? -9.727 -25.266 -0.942 1 95.06 232 GLY B CA 1
ATOM 6137 C C . GLY B 1 232 ? -10.945 -24.375 -0.761 1 95.06 232 GLY B C 1
ATOM 6138 O O . GLY B 1 232 ? -11.609 -24.438 0.275 1 95.06 232 GLY B O 1
ATOM 6139 N N . GLU B 1 233 ? -11.273 -23.625 -1.707 1 93.25 233 GLU B N 1
ATOM 6140 C CA . GLU B 1 233 ? -12.453 -22.766 -1.663 1 93.25 233 GLU B CA 1
ATOM 6141 C C . GLU B 1 233 ? -13.734 -23.594 -1.615 1 93.25 233 GLU B C 1
ATOM 6143 O O . GLU B 1 233 ? -14.68 -23.234 -0.91 1 93.25 233 GLU B O 1
ATOM 6148 N N . SER B 1 234 ? -13.742 -24.656 -2.375 1 95.19 234 SER B N 1
ATOM 6149 C CA . SER B 1 234 ? -14.898 -25.547 -2.357 1 95.19 234 SER B CA 1
ATOM 6150 C C . SER B 1 234 ? -15.039 -26.25 -1.007 1 95.19 234 SER B C 1
ATOM 6152 O O . SER B 1 234 ? -16.156 -26.484 -0.542 1 95.19 234 SER B O 1
ATOM 6154 N N . PHE B 1 235 ? -13.914 -26.516 -0.451 1 96.38 235 PHE B N 1
ATOM 6155 C CA . PHE B 1 235 ? -13.883 -27.203 0.834 1 96.38 235 PHE B CA 1
ATOM 6156 C C . PHE B 1 235 ? -14.461 -26.312 1.934 1 96.38 235 PHE B C 1
ATOM 6158 O O . PHE B 1 235 ? -15.156 -26.812 2.828 1 96.38 235 PHE B O 1
ATOM 6165 N N . ARG B 1 236 ? -14.227 -25.031 1.889 1 95.06 236 ARG B N 1
ATOM 6166 C CA . ARG B 1 236 ? -14.641 -24.156 2.973 1 95.06 236 ARG B CA 1
ATOM 6167 C C . ARG B 1 236 ? -16.031 -23.578 2.711 1 95.06 236 ARG B C 1
ATOM 6169 O O . ARG B 1 236 ? -16.672 -23.031 3.615 1 95.06 236 ARG B O 1
ATOM 6176 N N . LYS B 1 237 ? -16.641 -23.766 1.593 1 93.5 237 LYS B N 1
ATOM 6177 C CA . LYS B 1 237 ? -17.875 -23.156 1.127 1 93.5 237 LYS B CA 1
ATOM 6178 C C . LYS B 1 237 ? -19.031 -23.453 2.074 1 93.5 237 LYS B C 1
ATOM 6180 O O . LYS B 1 237 ? -19.828 -22.562 2.402 1 93.5 237 LYS B O 1
ATOM 6185 N N . PRO B 1 238 ? -19.172 -24.672 2.57 1 94.75 238 PRO B N 1
ATOM 6186 C CA . PRO B 1 238 ? -20.328 -24.984 3.42 1 94.75 238 PRO B CA 1
ATOM 6187 C C . PRO B 1 238 ? -20.266 -24.281 4.777 1 94.75 238 PRO B C 1
ATOM 6189 O O . PRO B 1 238 ? -21.297 -24.188 5.465 1 94.75 238 PRO B O 1
ATOM 6192 N N . PHE B 1 239 ? -19.156 -23.828 5.172 1 95.88 239 PHE B N 1
ATOM 6193 C CA . PHE B 1 239 ? -18.984 -23.297 6.516 1 95.88 239 PHE B CA 1
ATOM 6194 C C . PHE B 1 239 ? -19.234 -21.797 6.539 1 95.88 239 PHE B C 1
ATOM 6196 O O . PHE B 1 239 ? -18.328 -21.016 6.848 1 95.88 239 PHE B O 1
ATOM 6203 N N . GLN B 1 240 ? -20.438 -21.438 6.445 1 94.19 240 GLN B N 1
ATOM 6204 C CA . GLN B 1 240 ? -20.844 -20.031 6.355 1 94.19 240 GLN B CA 1
ATOM 6205 C C . GLN B 1 240 ? -20.656 -19.328 7.695 1 94.19 240 GLN B C 1
ATOM 6207 O O . GLN B 1 240 ? -20.281 -18.156 7.734 1 94.19 240 GLN B O 1
ATOM 6212 N N . LEU B 1 241 ? -20.922 -20 8.719 1 95.81 241 LEU B N 1
ATOM 6213 C CA . LEU B 1 241 ? -20.781 -19.422 10.047 1 95.81 241 LEU B CA 1
ATOM 6214 C C . LEU B 1 241 ? -19.328 -19.031 10.32 1 95.81 241 LEU B C 1
ATOM 6216 O O . LEU B 1 241 ? -19.062 -17.938 10.82 1 95.81 241 LEU B O 1
ATOM 6220 N N . VAL B 1 242 ? -18.422 -19.891 9.922 1 96.69 242 VAL B N 1
ATOM 6221 C CA . VAL B 1 242 ? -17 -19.625 10.125 1 96.69 242 VAL B CA 1
ATOM 6222 C C . VAL B 1 242 ? -16.547 -18.5 9.211 1 96.69 242 VAL B C 1
ATOM 6224 O O . VAL B 1 242 ? -15.742 -17.656 9.609 1 96.69 242 VAL B O 1
ATOM 6227 N N . ASP B 1 243 ? -17.047 -18.5 8.062 1 95.12 243 ASP B N 1
ATOM 6228 C CA . ASP B 1 243 ? -16.703 -17.453 7.102 1 95.12 243 ASP B CA 1
ATOM 6229 C C . ASP B 1 243 ? -17.109 -16.078 7.625 1 95.12 243 ASP B C 1
ATOM 6231 O O . ASP B 1 243 ? -16.344 -15.117 7.508 1 95.12 243 ASP B O 1
ATOM 6235 N N . THR B 1 244 ? -18.281 -16.031 8.195 1 94.31 244 THR B N 1
ATOM 6236 C CA . THR B 1 244 ? -18.75 -14.773 8.773 1 94.31 244 THR B CA 1
ATOM 6237 C C . THR B 1 244 ? -17.875 -14.359 9.953 1 94.31 244 THR B C 1
ATOM 6239 O O . THR B 1 244 ? -17.516 -13.188 10.086 1 94.31 244 THR B O 1
ATOM 6242 N N . PHE B 1 245 ? -17.547 -15.281 10.711 1 96.62 245 PHE B N 1
ATOM 6243 C CA . PHE B 1 245 ? -16.703 -15.031 11.875 1 96.62 245 PHE B CA 1
ATOM 6244 C C . PHE B 1 245 ? -15.352 -14.469 11.453 1 96.62 245 PHE B C 1
ATOM 6246 O O . PHE B 1 245 ? -14.898 -13.461 11.992 1 96.62 245 PHE B O 1
ATOM 6253 N N . VAL B 1 246 ? -14.734 -15.109 10.445 1 95.81 246 VAL B N 1
ATOM 6254 C CA . VAL B 1 246 ? -13.406 -14.719 9.977 1 95.81 246 VAL B CA 1
ATOM 6255 C C . VAL B 1 246 ? -13.469 -13.336 9.328 1 95.81 246 VAL B C 1
ATOM 6257 O O . VAL B 1 246 ? -12.586 -12.508 9.539 1 95.81 246 VAL B O 1
ATOM 6260 N N . ARG B 1 247 ? -14.469 -13.117 8.609 1 90.75 247 ARG B N 1
ATOM 6261 C CA . ARG B 1 247 ? -14.648 -11.82 7.957 1 90.75 247 ARG B CA 1
ATOM 6262 C C . ARG B 1 247 ? -14.836 -10.711 8.984 1 90.75 247 ARG B C 1
ATOM 6264 O O . ARG B 1 247 ? -14.211 -9.656 8.883 1 90.75 247 ARG B O 1
ATOM 6271 N N . CYS B 1 248 ? -15.672 -10.922 9.961 1 93.62 248 CYS B N 1
ATOM 6272 C CA . CYS B 1 248 ? -15.922 -9.938 11 1 93.62 248 CYS B CA 1
ATOM 6273 C C . CYS B 1 248 ? -14.664 -9.688 11.828 1 93.62 248 CYS B C 1
ATOM 6275 O O . CYS B 1 248 ? -14.383 -8.547 12.203 1 93.62 248 CYS B O 1
ATOM 6277 N N . PHE B 1 249 ? -13.977 -10.734 12.031 1 94.62 249 PHE B N 1
ATOM 6278 C CA . PHE B 1 249 ? -12.758 -10.609 12.82 1 94.62 249 PHE B CA 1
ATOM 6279 C C . PHE B 1 249 ? -11.727 -9.742 12.109 1 94.62 249 PHE B C 1
ATOM 6281 O O . PHE B 1 249 ? -11.031 -8.945 12.742 1 94.62 249 PHE B O 1
ATOM 6288 N N . LYS B 1 250 ? -11.641 -9.906 10.859 1 90.31 250 LYS B N 1
ATOM 6289 C CA . LYS B 1 250 ? -10.75 -9.078 10.055 1 90.31 250 LYS B CA 1
ATOM 6290 C C . LYS B 1 250 ? -11.195 -7.617 10.062 1 90.31 250 LYS B C 1
ATOM 6292 O O . LYS B 1 250 ? -10.375 -6.719 10.266 1 90.31 250 LYS B O 1
ATOM 6297 N N . ASN B 1 251 ? -12.422 -7.414 9.945 1 87.25 251 ASN B N 1
ATOM 6298 C CA . ASN B 1 251 ? -12.984 -6.078 9.773 1 87.25 251 ASN B CA 1
ATOM 6299 C C . ASN B 1 251 ? -12.906 -5.27 11.062 1 87.25 251 ASN B C 1
ATOM 6301 O O . ASN B 1 251 ? -12.82 -4.039 11.023 1 87.25 251 ASN B O 1
ATOM 6305 N N . MET B 1 252 ? -12.969 -5.938 12.156 1 88.81 252 MET B N 1
ATOM 6306 C CA . MET B 1 252 ? -13 -5.211 13.422 1 88.81 252 MET B CA 1
ATOM 6307 C C . MET B 1 252 ? -11.703 -4.449 13.648 1 88.81 252 MET B C 1
ATOM 6309 O O . MET B 1 252 ? -11.664 -3.484 14.414 1 88.81 252 MET B O 1
ATOM 6313 N N . PHE B 1 253 ? -10.633 -4.84 12.969 1 85.44 253 PHE B N 1
ATOM 6314 C CA . PHE B 1 253 ? -9.328 -4.211 13.156 1 85.44 253 PHE B CA 1
ATOM 6315 C C . PHE B 1 253 ? -9.078 -3.16 12.078 1 85.44 253 PHE B C 1
ATOM 6317 O O . PHE B 1 253 ? -8.031 -2.512 12.078 1 85.44 253 PHE B O 1
ATOM 6324 N N . TYR B 1 254 ? -9.992 -3.045 11.203 1 75 254 TYR B N 1
ATOM 6325 C CA . TYR B 1 254 ? -9.82 -2.066 10.133 1 75 254 TYR B CA 1
ATOM 6326 C C . TYR B 1 254 ? -9.781 -0.649 10.695 1 75 254 TYR B C 1
ATOM 6328 O O . TYR B 1 254 ? -10.742 -0.19 11.305 1 75 254 TYR B O 1
ATOM 6336 N N . ASN B 1 255 ? -8.664 0.089 10.57 1 63.56 255 ASN B N 1
ATOM 6337 C CA . ASN B 1 255 ? -8.414 1.464 10.984 1 63.56 255 ASN B CA 1
ATOM 6338 C C . ASN B 1 255 ? -8.641 1.641 12.484 1 63.56 255 ASN B C 1
ATOM 6340 O O . ASN B 1 255 ? -9.203 2.648 12.922 1 63.56 255 ASN B O 1
ATOM 6344 N N . SER B 1 256 ? -8.43 0.591 13.219 1 76.31 256 SER B N 1
ATOM 6345 C CA . SER B 1 256 ? -8.617 0.641 14.672 1 76.31 256 SER B CA 1
ATOM 6346 C C . SER B 1 256 ? -7.336 0.258 15.406 1 76.31 256 SER B C 1
ATOM 6348 O O . SER B 1 256 ? -7.211 -0.863 15.898 1 76.31 256 SER B O 1
ATOM 6350 N N . GLY B 1 257 ? -6.512 1.183 15.492 1 71.06 257 GLY B N 1
ATOM 6351 C CA . GLY B 1 257 ? -5.234 0.933 16.141 1 71.06 257 GLY B CA 1
ATOM 6352 C C . GLY B 1 257 ? -5.363 0.635 17.625 1 71.06 257 GLY B C 1
ATOM 6353 O O . GLY B 1 257 ? -4.676 -0.244 18.156 1 71.06 257 GLY B O 1
ATOM 6354 N N . SER B 1 258 ? -6.258 1.31 18.281 1 73.38 258 SER B N 1
ATOM 6355 C CA . SER B 1 258 ? -6.445 1.113 19.719 1 73.38 258 SER B CA 1
ATOM 6356 C C . SER B 1 258 ? -6.953 -0.292 20.031 1 73.38 258 SER B C 1
ATOM 6358 O O . SER B 1 258 ? -6.512 -0.921 20.984 1 73.38 258 SER B O 1
ATOM 6360 N N . ARG B 1 259 ? -7.844 -0.727 19.188 1 84.06 259 ARG B N 1
ATOM 6361 C CA . ARG B 1 259 ? -8.383 -2.07 19.375 1 84.06 259 ARG B CA 1
ATOM 6362 C C . ARG B 1 259 ? -7.305 -3.127 19.141 1 84.06 259 ARG B C 1
ATOM 6364 O O . ARG B 1 259 ? -7.273 -4.152 19.828 1 84.06 259 ARG B O 1
ATOM 6371 N N . LYS B 1 260 ? -6.488 -2.932 18.172 1 84.31 260 LYS B N 1
ATOM 6372 C CA . LYS B 1 260 ? -5.375 -3.842 17.922 1 84.31 260 LYS B CA 1
ATOM 6373 C C . LYS B 1 260 ? -4.461 -3.939 19.141 1 84.31 260 LYS B C 1
ATOM 6375 O O . LYS B 1 260 ? -4.062 -5.035 19.531 1 84.31 260 LYS B O 1
ATOM 6380 N N . ALA B 1 261 ? -4.18 -2.84 19.688 1 79.12 261 ALA B N 1
ATOM 6381 C CA . ALA B 1 261 ? -3.312 -2.799 20.859 1 79.12 261 ALA B CA 1
ATOM 6382 C C . ALA B 1 261 ? -3.949 -3.529 22.047 1 79.12 261 ALA B C 1
ATOM 6384 O O . ALA B 1 261 ? -3.275 -4.273 22.766 1 79.12 261 ALA B O 1
ATOM 6385 N N . LYS B 1 262 ? -5.195 -3.242 22.234 1 87.38 262 LYS B N 1
ATOM 6386 C CA . LYS B 1 262 ? -5.902 -3.914 23.312 1 87.38 262 LYS B CA 1
ATOM 6387 C C . LYS B 1 262 ? -5.91 -5.426 23.109 1 87.38 262 LYS B C 1
ATOM 6389 O O . LYS B 1 262 ? -5.742 -6.188 24.062 1 87.38 262 LYS B O 1
ATOM 6394 N N . TYR B 1 263 ? -6.125 -5.785 21.828 1 92.38 263 TYR B N 1
ATOM 6395 C CA . TYR B 1 263 ? -6.141 -7.211 21.516 1 92.38 263 TYR B CA 1
ATOM 6396 C C . TYR B 1 263 ? -4.789 -7.852 21.812 1 92.38 263 TYR B C 1
ATOM 6398 O O . TYR B 1 263 ? -4.719 -8.898 22.453 1 92.38 263 TYR B O 1
ATOM 6406 N N . LEU B 1 264 ? -3.799 -7.281 21.391 1 88.19 264 LEU B N 1
ATOM 6407 C CA . LEU B 1 264 ? -2.465 -7.84 21.578 1 88.19 264 LEU B CA 1
ATOM 6408 C C . LEU B 1 264 ? -2.104 -7.891 23.047 1 88.19 264 LEU B C 1
ATOM 6410 O O . LEU B 1 264 ? -1.496 -8.859 23.516 1 88.19 264 LEU B O 1
ATOM 6414 N N . ARG B 1 265 ? -2.396 -6.84 23.797 1 87.12 265 ARG B N 1
ATOM 6415 C CA . ARG B 1 265 ? -2.145 -6.828 25.234 1 87.12 265 ARG B CA 1
ATOM 6416 C C . ARG B 1 265 ? -2.891 -7.961 25.938 1 87.12 265 ARG B C 1
ATOM 6418 O O . ARG B 1 265 ? -2.32 -8.664 26.766 1 87.12 265 ARG B O 1
ATOM 6425 N N . PHE B 1 266 ? -4.145 -8.07 25.594 1 94.06 266 PHE B N 1
ATOM 6426 C CA . PHE B 1 266 ? -4.973 -9.117 26.172 1 94.06 266 PHE B CA 1
ATOM 6427 C C . PHE B 1 266 ? -4.41 -10.5 25.844 1 94.06 266 PHE B C 1
ATOM 6429 O O . PHE B 1 266 ? -4.258 -11.336 26.734 1 94.06 266 PHE B O 1
ATOM 6436 N N . MET B 1 267 ? -4.086 -10.727 24.625 1 94.44 267 MET B N 1
ATOM 6437 C CA . MET B 1 267 ? -3.586 -12.023 24.172 1 94.44 267 MET B CA 1
ATOM 6438 C C . MET B 1 267 ? -2.234 -12.336 24.797 1 94.44 267 MET B C 1
ATOM 6440 O O . MET B 1 267 ? -1.956 -13.492 25.141 1 94.44 267 MET B O 1
ATOM 6444 N N . ASN B 1 268 ? -1.434 -11.336 24.891 1 91.19 268 ASN B N 1
ATOM 6445 C CA . ASN B 1 268 ? -0.14 -11.531 25.531 1 91.19 268 ASN B CA 1
ATOM 6446 C C . ASN B 1 268 ? -0.298 -11.969 26.984 1 91.19 268 ASN B C 1
ATOM 6448 O O . ASN B 1 268 ? 0.418 -12.859 27.453 1 91.19 268 ASN B O 1
ATOM 6452 N N . GLN B 1 269 ? -1.159 -11.312 27.672 1 92.88 269 GLN B N 1
ATOM 6453 C CA . GLN B 1 269 ? -1.425 -11.664 29.062 1 92.88 269 GLN B CA 1
ATOM 6454 C C . GLN B 1 269 ? -1.881 -13.117 29.188 1 92.88 269 GLN B C 1
ATOM 6456 O O . GLN B 1 269 ? -1.379 -13.859 30.031 1 92.88 269 GLN B O 1
ATOM 6461 N N . LYS B 1 270 ? -2.773 -13.516 28.297 1 93.94 270 LYS B N 1
ATOM 6462 C CA . LYS B 1 270 ? -3.332 -14.859 28.359 1 93.94 270 LYS B CA 1
ATOM 6463 C C . LYS B 1 270 ? -2.295 -15.906 27.969 1 93.94 270 LYS B C 1
ATOM 6465 O O . LYS B 1 270 ? -2.197 -16.969 28.594 1 93.94 270 LYS B O 1
ATOM 6470 N N . LEU B 1 271 ? -1.588 -15.633 26.969 1 92.5 271 LEU B N 1
ATOM 6471 C CA . LEU B 1 271 ? -0.597 -16.578 26.469 1 92.5 271 LEU B CA 1
ATOM 6472 C C . LEU B 1 271 ? 0.565 -16.719 27.453 1 92.5 271 LEU B C 1
ATOM 6474 O O . LEU B 1 271 ? 1.119 -17.797 27.609 1 92.5 271 LEU B O 1
ATOM 6478 N N . GLN B 1 272 ? 0.885 -15.641 28.016 1 89.88 272 GLN B N 1
ATOM 6479 C CA . GLN B 1 272 ? 2.004 -15.656 28.953 1 89.88 272 GLN B CA 1
ATOM 6480 C C . GLN B 1 272 ? 1.63 -16.375 30.25 1 89.88 272 GLN B C 1
ATOM 6482 O O . GLN B 1 272 ? 2.504 -16.875 30.969 1 89.88 272 GLN B O 1
ATOM 6487 N N . GLU B 1 273 ? 0.392 -16.359 30.531 1 90.25 273 GLU B N 1
ATOM 6488 C CA . GLU B 1 273 ? -0.073 -17.172 31.641 1 90.25 273 GLU B CA 1
ATOM 6489 C C . GLU B 1 273 ? 0.209 -18.641 31.406 1 90.25 273 GLU B C 1
ATOM 6491 O O . GLU B 1 273 ? 0.497 -19.391 32.344 1 90.25 273 GLU B O 1
ATOM 6496 N N . GLU B 1 274 ? 0.161 -19 30.203 1 86.06 274 GLU B N 1
ATOM 6497 C CA . GLU B 1 274 ? 0.416 -20.391 29.844 1 86.06 274 GLU B CA 1
ATOM 6498 C C . GLU B 1 274 ? 1.903 -20.625 29.594 1 86.06 274 GLU B C 1
ATOM 6500 O O . GLU B 1 274 ? 2.449 -21.656 30.031 1 86.06 274 GLU B O 1
ATOM 6505 N N . SER B 1 275 ? 2.457 -19.734 28.828 1 89.56 275 SER B N 1
ATOM 6506 C CA . SER B 1 275 ? 3.885 -19.797 28.531 1 89.56 275 SER B CA 1
ATOM 6507 C C . SER B 1 275 ? 4.531 -18.422 28.625 1 89.56 275 SER B C 1
ATOM 6509 O O . SER B 1 275 ? 4.262 -17.547 27.812 1 89.56 275 SER B O 1
ATOM 6511 N N . PRO B 1 276 ? 5.367 -18.188 29.531 1 87.62 276 PRO B N 1
ATOM 6512 C CA . PRO B 1 276 ? 5.926 -16.859 29.812 1 87.62 276 PRO B CA 1
ATOM 6513 C C . PRO B 1 276 ? 6.621 -16.25 28.609 1 87.62 276 PRO B C 1
ATOM 6515 O O . PRO B 1 276 ? 6.641 -15.023 28.453 1 87.62 276 PRO B O 1
ATOM 6518 N N . ASP B 1 277 ? 7.066 -17.031 27.734 1 86.81 277 ASP B N 1
ATOM 6519 C CA . ASP B 1 277 ? 7.828 -16.484 26.625 1 86.81 277 ASP B CA 1
ATOM 6520 C C . ASP B 1 277 ? 6.953 -16.344 25.375 1 86.81 277 ASP B C 1
ATOM 6522 O O . ASP B 1 277 ? 7.426 -15.93 24.312 1 86.81 277 ASP B O 1
ATOM 6526 N N . ALA B 1 278 ? 5.738 -16.656 25.547 1 87.25 278 ALA B N 1
ATOM 6527 C CA . ALA B 1 278 ? 4.863 -16.609 24.375 1 87.25 278 ALA B CA 1
ATOM 6528 C C . ALA B 1 278 ? 4.523 -15.172 24 1 87.25 278 ALA B C 1
ATOM 6530 O O . ALA B 1 278 ? 4.324 -14.328 24.875 1 87.25 278 ALA B O 1
ATOM 6531 N N . LYS B 1 279 ? 4.637 -14.836 22.766 1 86.75 279 LYS B N 1
ATOM 6532 C CA . LYS B 1 279 ? 4.285 -13.508 22.266 1 86.75 279 LYS B CA 1
ATOM 6533 C C . LYS B 1 279 ? 3.074 -13.578 21.328 1 86.75 279 LYS B C 1
ATOM 6535 O O . LYS B 1 279 ? 2.984 -14.469 20.484 1 86.75 279 LYS B O 1
ATOM 6540 N N . ALA B 1 280 ? 2.18 -12.672 21.594 1 88.5 280 ALA B N 1
ATOM 6541 C CA . ALA B 1 280 ? 0.962 -12.633 20.797 1 88.5 280 ALA B CA 1
ATOM 6542 C C . ALA B 1 280 ? 1.226 -12.008 19.438 1 88.5 280 ALA B C 1
ATOM 6544 O O . ALA B 1 280 ? 2.123 -11.172 19.281 1 88.5 280 ALA B O 1
ATOM 6545 N N . SER B 1 281 ? 0.56 -12.516 18.469 1 87.69 281 SER B N 1
ATOM 6546 C CA . SER B 1 281 ? 0.578 -11.93 17.125 1 87.69 281 SER B CA 1
ATOM 6547 C C . SER B 1 281 ? -0.833 -11.602 16.641 1 87.69 281 SER B C 1
ATOM 6549 O O . SER B 1 281 ? -1.812 -12.125 17.188 1 87.69 281 SER B O 1
ATOM 6551 N N . MET B 1 282 ? -0.883 -10.68 15.766 1 88.31 282 MET B N 1
ATOM 6552 C CA . MET B 1 282 ? -2.174 -10.391 15.156 1 88.31 282 MET B CA 1
ATOM 6553 C C . MET B 1 282 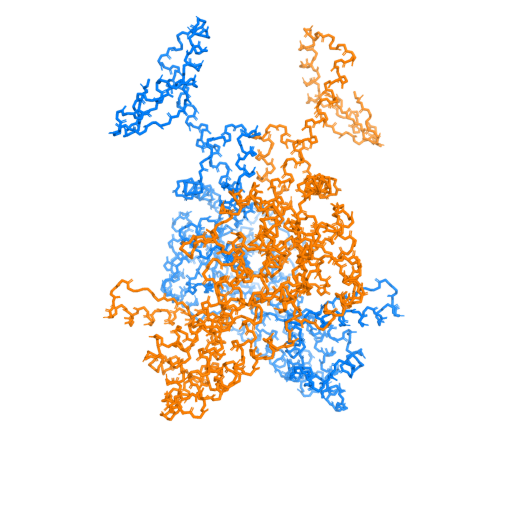? -2.648 -11.562 14.305 1 88.31 282 MET B C 1
ATOM 6555 O O . MET B 1 282 ? -1.836 -12.281 13.719 1 88.31 282 MET B O 1
ATOM 6559 N N . PRO B 1 283 ? -3.971 -11.781 14.219 1 90.19 283 PRO B N 1
ATOM 6560 C CA . PRO B 1 283 ? -4.469 -12.828 13.328 1 90.19 283 PRO B CA 1
ATOM 6561 C C . PRO B 1 283 ? -4.133 -12.57 11.867 1 90.19 283 PRO B C 1
ATOM 6563 O O . PRO B 1 283 ? -4.18 -11.43 11.406 1 90.19 283 PRO B O 1
ATOM 6566 N N . PRO B 1 284 ? -3.801 -13.656 11.18 1 88.31 284 PRO B N 1
ATOM 6567 C CA . PRO B 1 284 ? -3.596 -13.477 9.742 1 88.31 284 PRO B CA 1
ATOM 6568 C C . PRO B 1 284 ? -4.84 -12.953 9.031 1 88.31 284 PRO B C 1
ATOM 6570 O O . PRO B 1 284 ? -5.957 -13.375 9.344 1 88.31 284 PRO B O 1
ATOM 6573 N N . SER B 1 285 ? -4.625 -12.016 8.219 1 84.38 285 SER B N 1
ATOM 6574 C CA . SER B 1 285 ? -5.746 -11.445 7.48 1 84.38 285 SER B CA 1
ATOM 6575 C C . SER B 1 285 ? -5.988 -12.188 6.172 1 84.38 285 SER B C 1
ATOM 6577 O O . SER B 1 285 ? -5.082 -12.305 5.34 1 84.38 285 SER B O 1
ATOM 6579 N N . PRO B 1 286 ? -7.164 -12.703 6.023 1 86.81 286 PRO B N 1
ATOM 6580 C CA . PRO B 1 286 ? -7.473 -13.328 4.738 1 86.81 286 PRO B CA 1
ATOM 6581 C C . PRO B 1 286 ? -7.457 -12.336 3.578 1 86.81 286 PRO B C 1
ATOM 6583 O O . PRO B 1 286 ? -8.047 -11.258 3.676 1 86.81 286 PRO B O 1
ATOM 6586 N N . VAL B 1 287 ? -6.621 -12.609 2.613 1 75.62 287 VAL B N 1
ATOM 6587 C CA . VAL B 1 287 ? -6.527 -11.789 1.413 1 75.62 287 VAL B CA 1
ATOM 6588 C C . VAL B 1 287 ? -6.891 -12.617 0.185 1 75.62 287 VAL B C 1
ATOM 6590 O O . VAL B 1 287 ? -6.539 -13.797 0.1 1 75.62 287 VAL B O 1
ATOM 6593 N N . GLY B 1 288 ? -7.648 -12.141 -0.663 1 66.06 288 GLY B N 1
ATOM 6594 C CA . GLY B 1 288 ? -8.109 -12.852 -1.841 1 66.06 288 GLY B CA 1
ATOM 6595 C C . GLY B 1 288 ? -6.988 -13.273 -2.764 1 66.06 288 GLY B C 1
ATOM 6596 O O . GLY B 1 288 ? -7.07 -14.32 -3.414 1 66.06 288 GLY B O 1
ATOM 6597 N N . THR B 1 289 ? -5.953 -12.469 -2.742 1 64.25 289 THR B N 1
ATOM 6598 C CA . THR B 1 289 ? -4.879 -12.75 -3.689 1 64.25 289 THR B CA 1
ATOM 6599 C C . THR B 1 289 ? -3.879 -13.742 -3.096 1 64.25 289 THR B C 1
ATOM 6601 O O . THR B 1 289 ? -3.031 -14.273 -3.811 1 64.25 289 THR B O 1
ATOM 6604 N N . ARG B 1 290 ? -3.916 -13.875 -1.854 1 69.5 290 ARG B N 1
ATOM 6605 C CA . ARG B 1 290 ? -3.033 -14.844 -1.21 1 69.5 290 ARG B CA 1
ATOM 6606 C C . ARG B 1 290 ? -3.77 -16.156 -0.924 1 69.5 290 ARG B C 1
ATOM 6608 O O . ARG B 1 290 ? -4.488 -16.266 0.071 1 69.5 290 ARG B O 1
ATOM 6615 N N . TRP B 1 291 ? -3.254 -17.016 -1.597 1 77.12 291 TRP B N 1
ATOM 6616 C CA . TRP B 1 291 ? -3.9 -18.312 -1.487 1 77.12 291 TRP B CA 1
ATOM 6617 C C . TRP B 1 291 ? -3.711 -18.906 -0.092 1 77.12 291 TRP B C 1
ATOM 6619 O O . TRP B 1 291 ? -2.705 -18.641 0.568 1 77.12 291 TRP B O 1
ATOM 6629 N N . ASN B 1 292 ? -4.641 -19.406 0.596 1 81.44 292 ASN B N 1
ATOM 6630 C CA . ASN B 1 292 ? -4.594 -20.156 1.852 1 81.44 292 ASN B CA 1
ATOM 6631 C C . ASN B 1 292 ? -4.707 -19.234 3.057 1 81.44 292 ASN B C 1
ATOM 6633 O O . ASN B 1 292 ? -4.711 -19.688 4.199 1 81.44 292 ASN B O 1
ATOM 6637 N N . SER B 1 293 ? -4.676 -17.938 2.764 1 89.25 293 SER B N 1
ATOM 6638 C CA . SER B 1 293 ? -4.684 -17 3.883 1 89.25 293 SER B CA 1
ATOM 6639 C C . SER B 1 293 ? -5.891 -17.219 4.785 1 89.25 293 SER B C 1
ATOM 6641 O O . SER B 1 293 ? -5.801 -17.078 6.004 1 89.25 293 SER B O 1
ATOM 6643 N N . TRP B 1 294 ? -6.93 -17.594 4.191 1 93.88 294 TRP B N 1
ATOM 6644 C CA . TRP B 1 294 ? -8.141 -17.859 4.961 1 93.88 294 TRP B CA 1
ATOM 6645 C C . TRP B 1 294 ? -7.922 -19.031 5.922 1 93.88 294 TRP B C 1
ATOM 6647 O O . TRP B 1 294 ? -8.289 -18.953 7.094 1 93.88 294 TRP B O 1
ATOM 6657 N N . PHE B 1 295 ? -7.309 -20.078 5.465 1 95.69 295 PHE B N 1
ATOM 6658 C CA . PHE B 1 295 ? -7.062 -21.25 6.297 1 95.69 295 PHE B CA 1
ATOM 6659 C C . PHE B 1 295 ? -6.074 -20.938 7.41 1 95.69 295 PHE B C 1
ATOM 6661 O O . PHE B 1 295 ? -6.203 -21.438 8.531 1 95.69 295 PHE B O 1
ATOM 6668 N N . HIS B 1 296 ? -5.141 -20.141 7.121 1 94.56 296 HIS B N 1
ATOM 6669 C CA . HIS B 1 296 ? -4.203 -19.719 8.156 1 94.56 296 HIS B CA 1
ATOM 6670 C C . HIS B 1 296 ? -4.91 -18.938 9.266 1 94.56 296 HIS B C 1
ATOM 6672 O O . HIS B 1 296 ? -4.57 -19.078 10.438 1 94.56 296 HIS B O 1
ATOM 6678 N N . ALA B 1 297 ? -5.793 -18.125 8.812 1 96.12 297 ALA B N 1
ATOM 6679 C CA . ALA B 1 297 ? -6.594 -17.406 9.805 1 96.12 297 ALA B CA 1
ATOM 6680 C C . ALA B 1 297 ? -7.379 -18.375 10.68 1 96.12 297 ALA B C 1
ATOM 6682 O O . ALA B 1 297 ? -7.438 -18.203 11.906 1 96.12 297 ALA B O 1
ATOM 6683 N N . VAL B 1 298 ? -7.945 -19.344 10.078 1 97.12 298 VAL B N 1
ATOM 6684 C CA . VAL B 1 298 ? -8.742 -20.328 10.805 1 97.12 298 VAL B CA 1
ATOM 6685 C C . VAL B 1 298 ? -7.855 -21.078 11.789 1 97.12 298 VAL B C 1
ATOM 6687 O O . VAL B 1 298 ? -8.266 -21.359 12.914 1 97.12 298 VAL B O 1
ATOM 6690 N N . GLN B 1 299 ? -6.711 -21.469 11.383 1 96.81 299 GLN B N 1
ATOM 6691 C CA . GLN B 1 299 ? -5.773 -22.156 12.258 1 96.81 299 GLN B CA 1
ATOM 6692 C C . GLN B 1 299 ? -5.41 -21.281 13.461 1 96.81 299 GLN B C 1
ATOM 6694 O O . GLN B 1 299 ? -5.316 -21.781 14.586 1 96.81 299 GLN B O 1
ATOM 6699 N N . TYR B 1 300 ? -5.211 -20.047 13.203 1 96.5 300 TYR B N 1
ATOM 6700 C CA . TYR B 1 300 ? -4.961 -19.109 14.289 1 96.5 300 TYR B CA 1
ATOM 6701 C C . TYR B 1 300 ? -6.137 -19.062 15.258 1 96.5 300 TYR B C 1
ATOM 6703 O O . TYR B 1 300 ? -5.949 -19.094 16.469 1 96.5 300 TYR B O 1
ATOM 6711 N N . HIS B 1 301 ? -7.312 -18.953 14.711 1 97.31 301 HIS B N 1
ATOM 6712 C CA . HIS B 1 301 ? -8.508 -18.844 15.539 1 97.31 301 HIS B CA 1
ATOM 6713 C C . HIS B 1 301 ? -8.75 -20.125 16.328 1 97.31 301 HIS B C 1
ATOM 6715 O O . HIS B 1 301 ? -9.258 -20.078 17.453 1 97.31 301 HIS B O 1
ATOM 6721 N N . SER B 1 302 ? -8.43 -21.203 15.688 1 97.56 302 SER B N 1
ATOM 6722 C CA . SER B 1 302 ? -8.57 -22.469 16.406 1 97.56 302 SER B CA 1
ATOM 6723 C C . SER B 1 302 ? -7.695 -22.5 17.656 1 97.56 302 SER B C 1
ATOM 6725 O O . SER B 1 302 ? -8.133 -22.953 18.703 1 97.56 302 SER B O 1
ATOM 6727 N N . LYS B 1 303 ? -6.52 -22.016 17.594 1 95.31 303 LYS B N 1
ATOM 6728 C CA . LYS B 1 303 ? -5.559 -22.031 18.688 1 95.31 303 LYS B CA 1
ATOM 6729 C C . LYS B 1 303 ? -5.977 -21.078 19.797 1 95.31 303 LYS B C 1
ATOM 6731 O O . LYS B 1 303 ? -5.699 -21.312 20.969 1 95.31 303 LYS B O 1
ATOM 6736 N N . ASN B 1 304 ? -6.664 -20.016 19.438 1 95.94 304 ASN B N 1
ATOM 6737 C CA . ASN B 1 304 ? -6.91 -18.953 20.391 1 95.94 304 ASN B CA 1
ATOM 6738 C C . ASN B 1 304 ? -8.398 -18.797 20.703 1 95.94 304 ASN B C 1
ATOM 6740 O O . ASN B 1 304 ? -8.797 -17.906 21.438 1 95.94 304 ASN B O 1
ATOM 6744 N N . PHE B 1 305 ? -9.18 -19.703 20.266 1 97 305 PHE B N 1
ATOM 6745 C CA . PHE B 1 305 ? -10.633 -19.578 20.312 1 97 305 PHE B CA 1
ATOM 6746 C C . PHE B 1 305 ? -11.117 -19.422 21.75 1 97 305 PHE B C 1
ATOM 6748 O O . PHE B 1 305 ? -12.07 -18.688 22.016 1 97 305 PHE B O 1
ATOM 6755 N N . GLN B 1 306 ? -10.5 -20.031 22.672 1 93.94 306 GLN B N 1
ATOM 6756 C CA . GLN B 1 306 ? -10.938 -20.094 24.062 1 93.94 306 GLN B CA 1
ATOM 6757 C C . GLN B 1 306 ? -10.883 -18.703 24.719 1 93.94 306 GLN B C 1
ATOM 6759 O O . GLN B 1 306 ? -11.586 -18.453 25.688 1 93.94 306 GLN B O 1
ATOM 6764 N N . PHE B 1 307 ? -10.148 -17.812 24.188 1 95.62 307 PHE B N 1
ATOM 6765 C CA . PHE B 1 307 ? -9.938 -16.516 24.812 1 95.62 307 PHE B CA 1
ATOM 6766 C C . PHE B 1 307 ? -10.922 -15.492 24.281 1 95.62 307 PHE B C 1
ATOM 6768 O O . PHE B 1 307 ? -11.094 -14.414 24.859 1 95.62 307 PHE B O 1
ATOM 6775 N N . TYR B 1 308 ? -11.617 -15.773 23.156 1 96.75 308 TYR B N 1
ATOM 6776 C CA . TYR B 1 308 ? -12.359 -14.766 22.406 1 96.75 308 TYR B CA 1
ATOM 6777 C C . TYR B 1 308 ? -13.555 -14.266 23.203 1 96.75 308 TYR B C 1
ATOM 6779 O O . TYR B 1 308 ? -13.859 -13.07 23.203 1 96.75 308 TYR B O 1
ATOM 6787 N N . LYS B 1 309 ? -14.211 -15.156 23.844 1 95.12 309 LYS B N 1
ATOM 6788 C CA . LYS B 1 309 ? -15.414 -14.766 24.578 1 95.12 309 LYS B CA 1
ATOM 6789 C C . LYS B 1 309 ? -15.109 -13.688 25.609 1 95.12 309 LYS B C 1
ATOM 6791 O O . LYS B 1 309 ? -15.836 -12.695 25.703 1 95.12 309 LYS B O 1
ATOM 6796 N N . GLU B 1 310 ? -14.102 -13.844 26.359 1 94.81 310 GLU B N 1
ATOM 6797 C CA . GLU B 1 310 ? -13.703 -12.875 27.375 1 94.81 310 GLU B CA 1
ATOM 6798 C C . GLU B 1 310 ? -13.312 -11.547 26.734 1 94.81 310 GLU B C 1
ATOM 6800 O O . GLU B 1 310 ? -13.727 -10.484 27.203 1 94.81 310 GLU B O 1
ATOM 6805 N N . PHE B 1 311 ? -12.531 -11.625 25.719 1 95.88 311 PHE B N 1
ATOM 6806 C CA . PHE B 1 311 ? -12.062 -10.406 25.062 1 95.88 311 PHE B CA 1
ATOM 6807 C C . PHE B 1 311 ? -13.234 -9.586 24.547 1 95.88 311 PHE B C 1
ATOM 6809 O O . PHE B 1 311 ? -13.297 -8.375 24.75 1 95.88 311 PHE B O 1
ATOM 6816 N N . PHE B 1 312 ? -14.133 -10.227 23.844 1 95.38 312 PHE B N 1
ATOM 6817 C CA . PHE B 1 312 ? -15.203 -9.508 23.156 1 95.38 312 PHE B CA 1
ATOM 6818 C C . PHE B 1 312 ? -16.25 -9.016 24.156 1 95.38 312 PHE B C 1
ATOM 6820 O O . PHE B 1 312 ? -16.906 -8 23.922 1 95.38 312 PHE B O 1
ATOM 6827 N N . ASN B 1 313 ? -16.375 -9.664 25.219 1 93.44 313 ASN B N 1
ATOM 6828 C CA . ASN B 1 313 ? -17.266 -9.156 26.266 1 93.44 313 ASN B CA 1
ATOM 6829 C C . ASN B 1 313 ? -16.719 -7.875 26.891 1 93.44 313 ASN B C 1
ATOM 6831 O O . ASN B 1 313 ? -17.484 -7 27.297 1 93.44 313 ASN B O 1
ATOM 6835 N N . GLU B 1 314 ? -15.414 -7.734 26.891 1 90.69 314 GLU B N 1
ATOM 6836 C CA . GLU B 1 314 ? -14.781 -6.527 27.406 1 90.69 314 GLU B CA 1
ATOM 6837 C C . GLU B 1 314 ? -14.781 -5.414 26.375 1 90.69 314 GLU B C 1
ATOM 6839 O O . GLU B 1 314 ? -14.938 -4.238 26.703 1 90.69 314 GLU B O 1
ATOM 6844 N N . GLU B 1 315 ? -14.547 -5.801 25.125 1 88.56 315 GLU B N 1
ATOM 6845 C CA . GLU B 1 315 ? -14.352 -4.836 24.047 1 88.56 315 GLU B CA 1
ATOM 6846 C C . GLU B 1 315 ? -15.688 -4.277 23.562 1 88.56 315 GLU B C 1
ATOM 6848 O O . GLU B 1 315 ? -15.758 -3.131 23.125 1 88.56 315 GLU B O 1
ATOM 6853 N N . CYS B 1 316 ? -16.719 -4.988 23.609 1 85.88 316 CYS B N 1
ATOM 6854 C CA . CYS B 1 316 ? -17.984 -4.59 23 1 85.88 316 CYS B CA 1
ATOM 6855 C C . CYS B 1 316 ? -18.703 -3.582 23.875 1 85.88 316 CYS B C 1
ATOM 6857 O O . CYS B 1 316 ? -19.062 -3.883 25.016 1 85.88 316 CYS B O 1
ATOM 6859 N N . LYS B 1 317 ? -18.656 -2.414 23.359 1 81.5 317 LYS B N 1
ATOM 6860 C CA . LYS B 1 317 ? -19.438 -1.325 23.938 1 81.5 317 LYS B CA 1
ATOM 6861 C C . LYS B 1 317 ? -20.594 -0.928 23 1 81.5 317 LYS B C 1
ATOM 6863 O O . LYS B 1 317 ? -20.75 -1.501 21.922 1 81.5 317 LYS B O 1
ATOM 6868 N N . SER B 1 318 ? -21.422 -0.085 23.516 1 70.38 318 SER B N 1
ATOM 6869 C CA . SER B 1 318 ? -22.609 0.319 22.75 1 70.38 318 SER B CA 1
ATOM 6870 C C . SER B 1 318 ? -22.203 0.954 21.422 1 70.38 318 SER B C 1
ATOM 6872 O O . SER B 1 318 ? -22.875 0.772 20.406 1 70.38 318 SER B O 1
ATOM 6874 N N . SER B 1 319 ? -21.094 1.487 21.344 1 74.06 319 SER B N 1
ATOM 6875 C CA . SER B 1 319 ? -20.688 2.227 20.156 1 74.06 319 SER B CA 1
ATOM 6876 C C . SER B 1 319 ? -19.719 1.409 19.297 1 74.06 319 SER B C 1
ATOM 6878 O O . SER B 1 319 ? -19.172 1.917 18.328 1 74.06 319 SER B O 1
ATOM 6880 N N . SER B 1 320 ? -19.719 0.148 19.562 1 82.06 320 SER B N 1
ATOM 6881 C CA . SER B 1 320 ? -18.766 -0.691 18.844 1 82.06 320 SER B CA 1
ATOM 6882 C C . SER B 1 320 ? -19.25 -0.983 17.438 1 82.06 320 SER B C 1
ATOM 6884 O O . SER B 1 320 ? -20.453 -1.003 17.172 1 82.06 320 SER B O 1
ATOM 6886 N N . PRO B 1 321 ? -18.328 -1.184 16.531 1 83.81 321 PRO B N 1
ATOM 6887 C CA . PRO B 1 321 ? -18.703 -1.514 15.164 1 83.81 321 PRO B CA 1
ATOM 6888 C C . PRO B 1 321 ? -19.531 -2.791 15.062 1 83.81 321 PRO B C 1
ATOM 6890 O O . PRO B 1 321 ? -19.531 -3.607 15.984 1 83.81 321 PRO B O 1
ATOM 6893 N N . VAL B 1 322 ? -20.219 -2.928 13.953 1 85 322 VAL B N 1
ATOM 6894 C CA . VAL B 1 322 ? -21.125 -4.043 13.711 1 85 322 VAL B CA 1
ATOM 6895 C C . VAL B 1 322 ? -20.344 -5.359 13.758 1 85 322 VAL B C 1
ATOM 6897 O O . VAL B 1 322 ? -20.875 -6.371 14.227 1 85 322 VAL B O 1
ATOM 6900 N N . SER B 1 323 ? -19.172 -5.367 13.266 1 90.44 323 SER B N 1
ATOM 6901 C CA . SER B 1 323 ? -18.344 -6.578 13.25 1 90.44 323 SER B CA 1
ATOM 6902 C C . SER B 1 323 ? -18.078 -7.086 14.664 1 90.44 323 SER B C 1
ATOM 6904 O O . SER B 1 323 ? -18.156 -8.289 14.922 1 90.44 323 SER B O 1
ATOM 6906 N N . VAL B 1 324 ? -17.828 -6.199 15.562 1 92.81 324 VAL B N 1
ATOM 6907 C CA . VAL B 1 324 ? -17.562 -6.57 16.953 1 92.81 324 VAL B CA 1
ATOM 6908 C C . VAL B 1 324 ? -18.844 -7.102 17.594 1 92.81 324 VAL B C 1
ATOM 6910 O O . VAL B 1 324 ? -18.812 -8.109 18.297 1 92.81 324 VAL B O 1
ATOM 6913 N N . GLN B 1 325 ? -19.922 -6.492 17.312 1 93 325 GLN B N 1
ATOM 6914 C CA . GLN B 1 325 ? -21.219 -6.898 17.875 1 93 325 GLN B CA 1
ATOM 6915 C C . GLN B 1 325 ? -21.625 -8.281 17.359 1 93 325 GLN B C 1
ATOM 6917 O O . GLN B 1 325 ? -22.125 -9.102 18.125 1 93 325 GLN B O 1
ATOM 6922 N N . THR B 1 326 ? -21.391 -8.469 16.125 1 93.81 326 THR B N 1
ATOM 6923 C CA . THR B 1 326 ? -21.75 -9.75 15.516 1 93.81 326 THR B CA 1
ATOM 6924 C C . THR B 1 326 ? -20.953 -10.883 16.141 1 93.81 326 THR B C 1
ATOM 6926 O O . THR B 1 326 ? -21.516 -11.938 16.453 1 93.81 326 THR B O 1
ATOM 6929 N N . ILE B 1 327 ? -19.703 -10.656 16.328 1 95.75 327 ILE B N 1
ATOM 6930 C CA . ILE B 1 327 ? -18.859 -11.688 16.922 1 95.75 327 ILE B CA 1
ATOM 6931 C C . ILE B 1 327 ? -19.281 -11.945 18.359 1 95.75 327 ILE B C 1
ATOM 6933 O O . ILE B 1 327 ? -19.375 -13.094 18.797 1 95.75 327 ILE B O 1
ATOM 6937 N N . GLN B 1 328 ? -19.547 -10.883 19.078 1 95.38 328 GLN B N 1
ATOM 6938 C CA . GLN B 1 328 ? -19.969 -11.023 20.469 1 95.38 328 GLN B CA 1
ATOM 6939 C C . GLN B 1 328 ? -21.266 -11.828 20.562 1 95.38 328 GLN B C 1
ATOM 6941 O O . GLN B 1 328 ? -21.406 -12.703 21.422 1 95.38 328 GLN B O 1
ATOM 6946 N N . LYS B 1 329 ? -22.156 -11.516 19.672 1 94.94 329 LYS B N 1
ATOM 6947 C CA . LYS B 1 329 ? -23.422 -12.242 19.656 1 94.94 329 LYS B CA 1
ATOM 6948 C C . LYS B 1 329 ? -23.203 -13.727 19.359 1 94.94 329 LYS B C 1
ATOM 6950 O O . LYS B 1 329 ? -23.844 -14.586 19.969 1 94.94 329 LYS B O 1
ATOM 6955 N N . MET B 1 330 ? -22.312 -14.023 18.469 1 96.25 330 MET B N 1
ATOM 6956 C CA . MET B 1 330 ? -22.016 -15.406 18.125 1 96.25 330 MET B CA 1
ATOM 6957 C C . MET B 1 330 ? -21.391 -16.141 19.297 1 96.25 330 MET B C 1
ATOM 6959 O O . MET B 1 330 ? -21.703 -17.312 19.547 1 96.25 330 MET B O 1
ATOM 6963 N N . LEU B 1 331 ? -20.578 -15.461 20.016 1 96.19 331 LEU B N 1
ATOM 6964 C CA . LEU B 1 331 ? -19.828 -16.094 21.094 1 96.19 331 LEU B CA 1
ATOM 6965 C C . LEU B 1 331 ? -20.703 -16.25 22.344 1 96.19 331 LEU B C 1
ATOM 6967 O O . LEU B 1 331 ? -20.453 -17.141 23.172 1 96.19 331 LEU B O 1
ATOM 6971 N N . ASN B 1 332 ? -21.688 -15.453 22.516 1 95.69 332 ASN B N 1
ATOM 6972 C CA . ASN B 1 332 ? -22.531 -15.508 23.703 1 95.69 332 ASN B CA 1
ATOM 6973 C C . ASN B 1 332 ? -23.734 -16.438 23.484 1 95.69 332 ASN B C 1
ATOM 6975 O O . ASN B 1 332 ? -24.391 -16.828 24.453 1 95.69 332 ASN B O 1
ATOM 6979 N N . ASP B 1 333 ? -24 -16.734 22.203 1 96.44 333 ASP B N 1
ATOM 6980 C CA . ASP B 1 333 ? -24.984 -17.781 21.906 1 96.44 333 ASP B CA 1
ATOM 6981 C C . ASP B 1 333 ? -24.391 -19.172 22.078 1 96.44 333 ASP B C 1
ATOM 6983 O O . ASP B 1 333 ? -23.516 -19.578 21.328 1 96.44 333 ASP B O 1
ATOM 6987 N N . PRO B 1 334 ? -24.906 -19.906 23.016 1 95.5 334 PRO B N 1
ATOM 6988 C CA . PRO B 1 334 ? -24.297 -21.203 23.328 1 95.5 334 PRO B CA 1
ATOM 6989 C C . PRO B 1 334 ? -24.281 -22.156 22.125 1 95.5 334 PRO B C 1
ATOM 6991 O O . PRO B 1 334 ? -23.328 -22.891 21.938 1 95.5 334 PRO B O 1
ATOM 6994 N N . THR B 1 335 ? -25.312 -22.172 21.375 1 95.81 335 THR B N 1
ATOM 6995 C CA . THR B 1 335 ? -25.391 -23.047 20.203 1 95.81 335 THR B CA 1
ATOM 6996 C C . THR B 1 335 ? -24.391 -22.625 19.141 1 95.81 335 THR B C 1
ATOM 6998 O O . THR B 1 335 ? -23.656 -23.453 18.609 1 95.81 335 THR B O 1
ATOM 7001 N N . LYS B 1 336 ? -24.344 -21.391 18.891 1 95.62 336 LYS B N 1
ATOM 7002 C CA . LYS B 1 336 ? -23.422 -20.891 17.891 1 95.62 336 LYS B CA 1
ATOM 7003 C C . LYS B 1 336 ? -21.969 -21.031 18.359 1 95.62 336 LYS B C 1
ATOM 7005 O O . LYS B 1 336 ? -21.078 -21.297 17.547 1 95.62 336 LYS B O 1
ATOM 7010 N N . TYR B 1 337 ? -21.828 -20.828 19.594 1 96.88 337 TYR B N 1
ATOM 7011 C CA . TYR B 1 337 ? -20.5 -20.969 20.172 1 96.88 337 TYR B CA 1
ATOM 7012 C C . TYR B 1 337 ? -19.969 -22.375 19.969 1 96.88 337 TYR B C 1
ATOM 7014 O O . TYR B 1 337 ? -18.844 -22.578 19.531 1 96.88 337 TYR B O 1
ATOM 7022 N N . ALA B 1 338 ? -20.766 -23.297 20.266 1 95.88 338 ALA B N 1
ATOM 7023 C CA . ALA B 1 338 ? -20.359 -24.703 20.156 1 95.88 338 ALA B CA 1
ATOM 7024 C C . ALA B 1 338 ? -20.125 -25.094 18.703 1 95.88 338 ALA B C 1
ATOM 7026 O O . ALA B 1 338 ? -19.172 -25.797 18.391 1 95.88 338 ALA B O 1
ATOM 7027 N N . LEU B 1 339 ? -21.016 -24.625 17.922 1 95.38 339 LEU B N 1
ATOM 7028 C CA . LEU B 1 339 ? -20.906 -24.938 16.5 1 95.38 339 LEU B CA 1
ATOM 7029 C C . LEU B 1 339 ? -19.625 -24.328 15.922 1 95.38 339 LEU B C 1
ATOM 7031 O O . LEU B 1 339 ? -18.922 -24.969 15.148 1 95.38 339 LEU B O 1
ATOM 7035 N N . LEU B 1 340 ? -19.344 -23.109 16.281 1 97 340 LEU B N 1
ATOM 7036 C CA . LEU B 1 340 ? -18.156 -22.422 15.805 1 97 340 LEU B CA 1
ATOM 7037 C C . LEU B 1 340 ? -16.891 -23.125 16.281 1 97 340 LEU B C 1
ATOM 7039 O O . LEU B 1 340 ? -15.945 -23.297 15.5 1 97 340 LEU B O 1
ATOM 7043 N N . LYS B 1 341 ? -16.922 -23.484 17.453 1 96.94 341 LYS B N 1
ATOM 7044 C CA . LYS B 1 341 ? -15.758 -24.156 18.031 1 96.94 341 LYS B CA 1
ATOM 7045 C C . LYS B 1 341 ? -15.445 -25.453 17.297 1 96.94 341 LYS B C 1
ATOM 7047 O O . LYS B 1 341 ? -14.297 -25.703 16.922 1 96.94 341 LYS B O 1
ATOM 7052 N N . VAL B 1 342 ? -16.422 -26.188 17.016 1 96.12 342 VAL B N 1
ATOM 7053 C CA . VAL B 1 342 ? -16.25 -27.484 16.359 1 96.12 342 VAL B CA 1
ATOM 7054 C C . VAL B 1 342 ? -15.852 -27.281 14.906 1 96.12 342 VAL B C 1
ATOM 7056 O O . VAL B 1 342 ? -14.953 -27.969 14.406 1 96.12 342 VAL B O 1
ATOM 7059 N N . GLN B 1 343 ? -16.5 -26.375 14.281 1 97.06 343 GLN B N 1
ATOM 7060 C CA . GLN B 1 343 ? -16.234 -26.141 12.867 1 97.06 343 GLN B CA 1
ATOM 7061 C C . GLN B 1 343 ? -14.82 -25.594 12.664 1 97.06 343 GLN B C 1
ATOM 7063 O O . GLN B 1 343 ? -14.109 -26.016 11.75 1 97.06 343 GLN B O 1
ATOM 7068 N N . ILE B 1 344 ? -14.438 -24.703 13.516 1 97.75 344 ILE B N 1
ATOM 7069 C CA . ILE B 1 344 ? -13.109 -24.109 13.414 1 97.75 344 ILE B CA 1
ATOM 7070 C C . ILE B 1 344 ? -12.047 -25.188 13.672 1 97.75 344 ILE B C 1
ATOM 7072 O O . ILE B 1 344 ? -11.047 -25.266 12.945 1 97.75 344 ILE B O 1
ATOM 7076 N N . ALA B 1 345 ? -12.281 -25.953 14.633 1 97 345 ALA B N 1
ATOM 7077 C CA . ALA B 1 345 ? -11.336 -27.016 14.945 1 97 345 ALA B CA 1
ATOM 7078 C C . ALA B 1 345 ? -11.234 -28.016 13.797 1 97 345 ALA B C 1
ATOM 7080 O O . ALA B 1 345 ? -10.141 -28.469 13.453 1 97 345 ALA B O 1
ATOM 7081 N N . PHE B 1 346 ? -12.383 -28.375 13.258 1 95.88 346 PHE B N 1
ATOM 7082 C CA . PHE B 1 346 ? -12.438 -29.297 12.133 1 95.88 346 PHE B CA 1
ATOM 7083 C C . PHE B 1 346 ? -11.656 -28.75 10.945 1 95.88 346 PHE B C 1
ATOM 7085 O O . PHE B 1 346 ? -10.805 -29.438 10.375 1 95.88 346 PHE B O 1
ATOM 7092 N N . LEU B 1 347 ? -11.914 -27.531 10.625 1 96.81 347 LEU B N 1
ATOM 7093 C CA . LEU B 1 347 ? -11.289 -26.906 9.469 1 96.81 347 LEU B CA 1
ATOM 7094 C C . LEU B 1 347 ? -9.781 -26.766 9.68 1 96.81 347 LEU B C 1
ATOM 7096 O O . LEU B 1 347 ? -9 -26.969 8.75 1 96.81 347 LEU B O 1
ATOM 7100 N N . ALA B 1 348 ? -9.391 -26.391 10.852 1 97.19 348 ALA B N 1
ATOM 7101 C CA . ALA B 1 348 ? -7.977 -26.203 11.164 1 97.19 348 ALA B CA 1
ATOM 7102 C C . ALA B 1 348 ? -7.191 -27.484 10.992 1 97.19 348 ALA B C 1
ATOM 7104 O O . ALA B 1 348 ? -6.043 -27.469 10.539 1 97.19 348 ALA B O 1
ATOM 7105 N N . LYS B 1 349 ? -7.816 -28.562 11.273 1 95.94 349 LYS B N 1
ATOM 7106 C CA . LYS B 1 349 ? -7.137 -29.844 11.211 1 95.94 349 LYS B CA 1
ATOM 7107 C C . LYS B 1 349 ? -7.195 -30.438 9.805 1 95.94 349 LYS B C 1
ATOM 7109 O O . LYS B 1 349 ? -6.184 -30.906 9.281 1 95.94 349 LYS B O 1
ATOM 7114 N N . LYS B 1 350 ? -8.336 -30.375 9.242 1 95.25 350 LYS B N 1
ATOM 7115 C CA . LYS B 1 350 ? -8.562 -31.125 8.008 1 95.25 350 LYS B CA 1
ATOM 7116 C C . LYS B 1 350 ? -8.047 -30.344 6.797 1 95.25 350 LYS B C 1
ATOM 7118 O O . LYS B 1 350 ? -7.883 -30.906 5.711 1 95.25 350 LYS B O 1
ATOM 7123 N N . CYS B 1 351 ? -7.766 -29.062 6.977 1 95.75 351 CYS B N 1
ATOM 7124 C CA . CYS B 1 351 ? -7.281 -28.281 5.84 1 95.75 351 CYS B CA 1
ATOM 7125 C C . CYS B 1 351 ? -5.789 -28.516 5.621 1 95.75 351 CYS B C 1
ATOM 7127 O O . CYS B 1 351 ? -5.234 -28.078 4.613 1 95.75 351 CYS B O 1
ATOM 7129 N N . GLU B 1 352 ? -5.109 -29.172 6.457 1 95.56 352 GLU B N 1
ATOM 7130 C CA . GLU B 1 352 ? -3.656 -29.312 6.441 1 95.56 352 GLU B CA 1
ATOM 7131 C C . GLU B 1 352 ? -3.182 -29.969 5.145 1 95.56 352 GLU B C 1
ATOM 7133 O O . GLU B 1 352 ? -2.152 -29.578 4.59 1 95.56 352 GLU B O 1
ATOM 7138 N N . GLN B 1 353 ? -3.916 -30.938 4.711 1 95.62 353 GLN B N 1
ATOM 7139 C CA . GLN B 1 353 ? -3.52 -31.625 3.486 1 95.62 353 GLN B CA 1
ATOM 7140 C C . GLN B 1 353 ? -3.623 -30.703 2.275 1 95.62 353 GLN B C 1
ATOM 7142 O O . GLN B 1 353 ? -2.785 -30.75 1.372 1 95.62 353 GLN B O 1
ATOM 7147 N N . ILE B 1 354 ? -4.645 -29.922 2.277 1 96.31 354 ILE B N 1
ATOM 7148 C CA . ILE B 1 354 ? -4.836 -28.969 1.191 1 96.31 354 ILE B CA 1
ATOM 7149 C C . ILE B 1 354 ? -3.711 -27.938 1.213 1 96.31 354 ILE B C 1
ATOM 7151 O O . ILE B 1 354 ? -3.117 -27.625 0.176 1 96.31 354 ILE B O 1
ATOM 7155 N N . LEU B 1 355 ? -3.367 -27.484 2.436 1 95.12 355 LEU B N 1
ATOM 7156 C CA . LEU B 1 355 ? -2.336 -26.453 2.602 1 95.12 355 LEU B CA 1
ATOM 7157 C C . LEU B 1 355 ? -0.966 -27 2.207 1 95.12 355 LEU B C 1
ATOM 7159 O O . LEU B 1 355 ? -0.185 -26.312 1.552 1 95.12 355 LEU B O 1
ATOM 7163 N N . SER B 1 356 ? -0.712 -28.156 2.561 1 94.19 356 SER B N 1
ATOM 7164 C CA . SER B 1 356 ? 0.571 -28.781 2.248 1 94.19 356 SER B CA 1
ATOM 7165 C C . SER B 1 356 ? 0.759 -28.922 0.743 1 94.19 356 SER B C 1
ATOM 7167 O O . SER B 1 356 ? 1.841 -28.656 0.217 1 94.19 356 SER B O 1
ATOM 7169 N N . LEU B 1 357 ? -0.269 -29.359 0.088 1 94.44 357 LEU B N 1
ATOM 7170 C CA . LEU B 1 357 ? -0.182 -29.531 -1.357 1 94.44 357 LEU B CA 1
ATOM 7171 C C . LEU B 1 357 ? -0.026 -28.188 -2.057 1 94.44 357 LEU B C 1
ATOM 7173 O O . LEU B 1 357 ? 0.736 -28.062 -3.02 1 94.44 357 LEU B O 1
ATOM 7177 N N . ASN B 1 358 ? -0.724 -27.234 -1.577 1 92.62 358 ASN B N 1
ATOM 7178 C CA . ASN B 1 358 ? -0.613 -25.906 -2.154 1 92.62 358 ASN B CA 1
ATOM 7179 C C . ASN B 1 358 ? 0.803 -25.344 -2.016 1 92.62 358 ASN B C 1
ATOM 7181 O O . ASN B 1 358 ? 1.322 -24.719 -2.943 1 92.62 358 ASN B O 1
ATOM 7185 N N . LEU B 1 359 ? 1.363 -25.562 -0.901 1 90.06 359 LEU B N 1
ATOM 7186 C CA . LEU B 1 359 ? 2.73 -25.109 -0.67 1 90.06 359 LEU B CA 1
ATOM 7187 C C . LEU B 1 359 ? 3.703 -25.812 -1.608 1 90.06 359 LEU B C 1
ATOM 7189 O O . LEU B 1 359 ? 4.641 -25.203 -2.117 1 90.06 359 LEU B O 1
ATOM 7193 N N . ALA B 1 360 ? 3.471 -27.031 -1.842 1 89.81 360 ALA B N 1
ATOM 7194 C CA . ALA B 1 360 ? 4.316 -27.812 -2.748 1 89.81 360 ALA B CA 1
ATOM 7195 C C . ALA B 1 360 ? 4.23 -27.266 -4.172 1 89.81 360 ALA B C 1
ATOM 7197 O O . ALA B 1 360 ? 5.246 -27.156 -4.863 1 89.81 360 ALA B O 1
ATOM 7198 N N . PHE B 1 361 ? 3.037 -26.922 -4.535 1 91.31 361 PHE B N 1
ATOM 7199 C CA . PHE B 1 361 ? 2.83 -26.484 -5.91 1 91.31 361 PHE B CA 1
ATOM 7200 C C . PHE B 1 361 ? 3.246 -25.031 -6.082 1 91.31 361 PHE B C 1
ATOM 7202 O O . PHE B 1 361 ? 3.506 -24.578 -7.199 1 91.31 361 PHE B O 1
ATOM 7209 N N . GLU B 1 362 ? 3.289 -24.297 -5.008 1 87.44 362 GLU B N 1
ATOM 7210 C CA . GLU B 1 362 ? 3.732 -22.922 -5.07 1 87.44 362 GLU B CA 1
ATOM 7211 C C . GLU B 1 362 ? 5.254 -22.828 -5.141 1 87.44 362 GLU B C 1
ATOM 7213 O O . GLU B 1 362 ? 5.805 -21.797 -5.535 1 87.44 362 GLU B O 1
ATOM 7218 N N . SER B 1 363 ? 5.824 -23.906 -4.742 1 83.62 363 SER B N 1
ATOM 7219 C CA . SER B 1 363 ? 7.281 -23.922 -4.746 1 83.62 363 SER B CA 1
ATOM 7220 C C . SER B 1 363 ? 7.832 -23.859 -6.168 1 83.62 363 SER B C 1
ATOM 7222 O O . SER B 1 363 ? 7.141 -24.188 -7.125 1 83.62 363 SER B O 1
ATOM 7224 N N . ARG B 1 364 ? 9.07 -23.406 -6.328 1 77.94 364 ARG B N 1
ATOM 7225 C CA . ARG B 1 364 ? 9.719 -23.312 -7.633 1 77.94 364 ARG B CA 1
ATOM 7226 C C . ARG B 1 364 ? 10.352 -24.641 -8.031 1 77.94 364 ARG B C 1
ATOM 7228 O O . ARG B 1 364 ? 10.758 -24.828 -9.18 1 77.94 364 ARG B O 1
ATOM 7235 N N . LYS B 1 365 ? 10.305 -25.422 -7.152 1 78.38 365 LYS B N 1
ATOM 7236 C CA . LYS B 1 365 ? 10.828 -26.75 -7.477 1 78.38 365 LYS B CA 1
ATOM 7237 C C . LYS B 1 365 ? 9.867 -27.516 -8.383 1 78.38 365 LYS B C 1
ATOM 7239 O O . LYS B 1 365 ? 8.695 -27.688 -8.047 1 78.38 365 LYS B O 1
ATOM 7244 N N . PRO B 1 366 ? 10.422 -27.938 -9.461 1 81.38 366 PRO B N 1
ATOM 7245 C CA . PRO B 1 366 ? 9.531 -28.641 -10.383 1 81.38 366 PRO B CA 1
ATOM 7246 C C . PRO B 1 366 ? 8.953 -29.922 -9.773 1 81.38 366 PRO B C 1
ATOM 7248 O O . PRO B 1 366 ? 9.664 -30.641 -9.07 1 81.38 366 PRO B O 1
ATOM 7251 N N . CYS B 1 367 ? 7.703 -30.109 -9.984 1 85.44 367 CYS B N 1
ATOM 7252 C CA . CYS B 1 367 ? 7.043 -31.297 -9.453 1 85.44 367 CYS B CA 1
ATOM 7253 C C . CYS B 1 367 ? 6.168 -31.953 -10.516 1 85.44 367 CYS B C 1
ATOM 7255 O O . CYS B 1 367 ? 5.156 -32.594 -10.188 1 85.44 367 CYS B O 1
ATOM 7257 N N . THR B 1 368 ? 6.551 -31.828 -11.68 1 88.69 368 THR B N 1
ATOM 7258 C CA . THR B 1 368 ? 5.727 -32.312 -12.789 1 88.69 368 THR B CA 1
ATOM 7259 C C . THR B 1 368 ? 5.551 -33.812 -12.727 1 88.69 368 THR B C 1
ATOM 7261 O O . THR B 1 368 ? 4.445 -34.344 -12.914 1 88.69 368 THR B O 1
ATOM 7264 N N . VAL B 1 369 ? 6.543 -34.5 -12.43 1 90.06 369 VAL B N 1
ATOM 7265 C CA . VAL B 1 369 ? 6.531 -35.969 -12.492 1 90.06 369 VAL B CA 1
ATOM 7266 C C . VAL B 1 369 ? 5.723 -36.531 -11.32 1 90.06 369 VAL B C 1
ATOM 7268 O O . VAL B 1 369 ? 5.227 -37.656 -11.375 1 90.06 369 VAL B O 1
ATOM 7271 N N . LYS B 1 370 ? 5.523 -35.688 -10.297 1 91.19 370 LYS B N 1
ATOM 7272 C CA . LYS B 1 370 ? 4.816 -36.156 -9.102 1 91.19 370 LYS B CA 1
ATOM 7273 C C . LYS B 1 370 ? 3.432 -35.531 -9.016 1 91.19 370 LYS B C 1
ATOM 7275 O O . LYS B 1 370 ? 2.625 -35.906 -8.156 1 91.19 370 LYS B O 1
ATOM 7280 N N . ALA B 1 371 ? 3.164 -34.594 -9.859 1 93.19 371 ALA B N 1
ATOM 7281 C CA . ALA B 1 371 ? 1.993 -33.719 -9.734 1 93.19 371 ALA B CA 1
ATOM 7282 C C . ALA B 1 371 ? 0.707 -34.562 -9.719 1 93.19 371 ALA B C 1
ATOM 7284 O O . ALA B 1 371 ? -0.162 -34.344 -8.867 1 93.19 371 ALA B O 1
ATOM 7285 N N . PHE B 1 372 ? 0.596 -35.469 -10.586 1 93.88 372 PHE B N 1
ATOM 7286 C CA . PHE B 1 372 ? -0.621 -36.281 -10.68 1 93.88 372 PHE B CA 1
ATOM 7287 C C . PHE B 1 372 ? -0.82 -37.125 -9.414 1 93.88 372 PHE B C 1
ATOM 7289 O O . PHE B 1 372 ? -1.929 -37.188 -8.883 1 93.88 372 PHE B O 1
ATOM 7296 N N . ASP B 1 373 ? 0.185 -37.719 -8.984 1 93.56 373 ASP B N 1
ATOM 7297 C CA . ASP B 1 373 ? 0.095 -38.594 -7.805 1 93.56 373 ASP B CA 1
ATOM 7298 C C . ASP B 1 373 ? -0.274 -37.75 -6.566 1 93.56 373 ASP B C 1
ATOM 7300 O O . ASP B 1 373 ? -1.023 -38.219 -5.707 1 93.56 373 ASP B O 1
ATOM 7304 N N . LEU B 1 374 ? 0.296 -36.625 -6.508 1 94.44 374 LEU B N 1
ATOM 7305 C CA . LEU B 1 374 ? -0.031 -35.75 -5.383 1 94.44 374 LEU B CA 1
ATOM 7306 C C . LEU B 1 374 ? -1.509 -35.375 -5.398 1 94.44 374 LEU B C 1
ATOM 7308 O O . LEU B 1 374 ? -2.158 -35.344 -4.352 1 94.44 374 LEU B O 1
ATOM 7312 N N . LEU B 1 375 ? -2.027 -35.094 -6.547 1 96 375 LEU B N 1
ATOM 7313 C CA . LEU B 1 375 ? -3.445 -34.781 -6.68 1 96 375 LEU B CA 1
ATOM 7314 C C . LEU B 1 375 ? -4.309 -36 -6.363 1 96 375 LEU B C 1
ATOM 7316 O O . LEU B 1 375 ? -5.355 -35.875 -5.719 1 96 375 LEU B O 1
ATOM 7320 N N . GLU B 1 376 ? -3.863 -37.094 -6.809 1 95.12 376 GLU B N 1
ATOM 7321 C CA . GLU B 1 376 ? -4.59 -38.312 -6.535 1 95.12 376 GLU B CA 1
ATOM 7322 C C . GLU B 1 376 ? -4.617 -38.625 -5.039 1 95.12 376 GLU B C 1
ATOM 7324 O O . GLU B 1 376 ? -5.633 -39.094 -4.512 1 95.12 376 GLU B O 1
ATOM 7329 N N . GLU B 1 377 ? -3.514 -38.438 -4.43 1 95.94 377 GLU B N 1
ATOM 7330 C CA . GLU B 1 377 ? -3.453 -38.625 -2.982 1 95.94 377 GLU B CA 1
ATOM 7331 C C . GLU B 1 377 ? -4.457 -37.75 -2.266 1 95.94 377 GLU B C 1
ATOM 7333 O O . GLU B 1 377 ? -5.082 -38.156 -1.288 1 95.94 377 GLU B O 1
ATOM 7338 N N . LEU B 1 378 ? -4.566 -36.531 -2.73 1 97.31 378 LEU B N 1
ATOM 7339 C CA . LEU B 1 378 ? -5.547 -35.625 -2.15 1 97.31 378 LEU B CA 1
ATOM 7340 C C . LEU B 1 378 ? -6.965 -36.125 -2.381 1 97.31 378 LEU B C 1
ATOM 7342 O O . LEU B 1 378 ? -7.82 -36.031 -1.499 1 97.31 378 LEU B O 1
ATOM 7346 N N . GLN B 1 379 ? -7.199 -36.719 -3.506 1 97.06 379 GLN B N 1
ATOM 7347 C CA . GLN B 1 379 ? -8.508 -37.281 -3.814 1 97.06 379 GLN B CA 1
ATOM 7348 C C . GLN B 1 379 ? -8.828 -38.438 -2.885 1 97.06 379 GLN B C 1
ATOM 7350 O O . GLN B 1 379 ? -9.953 -38.562 -2.395 1 97.06 379 GLN B O 1
ATOM 7355 N N . ILE B 1 380 ? -7.871 -39.25 -2.684 1 96.31 380 ILE B N 1
ATOM 7356 C CA . ILE B 1 380 ? -8.039 -40.406 -1.791 1 96.31 380 ILE B CA 1
ATOM 7357 C C . ILE B 1 380 ? -8.344 -39.906 -0.377 1 96.31 380 ILE B C 1
ATOM 7359 O O . ILE B 1 380 ? -9.18 -40.5 0.321 1 96.31 380 ILE B O 1
ATOM 7363 N N . TYR B 1 381 ? -7.652 -38.875 -0.072 1 96.31 381 TYR B N 1
ATOM 7364 C CA . TYR B 1 381 ? -7.883 -38.281 1.236 1 96.31 381 TYR B CA 1
ATOM 7365 C C . TYR B 1 381 ? -9.336 -37.844 1.385 1 96.31 381 TYR B C 1
ATOM 7367 O O . TYR B 1 381 ? -9.977 -38.125 2.404 1 96.31 381 TYR B O 1
ATOM 7375 N N . PHE B 1 382 ? -9.922 -37.219 0.416 1 96.62 382 PHE B N 1
ATOM 7376 C CA . PHE B 1 382 ? -11.297 -36.75 0.474 1 96.62 382 PHE B CA 1
ATOM 7377 C C . PHE B 1 382 ? -12.273 -37.906 0.516 1 96.62 382 PHE B C 1
ATOM 7379 O O . PHE B 1 382 ? -13.188 -37.938 1.337 1 96.62 382 PHE B O 1
ATOM 7386 N N . ILE B 1 383 ? -12.031 -38.906 -0.274 1 94.75 383 ILE B N 1
ATOM 7387 C CA . ILE B 1 383 ? -12.93 -40.031 -0.395 1 94.75 383 ILE B CA 1
ATOM 7388 C C . ILE B 1 383 ? -12.93 -40.844 0.908 1 94.75 383 ILE B C 1
ATOM 7390 O O . ILE B 1 383 ? -13.984 -41.312 1.352 1 94.75 383 ILE B O 1
ATOM 7394 N N . SER B 1 384 ? -11.75 -40.938 1.475 1 94.44 384 SER B N 1
ATOM 7395 C CA . SER B 1 384 ? -11.648 -41.688 2.725 1 94.44 384 SER B CA 1
ATOM 7396 C C . SER B 1 384 ? -12.461 -41.031 3.832 1 94.44 384 SER B C 1
ATOM 7398 O O . SER B 1 384 ? -13 -41.688 4.707 1 94.44 384 SER B O 1
ATOM 7400 N N . HIS B 1 385 ? -12.586 -39.781 3.807 1 93.31 385 HIS B N 1
ATOM 7401 C CA . HIS B 1 385 ? -13.305 -39.062 4.852 1 93.31 385 HIS B CA 1
ATOM 7402 C C . HIS B 1 385 ? -14.805 -39 4.559 1 93.31 385 HIS B C 1
ATOM 7404 O O . HIS B 1 385 ? -15.602 -38.719 5.453 1 93.31 385 HIS B O 1
ATOM 7410 N N . LEU B 1 386 ? -15.133 -39.219 3.367 1 91.25 386 LEU B N 1
ATOM 7411 C CA . LEU B 1 386 ? -16.547 -39.344 3.029 1 91.25 386 LEU B CA 1
ATOM 7412 C C . LEU B 1 386 ? -17.156 -40.594 3.602 1 91.25 386 LEU B C 1
ATOM 7414 O O . LEU B 1 386 ? -18.359 -40.656 3.861 1 91.25 386 LEU B O 1
ATOM 7418 N N . GLU B 1 387 ? -16.359 -41.531 3.854 1 86.19 387 GLU B N 1
ATOM 7419 C CA . GLU B 1 387 ? -16.812 -42.844 4.336 1 86.19 387 GLU B CA 1
ATOM 7420 C C . GLU B 1 387 ? -16.891 -42.875 5.859 1 86.19 387 GLU B C 1
ATOM 7422 O O . GLU B 1 387 ? -17.562 -43.719 6.438 1 86.19 387 GLU B O 1
ATOM 7427 N N . LEU B 1 388 ? -16.297 -41.906 6.449 1 84.06 388 LEU B N 1
ATOM 7428 C CA . LEU B 1 388 ? -16.312 -41.844 7.906 1 84.06 388 LEU B CA 1
ATOM 7429 C C . LEU B 1 388 ? -17.609 -41.219 8.422 1 84.06 388 LEU B C 1
ATOM 7431 O O . LEU B 1 388 ? -18.203 -40.375 7.758 1 84.06 388 LEU B O 1
ATOM 7435 N N . PRO B 1 389 ? -18.016 -41.75 9.516 1 73.25 389 PRO B N 1
ATOM 7436 C CA . PRO B 1 389 ? -19.219 -41.156 10.109 1 73.25 389 PRO B CA 1
ATOM 7437 C C . PRO B 1 389 ? -18.953 -39.75 10.672 1 73.25 389 PRO B C 1
ATOM 7439 O O . PRO B 1 389 ? -18.156 -39.594 11.594 1 73.25 389 PRO B O 1
ATOM 7442 N N . SER B 1 390 ? -19.297 -38.781 9.945 1 76.62 390 SER B N 1
ATOM 7443 C CA . SER B 1 390 ? -19.141 -37.375 10.383 1 76.62 390 SER B CA 1
ATOM 7444 C C . SER B 1 390 ? -20.422 -36.594 10.164 1 76.62 390 SER B C 1
ATOM 7446 O O . SER B 1 390 ? -21.391 -37.125 9.594 1 76.62 390 SER B O 1
ATOM 7448 N N . GLY B 1 391 ? -20.562 -35.5 10.758 1 79.38 391 GLY B N 1
ATOM 7449 C CA . GLY B 1 391 ? -21.703 -34.594 10.578 1 79.38 391 GLY B CA 1
ATOM 7450 C C . GLY B 1 391 ? -21.922 -34.188 9.133 1 79.38 391 GLY B C 1
ATOM 7451 O O . GLY B 1 391 ? -20.984 -34.188 8.344 1 79.38 391 GLY B O 1
ATOM 7452 N N . ASN B 1 392 ? -23.141 -33.938 8.75 1 85.06 392 ASN B N 1
ATOM 7453 C CA . ASN B 1 392 ? -23.562 -33.625 7.387 1 85.06 392 ASN B CA 1
ATOM 7454 C C . ASN B 1 392 ? -22.766 -32.469 6.801 1 85.06 392 ASN B C 1
ATOM 7456 O O . ASN B 1 392 ? -22.344 -32.531 5.645 1 85.06 392 ASN B O 1
ATOM 7460 N N . LEU B 1 393 ? -22.484 -31.594 7.633 1 91.06 393 LEU B N 1
ATOM 7461 C CA . LEU B 1 393 ? -21.75 -30.406 7.168 1 91.06 393 LEU B CA 1
ATOM 7462 C C . LEU B 1 393 ? -20.312 -30.781 6.785 1 91.06 393 LEU B C 1
ATOM 7464 O O . LEU B 1 393 ? -19.797 -30.281 5.785 1 91.06 393 LEU B O 1
ATOM 7468 N N . PHE B 1 394 ? -19.766 -31.609 7.523 1 91.62 394 PHE B N 1
ATOM 7469 C CA . PHE B 1 394 ? -18.406 -32.031 7.289 1 91.62 394 PHE B CA 1
ATOM 7470 C C . PHE B 1 394 ? -18.312 -32.938 6.055 1 91.62 394 PHE B C 1
ATOM 7472 O O . PHE B 1 394 ? -17.375 -32.812 5.254 1 91.62 394 PHE B O 1
ATOM 7479 N N . LYS B 1 395 ? -19.281 -33.75 5.902 1 93.5 395 LYS B N 1
ATOM 7480 C CA . LYS B 1 395 ? -19.344 -34.594 4.723 1 93.5 395 LYS B CA 1
ATOM 7481 C C . LYS B 1 395 ? -19.547 -33.781 3.453 1 93.5 395 LYS B C 1
ATOM 7483 O O . LYS B 1 395 ? -18.969 -34.094 2.408 1 93.5 395 LYS B O 1
ATOM 7488 N N . GLU B 1 396 ? -20.312 -32.781 3.648 1 95.25 396 GLU B N 1
ATOM 7489 C CA . GLU B 1 396 ? -20.562 -31.922 2.508 1 95.25 396 GLU B CA 1
ATOM 7490 C C . GLU B 1 396 ? -19.281 -31.219 2.057 1 95.25 396 GLU B C 1
ATOM 7492 O O . GLU B 1 396 ? -19.047 -31.047 0.858 1 95.25 396 GLU B O 1
ATOM 7497 N N . ALA B 1 397 ? -18.484 -30.828 2.973 1 96.12 397 ALA B N 1
ATOM 7498 C CA . ALA B 1 397 ? -17.219 -30.172 2.658 1 96.12 397 ALA B CA 1
ATOM 7499 C C . ALA B 1 397 ? -16.312 -31.094 1.849 1 96.12 397 ALA B C 1
ATOM 7501 O O . ALA B 1 397 ? -15.758 -30.672 0.826 1 96.12 397 ALA B O 1
ATOM 7502 N N . PHE B 1 398 ? -16.219 -32.312 2.291 1 96.5 398 PHE B N 1
ATOM 7503 C CA . PHE B 1 398 ? -15.383 -33.25 1.588 1 96.5 398 PHE B CA 1
ATOM 7504 C C . PHE B 1 398 ? -15.977 -33.594 0.225 1 96.5 398 PHE B C 1
ATOM 7506 O O . PHE B 1 398 ? -15.234 -33.812 -0.743 1 96.5 398 PHE B O 1
ATOM 7513 N N . HIS B 1 399 ? -17.219 -33.625 0.18 1 96.5 399 HIS B N 1
ATOM 7514 C CA . HIS B 1 399 ? -17.891 -33.938 -1.078 1 96.5 399 HIS B CA 1
ATOM 7515 C C . HIS B 1 399 ? -17.656 -32.844 -2.113 1 96.5 399 HIS B C 1
ATOM 7517 O O . HIS B 1 399 ? -17.297 -33.156 -3.258 1 96.5 399 HIS B O 1
ATOM 7523 N N . GLU B 1 400 ? -17.797 -31.656 -1.693 1 96.5 400 GLU B N 1
ATOM 7524 C CA . GLU B 1 400 ? -17.594 -30.531 -2.594 1 96.5 400 GLU B CA 1
ATOM 7525 C C . GLU B 1 400 ? -16.156 -30.484 -3.092 1 96.5 400 GLU B C 1
ATOM 7527 O O . GLU B 1 400 ? -15.906 -30.234 -4.273 1 96.5 400 GLU B O 1
ATOM 7532 N N . ALA B 1 401 ? -15.281 -30.672 -2.209 1 97.19 401 ALA B N 1
ATOM 7533 C CA . ALA B 1 401 ? -13.859 -30.656 -2.566 1 97.19 401 ALA B CA 1
ATOM 7534 C C . ALA B 1 401 ? -13.516 -31.812 -3.51 1 97.19 401 ALA B C 1
ATOM 7536 O O . ALA B 1 401 ? -12.797 -31.625 -4.488 1 97.19 401 ALA B O 1
ATOM 7537 N N . SER B 1 402 ? -14.062 -32.938 -3.18 1 96.94 402 SER B N 1
ATOM 7538 C CA . SER B 1 402 ? -13.82 -34.125 -3.998 1 96.94 402 SER B CA 1
ATOM 7539 C C . SER B 1 402 ? -14.391 -33.938 -5.402 1 96.94 402 SER B C 1
ATOM 7541 O O . SER B 1 402 ? -13.75 -34.344 -6.387 1 96.94 402 SER B O 1
ATOM 7543 N N . GLU B 1 403 ? -15.508 -33.438 -5.484 1 96.5 403 GLU B N 1
ATOM 7544 C CA . GLU B 1 403 ? -16.141 -33.219 -6.781 1 96.5 403 GLU B CA 1
ATOM 7545 C C . GLU B 1 403 ? -15.336 -32.219 -7.621 1 96.5 403 GLU B C 1
ATOM 7547 O O . GLU B 1 403 ? -15.164 -32.438 -8.828 1 96.5 403 GLU B O 1
ATOM 7552 N N . LYS B 1 404 ? -14.938 -31.219 -6.996 1 96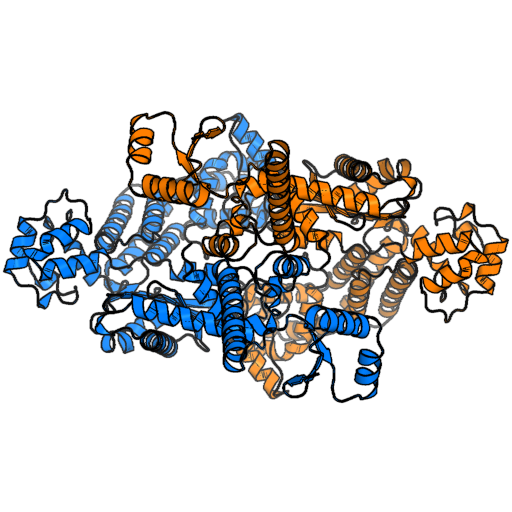.38 404 LYS B N 1
ATOM 7553 C CA . LYS B 1 404 ? -14.133 -30.219 -7.699 1 96.38 404 LYS B CA 1
ATOM 7554 C C . LYS B 1 404 ? -12.836 -30.828 -8.211 1 96.38 404 LYS B C 1
ATOM 7556 O O . LYS B 1 404 ? -12.43 -30.578 -9.352 1 96.38 404 LYS B O 1
ATOM 7561 N N . LEU B 1 405 ? -12.211 -31.531 -7.387 1 97.44 405 LEU B N 1
ATOM 7562 C CA . LEU B 1 405 ? -10.953 -32.156 -7.77 1 97.44 405 LEU B CA 1
ATOM 7563 C C . LEU B 1 405 ? -11.172 -33.188 -8.883 1 97.44 405 LEU B C 1
ATOM 7565 O O . LEU B 1 405 ? -10.359 -33.281 -9.812 1 97.44 405 LEU B O 1
ATOM 7569 N N . ASP B 1 406 ? -12.234 -33.906 -8.781 1 96.69 406 ASP B N 1
ATOM 7570 C CA . ASP B 1 406 ? -12.562 -34.906 -9.797 1 96.69 406 ASP B CA 1
ATOM 7571 C C . ASP B 1 406 ? -12.742 -34.25 -11.164 1 96.69 406 ASP B C 1
ATOM 7573 O O . ASP B 1 406 ? -12.383 -34.844 -12.188 1 96.69 406 ASP B O 1
ATOM 7577 N N . LYS B 1 407 ? -13.242 -33.156 -11.148 1 95.62 407 LYS B N 1
ATOM 7578 C CA . LYS B 1 407 ? -13.406 -32.438 -12.406 1 95.62 407 LYS B CA 1
ATOM 7579 C C . LYS B 1 407 ? -12.055 -32.188 -13.062 1 95.62 407 LYS B C 1
ATOM 7581 O O . LYS B 1 407 ? -11.914 -32.312 -14.281 1 95.62 407 LYS B O 1
ATOM 7586 N N . TYR B 1 408 ? -11.078 -31.812 -12.328 1 94.75 408 TYR B N 1
ATOM 7587 C CA . TYR B 1 408 ? -9.766 -31.484 -12.867 1 94.75 408 TYR B CA 1
ATOM 7588 C C . TYR B 1 408 ? -8.984 -32.75 -13.188 1 94.75 408 TYR B C 1
ATOM 7590 O O . TYR B 1 408 ? -8.156 -32.781 -14.102 1 94.75 408 TYR B O 1
ATOM 7598 N N . LEU B 1 409 ? -9.305 -33.812 -12.477 1 95 409 LEU B N 1
ATOM 7599 C CA . LEU B 1 409 ? -8.633 -35.094 -12.711 1 95 409 LEU B CA 1
ATOM 7600 C C . LEU B 1 409 ? -9.258 -35.844 -13.883 1 95 409 LEU B C 1
ATOM 7602 O O . LEU B 1 409 ? -8.711 -36.844 -14.359 1 95 409 LEU B O 1
ATOM 7606 N N . SER B 1 410 ? -10.336 -35.312 -14.367 1 91.5 410 SER B N 1
ATOM 7607 C CA . SER B 1 410 ? -11.008 -35.969 -15.492 1 91.5 410 SER B CA 1
ATOM 7608 C C . SER B 1 410 ? -10.836 -35.156 -16.781 1 91.5 410 SER B C 1
ATOM 7610 O O . SER B 1 410 ? -10.188 -35.594 -17.719 1 91.5 410 SER B O 1
ATOM 7612 N N . PHE B 1 411 ? -11.352 -33.812 -16.797 1 86.75 411 PHE B N 1
ATOM 7613 C CA . PHE B 1 411 ? -11.297 -33.094 -18.047 1 86.75 411 PHE B CA 1
ATOM 7614 C C . PHE B 1 411 ? -10.891 -31.641 -17.812 1 86.75 411 PHE B C 1
ATOM 7616 O O . PHE B 1 411 ? -10.57 -30.922 -18.75 1 86.75 411 PHE B O 1
ATOM 7623 N N . GLY B 1 412 ? -10.789 -31.281 -16.672 1 89.44 412 GLY B N 1
ATOM 7624 C CA . GLY B 1 412 ? -10.562 -29.875 -16.375 1 89.44 412 GLY B CA 1
ATOM 7625 C C . GLY B 1 412 ? -9.125 -29.438 -16.594 1 89.44 412 GLY B C 1
ATOM 7626 O O . GLY B 1 412 ? -8.867 -28.281 -16.938 1 89.44 412 GLY B O 1
ATOM 7627 N N . GLN B 1 413 ? -8.227 -30.281 -16.375 1 93.06 413 GLN B N 1
ATOM 7628 C CA . GLN B 1 413 ? -6.805 -30.031 -16.594 1 93.06 413 GLN B CA 1
ATOM 7629 C C . GLN B 1 413 ? -6.379 -30.453 -18 1 93.06 413 GLN B C 1
ATOM 7631 O O . GLN B 1 413 ? -6.25 -31.641 -18.281 1 93.06 413 GLN B O 1
ATOM 7636 N N . PRO B 1 414 ? -6.062 -29.5 -18.859 1 92.81 414 PRO B N 1
ATOM 7637 C CA . PRO B 1 414 ? -5.723 -29.828 -20.25 1 92.81 414 PRO B CA 1
ATOM 7638 C C . PRO B 1 414 ? -4.496 -30.734 -20.344 1 92.81 414 PRO B C 1
ATOM 7640 O O . PRO B 1 414 ? -4.418 -31.578 -21.25 1 92.81 414 PRO B O 1
ATOM 7643 N N . GLY B 1 415 ? -3.555 -30.609 -19.531 1 92.94 415 GLY B N 1
ATOM 7644 C CA . GLY B 1 415 ? -2.322 -31.391 -19.578 1 92.94 415 GLY B CA 1
ATOM 7645 C C . GLY B 1 415 ? -2.367 -32.625 -18.734 1 92.94 415 GLY B C 1
ATOM 7646 O O . GLY B 1 415 ? -1.323 -33.188 -18.375 1 92.94 415 GLY B O 1
ATOM 7647 N N . LEU B 1 416 ? -3.539 -33.125 -18.469 1 94.31 416 LEU B N 1
ATOM 7648 C CA . LEU B 1 416 ? -3.701 -34.219 -17.531 1 94.31 416 LEU B CA 1
ATOM 7649 C C . LEU B 1 416 ? -2.99 -35.469 -18.047 1 94.31 416 LEU B C 1
ATOM 7651 O O . LEU B 1 416 ? -2.305 -36.156 -17.297 1 94.31 416 LEU B O 1
ATOM 7655 N N . ASN B 1 417 ? -3.193 -35.781 -19.328 1 93.06 417 ASN B N 1
ATOM 7656 C CA . ASN B 1 417 ? -2.576 -36.969 -19.906 1 93.06 417 ASN B CA 1
ATOM 7657 C C . ASN B 1 417 ? -1.053 -36.906 -19.859 1 93.06 417 ASN B C 1
ATOM 7659 O O . ASN B 1 417 ? -0.378 -37.906 -19.656 1 93.06 417 ASN B O 1
ATOM 7663 N N . PHE B 1 418 ? -0.59 -35.781 -20.078 1 93.81 418 PHE B N 1
ATOM 7664 C CA . PHE B 1 418 ? 0.848 -35.562 -19.969 1 93.81 418 PHE B CA 1
ATOM 7665 C C . PHE B 1 418 ? 1.337 -35.812 -18.547 1 93.81 418 PHE B C 1
ATOM 7667 O O . PHE B 1 418 ? 2.34 -36.5 -18.344 1 93.81 418 PHE B O 1
ATOM 7674 N N . LEU B 1 419 ? 0.628 -35.25 -17.578 1 93.5 419 LEU B N 1
ATOM 7675 C CA . LEU B 1 419 ? 0.998 -35.406 -16.188 1 93.5 419 LEU B CA 1
ATOM 7676 C C . LEU B 1 419 ? 0.963 -36.875 -15.781 1 93.5 419 LEU B C 1
ATOM 7678 O O . LEU B 1 419 ? 1.819 -37.344 -15.023 1 93.5 419 LEU B O 1
ATOM 7682 N N . LYS B 1 420 ? 0.031 -37.594 -16.328 1 92.94 420 LYS B N 1
ATOM 7683 C CA . LYS B 1 420 ? -0.072 -39.031 -16.062 1 92.94 420 LYS B CA 1
ATOM 7684 C C . LYS B 1 420 ? 1.111 -39.781 -16.656 1 92.94 420 LYS B C 1
ATOM 7686 O O . LYS B 1 420 ? 1.699 -40.656 -16 1 92.94 420 LYS B O 1
ATOM 7691 N N . ALA B 1 421 ? 1.405 -39.375 -17.812 1 92.88 421 ALA B N 1
ATOM 7692 C CA . ALA B 1 421 ? 2.471 -40.062 -18.547 1 92.88 421 ALA B CA 1
ATOM 7693 C C . ALA B 1 421 ? 3.834 -39.781 -17.922 1 92.88 421 ALA B C 1
ATOM 7695 O O . ALA B 1 421 ? 4.703 -40.656 -17.875 1 92.88 421 ALA B O 1
ATOM 7696 N N . CYS B 1 422 ? 4.039 -38.625 -17.422 1 92.12 422 CYS B N 1
ATOM 7697 C CA . CYS B 1 422 ? 5.324 -38.188 -16.875 1 92.12 422 CYS B CA 1
ATOM 7698 C C . CYS B 1 422 ? 5.695 -39 -15.641 1 92.12 422 CYS B C 1
ATOM 7700 O O . CYS B 1 422 ? 6.859 -39.031 -15.242 1 92.12 422 CYS B O 1
ATOM 7702 N N . ARG B 1 423 ? 4.77 -39.625 -15.117 1 91.69 423 ARG B N 1
ATOM 7703 C CA . ARG B 1 423 ? 5.027 -40.469 -13.961 1 91.69 423 ARG B CA 1
ATOM 7704 C C . ARG B 1 423 ? 6.059 -41.562 -14.289 1 91.69 423 ARG B C 1
ATOM 7706 O O . ARG B 1 423 ? 6.66 -42.156 -13.383 1 91.69 423 ARG B O 1
ATOM 7713 N N . LEU B 1 424 ? 6.164 -41.781 -15.523 1 90.75 424 LEU B N 1
ATOM 7714 C CA . LEU B 1 424 ? 7.16 -42.75 -16.016 1 90.75 424 LEU B CA 1
ATOM 7715 C C . LEU B 1 424 ? 8.547 -42.406 -15.469 1 90.75 424 LEU B C 1
ATOM 7717 O O . LEU B 1 424 ? 9.359 -43.281 -15.227 1 90.75 424 LEU B O 1
ATOM 7721 N N . PHE B 1 425 ? 8.75 -41.219 -15.25 1 90.38 425 PHE B N 1
ATOM 7722 C CA . PHE B 1 425 ? 10.094 -40.75 -14.914 1 90.38 425 PHE B CA 1
ATOM 7723 C C . PHE B 1 425 ? 10.242 -40.562 -13.414 1 90.38 425 PHE B C 1
ATOM 7725 O O . PHE B 1 425 ? 11.227 -40 -12.945 1 90.38 425 PHE B O 1
ATOM 7732 N N . ASP B 1 426 ? 9.25 -40.906 -12.68 1 88.06 426 ASP B N 1
ATOM 7733 C CA . ASP B 1 426 ? 9.375 -41.031 -11.234 1 88.06 426 ASP B CA 1
ATOM 7734 C C . ASP B 1 426 ? 9.805 -42.438 -10.852 1 88.06 426 ASP B C 1
ATOM 7736 O O . ASP B 1 426 ? 9.039 -43.406 -11 1 88.06 426 ASP B O 1
ATOM 7740 N N . PRO B 1 427 ? 10.906 -42.531 -10.258 1 83.12 427 PRO B N 1
ATOM 7741 C CA . PRO B 1 427 ? 11.438 -43.875 -9.961 1 83.12 427 PRO B CA 1
ATOM 7742 C C . PRO B 1 427 ? 10.539 -44.656 -9.016 1 83.12 427 PRO B C 1
ATOM 7744 O O . PRO B 1 427 ? 10.547 -45.906 -9.039 1 83.12 427 PRO B O 1
ATOM 7747 N N . HIS B 1 428 ? 9.766 -44 -8.25 1 83.38 428 HIS B N 1
ATOM 7748 C CA . HIS B 1 428 ? 8.93 -44.688 -7.27 1 83.38 428 HIS B CA 1
ATOM 7749 C C . HIS B 1 428 ? 7.672 -45.25 -7.918 1 83.38 428 HIS B C 1
ATOM 7751 O O . HIS B 1 428 ? 7.023 -46.156 -7.363 1 83.38 428 HIS B O 1
ATOM 7757 N N . ARG B 1 429 ? 7.441 -44.812 -9.164 1 83.69 429 ARG B N 1
ATOM 7758 C CA . ARG B 1 429 ? 6.148 -45.156 -9.742 1 83.69 429 ARG B CA 1
ATOM 7759 C C . ARG B 1 429 ? 6.316 -45.906 -11.055 1 83.69 429 ARG B C 1
ATOM 7761 O O . ARG B 1 429 ? 5.352 -46.438 -11.594 1 83.69 429 ARG B O 1
ATOM 7768 N N . VAL B 1 430 ? 7.418 -46.062 -11.508 1 83 430 VAL B N 1
ATOM 7769 C CA . VAL B 1 430 ? 7.68 -46.625 -12.828 1 83 430 VAL B CA 1
ATOM 7770 C C . VAL B 1 430 ? 7.121 -48.031 -12.914 1 83 430 VAL B C 1
ATOM 7772 O O . VAL B 1 430 ? 6.59 -48.438 -13.945 1 83 430 VAL B O 1
ATOM 7775 N N . TYR B 1 431 ? 7.043 -48.719 -11.781 1 79.75 431 TYR B N 1
ATOM 7776 C CA . TYR B 1 431 ? 6.707 -50.156 -11.797 1 79.75 431 TYR B CA 1
ATOM 7777 C C . TYR B 1 431 ? 5.195 -50.344 -11.805 1 79.75 431 TYR B C 1
ATOM 7779 O O . TYR B 1 431 ? 4.707 -51.406 -12.164 1 79.75 431 TYR B O 1
ATOM 7787 N N . ILE B 1 432 ? 4.504 -49.281 -11.484 1 82 432 ILE B N 1
ATOM 7788 C CA . ILE B 1 432 ? 3.057 -49.438 -11.406 1 82 432 ILE B CA 1
ATOM 7789 C C . ILE B 1 432 ? 2.43 -49.031 -12.742 1 82 432 ILE B C 1
ATOM 7791 O O . ILE B 1 432 ? 1.256 -49.312 -12.992 1 82 432 ILE B O 1
ATOM 7795 N N . LEU B 1 433 ? 3.227 -48.531 -13.664 1 87.12 433 LEU B N 1
ATOM 7796 C CA . LEU B 1 433 ? 2.684 -48.031 -14.922 1 87.12 433 LEU B CA 1
ATOM 7797 C C . LEU B 1 433 ? 2.607 -49.156 -15.969 1 87.12 433 LEU B C 1
ATOM 7799 O O . LEU B 1 433 ? 3.355 -50.125 -15.898 1 87.12 433 LEU B O 1
ATOM 7803 N N . PRO B 1 434 ? 1.658 -48.938 -16.797 1 83.12 434 PRO B N 1
ATOM 7804 C CA . PRO B 1 434 ? 1.491 -49.969 -17.828 1 83.12 434 PRO B CA 1
ATOM 7805 C C . PRO B 1 434 ? 2.719 -50.125 -18.719 1 83.12 434 PRO B C 1
ATOM 7807 O O . PRO B 1 434 ? 3.494 -49.156 -18.859 1 83.12 434 PRO B O 1
ATOM 7810 N N . GLU B 1 435 ? 2.801 -51.344 -19.297 1 77.5 435 GLU B N 1
ATOM 7811 C CA . GLU B 1 435 ? 3.916 -51.625 -20.203 1 77.5 435 GLU B CA 1
ATOM 7812 C C . GLU B 1 435 ? 3.643 -51.094 -21.609 1 77.5 435 GLU B C 1
ATOM 7814 O O . GLU B 1 435 ? 4.574 -50.875 -22.391 1 77.5 435 GLU B O 1
ATOM 7819 N N . ASN B 1 436 ? 2.408 -50.781 -21.734 1 74.06 436 ASN B N 1
ATOM 7820 C CA . ASN B 1 436 ? 2.014 -50.312 -23.062 1 74.06 436 ASN B CA 1
ATOM 7821 C C . ASN B 1 436 ? 2.578 -48.938 -23.375 1 74.06 436 ASN B C 1
ATOM 7823 O O . ASN B 1 436 ? 2.336 -47.969 -22.625 1 74.06 436 ASN B O 1
ATOM 7827 N N . CYS B 1 437 ? 3.201 -48.906 -24.5 1 76.25 437 CYS B N 1
ATOM 7828 C CA . CYS B 1 437 ? 3.871 -47.688 -24.953 1 76.25 437 CYS B CA 1
ATOM 7829 C C . CYS B 1 437 ? 2.859 -46.594 -25.297 1 76.25 437 CYS B C 1
ATOM 7831 O O . CYS B 1 437 ? 3.168 -45.406 -25.219 1 76.25 437 CYS B O 1
ATOM 7833 N N . GLU B 1 438 ? 1.676 -46.938 -25.516 1 81 438 GLU B N 1
ATOM 7834 C CA . GLU B 1 438 ? 0.685 -45.969 -25.969 1 81 438 GLU B CA 1
ATOM 7835 C C . GLU B 1 438 ? 0.339 -45 -24.859 1 81 438 GLU B C 1
ATOM 7837 O O . GLU B 1 438 ? 0.024 -43.812 -25.141 1 81 438 GLU B O 1
ATOM 7842 N N . TYR B 1 439 ? 0.532 -45.438 -23.75 1 83.31 439 TYR B N 1
ATOM 7843 C CA . TYR B 1 439 ? 0.21 -44.656 -22.562 1 83.31 439 TYR B CA 1
ATOM 7844 C C . TYR B 1 439 ? 1.132 -43.438 -22.453 1 83.31 439 TYR B C 1
ATOM 7846 O O . TYR B 1 439 ? 0.727 -42.406 -21.953 1 83.31 439 TYR B O 1
ATOM 7854 N N . PHE B 1 440 ? 2.281 -43.562 -23.062 1 91.12 440 PHE B N 1
ATOM 7855 C CA . PHE B 1 440 ? 3.309 -42.562 -22.844 1 91.12 440 PHE B CA 1
ATOM 7856 C C . PHE B 1 440 ? 3.414 -41.625 -24.047 1 91.12 440 PHE B C 1
ATOM 7858 O O . PHE B 1 440 ? 4.238 -40.688 -24.062 1 91.12 440 PHE B O 1
ATOM 7865 N N . GLN B 1 441 ? 2.422 -41.75 -24.938 1 90.12 441 GLN B N 1
ATOM 7866 C CA . GLN B 1 441 ? 2.445 -40.969 -26.156 1 90.12 441 GLN B CA 1
ATOM 7867 C C . GLN B 1 441 ? 2.076 -39.5 -25.875 1 90.12 441 GLN B C 1
ATOM 7869 O O . GLN B 1 441 ? 2.34 -38.625 -26.688 1 90.12 441 GLN B O 1
ATOM 7874 N N . ALA B 1 442 ? 1.572 -39.281 -24.703 1 91.06 442 ALA B N 1
ATOM 7875 C CA . ALA B 1 442 ? 1.208 -37.938 -24.312 1 91.06 442 ALA B CA 1
ATOM 7876 C C . ALA B 1 442 ? 2.449 -37.094 -24.047 1 91.06 442 ALA B C 1
ATOM 7878 O O . ALA B 1 442 ? 2.369 -35.844 -23.984 1 91.06 442 ALA B O 1
ATOM 7879 N N . ILE B 1 443 ? 3.598 -37.719 -23.906 1 91.69 443 ILE B N 1
ATOM 7880 C CA . ILE B 1 443 ? 4.863 -37 -23.781 1 91.69 443 ILE B CA 1
ATOM 7881 C C . ILE B 1 443 ? 5.402 -36.625 -25.156 1 91.69 443 ILE B C 1
ATOM 7883 O O . ILE B 1 443 ? 5.68 -37.531 -25.969 1 91.69 443 ILE B O 1
ATOM 7887 N N . PRO B 1 444 ? 5.574 -35.406 -25.344 1 89 444 PRO B N 1
ATOM 7888 C CA . PRO B 1 444 ? 6.113 -35.031 -26.656 1 89 444 PRO B CA 1
ATOM 7889 C C . PRO B 1 444 ? 7.469 -35.656 -26.938 1 89 444 PRO B C 1
ATOM 7891 O O . PRO B 1 444 ? 8.383 -35.594 -26.109 1 89 444 PRO B O 1
ATOM 7894 N N . GLY B 1 445 ? 7.566 -36.375 -28.156 1 87.44 445 GLY B N 1
ATOM 7895 C CA . GLY B 1 445 ? 8.82 -37 -28.578 1 87.44 445 GLY B CA 1
ATOM 7896 C C . GLY B 1 445 ? 8.914 -38.438 -28.203 1 87.44 445 GLY B C 1
ATOM 7897 O O . GLY B 1 445 ? 9.852 -39.156 -28.609 1 87.44 445 GLY B O 1
ATOM 7898 N N . PHE B 1 446 ? 7.969 -38.906 -27.469 1 92 446 PHE B N 1
ATOM 7899 C CA . PHE B 1 446 ? 8.047 -40.281 -26.984 1 92 446 PHE B CA 1
ATOM 7900 C C . PHE B 1 446 ? 7.953 -41.25 -28.141 1 92 446 PHE B C 1
ATOM 7902 O O . PHE B 1 446 ? 8.453 -42.375 -28.062 1 92 446 PHE B O 1
ATOM 7909 N N . SER B 1 447 ? 7.281 -40.906 -29.203 1 86.75 447 SER B N 1
ATOM 7910 C CA . SER B 1 447 ? 7.117 -41.781 -30.359 1 86.75 447 SER B CA 1
ATOM 7911 C C . SER B 1 447 ? 8.469 -42.188 -30.938 1 86.75 447 SER B C 1
ATOM 7913 O O . SER B 1 447 ? 8.578 -43.219 -31.594 1 86.75 447 SER B O 1
ATOM 7915 N N . GLU B 1 448 ? 9.445 -41.469 -30.641 1 86.25 448 GLU B N 1
ATOM 7916 C CA . GLU B 1 448 ? 10.773 -41.719 -31.188 1 86.25 448 GLU B CA 1
ATOM 7917 C C . GLU B 1 448 ? 11.586 -42.625 -30.25 1 86.25 448 GLU B C 1
ATOM 7919 O O . GLU B 1 448 ? 12.68 -43.062 -30.609 1 86.25 448 GLU B O 1
ATOM 7924 N N . VAL B 1 449 ? 11.078 -42.969 -29.188 1 90.62 449 VAL B N 1
ATOM 7925 C CA . VAL B 1 449 ? 11.797 -43.812 -28.219 1 90.62 449 VAL B CA 1
ATOM 7926 C C . VAL B 1 449 ? 11.711 -45.281 -28.641 1 90.62 449 VAL B C 1
ATOM 7928 O O . VAL B 1 449 ? 10.617 -45.844 -28.734 1 90.62 449 VAL B O 1
ATOM 7931 N N . PRO B 1 450 ? 12.812 -45.844 -28.844 1 88.56 450 PRO B N 1
ATOM 7932 C CA . PRO B 1 450 ? 12.797 -47.281 -29.188 1 88.56 450 PRO B CA 1
ATOM 7933 C C . PRO B 1 450 ? 12.336 -48.156 -28.016 1 88.56 450 PRO B C 1
ATOM 7935 O O . PRO B 1 450 ? 12.625 -47.844 -26.859 1 88.56 450 PRO B O 1
ATOM 7938 N N . GLU B 1 451 ? 11.742 -49.25 -28.344 1 87.06 451 GLU B N 1
ATOM 7939 C CA . GLU B 1 451 ? 11.203 -50.156 -27.344 1 87.06 451 GLU B CA 1
ATOM 7940 C C . GLU B 1 451 ? 12.312 -50.719 -26.469 1 87.06 451 GLU B C 1
ATOM 7942 O O . GLU B 1 451 ? 12.102 -50.969 -25.281 1 87.06 451 GLU B O 1
ATOM 7947 N N . HIS B 1 452 ? 13.422 -50.906 -27.078 1 88.44 452 HIS B N 1
ATOM 7948 C CA . HIS B 1 452 ? 14.516 -51.5 -26.312 1 88.44 452 HIS B CA 1
ATOM 7949 C C . HIS B 1 452 ? 15.008 -50.562 -25.234 1 88.44 452 HIS B C 1
ATOM 7951 O O . HIS B 1 452 ? 15.414 -51 -24.156 1 88.44 452 HIS B O 1
ATOM 7957 N N . GLU B 1 453 ? 14.953 -49.281 -25.484 1 90.81 453 GLU B N 1
ATOM 7958 C CA . GLU B 1 453 ? 15.375 -48.312 -24.469 1 90.81 453 GLU B CA 1
ATOM 7959 C C . GLU B 1 453 ? 14.422 -48.312 -23.281 1 90.81 453 GLU B C 1
ATOM 7961 O O . GLU B 1 453 ? 14.844 -48.156 -22.141 1 90.81 453 GLU B O 1
ATOM 7966 N N . LEU B 1 454 ? 13.188 -48.406 -23.594 1 89.5 454 LEU B N 1
ATOM 7967 C CA . LEU B 1 454 ? 12.18 -48.438 -22.531 1 89.5 454 LEU B CA 1
ATOM 7968 C C . LEU B 1 454 ? 12.352 -49.656 -21.641 1 89.5 454 LEU B C 1
ATOM 7970 O O . LEU B 1 454 ? 12.242 -49.562 -20.406 1 89.5 454 LEU B O 1
ATOM 7974 N N . LYS B 1 455 ? 12.602 -50.75 -22.266 1 87.94 455 LYS B N 1
ATOM 7975 C CA . LYS B 1 455 ? 12.82 -51.969 -21.516 1 87.94 455 LYS B CA 1
ATOM 7976 C C . LYS B 1 455 ? 14.062 -51.875 -20.641 1 87.94 455 LYS B C 1
ATOM 7978 O O . LYS B 1 455 ? 14.039 -52.281 -19.469 1 87.94 455 LYS B O 1
ATOM 7983 N N . LEU B 1 456 ? 15.016 -51.312 -21.188 1 89.12 456 LEU B N 1
ATOM 7984 C CA . LEU B 1 456 ? 16.266 -51.156 -20.438 1 89.12 456 LEU B CA 1
ATOM 7985 C C . LEU B 1 456 ? 16.062 -50.188 -19.266 1 89.12 456 LEU B C 1
ATOM 7987 O O . LEU B 1 456 ? 16.625 -50.406 -18.188 1 89.12 456 LEU B O 1
ATOM 7991 N N . TYR B 1 457 ? 15.367 -49.188 -19.547 1 90 457 TYR B N 1
ATOM 7992 C CA . TYR B 1 457 ? 15.086 -48.188 -18.5 1 90 457 TYR B CA 1
ATOM 7993 C C . TYR B 1 457 ? 14.367 -48.844 -17.328 1 90 457 TYR B C 1
ATOM 7995 O O . TYR B 1 457 ? 14.766 -48.656 -16.172 1 90 457 TYR B O 1
ATOM 8003 N N . ARG B 1 458 ? 13.391 -49.562 -17.562 1 87.19 458 ARG B N 1
ATOM 8004 C CA . ARG B 1 458 ? 12.594 -50.188 -16.516 1 87.19 458 ARG B CA 1
ATOM 8005 C C . ARG B 1 458 ? 13.43 -51.219 -15.727 1 87.19 458 ARG B C 1
ATOM 8007 O O . ARG B 1 458 ? 13.195 -51.406 -14.539 1 87.19 458 ARG B O 1
ATOM 8014 N N . GLU B 1 459 ? 14.398 -51.719 -16.359 1 84.31 459 GLU B N 1
ATOM 8015 C CA . GLU B 1 459 ? 15.25 -52.719 -15.711 1 84.31 459 GLU B CA 1
ATOM 8016 C C . GLU B 1 459 ? 16.312 -52.031 -14.836 1 84.31 459 GLU B C 1
ATOM 8018 O O . GLU B 1 459 ? 16.688 -52.594 -13.797 1 84.31 459 GLU B O 1
ATOM 8023 N N . LYS B 1 460 ? 16.688 -50.938 -15.234 1 82.06 460 LYS B N 1
ATOM 8024 C CA . LYS B 1 460 ? 17.844 -50.312 -14.594 1 82.06 460 LYS B CA 1
ATOM 8025 C C . LYS B 1 460 ? 17.422 -49.375 -13.477 1 82.06 460 LYS B C 1
ATOM 8027 O O . LYS B 1 460 ? 18.172 -49.125 -12.539 1 82.06 460 LYS B O 1
ATOM 8032 N N . ILE B 1 461 ? 16.25 -48.906 -13.602 1 80.12 461 ILE B N 1
ATOM 8033 C CA . ILE B 1 461 ? 15.859 -47.875 -12.656 1 80.12 461 ILE B CA 1
ATOM 8034 C C . ILE B 1 461 ? 15.492 -48.5 -11.312 1 80.12 461 ILE B C 1
ATOM 8036 O O . ILE B 1 461 ? 14.852 -49.562 -11.273 1 80.12 461 ILE B O 1
ATOM 8040 N N . VAL B 1 462 ? 16.125 -47.844 -10.195 1 73.94 462 VAL B N 1
ATOM 8041 C CA . VAL B 1 462 ? 15.883 -48.344 -8.836 1 73.94 462 VAL B CA 1
ATOM 8042 C C . VAL B 1 462 ? 14.906 -47.406 -8.125 1 73.94 462 VAL B C 1
ATOM 8044 O O . VAL B 1 462 ? 15.039 -46.188 -8.195 1 73.94 462 VAL B O 1
ATOM 8047 N N . PRO B 1 463 ? 13.992 -48.094 -7.574 1 70.19 463 PRO B N 1
ATOM 8048 C CA . PRO B 1 463 ? 12.961 -47.281 -6.902 1 70.19 463 PRO B CA 1
ATOM 8049 C C . PRO B 1 463 ? 13.539 -46.344 -5.848 1 70.19 463 PRO B C 1
ATOM 8051 O O . PRO B 1 463 ? 12.977 -45.281 -5.598 1 70.19 463 PRO B O 1
ATOM 8054 N N . GLU B 1 464 ? 14.586 -46.656 -5.309 1 66.88 464 GLU B N 1
ATOM 8055 C CA . GLU B 1 464 ? 15.148 -45.875 -4.227 1 66.88 464 GLU B CA 1
ATOM 8056 C C . GLU B 1 464 ? 15.914 -44.656 -4.77 1 66.88 464 GLU B C 1
ATOM 8058 O O . GLU B 1 464 ? 16.328 -43.781 -4.012 1 66.88 464 GLU B O 1
ATOM 8063 N N . ALA B 1 465 ? 15.906 -44.625 -6.016 1 61 465 ALA B N 1
ATOM 8064 C CA . ALA B 1 465 ? 16.703 -43.562 -6.602 1 61 465 ALA B CA 1
ATOM 8065 C C . ALA B 1 465 ? 16.016 -42.219 -6.445 1 61 465 ALA B C 1
ATOM 8067 O O . ALA B 1 465 ? 14.797 -42.125 -6.609 1 61 465 ALA B O 1
ATOM 8068 N N . ILE B 1 466 ? 16.781 -41.406 -5.762 1 57.53 466 ILE B N 1
ATOM 8069 C CA . ILE B 1 466 ? 16.266 -40.062 -5.566 1 57.53 466 ILE B CA 1
ATOM 8070 C C . ILE B 1 466 ? 16.047 -39.375 -6.922 1 57.53 466 ILE B C 1
ATOM 8072 O O . ILE B 1 466 ? 16.859 -39.531 -7.84 1 57.53 466 ILE B O 1
ATOM 8076 N N . GLN B 1 467 ? 14.844 -39.125 -7.336 1 59.72 467 GLN B N 1
ATOM 8077 C CA . GLN B 1 467 ? 14.367 -38.469 -8.539 1 59.72 467 GLN B CA 1
ATOM 8078 C C . GLN B 1 467 ? 15.203 -37.219 -8.844 1 59.72 467 GLN B C 1
ATOM 8080 O O . GLN B 1 467 ? 14.695 -36.094 -8.812 1 59.72 467 GLN B O 1
ATOM 8085 N N . SER B 1 468 ? 16.562 -37.625 -8.992 1 63.03 468 SER B N 1
ATOM 8086 C CA . SER B 1 468 ? 17.453 -36.469 -9.258 1 63.03 468 SER B CA 1
ATOM 8087 C C . SER B 1 468 ? 17.828 -36.406 -10.734 1 63.03 468 SER B C 1
ATOM 8089 O O . SER B 1 468 ? 17.812 -37.438 -11.43 1 63.03 468 SER B O 1
ATOM 8091 N N . GLN B 1 469 ? 17.781 -35.312 -11.211 1 75.31 469 GLN B N 1
ATOM 8092 C CA . GLN B 1 469 ? 18.312 -35 -12.531 1 75.31 469 GLN B CA 1
ATOM 8093 C C . GLN B 1 469 ? 19.594 -35.781 -12.805 1 75.31 469 GLN B C 1
ATOM 8095 O O . GLN B 1 469 ? 19.844 -36.219 -13.938 1 75.31 469 GLN B O 1
ATOM 8100 N N . ALA B 1 470 ? 20.188 -36.188 -11.789 1 77.75 470 ALA B N 1
ATOM 8101 C CA . ALA B 1 470 ? 21.5 -36.812 -11.898 1 77.75 470 ALA B CA 1
ATOM 8102 C C . ALA B 1 470 ? 21.375 -38.25 -12.445 1 77.75 470 ALA B C 1
ATOM 8104 O O . ALA B 1 470 ? 22.219 -38.688 -13.211 1 77.75 470 ALA B O 1
ATOM 8105 N N . VAL B 1 471 ? 20.359 -38.844 -12.125 1 81.25 471 VAL B N 1
ATOM 8106 C CA . VAL B 1 471 ? 20.172 -40.219 -12.547 1 81.25 471 VAL B CA 1
ATOM 8107 C C . VAL B 1 471 ? 20 -40.281 -14.062 1 81.25 471 VAL B C 1
ATOM 8109 O O . VAL B 1 471 ? 20.578 -41.156 -14.727 1 81.25 471 VAL B O 1
ATOM 8112 N N . PHE B 1 472 ? 19.359 -39.375 -14.594 1 86.12 472 PHE B N 1
ATOM 8113 C CA . PHE B 1 472 ? 19.062 -39.406 -16.016 1 86.12 472 PHE B CA 1
ATOM 8114 C C . PHE B 1 472 ? 20.25 -38.875 -16.828 1 86.12 472 PHE B C 1
ATOM 8116 O O . PHE B 1 472 ? 20.453 -39.312 -17.969 1 86.12 472 PHE B O 1
ATOM 8123 N N . VAL B 1 473 ? 21.016 -38.094 -16.141 1 84 473 VAL B N 1
ATOM 8124 C CA . VAL B 1 473 ? 22.234 -37.656 -16.797 1 84 473 VAL B CA 1
ATOM 8125 C C . VAL B 1 473 ? 23.188 -38.844 -16.953 1 84 473 VAL B C 1
ATOM 8127 O O . VAL B 1 473 ? 23.828 -39 -18 1 84 473 VAL B O 1
ATOM 8130 N N . ASP B 1 474 ? 23.188 -39.625 -16 1 83.25 474 ASP B N 1
ATOM 8131 C CA . ASP B 1 474 ? 24.062 -40.812 -16.016 1 83.25 474 ASP B CA 1
ATOM 8132 C C . ASP B 1 474 ? 23.578 -41.844 -17.031 1 83.25 474 ASP B C 1
ATOM 8134 O O . ASP B 1 474 ? 24.375 -42.531 -17.625 1 83.25 474 ASP B O 1
ATOM 8138 N N . LEU B 1 475 ? 22.359 -41.906 -17.281 1 85.56 475 LEU B N 1
ATOM 8139 C CA . LEU B 1 475 ? 21.766 -42.906 -18.141 1 85.56 475 LEU B CA 1
ATOM 8140 C C . LEU B 1 475 ? 21.75 -42.438 -19.594 1 85.56 475 LEU B C 1
ATOM 8142 O O . LEU B 1 475 ? 21.391 -43.219 -20.5 1 85.56 475 LEU B O 1
ATOM 8146 N N . GLN B 1 476 ? 22.203 -41.312 -19.828 1 87.62 476 GLN B N 1
ATOM 8147 C CA . GLN B 1 476 ? 22.125 -40.688 -21.156 1 87.62 476 GLN B CA 1
ATOM 8148 C C . GLN B 1 476 ? 22.938 -41.5 -22.172 1 87.62 476 GLN B C 1
ATOM 8150 O O . GLN B 1 476 ? 22.562 -41.562 -23.344 1 87.62 476 GLN B O 1
ATOM 8155 N N . LYS B 1 477 ? 23.938 -42.125 -21.75 1 87.94 477 LYS B N 1
ATOM 8156 C CA . LYS B 1 477 ? 24.797 -42.875 -22.656 1 87.94 477 LYS B CA 1
ATOM 8157 C C . LYS B 1 477 ? 24.141 -44.188 -23.078 1 87.94 477 LYS B C 1
ATOM 8159 O O . LYS B 1 477 ? 24.266 -44.594 -24.234 1 87.94 477 LYS B O 1
ATOM 8164 N N . ARG B 1 478 ? 23.422 -44.781 -22.25 1 89.44 478 ARG B N 1
ATOM 8165 C CA . ARG B 1 478 ? 22.828 -46.094 -22.484 1 89.44 478 ARG B CA 1
ATOM 8166 C C . ARG B 1 478 ? 21.438 -45.969 -23.109 1 89.44 478 ARG B C 1
ATOM 8168 O O . ARG B 1 478 ? 21.062 -46.75 -23.969 1 89.44 478 ARG B O 1
ATOM 8175 N N . ILE B 1 479 ? 20.656 -45 -22.594 1 91.56 479 ILE B N 1
ATOM 8176 C CA . ILE B 1 479 ? 19.297 -44.781 -23.094 1 91.56 479 ILE B CA 1
ATOM 8177 C C . ILE B 1 479 ? 19.109 -43.281 -23.422 1 91.56 479 ILE B C 1
ATOM 8179 O O . ILE B 1 479 ? 18.328 -42.594 -22.75 1 91.56 479 ILE B O 1
ATOM 8183 N N . PRO B 1 480 ? 19.625 -42.844 -24.5 1 91.56 480 PRO B N 1
ATOM 8184 C CA . PRO B 1 480 ? 19.688 -41.438 -24.797 1 91.56 480 PRO B CA 1
ATOM 8185 C C . PRO B 1 480 ? 18.312 -40.812 -25.016 1 91.56 480 PRO B C 1
ATOM 8187 O O . PRO B 1 480 ? 18.047 -39.688 -24.547 1 91.56 480 PRO B O 1
ATOM 8190 N N . ASN B 1 481 ? 17.453 -41.5 -25.672 1 91.12 481 ASN B N 1
ATOM 8191 C CA . ASN B 1 481 ? 16.156 -40.906 -26 1 91.12 481 ASN B CA 1
ATOM 8192 C C . ASN B 1 481 ? 15.273 -40.781 -24.75 1 91.12 481 ASN B C 1
ATOM 8194 O O . ASN B 1 481 ? 14.656 -39.75 -24.516 1 91.12 481 ASN B O 1
ATOM 8198 N N . ILE B 1 482 ? 15.32 -41.781 -23.953 1 90.19 482 ILE B N 1
ATOM 8199 C CA . ILE B 1 482 ? 14.516 -41.781 -22.734 1 90.19 482 ILE B CA 1
ATOM 8200 C C . ILE B 1 482 ? 15.086 -40.781 -21.75 1 90.19 482 ILE B C 1
ATOM 8202 O O . ILE B 1 482 ? 14.336 -40.062 -21.062 1 90.19 482 ILE B O 1
ATOM 8206 N N . ALA B 1 483 ? 16.344 -40.719 -21.719 1 89.56 483 ALA B N 1
ATOM 8207 C CA . ALA B 1 483 ? 17.016 -39.812 -20.781 1 89.56 483 ALA B CA 1
ATOM 8208 C C . ALA B 1 483 ? 16.703 -38.344 -21.141 1 89.56 483 ALA B C 1
ATOM 8210 O O . ALA B 1 483 ? 16.484 -37.531 -20.266 1 89.56 483 ALA B O 1
ATOM 8211 N N . LYS B 1 484 ? 16.672 -38.125 -22.344 1 87.56 484 LYS B N 1
ATOM 8212 C CA . LYS B 1 484 ? 16.359 -36.781 -22.812 1 87.56 484 LYS B CA 1
ATOM 8213 C C . LYS B 1 484 ? 14.93 -36.375 -22.438 1 87.56 484 LYS B C 1
ATOM 8215 O O . LYS B 1 484 ? 14.695 -35.281 -21.953 1 87.56 484 LYS B O 1
ATOM 8220 N N . LEU B 1 485 ? 14.039 -37.25 -22.672 1 89 485 LEU B N 1
ATOM 8221 C CA . LEU B 1 485 ? 12.641 -37 -22.328 1 89 485 LEU B CA 1
ATOM 8222 C C . LEU B 1 485 ? 12.469 -36.844 -20.812 1 89 485 LEU B C 1
ATOM 8224 O O . LEU B 1 485 ? 11.703 -36 -20.359 1 89 485 LEU B O 1
ATOM 8228 N N . ALA B 1 486 ? 13.203 -37.688 -20.125 1 89.62 486 ALA B N 1
ATOM 8229 C CA . ALA B 1 486 ? 13.133 -37.656 -18.656 1 89.62 486 ALA B CA 1
ATOM 8230 C C . ALA B 1 486 ? 13.609 -36.281 -18.125 1 89.62 486 ALA B C 1
ATOM 8232 O O . ALA B 1 486 ? 12.977 -35.719 -17.25 1 89.62 486 ALA B O 1
ATOM 8233 N N . LEU B 1 487 ? 14.625 -35.844 -18.672 1 86.06 487 LEU B N 1
ATOM 8234 C CA . LEU B 1 487 ? 15.18 -34.562 -18.234 1 86.06 487 LEU B CA 1
ATOM 8235 C C . LEU B 1 487 ? 14.227 -33.406 -18.547 1 86.06 487 LEU B C 1
ATOM 8237 O O . LEU B 1 487 ? 14.094 -32.469 -17.75 1 86.06 487 LEU B O 1
ATOM 8241 N N . ASN B 1 488 ? 13.523 -33.531 -19.578 1 84.56 488 ASN B N 1
ATOM 8242 C CA . ASN B 1 488 ? 12.531 -32.5 -19.938 1 84.56 488 ASN B CA 1
ATOM 8243 C C . ASN B 1 488 ? 11.352 -32.531 -18.969 1 84.56 488 ASN B C 1
ATOM 8245 O O . ASN B 1 488 ? 10.898 -31.453 -18.531 1 84.56 488 ASN B O 1
ATOM 8249 N N . CYS B 1 489 ? 10.969 -33.625 -18.625 1 87.06 489 CYS B N 1
ATOM 8250 C CA . CYS B 1 489 ? 9.789 -33.75 -17.797 1 87.06 489 CYS B CA 1
ATOM 8251 C C . CYS B 1 489 ? 10.102 -33.406 -16.344 1 87.06 489 CYS B C 1
ATOM 8253 O O . CYS B 1 489 ? 9.32 -32.75 -15.68 1 87.06 489 CYS B O 1
ATOM 8255 N N . VAL B 1 490 ? 11.258 -33.844 -15.906 1 85.75 490 VAL B N 1
ATOM 8256 C CA . VAL B 1 490 ? 11.648 -33.625 -14.516 1 85.75 490 VAL B CA 1
ATOM 8257 C C . VAL B 1 490 ? 11.883 -32.156 -14.258 1 85.75 490 VAL B C 1
ATOM 8259 O O . VAL B 1 490 ? 11.586 -31.656 -13.164 1 85.75 490 VAL B O 1
ATOM 8262 N N . ASN B 1 491 ? 12.258 -31.484 -15.25 1 80 491 ASN B N 1
ATOM 8263 C CA . ASN B 1 491 ? 12.602 -30.078 -15.07 1 80 491 ASN B CA 1
ATOM 8264 C C . ASN B 1 491 ? 11.484 -29.156 -15.555 1 80 491 ASN B C 1
ATOM 8266 O O . ASN B 1 491 ? 11.586 -27.938 -15.438 1 80 491 ASN B O 1
ATOM 8270 N N . ALA B 1 492 ? 10.445 -29.781 -15.984 1 80.62 492 ALA B N 1
ATOM 8271 C CA . ALA B 1 492 ? 9.352 -28.969 -16.5 1 80.62 492 ALA B CA 1
ATOM 8272 C C . ALA B 1 492 ? 8.602 -28.266 -15.383 1 80.62 492 ALA B C 1
ATOM 8274 O O . ALA B 1 492 ? 8.297 -28.875 -14.352 1 80.62 492 ALA B O 1
ATOM 8275 N N . VAL B 1 493 ? 8.445 -26.953 -15.562 1 78.12 493 VAL B N 1
ATOM 8276 C CA . VAL B 1 493 ? 7.711 -26.172 -14.57 1 78.12 493 VAL B CA 1
ATOM 8277 C C . VAL B 1 493 ? 6.211 -26.25 -14.859 1 78.12 493 VAL B C 1
ATOM 8279 O O . VAL B 1 493 ? 5.75 -25.797 -15.906 1 78.12 493 VAL B O 1
ATOM 8282 N N . SER B 1 494 ? 5.516 -26.969 -13.969 1 74.81 494 SER B N 1
ATOM 8283 C CA . SER B 1 494 ? 4.074 -27.125 -14.141 1 74.81 494 SER B CA 1
ATOM 8284 C C . SER B 1 494 ? 3.305 -26.422 -13.023 1 74.81 494 SER B C 1
ATOM 8286 O O . SER B 1 494 ? 2.07 -26.422 -13.023 1 74.81 494 SER B O 1
ATOM 8288 N N . ASN B 1 495 ? 4.066 -25.891 -12.086 1 67.94 495 ASN B N 1
ATOM 8289 C CA . ASN B 1 495 ? 3.426 -25.281 -10.922 1 67.94 495 ASN B CA 1
ATOM 8290 C C . ASN B 1 495 ? 3.621 -23.766 -10.906 1 67.94 495 ASN B C 1
ATOM 8292 O O . ASN B 1 495 ? 4.742 -23.281 -11.07 1 67.94 495 ASN B O 1
ATOM 8296 N N . SER B 1 496 ? 2.805 -23.016 -11.547 1 67.81 496 SER B N 1
ATOM 8297 C CA . SER B 1 496 ? 3.209 -21.641 -11.797 1 67.81 496 SER B CA 1
ATOM 8298 C C . SER B 1 496 ? 2.588 -20.688 -10.773 1 67.81 496 SER B C 1
ATOM 8300 O O . SER B 1 496 ? 1.38 -20.453 -10.805 1 67.81 496 SER B O 1
ATOM 8302 N N . ALA B 1 497 ? 3.393 -20.391 -9.664 1 77.62 497 ALA B N 1
ATOM 8303 C CA . ALA B 1 497 ? 3.012 -19.25 -8.836 1 77.62 497 ALA B CA 1
ATOM 8304 C C . ALA B 1 497 ? 3.861 -18.031 -9.164 1 77.62 497 ALA B C 1
ATOM 8306 O O . ALA B 1 497 ? 3.736 -16.984 -8.523 1 77.62 497 ALA B O 1
ATOM 8307 N N . ASP B 1 498 ? 4.574 -18.234 -10.281 1 79.5 498 ASP B N 1
ATOM 8308 C CA . ASP B 1 498 ? 5.523 -17.188 -10.617 1 79.5 498 ASP B CA 1
ATOM 8309 C C . ASP B 1 498 ? 4.816 -15.984 -11.242 1 79.5 498 ASP B C 1
ATOM 8311 O O . ASP B 1 498 ? 5.238 -14.844 -11.062 1 79.5 498 ASP B O 1
ATOM 8315 N N . ALA B 1 499 ? 3.771 -16.359 -12.023 1 81.44 499 ALA B N 1
ATOM 8316 C CA . ALA B 1 499 ? 3.02 -15.242 -12.602 1 81.44 499 ALA B CA 1
ATOM 8317 C C . ALA B 1 499 ? 2.447 -14.344 -11.5 1 81.44 499 ALA B C 1
ATOM 8319 O O . ALA B 1 499 ? 2.512 -13.117 -11.602 1 81.44 499 ALA B O 1
ATOM 8320 N N . GLU B 1 500 ? 1.922 -14.953 -10.492 1 80.19 500 GLU B N 1
ATOM 8321 C CA . GLU B 1 500 ? 1.398 -14.195 -9.367 1 80.19 500 GLU B CA 1
ATOM 8322 C C . GLU B 1 500 ? 2.504 -13.406 -8.672 1 80.19 500 GLU B C 1
ATOM 8324 O O . GLU B 1 500 ? 2.295 -12.266 -8.258 1 80.19 500 GLU B O 1
ATOM 8329 N N . ARG B 1 501 ? 3.59 -14.062 -8.531 1 78.75 501 ARG B N 1
ATOM 8330 C CA . ARG B 1 501 ? 4.738 -13.398 -7.918 1 78.75 501 ARG B CA 1
ATOM 8331 C C . ARG B 1 501 ? 5.188 -12.203 -8.75 1 78.75 501 ARG B C 1
ATOM 8333 O O . ARG B 1 501 ? 5.613 -11.18 -8.203 1 78.75 501 ARG B O 1
ATOM 8340 N N . SER B 1 502 ? 5.117 -12.375 -10.031 1 84.06 502 SER B N 1
ATOM 8341 C CA . SER B 1 502 ? 5.516 -11.289 -10.914 1 84.06 502 SER B CA 1
ATOM 8342 C C . SER B 1 502 ? 4.594 -10.086 -10.758 1 84.06 502 SER B C 1
ATOM 8344 O O . SER B 1 502 ? 5.039 -8.938 -10.844 1 84.06 502 SER B O 1
ATOM 8346 N N . PHE B 1 503 ? 3.344 -10.344 -10.539 1 82.38 503 PHE B N 1
ATOM 8347 C CA . PHE B 1 503 ? 2.408 -9.242 -10.336 1 82.38 503 PHE B CA 1
ATOM 8348 C C . PHE B 1 503 ? 2.652 -8.562 -8.992 1 82.38 503 PHE B C 1
ATOM 8350 O O . PHE B 1 503 ? 2.471 -7.352 -8.867 1 82.38 503 PHE B O 1
ATOM 8357 N N . SER B 1 504 ? 3.006 -9.367 -8.023 1 82.69 504 SER B N 1
ATOM 8358 C CA . SER B 1 504 ? 3.385 -8.781 -6.738 1 82.69 504 SER B CA 1
ATOM 8359 C C . SER B 1 504 ? 4.555 -7.816 -6.895 1 82.69 504 SER B C 1
ATOM 8361 O O . SER B 1 504 ? 4.562 -6.742 -6.289 1 82.69 504 SER B O 1
ATOM 8363 N N . LEU B 1 505 ? 5.477 -8.242 -7.652 1 83.69 505 LEU B N 1
ATOM 8364 C CA . LEU B 1 505 ? 6.637 -7.395 -7.91 1 83.69 505 LEU B CA 1
ATOM 8365 C C . LEU B 1 505 ? 6.238 -6.164 -8.719 1 83.69 505 LEU B C 1
ATOM 8367 O O . LEU B 1 505 ? 6.746 -5.066 -8.477 1 83.69 505 LEU B O 1
ATOM 8371 N N . TYR B 1 506 ? 5.387 -6.398 -9.711 1 86.12 506 TYR B N 1
ATOM 8372 C CA . TYR B 1 506 ? 4.852 -5.305 -10.508 1 86.12 506 TYR B CA 1
ATOM 8373 C C . TYR B 1 506 ? 4.234 -4.23 -9.617 1 86.12 506 TYR B C 1
ATOM 8375 O O . TYR B 1 506 ? 4.48 -3.039 -9.805 1 86.12 506 TYR B O 1
ATOM 8383 N N . ASN B 1 507 ? 3.598 -4.684 -8.641 1 84.12 507 ASN B N 1
ATOM 8384 C CA . ASN B 1 507 ? 2.904 -3.771 -7.734 1 84.12 507 ASN B CA 1
ATOM 8385 C C . ASN B 1 507 ? 3.879 -3.059 -6.801 1 84.12 507 ASN B C 1
ATOM 8387 O O . ASN B 1 507 ? 3.594 -1.958 -6.324 1 84.12 507 ASN B O 1
ATOM 8391 N N . LEU B 1 508 ? 4.914 -3.68 -6.504 1 86.31 508 LEU B N 1
ATOM 8392 C CA . LEU B 1 508 ? 5.953 -3.035 -5.703 1 86.31 508 LEU B CA 1
ATOM 8393 C C . LEU B 1 508 ? 6.559 -1.853 -6.453 1 86.31 508 LEU B C 1
ATOM 8395 O O . LEU B 1 508 ? 6.926 -0.847 -5.84 1 86.31 508 LEU B O 1
ATOM 8399 N N . ILE B 1 509 ? 6.672 -2.076 -7.711 1 87.94 509 ILE B N 1
ATOM 8400 C CA . ILE B 1 509 ? 7.254 -1.028 -8.547 1 87.94 509 ILE B CA 1
ATOM 8401 C C . ILE B 1 509 ? 6.23 0.084 -8.758 1 87.94 509 ILE B C 1
ATOM 8403 O O . ILE B 1 509 ? 6.543 1.266 -8.594 1 87.94 509 ILE B O 1
ATOM 8407 N N . LEU B 1 510 ? 5.055 -0.394 -9.164 1 85.75 510 LEU B N 1
ATOM 8408 C CA . LEU B 1 510 ? 3.979 0.575 -9.336 1 85.75 510 LEU B CA 1
ATOM 8409 C C . LEU B 1 510 ? 3.332 0.92 -8 1 85.75 510 LEU B C 1
ATOM 8411 O O . LEU B 1 510 ? 2.186 0.544 -7.742 1 85.75 510 LEU B O 1
ATOM 8415 N N . SER B 1 511 ? 4.062 1.603 -7.199 1 81.56 511 SER B N 1
ATOM 8416 C CA . SER B 1 511 ? 3.555 1.994 -5.891 1 81.56 511 SER B CA 1
ATOM 8417 C C . SER B 1 511 ? 2.641 3.211 -5.992 1 81.56 511 SER B C 1
ATOM 8419 O O . SER B 1 511 ? 2.553 3.84 -7.051 1 81.56 511 SER B O 1
ATOM 8421 N N . ALA B 1 512 ? 2.02 3.535 -4.945 1 74.81 512 ALA B N 1
ATOM 8422 C CA . ALA B 1 512 ? 1.089 4.66 -4.906 1 74.81 512 ALA B CA 1
ATOM 8423 C C . ALA B 1 512 ? 1.792 5.969 -5.258 1 74.81 512 ALA B C 1
ATOM 8425 O O . ALA B 1 512 ? 1.165 6.898 -5.77 1 74.81 512 ALA B O 1
ATOM 8426 N N . ARG B 1 513 ? 3.055 5.996 -5.078 1 77.44 513 ARG B N 1
ATOM 8427 C CA . ARG B 1 513 ? 3.803 7.227 -5.312 1 77.44 513 ARG B CA 1
ATOM 8428 C C . ARG B 1 513 ? 4.383 7.254 -6.723 1 77.44 513 ARG B C 1
ATOM 8430 O O . ARG B 1 513 ? 4.965 8.258 -7.141 1 77.44 513 ARG B O 1
ATOM 8437 N N . ARG B 1 514 ? 4.219 6.18 -7.449 1 81.44 514 ARG B N 1
ATOM 8438 C CA . ARG B 1 514 ? 4.781 6.094 -8.797 1 81.44 514 ARG B CA 1
ATOM 8439 C C . ARG B 1 514 ? 3.693 5.793 -9.82 1 81.44 514 ARG B C 1
ATOM 8441 O O . ARG B 1 514 ? 3.898 4.988 -10.734 1 81.44 514 ARG B O 1
ATOM 8448 N N . LYS B 1 515 ? 2.609 6.363 -9.594 1 74.88 515 LYS B N 1
ATOM 8449 C CA . LYS B 1 515 ? 1.459 6.086 -10.453 1 74.88 515 LYS B CA 1
ATOM 8450 C C . LYS B 1 515 ? 1.623 6.746 -11.82 1 74.88 515 LYS B C 1
ATOM 8452 O O . LYS B 1 515 ? 0.953 6.367 -12.781 1 74.88 515 LYS B O 1
ATOM 8457 N N . SER B 1 516 ? 2.568 7.688 -11.922 1 76.88 516 SER B N 1
ATOM 8458 C CA . SER B 1 516 ? 2.727 8.438 -13.164 1 76.88 516 SER B CA 1
ATOM 8459 C C . SER B 1 516 ? 3.691 7.738 -14.117 1 76.88 516 SER B C 1
ATOM 8461 O O . SER B 1 516 ? 3.969 8.234 -15.211 1 76.88 516 SER B O 1
ATOM 8463 N N . LEU B 1 517 ? 4.156 6.594 -13.734 1 83.88 517 LEU B N 1
ATOM 8464 C CA . LEU B 1 517 ? 5.074 5.848 -14.586 1 83.88 517 LEU B CA 1
ATOM 8465 C C . LEU B 1 517 ? 4.387 5.434 -15.883 1 83.88 517 LEU B C 1
ATOM 8467 O O . LEU B 1 517 ? 3.271 4.91 -15.859 1 83.88 517 LEU B O 1
ATOM 8471 N N . ASN B 1 518 ? 5.043 5.801 -16.938 1 83.81 518 ASN B N 1
ATOM 8472 C CA . ASN B 1 518 ? 4.477 5.355 -18.203 1 83.81 518 ASN B CA 1
ATOM 8473 C C . ASN B 1 518 ? 4.715 3.867 -18.438 1 83.81 518 ASN B C 1
ATOM 8475 O O . ASN B 1 518 ? 5.531 3.25 -17.75 1 83.81 518 ASN B O 1
ATOM 8479 N N . GLU B 1 519 ? 4.07 3.311 -19.422 1 82.81 519 GLU B N 1
ATOM 8480 C CA . GLU B 1 519 ? 4.051 1.87 -19.656 1 82.81 519 GLU B CA 1
ATOM 8481 C C . GLU B 1 519 ? 5.434 1.358 -20.047 1 82.81 519 GLU B C 1
ATOM 8483 O O . GLU B 1 519 ? 5.852 0.286 -19.609 1 82.81 519 GLU B O 1
ATOM 8488 N N . LYS B 1 520 ? 6.121 2.148 -20.844 1 85.69 520 LYS B N 1
ATOM 8489 C CA . LYS B 1 520 ? 7.438 1.728 -21.312 1 85.69 520 LYS B CA 1
ATOM 8490 C C . LYS B 1 520 ? 8.43 1.615 -20.156 1 85.69 520 LYS B C 1
ATOM 8492 O O . LYS B 1 520 ? 9.148 0.621 -20.047 1 85.69 520 LYS B O 1
ATOM 8497 N N . ASN B 1 521 ? 8.422 2.645 -19.344 1 89.69 521 ASN B N 1
ATOM 8498 C CA . ASN B 1 521 ? 9.32 2.643 -18.188 1 89.69 521 ASN B CA 1
ATOM 8499 C C . ASN B 1 521 ? 8.953 1.551 -17.188 1 89.69 521 ASN B C 1
ATOM 8501 O O . ASN B 1 521 ? 9.828 0.897 -16.625 1 89.69 521 ASN B O 1
ATOM 8505 N N . LEU B 1 522 ? 7.703 1.383 -17.062 1 87.38 522 LEU B N 1
ATOM 8506 C CA . LEU B 1 522 ? 7.227 0.369 -16.125 1 87.38 522 LEU B CA 1
ATOM 8507 C C . LEU B 1 522 ? 7.629 -1.027 -16.578 1 87.38 522 LEU B C 1
ATOM 8509 O O . LEU B 1 522 ? 8.055 -1.854 -15.773 1 87.38 522 LEU B O 1
ATOM 8513 N N . LYS B 1 523 ? 7.445 -1.24 -17.812 1 86.88 523 LYS B N 1
ATOM 8514 C CA . LYS B 1 523 ? 7.855 -2.518 -18.391 1 86.88 523 LYS B CA 1
ATOM 8515 C C . LYS B 1 523 ? 9.344 -2.773 -18.172 1 86.88 523 LYS B C 1
ATOM 8517 O O . LYS B 1 523 ? 9.734 -3.863 -17.75 1 86.88 523 LYS B O 1
ATOM 8522 N N . ALA B 1 524 ? 10.125 -1.771 -18.453 1 90.25 524 ALA B N 1
ATOM 8523 C CA . ALA B 1 524 ? 11.57 -1.902 -18.328 1 90.25 524 ALA B CA 1
ATOM 8524 C C . ALA B 1 524 ? 11.969 -2.15 -16.875 1 90.25 524 ALA B C 1
ATOM 8526 O O . ALA B 1 524 ? 12.797 -3.014 -16.594 1 90.25 524 ALA B O 1
ATOM 8527 N N . LEU B 1 525 ? 11.391 -1.428 -15.984 1 90.62 525 LEU B N 1
ATOM 8528 C CA . LEU B 1 525 ? 11.711 -1.546 -14.57 1 90.62 525 LEU B CA 1
ATOM 8529 C C . LEU B 1 525 ? 11.297 -2.912 -14.031 1 90.62 525 LEU B C 1
ATOM 8531 O O . LEU B 1 525 ? 12.039 -3.533 -13.266 1 90.62 525 LEU B O 1
ATOM 8535 N N . CYS B 1 526 ? 10.141 -3.35 -14.383 1 87.44 526 CYS B N 1
ATOM 8536 C CA . CYS B 1 526 ? 9.664 -4.66 -13.953 1 87.44 526 CYS B CA 1
ATOM 8537 C C . CYS B 1 526 ? 10.57 -5.77 -14.461 1 87.44 526 CYS B C 1
ATOM 8539 O O . CYS B 1 526 ? 10.922 -6.684 -13.719 1 87.44 526 CYS B O 1
ATOM 8541 N N . PHE B 1 527 ? 10.906 -5.602 -15.719 1 87.94 527 PHE B N 1
ATOM 8542 C CA . PHE B 1 527 ? 11.773 -6.582 -16.359 1 87.94 527 PHE B CA 1
ATOM 8543 C C . PHE B 1 527 ? 13.109 -6.684 -15.625 1 87.94 527 PHE B C 1
ATOM 8545 O O . PHE B 1 527 ? 13.562 -7.781 -15.305 1 87.94 527 PHE B O 1
ATOM 8552 N N . LEU B 1 528 ? 13.711 -5.586 -15.367 1 89.5 528 LEU B N 1
ATOM 8553 C CA . LEU B 1 528 ? 15.031 -5.551 -14.75 1 89.5 528 LEU B CA 1
ATOM 8554 C C . LEU B 1 528 ? 14.969 -6.035 -13.305 1 89.5 528 LEU B C 1
ATOM 8556 O O . LEU B 1 528 ? 15.852 -6.77 -12.859 1 89.5 528 LEU B O 1
ATOM 8560 N N . TYR B 1 529 ? 13.977 -5.668 -12.602 1 89.31 529 TYR B N 1
ATOM 8561 C CA . TYR B 1 529 ? 13.844 -6.059 -11.195 1 89.31 529 TYR B CA 1
ATOM 8562 C C . TYR B 1 529 ? 13.578 -7.551 -11.07 1 89.31 529 TYR B C 1
ATOM 8564 O O . TYR B 1 529 ? 14.156 -8.219 -10.211 1 89.31 529 TYR B O 1
ATOM 8572 N N . TYR B 1 530 ? 12.758 -8.023 -11.844 1 84.94 530 TYR B N 1
ATOM 8573 C CA . TYR B 1 530 ? 12.398 -9.43 -11.766 1 84.94 530 TYR B CA 1
ATOM 8574 C C . TYR B 1 530 ? 13.586 -10.32 -12.109 1 84.94 530 TYR B C 1
ATOM 8576 O O . TYR B 1 530 ? 13.758 -11.398 -11.531 1 84.94 530 TYR B O 1
ATOM 8584 N N . ASN B 1 531 ? 14.32 -9.891 -13.055 1 80.56 531 ASN B N 1
ATOM 8585 C CA . ASN B 1 531 ? 15.414 -10.727 -13.539 1 80.56 531 ASN B CA 1
ATOM 8586 C C . ASN B 1 531 ? 16.688 -10.508 -12.742 1 80.56 531 ASN B C 1
ATOM 8588 O O . ASN B 1 531 ? 17.734 -11.062 -13.07 1 80.56 531 ASN B O 1
ATOM 8592 N N . SER B 1 532 ? 16.516 -9.57 -11.727 1 78.25 532 SER B N 1
ATOM 8593 C CA . SER B 1 532 ? 17.688 -9.305 -10.914 1 78.25 532 SER B CA 1
ATOM 8594 C C . SER B 1 532 ? 18.047 -10.5 -10.031 1 78.25 532 SER B C 1
ATOM 8596 O O . SER B 1 532 ? 17.156 -11.234 -9.594 1 78.25 532 SER B O 1
ATOM 8598 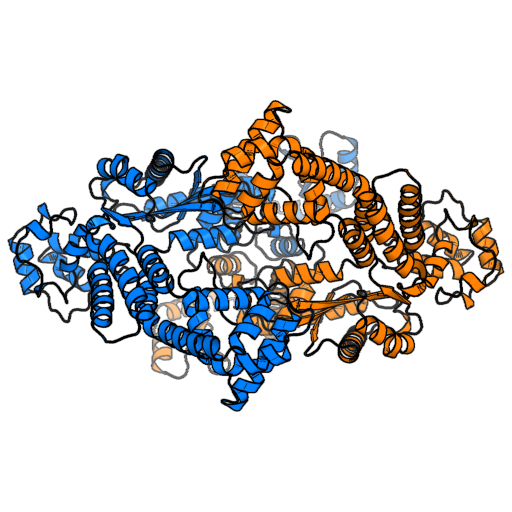N N . ASN B 1 533 ? 19.109 -11.078 -10.188 1 60.91 533 ASN B N 1
ATOM 8599 C CA . ASN B 1 533 ? 19.594 -12.211 -9.406 1 60.91 533 ASN B CA 1
ATOM 8600 C C . ASN B 1 533 ? 19.609 -11.891 -7.914 1 60.91 533 ASN B C 1
ATOM 8602 O O . ASN B 1 533 ? 20.344 -11 -7.48 1 60.91 533 ASN B O 1
ATOM 8606 N N . GLU B 1 534 ? 18.484 -11.797 -7.215 1 51.09 534 GLU B N 1
ATOM 8607 C CA . GLU B 1 534 ? 18.688 -11.633 -5.777 1 51.09 534 GLU B CA 1
ATOM 8608 C C . GLU B 1 534 ? 19.25 -12.906 -5.148 1 51.09 534 GLU B C 1
ATOM 8610 O O . GLU B 1 534 ? 19.016 -14.008 -5.645 1 51.09 534 GLU B O 1
#

Solvent-accessible surface area (backbone atoms only — not comparable to full-atom values): 56576 Å² total; per-residue (Å²): 112,46,73,64,84,87,36,30,28,38,73,67,70,76,43,80,41,70,64,90,44,68,66,60,53,53,48,48,67,67,31,70,68,42,47,52,37,44,52,52,51,56,65,65,45,68,83,55,72,77,70,50,70,68,52,51,51,48,48,47,53,48,48,50,50,50,43,52,47,51,40,37,50,50,48,50,32,30,31,40,66,69,38,67,62,61,53,54,59,37,63,57,42,40,48,45,28,50,74,38,25,70,72,27,69,66,47,70,50,40,67,53,44,58,68,53,38,40,56,50,49,40,53,50,52,50,55,53,49,32,62,68,49,59,96,43,79,32,36,40,33,36,44,75,46,48,45,98,85,27,45,38,36,32,39,40,26,60,84,54,50,46,62,43,79,40,96,57,93,46,31,65,51,48,45,49,51,52,52,50,49,36,55,74,46,65,53,56,46,75,31,31,42,30,38,34,29,60,87,49,68,46,54,54,48,20,36,69,74,43,41,50,69,66,20,70,46,41,39,50,31,42,26,46,27,57,52,46,45,53,28,50,50,38,35,51,58,76,45,53,70,57,50,51,49,54,51,26,58,51,54,56,47,60,94,28,31,66,58,41,32,52,48,42,52,53,42,26,55,57,41,26,71,76,36,76,83,47,74,57,73,80,75,56,62,65,44,92,87,42,77,63,27,54,55,51,24,36,38,50,44,46,77,46,49,87,53,46,53,61,52,38,63,69,65,53,50,93,84,47,56,69,38,48,50,52,50,39,52,39,52,69,34,67,68,50,30,52,50,46,53,50,49,34,44,49,50,41,59,66,41,47,64,58,51,53,50,32,52,54,24,49,36,87,61,48,45,30,33,48,44,47,58,55,52,49,51,52,45,50,52,29,55,58,52,56,73,45,93,63,56,70,66,58,38,46,16,33,46,42,22,38,53,51,47,47,42,39,76,70,68,63,35,76,30,45,58,33,30,58,29,36,24,61,63,25,42,77,43,41,83,79,50,75,87,56,67,74,62,37,56,54,35,75,71,44,84,73,45,54,69,67,43,55,54,49,46,67,69,66,60,47,53,83,45,70,82,42,73,61,57,38,62,68,37,32,82,81,27,44,61,58,22,53,51,38,53,50,42,51,63,30,68,46,24,63,47,56,51,60,49,49,49,52,51,42,45,65,64,53,28,90,88,40,69,81,60,50,70,68,60,47,32,42,40,44,29,42,31,64,53,34,80,123,111,48,73,64,85,88,35,32,29,37,73,68,70,76,43,82,41,71,65,89,44,69,67,58,53,54,49,48,66,68,31,68,67,45,47,52,38,45,52,52,50,55,65,64,43,66,85,52,70,77,68,50,70,66,50,51,49,49,46,48,51,47,48,49,49,50,44,52,47,52,40,37,51,49,49,50,31,30,32,39,65,70,39,66,61,61,53,54,58,37,62,57,40,38,48,45,28,50,73,38,24,70,70,27,68,65,48,69,49,37,68,54,45,58,68,53,39,41,56,48,48,40,52,51,52,52,53,53,49,30,61,68,49,60,96,42,78,32,37,40,33,36,44,74,46,48,45,98,86,28,44,37,34,31,37,40,27,58,87,43,50,44,59,44,78,39,95,57,94,46,32,64,52,49,44,50,51,50,52,49,50,36,55,73,48,65,53,55,46,72,30,30,42,31,37,34,31,60,87,47,68,44,54,53,47,21,36,69,74,44,41,50,70,67,19,69,46,40,38,50,32,42,21,45,27,57,51,47,44,52,28,50,50,38,34,50,59,76,46,54,69,57,50,51,49,55,52,26,58,52,54,55,48,60,95,27,29,68,59,41,32,51,47,43,54,52,44,26,57,57,40,26,72,76,36,76,82,46,74,58,72,80,75,56,64,64,42,92,86,42,78,62,26,53,56,51,25,37,37,49,44,46,76,48,49,86,53,46,54,62,51,37,64,70,64,55,51,93,84,47,55,68,37,49,50,52,50,39,52,40,53,69,32,66,67,51,31,52,50,47,54,51,50,34,45,48,50,41,60,66,43,47,64,56,52,54,50,30,53,54,25,49,34,87,60,50,44,30,33,47,45,47,59,54,53,49,51,53,46,51,54,29,54,57,52,57,70,44,94,64,57,70,66,58,39,48,17,32,47,42,21,39,51,50,47,48,43,39,75,69,69,63,34,75,30,44,58,32,30,57,28,36,23,62,63,25,42,78,42,42,84,79,50,75,87,56,66,72,61,38,55,54,37,74,70,42,84,73,45,53,69,67,44,55,54,49,45,66,70,66,60,48,54,82,46,71,84,42,75,61,57,38,62,67,36,32,81,82,28,46,62,58,20,53,51,39,54,51,43,52,62,30,65,48,35,55,43,54,52,60,50,48,50,54,52,43,45,65,64,54,29,91,88,39,68,81,60,49,69,69,59,45,31,41,40,45,28,42,31,64,55,34,80,124

Sequence (1068 aa):
MHADGDKLFCTSCNVVLNHDRRSVIVDHFASKKHKLKEEAAQEDGGNKRQKTIPSTLKNKTQAEKERVEICKAWVKTLADANIPLSKSEHPLVREFLDSRVRNGGAIPGRTQLTETYLPEVYLEEKENLKLMFKDKKIAVIFDECCDDEARSVLNVLFAPVDTVFLDAVNHSTVSQAVVKAANEYQIDYESILVIDTDNASYMKKAFDSVFSTLFPNSIHITCLAHIVNLIGESFRKPFQLVDTFVRCFKNMFYNSGSRKAKYLRFMNQKLQEESPDAKASMPPSPVGTRWNSWFHAVQYHSKNFQFYKEFFNEECKSSSPVSVQTIQKMLNDPTKYALLKVQIAFLAKKCEQILSLNLAFESRKPCTVKAFDLLEELQIYFISHLELPSGNLFKEAFHEASEKLDKYLSFGQPGLNFLKACRLFDPHRVYILPENCEYFQAIPGFSEVPEHELKLYREKIVPEAIQSQAVFVDLQKRIPNIAKLALNCVNAVSNSADAERSFSLYNLILSARRKSLNEKNLKALCFLYYNSNEMHADGDKLFCTSCNVVLNHDRRSVIVDHFASKKHKLKEEAAQEDGGNKRQKTIPSTLKNKTQAEKERVEICKAWVKTLADANIPLSKSEHPLVREFLDSRVRNGGAIPGRTQLTETYLPEVYLEEKENLKLMFKDKKIAVIFDECCDDEARSVLNVLFAPVDTVFLDAVNHSTVSQAVVKAANEYQIDYESILVIDTDNASYMKKAFDSVFSTLFPNSIHITCLAHIVNLIGESFRKPFQLVDTFVRCFKNMFYNSGSRKAKYLRFMNQKLQEESPDAKASMPPSPVGTRWNSWFHAVQYHSKNFQFYKEFFNEECKSSSPVSVQTIQKMLNDPTKYALLKVQIAFLAKKCEQILSLNLAFESRKPCTVKAFDLLEELQIYFISHLELPSGNLFKEAFHEASEKLDKYLSFGQPGLNFLKACRLFDPHRVYILPENCEYFQAIPGFSEVPEHELKLYREKIVPEAIQSQAVFVDLQKRIPNIAKLALNCVNAVSNSADAERSFSLYNLILSARRKSLNEKNLKALCFLYYNSNE

Radius of gyration: 35.81 Å; Cα contacts (8 Å, |Δi|>4): 1393; chains: 2; bounding box: 100×108×68 Å

Secondary structure (DSSP, 8-state):
-EEETTEEEETTTTEEEETT-HHHHHHHHHSHHHHHHHHHHHHTTTT-----HHHHHHHHHHHHHHHHHHHHHHHHHHHHTT--GGGGGSHHHHHHHHHHBTTGGG---HHHIIIIIHHHHHHHHHHHHHHHHTT--EEEEEEEEE-TT--EEEEEESSSEEEEEESS-SHHHHHHHHHHHHHHTT--GGGEEEEEE-S-HHHHHHIIIIIHHHSTT-EEEE-HHHHHHHHHHHHHTT-HHHHHHHHHHHHTTTT-HHHHHHHHHHHHHHHHHH-TT----PPPPP-TTSTTHHHHHHHHHHHHHHHHHHHHHHH--TT--HHHHHHHHHHHSHHHHHHHHHHHHHHHHHTHHHHHHHHHHHSSS--HHHHHHHHHHHHHHHHHHHSS---HHHHHHHHHHHHHHHHIIIII-TTHHHHHHHGGG-TTTGGGS-S-GGGGGGSTTGGGS-HHHHHHHHHH--TTS---HHHHHHHTTTSHHHHHHHHHHHH---S--HHHHHHHHHHHHS-GGGTT--HHHHHHHHHHHHTS--/-EEETTEEEETTTTEEEETT-HHHHHHHHHSHHHHHHHHHHHHTTTT-----HHHHHHHHHHHHHHHHHHHHHHHHHHHHTT--GGGGGSHHHHHHHHHHBTTGGG---HHHIIIIIHHHHHHHHHHHHHHHHTT--EEEEEEEEE-TT--EEEEEESSSEEEEEESS-SHHHHHHHHHHHHHHTT--GGGEEEEEE-S-HHHHHHIIIIIHHHSTT-EEEE-HHHHHHHHHHHHHTT-HHHHHHHHHHHHTTTT-HHHHHHHHHHHHHHHHHH-TT----PPPPP-TTSTTHHHHHHHHHHHHHHHHHHHHHHH--TT--HHHHHHHHHHHSHHHHHHHHHHHHHHHHHTHHHHHHHHHHHSSS--HHHHHHHHHHHHHHHHHHHSS---HHHHHHHHHHHHHHHHIIIII-TTHHHHHHHGGG-TTTGGGS-S-GGGGGGSTTGGGS-HHHHHHHHHH--TTS---HHHHHHHTTTSHHHHHHHHHHHT------HHHHHHHHHHHHS-GGGTT--HHHHHHHHHHHHTS--

Nearest PDB structures (foldseek):
  4w9u-assembly1_B  TM=2.941E-01  e=6.501E+00  Brucella abortus 2308
  5nwk-assembly1_G  TM=1.869E-01  e=2.550E+00  Nicotiana tabacum
  6iko-assembly1_A  TM=1.811E-01  e=2.245E+00  Mus musculus
  4o5m-assembly1_D  TM=2.604E-01  e=2.341E+00  Brucella suis 1330
  4w9u-assembly1_B  TM=2.942E-01  e=4.430E+00  Brucella abortus 2308